Protein 6PYZ (pdb70)

InterPro domains:
  IPR004981 Tryptophan 2,3-dioxygenase [MF_01972] (35-372)
  IPR004981 Tryptophan 2,3-dioxygenase [PF03301] (27-372)
  IPR004981 Tryptophan 2,3-dioxygenase [PTHR10138] (1-395)
  IPR037217 Tryptophan/Indoleamine 2,3-dioxygenase-like [SSF140959] (42-373)

Radius of gyration: 32.46 Å; Cα contacts (8 Å, |Δi|>4): 1778; chains: 4; bounding box: 88×84×91 Å

Organism: Homo sapiens (NCBI:txid9606)

Sequence (1376 aa):
GLIYGNYLHLEKVLNAQELQSETKGNKIHDEHLFIITHQAYELWFKQILWELDSVREIFQNGHVRDERNMLKVVSRMHRVSVILKLLVQQFSILETMTALDFNDFREYLSPASGFQSLQFRLLENKIGVLQNMRVPYNRRHYRDNFKGEENELLLKSEQEKTLLELVEAWLERTPGLEPHGFNFWGKLEKNITRGLEEEFIRIQAKEESEEKEEQVAEFQKQKEVLLSLFDEKRHEHLLSKGERRLSYRALQGALMIYFYREEPRFQVPFQLLTSLMDIDSLMTKWRYNHVCMVHRMLGSKAGTGGSSGYHYLRSTVSDRYKVFVDLFNLSTYLIPRHWIPKMNPTIHKFLEHGGLIYGNYLHLEKVLNAQELQSETKGNKIHDEHLFIITHQAYELWFKQILWELDSVREIFQNGHVRDERNMLKVVSRMHRVSVILKLLVQQFSILETMTALDFNDFREYLSPASGFQSLQFRLLENKIGVLQNMRVPYYRDNFKGEENELLLKSEQEKTLLELVEAWLERTPGLEPHGFNFWGKLEKNITRGLEEEFIRIQAKEESEEKEEQVAEFQKQKEVLLSLFDEKRHEHLLSKGERRLSYRALQGALMIYFYREEPRFQVPFQLLTSLMDIDSLMTKWRYNHVCMVHRMLGSKAGTGGSSGYHYLRSTVSDRYKVFVDLFNLSTYLIPRHWIPKMNPTIHKFLGLIYGNYLHLEKVLNAQELQSETKGNKIHDEHLFIITHQAYELWFKQILWELDSVREIFQNGHVRDERNMLKVVSRMHRVSVILKLLVQQFSILETMTALDFNDFREYLSPASGFQSLQFRLLENKIGVLQNMRVPYHYRDNFKGEENELLLKSEQEKTLLELVEAWLERTPGLEPHGFNFWGKLEKNITRGLEEEAEFQKQKEVLLSLFDEKRHEHLLSKGERRLSYRALQGALMIYFYREEPRFQVPFQLLTSLMDIDSLMTKWRYNHVCMVHRMLGSKAGTGGSSGYHYLRSTVSDRYKVFVDLFNLSTYLIPRHWIPKMNPTIHKFLEHGLIYGNYLHLEKVLNAQELQSETKGNKIHDEHLFIITHQAYELWFKQILWELDSVREIFQNGHVRDERNMLKVVSRMHRVSVILKLLVQQFSILETMTALDFNDFREYLSPASGFQSLQFRLLENKIGVLQNMRVPYNRRHYRDNFKGEENELLLKSEQEKTLLELVEAWLERTPGLEPHGFNFWGKLEKNITRGLEEEFIRIQASEEKEEQVAEFQKQKEVLLSLFDEKRHEHLLSKGERRLSYRALQGALMIYFYREEPRFQVPFQLLTSLMDIDSLMTKWRYNHVCMVHRMLGSSGYHYLRSTVSDRYKVFVDLFNLSTYLIPRHWIPKMNPTIHKFLE

B-factor: mean 54.64, std 19.17, range [26.23, 134.76]

GO terms:
  GO:0004833 L-tryptophan 2,3-dioxygenase activity (F, IDA)
  GO:0051289 protein homotetramerization (P, IDA)
  GO:0006569 L-tryptophan catabolic process (P, IDA)
  GO:0020037 heme binding (F, IDA)
  GO:0004833 L-tryptophan 2,3-dioxygenase activity (F, EXP)
  GO:0004833 L-tryptophan 2,3-dioxygenase activity (F, TAS)
  GO:0005829 cytosol (C, IDA)
  GO:0005829 cytosol (C, TAS)
  GO:0042802 identical protein binding (F, IPI)
  GO:0005515 protein binding (F, IPI)

Structure (mmCIF, N/CA/C/O backbone):
data_6PYZ
#
_entry.id   6PYZ
#
_cell.length_a   143.648
_cell.length_b   154.158
_cell.length_c   87.951
_cell.angle_alpha   90.000
_cell.angle_beta   90.000
_cell.angle_gamma   90.000
#
_symmetry.space_group_name_H-M   'P 21 21 2'
#
loop_
_entity.id
_entity.type
_entity.pdbx_description
1 polymer 'Tryptophan 2,3-dioxygenase'
2 non-polymer 'PROTOPORPHYRIN IX CONTAINING FE'
3 non-polymer (3S)-3-(5-fluoro-1H-indol-3-yl)pyrrolidine-2,5-dione
4 non-polymer alpha-methyl-L-tryptophan
5 water water
#
loop_
_atom_site.group_PDB
_atom_site.id
_atom_site.type_symbol
_atom_site.label_atom_id
_atom_site.label_alt_id
_atom_site.label_comp_id
_atom_site.label_asym_id
_atom_site.label_entity_id
_atom_site.label_seq_id
_atom_site.pdbx_PDB_ins_code
_atom_site.Cartn_x
_atom_site.Cartn_y
_atom_site.Cartn_z
_atom_site.occupancy
_atom_site.B_iso_or_equiv
_atom_site.auth_seq_id
_atom_site.auth_comp_id
_atom_site.auth_asym_id
_atom_site.auth_atom_id
_atom_site.pdbx_PDB_model_num
ATOM 1 N N . GLY A 1 23 ? 16.149 -70.289 -64.920 1.00 70.53 39 GLY A N 1
ATOM 2 C CA . GLY A 1 23 ? 15.838 -68.941 -64.360 1.00 68.85 39 GLY A CA 1
ATOM 3 C C . GLY A 1 23 ? 16.614 -68.678 -63.079 1.00 62.53 39 GLY A C 1
ATOM 4 O O . GLY A 1 23 ? 16.828 -69.632 -62.302 1.00 57.89 39 GLY A O 1
ATOM 5 N N . LEU A 1 24 ? 17.028 -67.429 -62.863 1.00 59.40 40 LEU A N 1
ATOM 6 C CA . LEU A 1 24 ? 17.827 -67.017 -61.674 1.00 60.08 40 LEU A CA 1
ATOM 7 C C . LEU A 1 24 ? 16.999 -67.199 -60.394 1.00 50.65 40 LEU A C 1
ATOM 8 O O . LEU A 1 24 ? 15.801 -66.838 -60.408 1.00 51.73 40 LEU A O 1
ATOM 13 N N . ILE A 1 25 ? 17.623 -67.731 -59.336 1.00 46.62 41 ILE A N 1
ATOM 14 C CA . ILE A 1 25 ? 16.999 -67.947 -57.992 1.00 47.48 41 ILE A CA 1
ATOM 15 C C . ILE A 1 25 ? 17.807 -67.198 -56.918 1.00 47.10 41 ILE A C 1
ATOM 16 O O . ILE A 1 25 ? 19.056 -67.308 -56.926 1.00 44.42 41 ILE A O 1
ATOM 21 N N . TYR A 1 26 ? 17.086 -66.563 -55.979 1.00 44.05 42 TYR A N 1
ATOM 22 C CA . TYR A 1 26 ? 17.587 -65.709 -54.868 1.00 41.69 42 TYR A CA 1
ATOM 23 C C . TYR A 1 26 ? 18.855 -66.302 -54.250 1.00 38.55 42 TYR A C 1
ATOM 24 O O . TYR A 1 26 ? 19.909 -65.636 -54.296 1.00 36.81 42 TYR A O 1
ATOM 33 N N . GLY A 1 27 ? 18.746 -67.487 -53.656 1.00 38.13 43 GLY A N 1
ATOM 34 C CA . GLY A 1 27 ? 19.842 -68.163 -52.940 1.00 38.03 43 GLY A CA 1
ATOM 35 C C . GLY A 1 27 ? 21.064 -68.320 -53.827 1.00 40.38 43 GLY A C 1
ATOM 36 O O . GLY A 1 27 ? 22.201 -68.166 -53.327 1.00 40.69 43 GLY A O 1
ATOM 37 N N . ASN A 1 28 ? 20.848 -68.605 -55.113 1.00 42.16 44 ASN A N 1
ATOM 38 C CA . ASN A 1 28 ? 21.955 -68.847 -56.076 1.00 43.00 44 ASN A CA 1
ATOM 39 C C . ASN A 1 28 ? 22.578 -67.497 -56.447 1.00 38.84 44 ASN A C 1
ATOM 40 O O . ASN A 1 28 ? 23.811 -67.398 -56.392 1.00 39.89 44 ASN A O 1
ATOM 45 N N . TYR A 1 29 ? 21.749 -66.500 -56.775 1.00 37.25 45 TYR A N 1
ATOM 46 C CA . TYR A 1 29 ? 22.178 -65.106 -57.076 1.00 38.41 45 TYR A CA 1
ATOM 47 C C . TYR A 1 29 ? 23.182 -64.601 -56.031 1.00 36.84 45 TYR A C 1
ATOM 48 O O . TYR A 1 29 ? 24.252 -64.103 -56.398 1.00 38.31 45 TYR A O 1
ATOM 57 N N . LEU A 1 30 ? 22.838 -64.754 -54.754 1.00 35.96 46 LEU A N 1
ATOM 58 C CA . LEU A 1 30 ? 23.608 -64.256 -53.586 1.00 33.94 46 LEU A CA 1
ATOM 59 C C . LEU A 1 30 ? 24.627 -65.279 -53.078 1.00 34.93 46 LEU A C 1
ATOM 60 O O . LEU A 1 30 ? 25.241 -65.008 -52.019 1.00 37.13 46 LEU A O 1
ATOM 65 N N . HIS A 1 31 ? 24.756 -66.444 -53.724 1.00 37.71 47 HIS A N 1
ATOM 66 C CA . HIS A 1 31 ? 25.681 -67.532 -53.304 1.00 33.77 47 HIS A CA 1
ATOM 67 C C . HIS A 1 31 ? 25.524 -67.809 -51.810 1.00 31.23 47 HIS A C 1
ATOM 68 O O . HIS A 1 31 ? 26.535 -67.976 -51.120 1.00 33.76 47 HIS A O 1
ATOM 75 N N . LEU A 1 32 ? 24.293 -67.970 -51.340 1.00 34.69 48 LEU A N 1
ATOM 76 C CA . LEU A 1 32 ? 24.032 -68.357 -49.929 1.00 36.69 48 LEU A CA 1
ATOM 77 C C . LEU A 1 32 ? 24.587 -69.760 -49.638 1.00 38.23 48 LEU A C 1
ATOM 78 O O . LEU A 1 32 ? 24.816 -70.059 -48.439 1.00 39.28 48 LEU A O 1
ATOM 83 N N . GLU A 1 33 ? 24.863 -70.578 -50.663 1.00 40.13 49 GLU A N 1
ATOM 84 C CA . GLU A 1 33 ? 25.509 -71.905 -50.453 1.00 41.42 49 GLU A CA 1
ATOM 85 C C . GLU A 1 33 ? 26.919 -71.686 -49.896 1.00 40.30 49 GLU A C 1
ATOM 86 O O . GLU A 1 33 ? 27.442 -72.610 -49.270 1.00 45.82 49 GLU A O 1
ATOM 92 N N . LYS A 1 34 ? 27.496 -70.496 -50.081 1.00 42.93 50 LYS A N 1
ATOM 93 C CA . LYS A 1 34 ? 28.766 -70.087 -49.419 1.00 41.66 50 LYS A CA 1
ATOM 94 C C . LYS A 1 34 ? 28.481 -69.333 -48.113 1.00 39.05 50 LYS A C 1
ATOM 95 O O . LYS A 1 34 ? 29.009 -69.756 -47.073 1.00 36.69 50 LYS A O 1
ATOM 101 N N . VAL A 1 35 ? 27.681 -68.260 -48.160 1.00 38.52 51 VAL A N 1
ATOM 102 C CA . VAL A 1 35 ? 27.541 -67.280 -47.036 1.00 35.11 51 VAL A CA 1
ATOM 103 C C . VAL A 1 35 ? 26.980 -67.990 -45.802 1.00 31.82 51 VAL A C 1
ATOM 104 O O . VAL A 1 35 ? 27.481 -67.732 -44.696 1.00 33.02 51 VAL A O 1
ATOM 108 N N . LEU A 1 36 ? 25.967 -68.844 -45.987 1.00 37.73 52 LEU A N 1
ATOM 109 C CA . LEU A 1 36 ? 25.237 -69.536 -44.884 1.00 36.79 52 LEU A CA 1
ATOM 110 C C . LEU A 1 36 ? 25.772 -70.963 -44.661 1.00 40.41 52 LEU A C 1
ATOM 111 O O . LEU A 1 36 ? 25.139 -71.702 -43.887 1.00 37.12 52 LEU A O 1
ATOM 116 N N . ASN A 1 37 ? 26.919 -71.317 -45.250 1.00 40.70 53 ASN A N 1
ATOM 117 C CA . ASN A 1 37 ? 27.651 -72.575 -44.933 1.00 41.21 53 ASN A CA 1
ATOM 118 C C . ASN A 1 37 ? 29.073 -72.202 -44.503 1.00 42.19 53 ASN A C 1
ATOM 119 O O . ASN A 1 37 ? 30.005 -72.938 -44.853 1.00 45.10 53 ASN A O 1
ATOM 124 N N . ALA A 1 38 ? 29.217 -71.095 -43.761 1.00 42.91 54 ALA A N 1
ATOM 125 C CA . ALA A 1 38 ? 30.510 -70.489 -43.361 1.00 40.03 54 ALA A CA 1
ATOM 126 C C . ALA A 1 38 ? 30.584 -70.328 -41.840 1.00 39.61 54 ALA A C 1
ATOM 127 O O . ALA A 1 38 ? 31.531 -69.656 -41.332 1.00 38.87 54 ALA A O 1
ATOM 129 N N . GLN A 1 39 ? 29.658 -70.958 -41.118 1.00 37.93 55 GLN A N 1
ATOM 130 C CA . GLN A 1 39 ? 29.575 -70.809 -39.643 1.00 39.50 55 GLN A CA 1
ATOM 131 C C . GLN A 1 39 ? 29.973 -72.127 -38.989 1.00 42.42 55 GLN A C 1
ATOM 132 O O . GLN A 1 39 ? 29.169 -73.089 -39.050 1.00 45.14 55 GLN A O 1
ATOM 138 N N . GLU A 1 40 ? 31.161 -72.122 -38.389 1.00 45.25 56 GLU A N 1
ATOM 139 C CA . GLU A 1 40 ? 31.794 -73.254 -37.677 1.00 46.44 56 GLU A CA 1
ATOM 140 C C . GLU A 1 40 ? 32.252 -72.762 -36.301 1.00 40.29 56 GLU A C 1
ATOM 141 O O . GLU A 1 40 ? 33.261 -72.054 -36.240 1.00 41.69 56 GLU A O 1
ATOM 147 N N . LEU A 1 41 ? 31.534 -73.140 -35.247 1.00 40.57 57 LEU A N 1
ATOM 148 C CA . LEU A 1 41 ? 31.872 -72.823 -33.837 1.00 41.29 57 LEU A CA 1
ATOM 149 C C . LEU A 1 41 ? 33.061 -73.694 -33.420 1.00 46.63 57 LEU A C 1
ATOM 150 O O . LEU A 1 41 ? 32.905 -74.937 -33.379 1.00 43.52 57 LEU A O 1
ATOM 155 N N . GLN A 1 42 ? 34.208 -73.083 -33.129 1.00 49.71 58 GLN A N 1
ATOM 156 C CA . GLN A 1 42 ? 35.396 -73.827 -32.635 1.00 49.59 58 GLN A CA 1
ATOM 157 C C . GLN A 1 42 ? 35.007 -74.529 -31.327 1.00 54.12 58 GLN A C 1
ATOM 158 O O . GLN A 1 42 ? 35.397 -75.705 -31.163 1.00 52.51 58 GLN A O 1
ATOM 164 N N . SER A 1 43 ? 34.217 -73.873 -30.464 1.00 49.95 59 SER A N 1
ATOM 165 C CA . SER A 1 43 ? 33.704 -74.473 -29.203 1.00 54.06 59 SER A CA 1
ATOM 166 C C . SER A 1 43 ? 33.083 -75.846 -29.509 1.00 55.88 59 SER A C 1
ATOM 167 O O . SER A 1 43 ? 33.362 -76.812 -28.780 1.00 62.11 59 SER A O 1
ATOM 170 N N . GLU A 1 44 ? 32.302 -75.941 -30.581 1.00 56.79 60 GLU A N 1
ATOM 171 C CA . GLU A 1 44 ? 31.609 -77.191 -30.980 1.00 56.56 60 GLU A CA 1
ATOM 172 C C . GLU A 1 44 ? 32.628 -78.195 -31.539 1.00 61.11 60 GLU A C 1
ATOM 173 O O . GLU A 1 44 ? 32.486 -79.408 -31.267 1.00 65.14 60 GLU A O 1
ATOM 179 N N . THR A 1 45 ? 33.609 -77.712 -32.302 1.00 59.99 61 THR A N 1
ATOM 180 C CA . THR A 1 45 ? 34.669 -78.549 -32.923 1.00 62.49 61 THR A CA 1
ATOM 181 C C . THR A 1 45 ? 35.456 -79.273 -31.826 1.00 62.58 61 THR A C 1
ATOM 182 O O . THR A 1 45 ? 35.683 -80.471 -31.998 1.00 66.50 61 THR A O 1
ATOM 186 N N . LYS A 1 46 ? 35.813 -78.574 -30.744 1.00 59.57 62 LYS A N 1
ATOM 187 C CA . LYS A 1 46 ? 36.514 -79.130 -29.549 1.00 63.01 62 LYS A CA 1
ATOM 188 C C . LYS A 1 46 ? 35.497 -79.702 -28.548 1.00 61.03 62 LYS A C 1
ATOM 189 O O . LYS A 1 46 ? 35.828 -79.739 -27.341 1.00 58.14 62 LYS A O 1
ATOM 195 N N . GLY A 1 47 ? 34.304 -80.079 -29.029 1.00 60.58 63 GLY A N 1
ATOM 196 C CA . GLY A 1 47 ? 33.263 -80.840 -28.307 1.00 62.44 63 GLY A CA 1
ATOM 197 C C . GLY A 1 47 ? 32.718 -80.150 -27.063 1.00 64.36 63 GLY A C 1
ATOM 198 O O . GLY A 1 47 ? 32.404 -80.878 -26.103 1.00 67.22 63 GLY A O 1
ATOM 199 N N . ASN A 1 48 ? 32.560 -78.819 -27.072 1.00 59.28 64 ASN A N 1
ATOM 200 C CA . ASN A 1 48 ? 31.935 -78.048 -25.958 1.00 53.94 64 ASN A CA 1
ATOM 201 C C . ASN A 1 48 ? 31.173 -76.836 -26.531 1.00 53.39 64 ASN A C 1
ATOM 202 O O . ASN A 1 48 ? 31.517 -75.712 -26.160 1.00 50.22 64 ASN A O 1
ATOM 207 N N . LYS A 1 49 ? 30.188 -77.057 -27.411 1.00 52.73 65 LYS A N 1
ATOM 208 C CA . LYS A 1 49 ? 29.415 -75.983 -28.106 1.00 54.06 65 LYS A CA 1
ATOM 209 C C . LYS A 1 49 ? 28.991 -74.903 -27.099 1.00 53.34 65 LYS A C 1
ATOM 210 O O . LYS A 1 49 ? 28.365 -75.256 -26.071 1.00 50.58 65 LYS A O 1
ATOM 216 N N . ILE A 1 50 ? 29.361 -73.644 -27.370 1.00 47.64 66 ILE A N 1
ATOM 217 C CA . ILE A 1 50 ? 28.907 -72.443 -26.601 1.00 49.76 66 ILE A CA 1
ATOM 218 C C . ILE A 1 50 ? 28.019 -71.593 -27.517 1.00 44.29 66 ILE A C 1
ATOM 219 O O . ILE A 1 50 ? 28.504 -71.103 -28.557 1.00 43.70 66 ILE A O 1
ATOM 224 N N . HIS A 1 51 ? 26.758 -71.448 -27.126 1.00 41.56 67 HIS A N 1
ATOM 225 C CA . HIS A 1 51 ? 25.679 -70.787 -27.903 1.00 37.89 67 HIS A CA 1
ATOM 226 C C . HIS A 1 51 ? 26.146 -69.419 -28.424 1.00 34.08 67 HIS A C 1
ATOM 227 O O . HIS A 1 51 ? 26.004 -69.181 -29.633 1.00 35.30 67 HIS A O 1
ATOM 234 N N . ASP A 1 52 ? 26.694 -68.551 -27.572 1.00 36.77 68 ASP A N 1
ATOM 235 C CA . ASP A 1 52 ? 26.995 -67.147 -27.982 1.00 37.99 68 ASP A CA 1
ATOM 236 C C . ASP A 1 52 ? 28.122 -67.098 -29.010 1.00 41.15 68 ASP A C 1
ATOM 237 O O . ASP A 1 52 ? 28.324 -65.994 -29.560 1.00 39.74 68 ASP A O 1
ATOM 242 N N . GLU A 1 53 ? 28.853 -68.200 -29.251 1.00 39.60 69 GLU A N 1
ATOM 243 C CA . GLU A 1 53 ? 29.972 -68.167 -30.225 1.00 39.78 69 GLU A CA 1
ATOM 244 C C . GLU A 1 53 ? 29.378 -67.920 -31.611 1.00 37.57 69 GLU A C 1
ATOM 245 O O . GLU A 1 53 ? 30.022 -67.229 -32.408 1.00 36.40 69 GLU A O 1
ATOM 251 N N . HIS A 1 54 ? 28.182 -68.438 -31.888 1.00 35.43 70 HIS A N 1
ATOM 252 C CA . HIS A 1 54 ? 27.501 -68.203 -33.192 1.00 37.09 70 HIS A CA 1
ATOM 253 C C . HIS A 1 54 ? 27.391 -66.679 -33.433 1.00 36.34 70 HIS A C 1
ATOM 254 O O . HIS A 1 54 ? 27.702 -66.202 -34.551 1.00 31.69 70 HIS A O 1
ATOM 261 N N . LEU A 1 55 ? 27.039 -65.917 -32.401 1.00 33.33 71 LEU A N 1
ATOM 262 C CA . LEU A 1 55 ? 26.804 -64.459 -32.546 1.00 35.48 71 LEU A CA 1
ATOM 263 C C . LEU A 1 55 ? 28.135 -63.764 -32.872 1.00 35.85 71 LEU A C 1
ATOM 264 O O . LEU A 1 55 ? 28.162 -62.877 -33.747 1.00 35.01 71 LEU A O 1
ATOM 269 N N . PHE A 1 56 ? 29.187 -64.166 -32.170 1.00 35.77 72 PHE A N 1
ATOM 270 C CA . PHE A 1 56 ? 30.580 -63.688 -32.346 1.00 36.54 72 PHE A CA 1
ATOM 271 C C . PHE A 1 56 ? 30.999 -63.841 -33.810 1.00 35.21 72 PHE A C 1
ATOM 272 O O . PHE A 1 56 ? 31.534 -62.889 -34.383 1.00 37.45 72 PHE A O 1
ATOM 280 N N . ILE A 1 57 ? 30.771 -65.015 -34.395 1.00 34.23 73 ILE A N 1
ATOM 281 C CA . ILE A 1 57 ? 31.135 -65.313 -35.811 1.00 34.08 73 ILE A CA 1
ATOM 282 C C . ILE A 1 57 ? 30.302 -64.448 -36.773 1.00 35.96 73 ILE A C 1
ATOM 283 O O . ILE A 1 57 ? 30.884 -63.855 -37.696 1.00 34.77 73 ILE A O 1
ATOM 288 N N . ILE A 1 58 ? 28.974 -64.462 -36.637 1.00 33.57 74 ILE A N 1
ATOM 289 C CA . ILE A 1 58 ? 28.070 -63.747 -37.578 1.00 31.86 74 ILE A CA 1
ATOM 290 C C . ILE A 1 58 ? 28.393 -62.244 -37.542 1.00 29.40 74 ILE A C 1
ATOM 291 O O . ILE A 1 58 ? 28.387 -61.642 -38.602 1.00 30.19 74 ILE A O 1
ATOM 296 N N . THR A 1 59 ? 28.618 -61.672 -36.367 1.00 29.25 75 THR A N 1
ATOM 297 C CA . THR A 1 59 ? 28.929 -60.227 -36.199 1.00 33.27 75 THR A CA 1
ATOM 298 C C . THR A 1 59 ? 30.177 -59.908 -37.032 1.00 34.50 75 THR A C 1
ATOM 299 O O . THR A 1 59 ? 30.139 -58.943 -37.814 1.00 32.31 75 THR A O 1
ATOM 303 N N . HIS A 1 60 ? 31.236 -60.711 -36.893 1.00 33.56 76 HIS A N 1
ATOM 304 C CA . HIS A 1 60 ? 32.518 -60.478 -37.604 1.00 33.62 76 HIS A CA 1
ATOM 305 C C . HIS A 1 60 ? 32.274 -60.605 -39.102 1.00 32.69 76 HIS A C 1
ATOM 306 O O . HIS A 1 60 ? 32.806 -59.774 -39.861 1.00 34.87 76 HIS A O 1
ATOM 313 N N . GLN A 1 61 ? 31.460 -61.584 -39.498 1.00 32.21 77 GLN A N 1
ATOM 314 C CA . GLN A 1 61 ? 31.213 -61.881 -40.926 1.00 31.20 77 GLN A CA 1
ATOM 315 C C . GLN A 1 61 ? 30.447 -60.726 -41.566 1.00 32.86 77 GLN A C 1
ATOM 316 O O . GLN A 1 61 ? 30.741 -60.400 -42.748 1.00 31.65 77 GLN A O 1
ATOM 322 N N . ALA A 1 62 ? 29.501 -60.135 -40.835 1.00 30.44 78 ALA A N 1
ATOM 323 C CA . ALA A 1 62 ? 28.726 -58.976 -41.324 1.00 30.90 78 ALA A CA 1
ATOM 324 C C . ALA A 1 62 ? 29.673 -57.771 -41.441 1.00 28.76 78 ALA A C 1
ATOM 325 O O . ALA A 1 62 ? 29.666 -57.108 -42.482 1.00 30.01 78 ALA A O 1
ATOM 327 N N . TYR A 1 63 ? 30.512 -57.531 -40.444 1.00 29.11 79 TYR A N 1
ATOM 328 C CA . TYR A 1 63 ? 31.561 -56.478 -40.540 1.00 30.11 79 TYR A CA 1
ATOM 329 C C . TYR A 1 63 ? 32.395 -56.688 -41.810 1.00 31.66 79 TYR A C 1
ATOM 330 O O . TYR A 1 63 ? 32.598 -55.717 -42.545 1.00 36.25 79 TYR A O 1
ATOM 339 N N . GLU A 1 64 ? 32.871 -57.913 -42.067 1.00 33.60 80 GLU A N 1
ATOM 340 C CA . GLU A 1 64 ? 33.761 -58.226 -43.223 1.00 31.41 80 GLU A CA 1
ATOM 341 C C . GLU A 1 64 ? 33.014 -58.037 -44.553 1.00 31.97 80 GLU A C 1
ATOM 342 O O . GLU A 1 64 ? 33.632 -57.549 -45.511 1.00 30.78 80 GLU A O 1
ATOM 348 N N . LEU A 1 65 ? 31.712 -58.338 -44.633 1.00 30.90 81 LEU A N 1
ATOM 349 C CA . LEU A 1 65 ? 30.944 -58.029 -45.872 1.00 29.83 81 LEU A CA 1
ATOM 350 C C . LEU A 1 65 ? 30.970 -56.506 -46.122 1.00 27.97 81 LEU A C 1
ATOM 351 O O . LEU A 1 65 ? 31.119 -56.092 -47.293 1.00 29.13 81 LEU A O 1
ATOM 356 N N . TRP A 1 66 ? 30.740 -55.699 -45.086 1.00 29.23 82 TRP A N 1
ATOM 357 C CA . TRP A 1 66 ? 30.582 -54.226 -45.220 1.00 29.75 82 TRP A CA 1
ATOM 358 C C . TRP A 1 66 ? 31.968 -53.602 -45.472 1.00 31.53 82 TRP A C 1
ATOM 359 O O . TRP A 1 66 ? 32.046 -52.712 -46.327 1.00 32.01 82 TRP A O 1
ATOM 370 N N . PHE A 1 67 ? 33.036 -54.128 -44.863 1.00 31.87 83 PHE A N 1
ATOM 371 C CA . PHE A 1 67 ? 34.433 -53.760 -45.233 1.00 33.74 83 PHE A CA 1
ATOM 372 C C . PHE A 1 67 ? 34.639 -53.988 -46.735 1.00 33.29 83 PHE A C 1
ATOM 373 O O . PHE A 1 67 ? 35.180 -53.099 -47.415 1.00 33.63 83 PHE A O 1
ATOM 381 N N . LYS A 1 68 ? 34.190 -55.133 -47.241 1.00 35.56 84 LYS A N 1
ATOM 382 C CA . LYS A 1 68 ? 34.313 -55.472 -48.679 1.00 33.06 84 LYS A CA 1
ATOM 383 C C . LYS A 1 68 ? 33.580 -54.417 -49.498 1.00 33.43 84 LYS A C 1
ATOM 384 O O . LYS A 1 68 ? 34.171 -53.937 -50.465 1.00 33.22 84 LYS A O 1
ATOM 390 N N . GLN A 1 69 ? 32.344 -54.066 -49.119 1.00 33.72 85 GLN A N 1
ATOM 391 C CA . GLN A 1 69 ? 31.560 -53.042 -49.851 1.00 30.08 85 GLN A CA 1
ATOM 392 C C . GLN A 1 69 ? 32.292 -51.699 -49.786 1.00 27.68 85 GLN A C 1
ATOM 393 O O . GLN A 1 69 ? 32.326 -51.013 -50.782 1.00 33.43 85 GLN A O 1
ATOM 399 N N . ILE A 1 70 ? 32.805 -51.313 -48.628 1.00 31.48 86 ILE A N 1
ATOM 400 C CA . ILE A 1 70 ? 33.538 -50.022 -48.478 1.00 31.54 86 ILE A CA 1
ATOM 401 C C . ILE A 1 70 ? 34.731 -50.016 -49.449 1.00 29.99 86 ILE A C 1
ATOM 402 O O . ILE A 1 70 ? 34.944 -48.999 -50.108 1.00 31.92 86 ILE A O 1
ATOM 407 N N . LEU A 1 71 ? 35.454 -51.131 -49.556 1.00 30.29 87 LEU A N 1
ATOM 408 C CA . LEU A 1 71 ? 36.654 -51.232 -50.421 1.00 33.97 87 LEU A CA 1
ATOM 409 C C . LEU A 1 71 ? 36.236 -51.112 -51.885 1.00 36.27 87 LEU A C 1
ATOM 410 O O . LEU A 1 71 ? 36.952 -50.445 -52.674 1.00 36.37 87 LEU A O 1
ATOM 415 N N . TRP A 1 72 ? 35.092 -51.698 -52.227 1.00 34.12 88 TRP A N 1
ATOM 416 C CA . TRP A 1 72 ? 34.503 -51.602 -53.583 1.00 33.58 88 TRP A CA 1
ATOM 417 C C . TRP A 1 72 ? 34.255 -50.129 -53.916 1.00 33.68 88 TRP A C 1
ATOM 418 O O . TRP A 1 72 ? 34.671 -49.689 -55.005 1.00 33.23 88 TRP A O 1
ATOM 429 N N . GLU A 1 73 ? 33.620 -49.383 -53.012 1.00 33.30 89 GLU A N 1
ATOM 430 C CA . GLU A 1 73 ? 33.314 -47.944 -53.252 1.00 34.15 89 GLU A CA 1
ATOM 431 C C . GLU A 1 73 ? 34.640 -47.177 -53.346 1.00 34.76 89 GLU A C 1
ATOM 432 O O . GLU A 1 73 ? 34.815 -46.437 -54.318 1.00 35.70 89 GLU A O 1
ATOM 438 N N . LEU A 1 74 ? 35.531 -47.411 -52.382 1.00 34.51 90 LEU A N 1
ATOM 439 C CA . LEU A 1 74 ? 36.831 -46.707 -52.193 1.00 36.84 90 LEU A CA 1
ATOM 440 C C . LEU A 1 74 ? 37.701 -46.868 -53.444 1.00 34.67 90 LEU A C 1
ATOM 441 O O . LEU A 1 74 ? 38.168 -45.854 -53.959 1.00 35.65 90 LEU A O 1
ATOM 446 N N . ASP A 1 75 ? 37.942 -48.110 -53.870 1.00 34.42 91 ASP A N 1
ATOM 447 C CA . ASP A 1 75 ? 38.755 -48.451 -55.064 1.00 37.84 91 ASP A CA 1
ATOM 448 C C . ASP A 1 75 ? 38.143 -47.793 -56.310 1.00 38.53 91 ASP A C 1
ATOM 449 O O . ASP A 1 75 ? 38.908 -47.341 -57.175 1.00 37.70 91 ASP A O 1
ATOM 454 N N . SER A 1 76 ? 36.812 -47.725 -56.405 1.00 35.03 92 SER A N 1
ATOM 455 C CA . SER A 1 76 ? 36.115 -47.127 -57.570 1.00 34.42 92 SER A CA 1
ATOM 456 C C . SER A 1 76 ? 36.338 -45.605 -57.566 1.00 34.51 92 SER A C 1
ATOM 457 O O . SER A 1 76 ? 36.469 -45.031 -58.645 1.00 32.56 92 SER A O 1
ATOM 460 N N . VAL A 1 77 ? 36.409 -44.968 -56.398 1.00 34.52 93 VAL A N 1
ATOM 461 C CA . VAL A 1 77 ? 36.649 -43.497 -56.317 1.00 36.69 93 VAL A CA 1
ATOM 462 C C . VAL A 1 77 ? 38.146 -43.235 -56.555 1.00 34.69 93 VAL A C 1
ATOM 463 O O . VAL A 1 77 ? 38.453 -42.296 -57.275 1.00 37.15 93 VAL A O 1
ATOM 467 N N . ARG A 1 78 ? 39.033 -44.042 -55.972 1.00 35.80 94 ARG A N 1
ATOM 468 C CA . ARG A 1 78 ? 40.493 -43.987 -56.256 1.00 38.90 94 ARG A CA 1
ATOM 469 C C . ARG A 1 78 ? 40.698 -44.075 -57.779 1.00 39.39 94 ARG A C 1
ATOM 470 O O . ARG A 1 78 ? 41.384 -43.198 -58.331 1.00 38.91 94 ARG A O 1
ATOM 478 N N . GLU A 1 79 ? 40.054 -45.035 -58.448 1.00 39.31 95 GLU A N 1
ATOM 479 C CA . GLU A 1 79 ? 40.186 -45.258 -59.919 1.00 42.81 95 GLU A CA 1
ATOM 480 C C . GLU A 1 79 ? 39.716 -44.021 -60.709 1.00 41.19 95 GLU A C 1
ATOM 481 O O . GLU A 1 79 ? 40.378 -43.670 -61.706 1.00 43.97 95 GLU A O 1
ATOM 487 N N . ILE A 1 80 ? 38.638 -43.359 -60.298 1.00 37.52 96 ILE A N 1
ATOM 488 C CA . ILE A 1 80 ? 38.122 -42.135 -60.981 1.00 35.18 96 ILE A CA 1
ATOM 489 C C . ILE A 1 80 ? 39.157 -40.998 -60.871 1.00 34.75 96 ILE A C 1
ATOM 490 O O . ILE A 1 80 ? 39.281 -40.201 -61.815 1.00 36.93 96 ILE A O 1
ATOM 495 N N . PHE A 1 81 ? 39.851 -40.878 -59.749 1.00 34.16 97 PHE A N 1
ATOM 496 C CA . PHE A 1 81 ? 40.976 -39.910 -59.611 1.00 38.43 97 PHE A CA 1
ATOM 497 C C . PHE A 1 81 ? 42.133 -40.367 -60.514 1.00 38.81 97 PHE A C 1
ATOM 498 O O . PHE A 1 81 ? 42.516 -39.585 -61.401 1.00 44.83 97 PHE A O 1
ATOM 506 N N . GLN A 1 82 ? 42.611 -41.604 -60.342 1.00 39.51 98 GLN A N 1
ATOM 507 C CA . GLN A 1 82 ? 43.844 -42.150 -60.991 1.00 43.40 98 GLN A CA 1
ATOM 508 C C . GLN A 1 82 ? 43.759 -42.108 -62.522 1.00 41.38 98 GLN A C 1
ATOM 509 O O . GLN A 1 82 ? 44.805 -41.890 -63.152 1.00 44.51 98 GLN A O 1
ATOM 515 N N . ASN A 1 83 ? 42.591 -42.367 -63.103 1.00 37.77 99 ASN A N 1
ATOM 516 C CA . ASN A 1 83 ? 42.438 -42.479 -64.578 1.00 36.34 99 ASN A CA 1
ATOM 517 C C . ASN A 1 83 ? 42.078 -41.111 -65.163 1.00 36.66 99 ASN A C 1
ATOM 518 O O . ASN A 1 83 ? 41.867 -41.040 -66.388 1.00 40.31 99 ASN A O 1
ATOM 523 N N . GLY A 1 84 ? 41.984 -40.066 -64.339 1.00 37.37 100 GLY A N 1
ATOM 524 C CA . GLY A 1 84 ? 41.741 -38.690 -64.819 1.00 37.56 100 GLY A CA 1
ATOM 525 C C . GLY A 1 84 ? 40.269 -38.359 -65.007 1.00 39.19 100 GLY A C 1
ATOM 526 O O . GLY A 1 84 ? 39.966 -37.159 -65.260 1.00 36.80 100 GLY A O 1
ATOM 527 N N . HIS A 1 85 ? 39.359 -39.338 -64.897 1.00 37.56 101 HIS A N 1
ATOM 528 C CA . HIS A 1 85 ? 37.902 -39.069 -65.070 1.00 40.44 101 HIS A CA 1
ATOM 529 C C . HIS A 1 85 ? 37.449 -37.951 -64.126 1.00 34.90 101 HIS A C 1
ATOM 530 O O . HIS A 1 85 ? 36.528 -37.202 -64.510 1.00 39.60 101 HIS A O 1
ATOM 537 N N . VAL A 1 86 ? 38.052 -37.826 -62.941 1.00 33.54 102 VAL A N 1
ATOM 538 C CA . VAL A 1 86 ? 37.660 -36.776 -61.949 1.00 35.60 102 VAL A CA 1
ATOM 539 C C . VAL A 1 86 ? 37.796 -35.379 -62.572 1.00 36.04 102 VAL A C 1
ATOM 540 O O . VAL A 1 86 ? 37.043 -34.481 -62.147 1.00 36.03 102 VAL A O 1
ATOM 544 N N . ARG A 1 87 ? 38.676 -35.207 -63.569 1.00 38.18 103 ARG A N 1
ATOM 545 C CA . ARG A 1 87 ? 38.921 -33.902 -64.256 1.00 39.62 103 ARG A CA 1
ATOM 546 C C . ARG A 1 87 ? 37.621 -33.394 -64.870 1.00 40.49 103 ARG A C 1
ATOM 547 O O . ARG A 1 87 ? 37.425 -32.165 -64.900 1.00 40.45 103 ARG A O 1
ATOM 555 N N . ASP A 1 88 ? 36.774 -34.314 -65.326 1.00 37.85 104 ASP A N 1
ATOM 556 C CA . ASP A 1 88 ? 35.456 -33.987 -65.908 1.00 40.40 104 ASP A CA 1
ATOM 557 C C . ASP A 1 88 ? 34.440 -33.921 -64.762 1.00 39.44 104 ASP A C 1
ATOM 558 O O . ASP A 1 88 ? 34.179 -34.964 -64.148 1.00 40.13 104 ASP A O 1
ATOM 563 N N . GLU A 1 89 ? 33.874 -32.739 -64.532 1.00 39.08 105 GLU A N 1
ATOM 564 C CA . GLU A 1 89 ? 33.142 -32.375 -63.294 1.00 41.41 105 GLU A CA 1
ATOM 565 C C . GLU A 1 89 ? 31.763 -33.062 -63.285 1.00 40.28 105 GLU A C 1
ATOM 566 O O . GLU A 1 89 ? 31.114 -33.036 -62.231 1.00 40.37 105 GLU A O 1
ATOM 572 N N . ARG A 1 90 ? 31.366 -33.690 -64.396 1.00 42.84 106 ARG A N 1
ATOM 573 C CA . ARG A 1 90 ? 30.181 -34.586 -64.486 1.00 45.52 106 ARG A CA 1
ATOM 574 C C . ARG A 1 90 ? 30.279 -35.693 -63.436 1.00 41.31 106 ARG A C 1
ATOM 575 O O . ARG A 1 90 ? 29.224 -36.112 -62.938 1.00 40.20 106 ARG A O 1
ATOM 583 N N . ASN A 1 91 ? 31.496 -36.163 -63.142 1.00 39.01 107 ASN A N 1
ATOM 584 C CA . ASN A 1 91 ? 31.733 -37.353 -62.293 1.00 36.71 107 ASN A CA 1
ATOM 585 C C . ASN A 1 91 ? 31.715 -36.976 -60.806 1.00 35.48 107 ASN A C 1
ATOM 586 O O . ASN A 1 91 ? 31.828 -37.889 -60.003 1.00 35.30 107 ASN A O 1
ATOM 591 N N . MET A 1 92 ? 31.508 -35.711 -60.435 1.00 35.90 108 MET A N 1
ATOM 592 C CA . MET A 1 92 ? 31.600 -35.284 -59.005 1.00 36.22 108 MET A CA 1
ATOM 593 C C . MET A 1 92 ? 30.397 -35.806 -58.193 1.00 35.69 108 MET A C 1
ATOM 594 O O . MET A 1 92 ? 30.592 -36.164 -57.025 1.00 35.82 108 MET A O 1
ATOM 599 N N . LEU A 1 93 ? 29.193 -35.832 -58.766 1.00 33.58 109 LEU A N 1
ATOM 600 C CA . LEU A 1 93 ? 27.992 -36.383 -58.082 1.00 36.03 109 LEU A CA 1
ATOM 601 C C . LEU A 1 93 ? 28.257 -37.847 -57.687 1.00 34.25 109 LEU A C 1
ATOM 602 O O . LEU A 1 93 ? 28.033 -38.203 -56.528 1.00 34.59 109 LEU A O 1
ATOM 607 N N . LYS A 1 94 ? 28.776 -38.643 -58.616 1.00 32.84 110 LYS A N 1
ATOM 608 C CA . LYS A 1 94 ? 29.131 -40.067 -58.406 1.00 34.48 110 LYS A CA 1
ATOM 609 C C . LYS A 1 94 ? 30.187 -40.174 -57.300 1.00 36.91 110 LYS A C 1
ATOM 610 O O . LYS A 1 94 ? 30.025 -41.023 -56.420 1.00 34.35 110 LYS A O 1
ATOM 616 N N . VAL A 1 95 ? 31.233 -39.345 -57.346 1.00 35.49 111 VAL A N 1
ATOM 617 C CA . VAL A 1 95 ? 32.323 -39.365 -56.324 1.00 34.27 111 VAL A CA 1
ATOM 618 C C . VAL A 1 95 ? 31.732 -39.084 -54.934 1.00 29.81 111 VAL A C 1
ATOM 619 O O . VAL A 1 95 ? 31.954 -39.895 -54.036 1.00 29.46 111 VAL A O 1
ATOM 623 N N . VAL A 1 96 ? 30.990 -37.994 -54.766 1.00 28.21 112 VAL A N 1
ATOM 624 C CA . VAL A 1 96 ? 30.394 -37.635 -53.447 1.00 30.47 112 VAL A CA 1
ATOM 625 C C . VAL A 1 96 ? 29.360 -38.694 -53.040 1.00 30.71 112 VAL A C 1
ATOM 626 O O . VAL A 1 96 ? 29.331 -39.041 -51.856 1.00 29.27 112 VAL A O 1
ATOM 630 N N . SER A 1 97 ? 28.522 -39.180 -53.953 1.00 31.34 113 SER A N 1
ATOM 631 C CA . SER A 1 97 ? 27.488 -40.192 -53.597 1.00 33.71 113 SER A CA 1
ATOM 632 C C . SER A 1 97 ? 28.179 -41.430 -53.018 1.00 30.49 113 SER A C 1
ATOM 633 O O . SER A 1 97 ? 27.730 -41.893 -51.978 1.00 33.18 113 SER A O 1
ATOM 636 N N . ARG A 1 98 ? 29.287 -41.882 -53.613 1.00 31.22 114 ARG A N 1
ATOM 637 C CA . ARG A 1 98 ? 29.960 -43.129 -53.174 1.00 31.00 114 ARG A CA 1
ATOM 638 C C . ARG A 1 98 ? 30.732 -42.904 -51.875 1.00 31.06 114 ARG A C 1
ATOM 639 O O . ARG A 1 98 ? 30.761 -43.854 -51.082 1.00 29.52 114 ARG A O 1
ATOM 647 N N . MET A 1 99 ? 31.316 -41.713 -51.664 1.00 31.35 115 MET A N 1
ATOM 648 C CA . MET A 1 99 ? 32.044 -41.379 -50.415 1.00 31.80 115 MET A CA 1
ATOM 649 C C . MET A 1 99 ? 31.018 -41.197 -49.283 1.00 29.59 115 MET A C 1
ATOM 650 O O . MET A 1 99 ? 31.242 -41.709 -48.172 1.00 30.82 115 MET A O 1
ATOM 655 N N . HIS A 1 100 ? 29.904 -40.537 -49.559 1.00 31.13 116 HIS A N 1
ATOM 656 C CA . HIS A 1 100 ? 28.760 -40.462 -48.622 1.00 30.95 116 HIS A CA 1
ATOM 657 C C . HIS A 1 100 ? 28.256 -41.883 -48.295 1.00 31.73 116 HIS A C 1
ATOM 658 O O . HIS A 1 100 ? 27.950 -42.154 -47.111 1.00 32.20 116 HIS A O 1
ATOM 665 N N . ARG A 1 101 ? 28.161 -42.759 -49.295 1.00 30.56 117 ARG A N 1
ATOM 666 C CA . ARG A 1 101 ? 27.718 -44.167 -49.081 1.00 29.91 117 ARG A CA 1
ATOM 667 C C . ARG A 1 101 ? 28.670 -44.814 -48.074 1.00 31.00 117 ARG A C 1
ATOM 668 O O . ARG A 1 101 ? 28.183 -45.485 -47.156 1.00 29.46 117 ARG A O 1
ATOM 676 N N . VAL A 1 102 ? 29.977 -44.578 -48.205 1.00 29.32 118 VAL A N 1
ATOM 677 C CA . VAL A 1 102 ? 30.974 -45.183 -47.277 1.00 31.06 118 VAL A CA 1
ATOM 678 C C . VAL A 1 102 ? 30.660 -44.719 -45.848 1.00 31.10 118 VAL A C 1
ATOM 679 O O . VAL A 1 102 ? 30.705 -45.558 -44.923 1.00 34.35 118 VAL A O 1
ATOM 683 N N . SER A 1 103 ? 30.362 -43.435 -45.651 1.00 31.06 119 SER A N 1
ATOM 684 C CA . SER A 1 103 ? 30.072 -42.894 -44.304 1.00 34.22 119 SER A CA 1
ATOM 685 C C . SER A 1 103 ? 28.764 -43.494 -43.775 1.00 31.49 119 SER A C 1
ATOM 686 O O . SER A 1 103 ? 28.699 -43.763 -42.562 1.00 33.30 119 SER A O 1
ATOM 689 N N . VAL A 1 104 ? 27.771 -43.731 -44.631 1.00 32.47 120 VAL A N 1
ATOM 690 C CA . VAL A 1 104 ? 26.480 -44.345 -44.197 1.00 32.20 120 VAL A CA 1
ATOM 691 C C . VAL A 1 104 ? 26.732 -45.796 -43.749 1.00 31.17 120 VAL A C 1
ATOM 692 O O . VAL A 1 104 ? 26.196 -46.208 -42.685 1.00 33.04 120 VAL A O 1
ATOM 696 N N . ILE A 1 105 ? 27.571 -46.534 -44.464 1.00 29.44 121 ILE A N 1
ATOM 697 C CA . ILE A 1 105 ? 27.958 -47.923 -44.057 1.00 29.77 121 ILE A CA 1
ATOM 698 C C . ILE A 1 105 ? 28.671 -47.859 -42.701 1.00 32.37 121 ILE A C 1
ATOM 699 O O . ILE A 1 105 ? 28.256 -48.593 -41.783 1.00 31.90 121 ILE A O 1
ATOM 704 N N . LEU A 1 106 ? 29.685 -46.999 -42.566 1.00 31.72 122 LEU A N 1
ATOM 705 C CA . LEU A 1 106 ? 30.490 -46.887 -41.320 1.00 32.01 122 LEU A CA 1
ATOM 706 C C . LEU A 1 106 ? 29.571 -46.554 -40.155 1.00 30.24 122 LEU A C 1
ATOM 707 O O . LEU A 1 106 ? 29.823 -47.034 -39.063 1.00 34.77 122 LEU A O 1
ATOM 712 N N . LYS A 1 107 ? 28.551 -45.742 -40.385 1.00 33.37 123 LYS A N 1
ATOM 713 C CA . LYS A 1 107 ? 27.581 -45.371 -39.330 1.00 36.31 123 LYS A CA 1
ATOM 714 C C . LYS A 1 107 ? 26.818 -46.634 -38.887 1.00 36.52 123 LYS A C 1
ATOM 715 O O . LYS A 1 107 ? 26.664 -46.868 -37.671 1.00 32.94 123 LYS A O 1
ATOM 721 N N . LEU A 1 108 ? 26.390 -47.471 -39.823 1.00 34.70 124 LEU A N 1
ATOM 722 C CA . LEU A 1 108 ? 25.785 -48.777 -39.450 1.00 36.18 124 LEU A CA 1
ATOM 723 C C . LEU A 1 108 ? 26.812 -49.625 -38.684 1.00 32.11 124 LEU A C 1
ATOM 724 O O . LEU A 1 108 ? 26.431 -50.211 -37.676 1.00 33.48 124 LEU A O 1
ATOM 729 N N . LEU A 1 109 ? 28.072 -49.651 -39.113 1.00 30.79 125 LEU A N 1
ATOM 730 C CA . LEU A 1 109 ? 29.120 -50.495 -38.481 1.00 32.48 125 LEU A CA 1
ATOM 731 C C . LEU A 1 109 ? 29.401 -50.045 -37.037 1.00 34.60 125 LEU A C 1
ATOM 732 O O . LEU A 1 109 ? 29.631 -50.931 -36.165 1.00 35.25 125 LEU A O 1
ATOM 737 N N . VAL A 1 110 ? 29.342 -48.742 -36.760 1.00 35.23 126 VAL A N 1
ATOM 738 C CA . VAL A 1 110 ? 29.477 -48.203 -35.374 1.00 36.49 126 VAL A CA 1
ATOM 739 C C . VAL A 1 110 ? 28.286 -48.692 -34.541 1.00 37.44 126 VAL A C 1
ATOM 740 O O . VAL A 1 110 ? 28.517 -49.128 -33.405 1.00 39.82 126 VAL A O 1
ATOM 744 N N . GLN A 1 111 ? 27.064 -48.627 -35.075 1.00 38.58 127 GLN A N 1
ATOM 745 C CA . GLN A 1 111 ? 25.824 -49.059 -34.364 1.00 40.08 127 GLN A CA 1
ATOM 746 C C . GLN A 1 111 ? 25.853 -50.581 -34.141 1.00 36.44 127 GLN A C 1
ATOM 747 O O . GLN A 1 111 ? 25.348 -51.054 -33.103 1.00 39.75 127 GLN A O 1
ATOM 753 N N . GLN A 1 112 ? 26.428 -51.328 -35.079 1.00 35.42 128 GLN A N 1
ATOM 754 C CA . GLN A 1 112 ? 26.404 -52.816 -35.091 1.00 35.20 128 GLN A CA 1
ATOM 755 C C . GLN A 1 112 ? 27.044 -53.380 -33.812 1.00 35.67 128 GLN A C 1
ATOM 756 O O . GLN A 1 112 ? 26.702 -54.510 -33.448 1.00 33.99 128 GLN A O 1
ATOM 762 N N . PHE A 1 113 ? 27.937 -52.634 -33.149 1.00 33.35 129 PHE A N 1
ATOM 763 C CA . PHE A 1 113 ? 28.553 -53.056 -31.865 1.00 34.86 129 PHE A CA 1
ATOM 764 C C . PHE A 1 113 ? 27.471 -53.342 -30.818 1.00 35.46 129 PHE A C 1
ATOM 765 O O . PHE A 1 113 ? 27.690 -54.227 -29.996 1.00 38.83 129 PHE A O 1
ATOM 773 N N . SER A 1 114 ? 26.349 -52.628 -30.850 1.00 34.78 130 SER A N 1
ATOM 774 C CA . SER A 1 114 ? 25.204 -52.829 -29.930 1.00 35.79 130 SER A CA 1
ATOM 775 C C . SER A 1 114 ? 24.753 -54.299 -29.956 1.00 32.43 130 SER A C 1
ATOM 776 O O . SER A 1 114 ? 24.369 -54.809 -28.914 1.00 36.92 130 SER A O 1
ATOM 779 N N . ILE A 1 115 ? 24.812 -54.978 -31.100 1.00 33.27 131 ILE A N 1
ATOM 780 C CA . ILE A 1 115 ? 24.419 -56.414 -31.180 1.00 35.19 131 ILE A CA 1
ATOM 781 C C . ILE A 1 115 ? 25.372 -57.255 -30.319 1.00 36.24 131 ILE A C 1
ATOM 782 O O . ILE A 1 115 ? 24.893 -58.032 -29.499 1.00 37.82 131 ILE A O 1
ATOM 787 N N . LEU A 1 116 ? 26.677 -57.125 -30.505 1.00 38.31 132 LEU A N 1
ATOM 788 C CA . LEU A 1 116 ? 27.636 -58.041 -29.838 1.00 40.67 132 LEU A CA 1
ATOM 789 C C . LEU A 1 116 ? 27.701 -57.716 -28.336 1.00 41.96 132 LEU A C 1
ATOM 790 O O . LEU A 1 116 ? 28.112 -58.590 -27.537 1.00 45.70 132 LEU A O 1
ATOM 795 N N . GLU A 1 117 ? 27.248 -56.527 -27.949 1.00 39.72 133 GLU A N 1
ATOM 796 C CA . GLU A 1 117 ? 27.169 -56.096 -26.532 1.00 41.82 133 GLU A CA 1
ATOM 797 C C . GLU A 1 117 ? 26.002 -56.776 -25.790 1.00 42.25 133 GLU A C 1
ATOM 798 O O . GLU A 1 117 ? 25.925 -56.600 -24.558 1.00 44.62 133 GLU A O 1
ATOM 804 N N . THR A 1 118 ? 25.143 -57.534 -26.478 1.00 37.22 134 THR A N 1
ATOM 805 C CA . THR A 1 118 ? 24.110 -58.400 -25.838 1.00 39.67 134 THR A CA 1
ATOM 806 C C . THR A 1 118 ? 24.764 -59.701 -25.368 1.00 36.50 134 THR A C 1
ATOM 807 O O . THR A 1 118 ? 24.056 -60.507 -24.760 1.00 37.30 134 THR A O 1
ATOM 811 N N . MET A 1 119 ? 26.051 -59.892 -25.677 1.00 38.02 135 MET A N 1
ATOM 812 C CA . MET A 1 119 ? 26.893 -60.986 -25.131 1.00 38.69 135 MET A CA 1
ATOM 813 C C . MET A 1 119 ? 27.588 -60.457 -23.878 1.00 38.57 135 MET A C 1
ATOM 814 O O . MET A 1 119 ? 28.301 -59.438 -23.967 1.00 42.00 135 MET A O 1
ATOM 819 N N . THR A 1 120 ? 27.345 -61.111 -22.746 1.00 40.49 136 THR A N 1
ATOM 820 C CA . THR A 1 120 ? 28.016 -60.825 -21.450 1.00 40.52 136 THR A CA 1
ATOM 821 C C . THR A 1 120 ? 29.468 -61.301 -21.551 1.00 38.32 136 THR A C 1
ATOM 822 O O . THR A 1 120 ? 29.744 -62.244 -22.329 1.00 39.75 136 THR A O 1
ATOM 826 N N . ALA A 1 121 ? 30.361 -60.682 -20.793 1.00 41.08 137 ALA A N 1
ATOM 827 C CA . ALA A 1 121 ? 31.781 -61.089 -20.696 1.00 44.38 137 ALA A CA 1
ATOM 828 C C . ALA A 1 121 ? 31.858 -62.534 -20.177 1.00 45.50 137 ALA A C 1
ATOM 829 O O . ALA A 1 121 ? 32.696 -63.307 -20.687 1.00 43.26 137 ALA A O 1
ATOM 831 N N . LEU A 1 122 ? 30.968 -62.889 -19.246 1.00 47.87 138 LEU A N 1
ATOM 832 C CA . LEU A 1 122 ? 30.872 -64.244 -18.634 1.00 50.22 138 LEU A CA 1
ATOM 833 C C . LEU A 1 122 ? 30.707 -65.283 -19.744 1.00 47.10 138 LEU A C 1
ATOM 834 O O . LEU A 1 122 ? 31.467 -66.268 -19.763 1.00 46.34 138 LEU A O 1
ATOM 839 N N . ASP A 1 123 ? 29.769 -65.055 -20.663 1.00 46.01 139 ASP A N 1
ATOM 840 C CA . ASP A 1 123 ? 29.441 -66.023 -21.739 1.00 43.28 139 ASP A CA 1
ATOM 841 C C . ASP A 1 123 ? 30.578 -66.034 -22.762 1.00 44.26 139 ASP A C 1
ATOM 842 O O . ASP A 1 123 ? 30.924 -67.122 -23.244 1.00 43.41 139 ASP A O 1
ATOM 847 N N . PHE A 1 124 ? 31.157 -64.869 -23.056 1.00 39.74 140 PHE A N 1
ATOM 848 C CA . PHE A 1 124 ? 32.295 -64.736 -23.996 1.00 40.65 140 PHE A CA 1
ATOM 849 C C . PHE A 1 124 ? 33.466 -65.564 -23.454 1.00 41.92 140 PHE A C 1
ATOM 850 O O . PHE A 1 124 ? 34.140 -66.266 -24.224 1.00 40.10 140 PHE A O 1
ATOM 858 N N . ASN A 1 125 ? 33.669 -65.490 -22.138 1.00 46.84 141 ASN A N 1
ATOM 859 C CA . ASN A 1 125 ? 34.769 -66.181 -21.420 1.00 48.75 141 ASN A CA 1
ATOM 860 C C . ASN A 1 125 ? 34.683 -67.700 -21.618 1.00 50.49 141 ASN A C 1
ATOM 861 O O . ASN A 1 125 ? 35.725 -68.350 -21.470 1.00 54.04 141 ASN A O 1
ATOM 866 N N . ASP A 1 126 ? 33.505 -68.246 -21.938 1.00 50.27 142 ASP A N 1
ATOM 867 C CA . ASP A 1 126 ? 33.286 -69.716 -22.037 1.00 49.58 142 ASP A CA 1
ATOM 868 C C . ASP A 1 126 ? 33.771 -70.263 -23.377 1.00 49.00 142 ASP A C 1
ATOM 869 O O . ASP A 1 126 ? 33.896 -71.505 -23.484 1.00 51.07 142 ASP A O 1
ATOM 874 N N . PHE A 1 127 ? 33.973 -69.416 -24.387 1.00 45.35 143 PHE A N 1
ATOM 875 C CA . PHE A 1 127 ? 34.481 -69.898 -25.697 1.00 45.18 143 PHE A CA 1
ATOM 876 C C . PHE A 1 127 ? 35.748 -69.151 -26.130 1.00 43.57 143 PHE A C 1
ATOM 877 O O . PHE A 1 127 ? 36.348 -69.583 -27.111 1.00 41.38 143 PHE A O 1
ATOM 885 N N . ARG A 1 128 ? 36.138 -68.094 -25.420 1.00 43.67 144 ARG A N 1
ATOM 886 C CA . ARG A 1 128 ? 37.326 -67.260 -25.744 1.00 50.02 144 ARG A CA 1
ATOM 887 C C . ARG A 1 128 ? 38.559 -68.151 -25.970 1.00 55.74 144 ARG A C 1
ATOM 888 O O . ARG A 1 128 ? 39.244 -67.970 -27.010 1.00 53.00 144 ARG A O 1
ATOM 896 N N . GLU A 1 129 ? 38.812 -69.085 -25.043 1.00 59.34 145 GLU A N 1
ATOM 897 C CA . GLU A 1 129 ? 39.988 -70.004 -25.056 1.00 59.36 145 GLU A CA 1
ATOM 898 C C . GLU A 1 129 ? 40.130 -70.677 -26.427 1.00 55.44 145 GLU A C 1
ATOM 899 O O . GLU A 1 129 ? 41.261 -70.936 -26.823 1.00 58.40 145 GLU A O 1
ATOM 905 N N . TYR A 1 130 ? 39.028 -70.985 -27.117 1.00 53.58 146 TYR A N 1
ATOM 906 C CA . TYR A 1 130 ? 39.046 -71.754 -28.392 1.00 51.96 146 TYR A CA 1
ATOM 907 C C . TYR A 1 130 ? 39.450 -70.880 -29.585 1.00 51.11 146 TYR A C 1
ATOM 908 O O . TYR A 1 130 ? 39.628 -71.452 -30.677 1.00 51.13 146 TYR A O 1
ATOM 917 N N . LEU A 1 131 ? 39.561 -69.561 -29.399 1.00 54.44 147 LEU A N 1
ATOM 918 C CA . LEU A 1 131 ? 39.847 -68.581 -30.487 1.00 59.88 147 LEU A CA 1
ATOM 919 C C . LEU A 1 131 ? 41.360 -68.436 -30.694 1.00 57.25 147 LEU A C 1
ATOM 920 O O . LEU A 1 131 ? 41.773 -68.284 -31.856 1.00 51.14 147 LEU A O 1
ATOM 925 N N . SER A 1 132 ? 42.127 -68.446 -29.598 1.00 58.02 148 SER A N 1
ATOM 926 C CA . SER A 1 132 ? 43.591 -68.184 -29.544 1.00 61.86 148 SER A CA 1
ATOM 927 C C . SER A 1 132 ? 44.325 -68.930 -30.659 1.00 61.10 148 SER A C 1
ATOM 928 O O . SER A 1 132 ? 43.962 -70.057 -30.997 1.00 55.18 148 SER A O 1
ATOM 931 N N . PRO A 1 133 ? 45.364 -68.332 -31.293 1.00 58.73 149 PRO A N 1
ATOM 932 C CA . PRO A 1 133 ? 45.746 -66.935 -31.088 1.00 60.37 149 PRO A CA 1
ATOM 933 C C . PRO A 1 133 ? 45.132 -65.965 -32.116 1.00 64.02 149 PRO A C 1
ATOM 934 O O . PRO A 1 133 ? 45.648 -64.862 -32.260 1.00 62.54 149 PRO A O 1
ATOM 938 N N . ALA A 1 134 ? 44.062 -66.392 -32.806 1.00 64.29 150 ALA A N 1
ATOM 939 C CA . ALA A 1 134 ? 43.327 -65.598 -33.822 1.00 56.32 150 ALA A CA 1
ATOM 940 C C . ALA A 1 134 ? 42.827 -64.290 -33.203 1.00 58.61 150 ALA A C 1
ATOM 941 O O . ALA A 1 134 ? 42.434 -64.315 -32.018 1.00 56.46 150 ALA A O 1
ATOM 943 N N . SER A 1 135 ? 42.828 -63.210 -33.994 1.00 57.72 151 SER A N 1
ATOM 944 C CA . SER A 1 135 ? 42.457 -61.831 -33.572 1.00 55.10 151 SER A CA 1
ATOM 945 C C . SER A 1 135 ? 42.008 -60.990 -34.774 1.00 50.91 151 SER A C 1
ATOM 946 O O . SER A 1 135 ? 42.486 -61.248 -35.897 1.00 43.39 151 SER A O 1
ATOM 949 N N . GLY A 1 136 ? 41.150 -59.994 -34.522 1.00 53.09 152 GLY A N 1
ATOM 950 C CA . GLY A 1 136 ? 40.696 -59.006 -35.522 1.00 55.73 152 GLY A CA 1
ATOM 951 C C . GLY A 1 136 ? 41.886 -58.298 -36.131 1.00 56.24 152 GLY A C 1
ATOM 952 O O . GLY A 1 136 ? 41.826 -57.881 -37.305 1.00 56.16 152 GLY A O 1
ATOM 953 N N . PHE A 1 137 ? 42.953 -58.209 -35.345 1.00 58.90 153 PHE A N 1
ATOM 954 C CA . PHE A 1 137 ? 44.309 -57.786 -35.773 1.00 57.55 153 PHE A CA 1
ATOM 955 C C . PHE A 1 137 ? 44.684 -58.442 -37.106 1.00 53.16 153 PHE A C 1
ATOM 956 O O . PHE A 1 137 ? 45.466 -57.848 -37.861 1.00 62.52 153 PHE A O 1
ATOM 964 N N . GLN A 1 138 ? 44.151 -59.635 -37.377 1.00 50.01 154 GLN A N 1
ATOM 965 C CA . GLN A 1 138 ? 44.461 -60.431 -38.591 1.00 49.04 154 GLN A CA 1
ATOM 966 C C . GLN A 1 138 ? 43.468 -60.140 -39.725 1.00 43.38 154 GLN A C 1
ATOM 967 O O . GLN A 1 138 ? 43.501 -60.873 -40.748 1.00 45.17 154 GLN A O 1
ATOM 973 N N . SER A 1 139 ? 42.598 -59.141 -39.579 1.00 42.56 155 SER A N 1
ATOM 974 C CA . SER A 1 139 ? 41.646 -58.749 -40.653 1.00 41.12 155 SER A CA 1
ATOM 975 C C . SER A 1 139 ? 42.415 -58.118 -41.824 1.00 38.99 155 SER A C 1
ATOM 976 O O . SER A 1 139 ? 42.771 -56.934 -41.733 1.00 39.93 155 SER A O 1
ATOM 979 N N . LEU A 1 140 ? 42.610 -58.853 -42.913 1.00 38.51 156 LEU A N 1
ATOM 980 C CA . LEU A 1 140 ? 43.196 -58.289 -44.155 1.00 38.88 156 LEU A CA 1
ATOM 981 C C . LEU A 1 140 ? 42.443 -57.005 -44.534 1.00 40.83 156 LEU A C 1
ATOM 982 O O . LEU A 1 140 ? 43.092 -55.959 -44.710 1.00 40.58 156 LEU A O 1
ATOM 987 N N . GLN A 1 141 ? 41.111 -57.079 -44.620 1.00 36.61 157 GLN A N 1
ATOM 988 C CA . GLN A 1 141 ? 40.267 -56.026 -45.247 1.00 36.16 157 GLN A CA 1
ATOM 989 C C . GLN A 1 141 ? 40.357 -54.720 -44.454 1.00 33.89 157 GLN A C 1
ATOM 990 O O . GLN A 1 141 ? 40.369 -53.645 -45.074 1.00 36.06 157 GLN A O 1
ATOM 996 N N . PHE A 1 142 ? 40.451 -54.803 -43.133 1.00 34.09 158 PHE A N 1
ATOM 997 C CA . PHE A 1 142 ? 40.581 -53.611 -42.261 1.00 35.71 158 PHE A CA 1
ATOM 998 C C . PHE A 1 142 ? 41.891 -52.887 -42.604 1.00 36.13 158 PHE A C 1
ATOM 999 O O . PHE A 1 142 ? 41.871 -51.658 -42.724 1.00 34.81 158 PHE A O 1
ATOM 1007 N N . ARG A 1 143 ? 42.989 -53.631 -42.788 1.00 35.58 159 ARG A N 1
ATOM 1008 C CA . ARG A 1 143 ? 44.306 -53.029 -43.141 1.00 37.48 159 ARG A CA 1
ATOM 1009 C C . ARG A 1 143 ? 44.229 -52.450 -44.557 1.00 35.75 159 ARG A C 1
ATOM 1010 O O . ARG A 1 143 ? 44.707 -51.293 -44.753 1.00 38.51 159 ARG A O 1
ATOM 1018 N N . LEU A 1 144 ? 43.636 -53.193 -45.499 1.00 34.38 160 LEU A N 1
ATOM 1019 C CA . LEU A 1 144 ? 43.414 -52.686 -46.877 1.00 35.74 160 LEU A CA 1
ATOM 1020 C C . LEU A 1 144 ? 42.665 -51.353 -46.767 1.00 38.40 160 LEU A C 1
ATOM 1021 O O . LEU A 1 144 ? 43.093 -50.376 -47.420 1.00 41.08 160 LEU A O 1
ATOM 1026 N N . LEU A 1 145 ? 41.636 -51.289 -45.918 1.00 38.68 161 LEU A N 1
ATOM 1027 C CA . LEU A 1 145 ? 40.812 -50.063 -45.777 1.00 38.46 161 LEU A CA 1
ATOM 1028 C C . LEU A 1 145 ? 41.677 -48.946 -45.184 1.00 37.34 161 LEU A C 1
ATOM 1029 O O . LEU A 1 145 ? 41.644 -47.838 -45.732 1.00 37.37 161 LEU A O 1
ATOM 1034 N N . GLU A 1 146 ? 42.396 -49.206 -44.087 1.00 38.24 162 GLU A N 1
ATOM 1035 C CA . GLU A 1 146 ? 43.318 -48.199 -43.492 1.00 37.57 162 GLU A CA 1
ATOM 1036 C C . GLU A 1 146 ? 44.257 -47.678 -44.587 1.00 36.03 162 GLU A C 1
ATOM 1037 O O . GLU A 1 146 ? 44.322 -46.440 -44.789 1.00 33.27 162 GLU A O 1
ATOM 1043 N N . ASN A 1 147 ? 44.943 -48.583 -45.277 1.00 36.50 163 ASN A N 1
ATOM 1044 C CA . ASN A 1 147 ? 46.021 -48.211 -46.232 1.00 36.84 163 ASN A CA 1
ATOM 1045 C C . ASN A 1 147 ? 45.444 -47.417 -47.404 1.00 39.43 163 ASN A C 1
ATOM 1046 O O . ASN A 1 147 ? 46.066 -46.403 -47.787 1.00 37.33 163 ASN A O 1
ATOM 1051 N N . LYS A 1 148 ? 44.319 -47.859 -47.974 1.00 38.79 164 LYS A N 1
ATOM 1052 C CA . LYS A 1 148 ? 43.741 -47.248 -49.203 1.00 35.92 164 LYS A CA 1
ATOM 1053 C C . LYS A 1 148 ? 43.205 -45.847 -48.894 1.00 37.24 164 LYS A C 1
ATOM 1054 O O . LYS A 1 148 ? 43.229 -45.011 -49.794 1.00 36.33 164 LYS A O 1
ATOM 1060 N N . ILE A 1 149 ? 42.734 -45.589 -47.672 1.00 35.92 165 ILE A N 1
ATOM 1061 C CA . ILE A 1 149 ? 42.330 -44.211 -47.274 1.00 35.86 165 ILE A CA 1
ATOM 1062 C C . ILE A 1 149 ? 43.627 -43.397 -47.209 1.00 35.97 165 ILE A C 1
ATOM 1063 O O . ILE A 1 149 ? 43.632 -42.288 -47.718 1.00 34.83 165 ILE A O 1
ATOM 1068 N N . GLY A 1 150 ? 44.678 -43.962 -46.610 1.00 37.35 166 GLY A N 1
ATOM 1069 C CA . GLY A 1 150 ? 46.047 -43.412 -46.669 1.00 43.43 166 GLY A CA 1
ATOM 1070 C C . GLY A 1 150 ? 46.761 -43.365 -45.329 1.00 42.85 166 GLY A C 1
ATOM 1071 O O . GLY A 1 150 ? 47.661 -42.511 -45.189 1.00 46.98 166 GLY A O 1
ATOM 1072 N N . VAL A 1 151 ? 46.408 -44.234 -44.381 1.00 41.88 167 VAL A N 1
ATOM 1073 C CA . VAL A 1 151 ? 47.198 -44.412 -43.129 1.00 47.46 167 VAL A CA 1
ATOM 1074 C C . VAL A 1 151 ? 48.632 -44.769 -43.562 1.00 49.25 167 VAL A C 1
ATOM 1075 O O . VAL A 1 151 ? 48.799 -45.690 -44.409 1.00 46.31 167 VAL A O 1
ATOM 1079 N N . LEU A 1 152 ? 49.623 -44.032 -43.056 1.00 53.99 168 LEU A N 1
ATOM 1080 C CA . LEU A 1 152 ? 51.066 -44.259 -43.358 1.00 57.64 168 LEU A CA 1
ATOM 1081 C C . LEU A 1 152 ? 51.719 -45.040 -42.210 1.00 58.08 168 LEU A C 1
ATOM 1082 O O . LEU A 1 152 ? 51.229 -44.956 -41.057 1.00 46.25 168 LEU A O 1
ATOM 1087 N N . GLN A 1 153 ? 52.773 -45.801 -42.524 1.00 71.63 169 GLN A N 1
ATOM 1088 C CA . GLN A 1 153 ? 53.509 -46.655 -41.548 1.00 73.72 169 GLN A CA 1
ATOM 1089 C C . GLN A 1 153 ? 53.823 -45.852 -40.280 1.00 71.40 169 GLN A C 1
ATOM 1090 O O . GLN A 1 153 ? 53.621 -46.397 -39.180 1.00 66.17 169 GLN A O 1
ATOM 1096 N N . ASN A 1 154 ? 54.249 -44.595 -40.434 1.00 71.68 170 ASN A N 1
ATOM 1097 C CA . ASN A 1 154 ? 54.673 -43.710 -39.316 1.00 76.58 170 ASN A CA 1
ATOM 1098 C C . ASN A 1 154 ? 53.467 -43.151 -38.551 1.00 76.73 170 ASN A C 1
ATOM 1099 O O . ASN A 1 154 ? 53.678 -42.675 -37.424 1.00 79.42 170 ASN A O 1
ATOM 1104 N N . MET A 1 155 ? 52.259 -43.195 -39.121 1.00 73.70 171 MET A N 1
ATOM 1105 C CA . MET A 1 155 ? 51.004 -42.815 -38.409 1.00 71.82 171 MET A CA 1
ATOM 1106 C C . MET A 1 155 ? 50.657 -43.895 -37.364 1.00 71.11 171 MET A C 1
ATOM 1107 O O . MET A 1 155 ? 50.053 -43.539 -36.323 1.00 74.32 171 MET A O 1
ATOM 1112 N N . ARG A 1 156 ? 51.038 -45.156 -37.617 1.00 64.53 172 ARG A N 1
ATOM 1113 C CA . ARG A 1 156 ? 50.620 -46.350 -36.823 1.00 62.18 172 ARG A CA 1
ATOM 1114 C C . ARG A 1 156 ? 51.389 -46.403 -35.495 1.00 64.02 172 ARG A C 1
ATOM 1115 O O . ARG A 1 156 ? 52.618 -46.219 -35.533 1.00 61.90 172 ARG A O 1
ATOM 1123 N N . VAL A 1 157 ? 50.705 -46.677 -34.374 1.00 67.80 173 VAL A N 1
ATOM 1124 C CA . VAL A 1 157 ? 51.345 -46.733 -33.021 1.00 73.22 173 VAL A CA 1
ATOM 1125 C C . VAL A 1 157 ? 52.353 -47.880 -33.017 1.00 77.06 173 VAL A C 1
ATOM 1126 O O . VAL A 1 157 ? 52.110 -48.919 -33.636 1.00 68.12 173 VAL A O 1
ATOM 1130 N N . PRO A 1 158 ? 53.509 -47.708 -32.326 1.00 80.60 174 PRO A N 1
ATOM 1131 C CA . PRO A 1 158 ? 54.609 -48.674 -32.356 1.00 79.58 174 PRO A CA 1
ATOM 1132 C C . PRO A 1 158 ? 54.209 -50.153 -32.468 1.00 72.40 174 PRO A C 1
ATOM 1133 O O . PRO A 1 158 ? 54.709 -50.809 -33.360 1.00 66.89 174 PRO A O 1
ATOM 1137 N N . TYR A 1 159 ? 53.319 -50.638 -31.597 1.00 70.14 175 TYR A N 1
ATOM 1138 C CA . TYR A 1 159 ? 52.881 -52.060 -31.598 1.00 71.46 175 TYR A CA 1
ATOM 1139 C C . TYR A 1 159 ? 52.244 -52.387 -32.956 1.00 75.27 175 TYR A C 1
ATOM 1140 O O . TYR A 1 159 ? 52.632 -53.401 -33.579 1.00 73.50 175 TYR A O 1
ATOM 1149 N N . ASN A 1 160 ? 51.307 -51.537 -33.398 1.00 83.74 176 ASN A N 1
ATOM 1150 C CA . ASN A 1 160 ? 50.546 -51.687 -34.672 1.00 86.15 176 ASN A CA 1
ATOM 1151 C C . ASN A 1 160 ? 51.554 -51.845 -35.817 1.00 86.83 176 ASN A C 1
ATOM 1152 O O . ASN A 1 160 ? 51.583 -52.931 -36.432 1.00 79.47 176 ASN A O 1
ATOM 1157 N N . ARG A 1 161 ? 52.380 -50.812 -36.026 1.00 91.01 177 ARG A N 1
ATOM 1158 C CA . ARG A 1 161 ? 53.468 -50.735 -37.042 1.00 90.88 177 ARG A CA 1
ATOM 1159 C C . ARG A 1 161 ? 54.313 -52.016 -37.026 1.00 92.16 177 ARG A C 1
ATOM 1160 O O . ARG A 1 161 ? 54.542 -52.578 -38.117 1.00 99.14 177 ARG A O 1
ATOM 1168 N N . ARG A 1 162 ? 54.754 -52.453 -35.840 1.00 90.63 178 ARG A N 1
ATOM 1169 C CA . ARG A 1 162 ? 55.683 -53.607 -35.666 1.00 95.78 178 ARG A CA 1
ATOM 1170 C C . ARG A 1 162 ? 55.068 -54.885 -36.252 1.00 91.81 178 ARG A C 1
ATOM 1171 O O . ARG A 1 162 ? 55.756 -55.545 -37.050 1.00 85.52 178 ARG A O 1
ATOM 1179 N N . HIS A 1 163 ? 53.819 -55.200 -35.892 1.00 94.24 179 HIS A N 1
ATOM 1180 C CA . HIS A 1 163 ? 53.250 -56.577 -35.962 1.00 97.71 179 HIS A CA 1
ATOM 1181 C C . HIS A 1 163 ? 52.252 -56.766 -37.120 1.00 94.60 179 HIS A C 1
ATOM 1182 O O . HIS A 1 163 ? 52.057 -57.935 -37.513 1.00 96.63 179 HIS A O 1
ATOM 1189 N N . TYR A 1 164 ? 51.644 -55.700 -37.662 1.00 86.64 180 TYR A N 1
ATOM 1190 C CA . TYR A 1 164 ? 50.407 -55.801 -38.493 1.00 77.22 180 TYR A CA 1
ATOM 1191 C C . TYR A 1 164 ? 50.687 -56.489 -39.841 1.00 71.42 180 TYR A C 1
ATOM 1192 O O . TYR A 1 164 ? 49.857 -57.315 -40.261 1.00 70.02 180 TYR A O 1
ATOM 1201 N N . ARG A 1 165 ? 51.785 -56.143 -40.515 1.00 72.45 181 ARG A N 1
ATOM 1202 C CA . ARG A 1 165 ? 52.176 -56.746 -41.821 1.00 78.25 181 ARG A CA 1
ATOM 1203 C C . ARG A 1 165 ? 52.462 -58.245 -41.639 1.00 78.88 181 ARG A C 1
ATOM 1204 O O . ARG A 1 165 ? 52.138 -59.035 -42.554 1.00 78.17 181 ARG A O 1
ATOM 1212 N N . ASP A 1 166 ? 53.047 -58.622 -40.499 1.00 82.69 182 ASP A N 1
ATOM 1213 C CA . ASP A 1 166 ? 53.518 -60.006 -40.221 1.00 88.84 182 ASP A CA 1
ATOM 1214 C C . ASP A 1 166 ? 52.409 -60.777 -39.494 1.00 88.71 182 ASP A C 1
ATOM 1215 O O . ASP A 1 166 ? 52.649 -61.247 -38.368 1.00 89.81 182 ASP A O 1
ATOM 1220 N N . ASN A 1 167 ? 51.225 -60.841 -40.110 1.00 85.63 183 ASN A N 1
ATOM 1221 C CA . ASN A 1 167 ? 50.132 -61.797 -39.785 1.00 85.73 183 ASN A CA 1
ATOM 1222 C C . ASN A 1 167 ? 49.636 -62.412 -41.095 1.00 85.49 183 ASN A C 1
ATOM 1223 O O . ASN A 1 167 ? 48.586 -63.100 -41.067 1.00 82.28 183 ASN A O 1
ATOM 1228 N N . PHE A 1 168 ? 50.374 -62.166 -42.186 1.00 79.89 184 PHE A N 1
ATOM 1229 C CA . PHE A 1 168 ? 49.918 -62.321 -43.596 1.00 76.42 184 PHE A CA 1
ATOM 1230 C C . PHE A 1 168 ? 51.064 -62.871 -44.449 1.00 77.40 184 PHE A C 1
ATOM 1231 O O . PHE A 1 168 ? 52.221 -62.479 -44.200 1.00 77.03 184 PHE A O 1
ATOM 1239 N N . LYS A 1 169 ? 50.729 -63.722 -45.429 1.00 78.65 185 LYS A N 1
ATOM 1240 C CA . LYS A 1 169 ? 51.676 -64.354 -46.390 1.00 75.88 185 LYS A CA 1
ATOM 1241 C C . LYS A 1 169 ? 50.996 -64.537 -47.751 1.00 71.96 185 LYS A C 1
ATOM 1242 O O . LYS A 1 169 ? 49.766 -64.336 -47.838 1.00 71.61 185 LYS A O 1
ATOM 1248 N N . GLY A 1 170 ? 51.772 -64.928 -48.766 1.00 62.19 186 GLY A N 1
ATOM 1249 C CA . GLY A 1 170 ? 51.272 -65.245 -50.117 1.00 61.95 186 GLY A CA 1
ATOM 1250 C C . GLY A 1 170 ? 50.543 -64.069 -50.742 1.00 63.10 186 GLY A C 1
ATOM 1251 O O . GLY A 1 170 ? 51.065 -62.931 -50.634 1.00 66.48 186 GLY A O 1
ATOM 1252 N N . GLU A 1 171 ? 49.388 -64.330 -51.367 1.00 61.28 187 GLU A N 1
ATOM 1253 C CA . GLU A 1 171 ? 48.550 -63.318 -52.070 1.00 66.05 187 GLU A CA 1
ATOM 1254 C C . GLU A 1 171 ? 48.048 -62.252 -51.087 1.00 64.05 187 GLU A C 1
ATOM 1255 O O . GLU A 1 171 ? 47.966 -61.078 -51.504 1.00 61.19 187 GLU A O 1
ATOM 1261 N N . GLU A 1 172 ? 47.705 -62.650 -49.853 1.00 59.23 188 GLU A N 1
ATOM 1262 C CA . GLU A 1 172 ? 47.270 -61.723 -48.773 1.00 55.47 188 GLU A CA 1
ATOM 1263 C C . GLU A 1 172 ? 48.389 -60.707 -48.519 1.00 55.68 188 GLU A C 1
ATOM 1264 O O . GLU A 1 172 ? 48.100 -59.495 -48.404 1.00 41.20 188 GLU A O 1
ATOM 1270 N N . ASN A 1 173 ? 49.632 -61.179 -48.459 1.00 55.76 189 ASN A N 1
ATOM 1271 C CA . ASN A 1 173 ? 50.804 -60.283 -48.311 1.00 57.01 189 ASN A CA 1
ATOM 1272 C C . ASN A 1 173 ? 50.881 -59.338 -49.512 1.00 55.96 189 ASN A C 1
ATOM 1273 O O . ASN A 1 173 ? 51.104 -58.131 -49.287 1.00 53.86 189 ASN A O 1
ATOM 1278 N N . GLU A 1 174 ? 50.697 -59.862 -50.727 1.00 59.17 190 GLU A N 1
ATOM 1279 C CA . GLU A 1 174 ? 50.783 -59.073 -51.990 1.00 66.31 190 GLU A CA 1
ATOM 1280 C C . GLU A 1 174 ? 49.731 -57.952 -51.970 1.00 64.21 190 GLU A C 1
ATOM 1281 O O . GLU A 1 174 ? 50.100 -56.795 -52.263 1.00 65.57 190 GLU A O 1
ATOM 1287 N N . LEU A 1 175 ? 48.477 -58.274 -51.633 1.00 57.14 191 LEU A N 1
ATOM 1288 C CA . LEU A 1 175 ? 47.374 -57.277 -51.541 1.00 56.75 191 LEU A CA 1
ATOM 1289 C C . LEU A 1 175 ? 47.755 -56.199 -50.523 1.00 54.25 191 LEU A C 1
ATOM 1290 O O . LEU A 1 175 ? 47.565 -55.007 -50.834 1.00 50.66 191 LEU A O 1
ATOM 1295 N N . LEU A 1 176 ? 48.256 -56.594 -49.349 1.00 48.49 192 LEU A N 1
ATOM 1296 C CA . LEU A 1 176 ? 48.679 -55.614 -48.319 1.00 50.68 192 LEU A CA 1
ATOM 1297 C C . LEU A 1 176 ? 49.683 -54.647 -48.965 1.00 53.70 192 LEU A C 1
ATOM 1298 O O . LEU A 1 176 ? 49.517 -53.414 -48.819 1.00 48.85 192 LEU A O 1
ATOM 1303 N N . LEU A 1 177 ? 50.682 -55.190 -49.670 1.00 52.53 193 LEU A N 1
ATOM 1304 C CA . LEU A 1 177 ? 51.786 -54.390 -50.270 1.00 54.36 193 LEU A CA 1
ATOM 1305 C C . LEU A 1 177 ? 51.193 -53.418 -51.292 1.00 49.85 193 LEU A C 1
ATOM 1306 O O . LEU A 1 177 ? 51.528 -52.203 -51.255 1.00 48.03 193 LEU A O 1
ATOM 1311 N N . LYS A 1 178 ? 50.340 -53.940 -52.169 1.00 47.97 194 LYS A N 1
ATOM 1312 C CA . LYS A 1 178 ? 49.622 -53.132 -53.183 1.00 51.23 194 LYS A CA 1
ATOM 1313 C C . LYS A 1 178 ? 48.905 -51.966 -52.482 1.00 47.80 194 LYS A C 1
ATOM 1314 O O . LYS A 1 178 ? 49.003 -50.828 -52.972 1.00 48.73 194 LYS A O 1
ATOM 1320 N N . SER A 1 179 ? 48.212 -52.246 -51.377 1.00 47.69 195 SER A N 1
ATOM 1321 C CA . SER A 1 179 ? 47.378 -51.271 -50.625 1.00 47.10 195 SER A CA 1
ATOM 1322 C C . SER A 1 179 ? 48.271 -50.136 -50.101 1.00 49.67 195 SER A C 1
ATOM 1323 O O . SER A 1 179 ? 47.754 -49.017 -49.865 1.00 47.31 195 SER A O 1
ATOM 1326 N N . GLU A 1 180 ? 49.575 -50.400 -49.970 1.00 51.29 196 GLU A N 1
ATOM 1327 C CA . GLU A 1 180 ? 50.592 -49.395 -49.547 1.00 53.97 196 GLU A CA 1
ATOM 1328 C C . GLU A 1 180 ? 51.284 -48.765 -50.763 1.00 51.88 196 GLU A C 1
ATOM 1329 O O . GLU A 1 180 ? 51.499 -47.543 -50.732 1.00 52.31 196 GLU A O 1
ATOM 1335 N N . GLN A 1 181 ?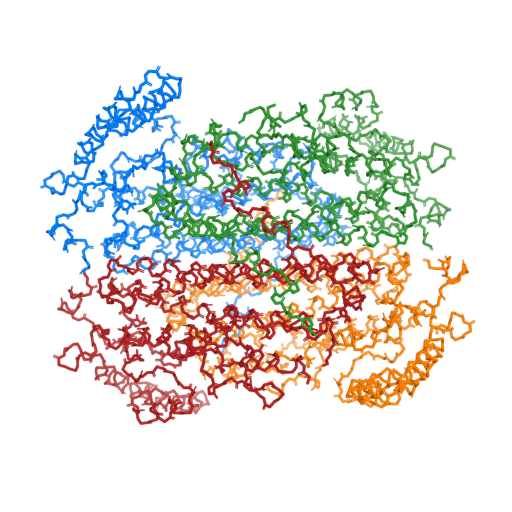 51.603 -49.550 -51.794 1.00 53.45 197 GLN A N 1
ATOM 1336 C CA . GLN A 1 181 ? 52.364 -49.082 -52.990 1.00 55.72 197 GLN A CA 1
ATOM 1337 C C . GLN A 1 181 ? 51.485 -48.171 -53.854 1.00 48.55 197 GLN A C 1
ATOM 1338 O O . GLN A 1 181 ? 51.963 -47.115 -54.309 1.00 44.66 197 GLN A O 1
ATOM 1344 N N . GLU A 1 182 ? 50.244 -48.581 -54.097 1.00 44.31 198 GLU A N 1
ATOM 1345 C CA . GLU A 1 182 ? 49.326 -47.871 -55.022 1.00 41.28 198 GLU A CA 1
ATOM 1346 C C . GLU A 1 182 ? 48.903 -46.546 -54.385 1.00 36.58 198 GLU A C 1
ATOM 1347 O O . GLU A 1 182 ? 48.981 -46.411 -53.144 1.00 35.21 198 GLU A O 1
ATOM 1353 N N . LYS A 1 183 ? 48.454 -45.620 -55.223 1.00 37.26 199 LYS A N 1
ATOM 1354 C CA . LYS A 1 183 ? 48.074 -44.239 -54.836 1.00 41.70 199 LYS A CA 1
ATOM 1355 C C . LYS A 1 183 ? 46.899 -44.325 -53.857 1.00 43.35 199 LYS A C 1
ATOM 1356 O O . LYS A 1 183 ? 45.904 -45.003 -54.188 1.00 37.70 199 LYS A O 1
ATOM 1362 N N . THR A 1 184 ? 47.042 -43.703 -52.686 1.00 39.54 200 THR A N 1
ATOM 1363 C CA . THR A 1 184 ? 46.015 -43.691 -51.612 1.00 38.60 200 THR A CA 1
ATOM 1364 C C . THR A 1 184 ? 44.981 -42.607 -51.923 1.00 38.44 200 THR A C 1
ATOM 1365 O O . THR A 1 184 ? 45.255 -41.746 -52.802 1.00 37.98 200 THR A O 1
ATOM 1369 N N . LEU A 1 185 ? 43.823 -42.656 -51.255 1.00 36.77 201 LEU A N 1
ATOM 1370 C CA . LEU A 1 185 ? 42.810 -41.575 -51.379 1.00 37.18 201 LEU A CA 1
ATOM 1371 C C . LEU A 1 185 ? 43.434 -40.224 -50.994 1.00 33.20 201 LEU A C 1
ATOM 1372 O O . LEU A 1 185 ? 43.122 -39.233 -51.658 1.00 36.22 201 LEU A O 1
ATOM 1377 N N . LEU A 1 186 ? 44.247 -40.194 -49.939 1.00 36.15 202 LEU A N 1
ATOM 1378 C CA . LEU A 1 186 ? 44.971 -38.976 -49.474 1.00 37.53 202 LEU A CA 1
ATOM 1379 C C . LEU A 1 186 ? 45.784 -38.395 -50.640 1.00 35.42 202 LEU A C 1
ATOM 1380 O O . LEU A 1 186 ? 45.593 -37.213 -50.935 1.00 35.62 202 LEU A O 1
ATOM 1385 N N . GLU A 1 187 ? 46.589 -39.226 -51.307 1.00 35.90 203 GLU A N 1
ATOM 1386 C CA . GLU A 1 187 ? 47.496 -38.813 -52.418 1.00 39.15 203 GLU A CA 1
ATOM 1387 C C . GLU A 1 187 ? 46.682 -38.312 -53.610 1.00 39.83 203 GLU A C 1
ATOM 1388 O O . GLU A 1 187 ? 47.067 -37.294 -54.235 1.00 38.81 203 GLU A O 1
ATOM 1394 N N . LEU A 1 188 ? 45.606 -39.021 -53.939 1.00 37.19 204 LEU A N 1
ATOM 1395 C CA . LEU A 1 188 ? 44.804 -38.700 -55.145 1.00 35.54 204 LEU A CA 1
ATOM 1396 C C . LEU A 1 188 ? 44.010 -37.414 -54.889 1.00 33.76 204 LEU A C 1
ATOM 1397 O O . LEU A 1 188 ? 43.944 -36.590 -55.794 1.00 36.15 204 LEU A O 1
ATOM 1402 N N . VAL A 1 189 ? 43.500 -37.209 -53.674 1.00 34.46 205 VAL A N 1
ATOM 1403 C CA . VAL A 1 189 ? 42.743 -35.974 -53.316 1.00 34.06 205 VAL A CA 1
ATOM 1404 C C . VAL A 1 189 ? 43.735 -34.799 -53.277 1.00 33.80 205 VAL A C 1
ATOM 1405 O O . VAL A 1 189 ? 43.375 -33.697 -53.750 1.00 32.61 205 VAL A O 1
ATOM 1409 N N . GLU A 1 190 ? 44.931 -35.017 -52.733 1.00 33.44 206 GLU A N 1
ATOM 1410 C CA . GLU A 1 190 ? 46.015 -33.982 -52.687 1.00 36.19 206 GLU A CA 1
ATOM 1411 C C . GLU A 1 190 ? 46.276 -33.440 -54.102 1.00 32.97 206 GLU A C 1
ATOM 1412 O O . GLU A 1 190 ? 46.145 -32.216 -54.316 1.00 36.42 206 GLU A O 1
ATOM 1418 N N . ALA A 1 191 ? 46.569 -34.331 -55.045 1.00 34.92 207 ALA A N 1
ATOM 1419 C CA . ALA A 1 191 ? 46.832 -34.005 -56.468 1.00 35.79 207 ALA A CA 1
ATOM 1420 C C . ALA A 1 191 ? 45.693 -33.162 -57.039 1.00 38.10 207 ALA A C 1
ATOM 1421 O O . ALA A 1 191 ? 45.966 -32.150 -57.701 1.00 38.50 207 ALA A O 1
ATOM 1423 N N . TRP A 1 192 ? 44.445 -33.560 -56.780 1.00 37.42 208 TRP A N 1
ATOM 1424 C CA . TRP A 1 192 ? 43.241 -32.877 -57.315 1.00 34.70 208 TRP A CA 1
ATOM 1425 C C . TRP A 1 192 ? 43.076 -31.500 -56.660 1.00 33.13 208 TRP A C 1
ATOM 1426 O O . TRP A 1 192 ? 42.730 -30.553 -57.368 1.00 33.45 208 TRP A O 1
ATOM 1437 N N . LEU A 1 193 ? 43.319 -31.386 -55.353 1.00 34.65 209 LEU A N 1
ATOM 1438 C CA . LEU A 1 193 ? 43.227 -30.096 -54.617 1.00 35.19 209 LEU A CA 1
ATOM 1439 C C . LEU A 1 193 ? 44.288 -29.100 -55.126 1.00 37.42 209 LEU A C 1
ATOM 1440 O O . LEU A 1 193 ? 44.008 -27.881 -55.130 1.00 33.34 209 LEU A O 1
ATOM 1445 N N . GLU A 1 194 ? 45.475 -29.594 -55.495 1.00 35.74 210 GLU A N 1
ATOM 1446 C CA . GLU A 1 194 ? 46.578 -28.765 -56.067 1.00 38.48 210 GLU A CA 1
ATOM 1447 C C . GLU A 1 194 ? 46.091 -28.080 -57.353 1.00 41.24 210 GLU A C 1
ATOM 1448 O O . GLU A 1 194 ? 46.561 -26.958 -57.614 1.00 38.86 210 GLU A O 1
ATOM 1454 N N . ARG A 1 195 ? 45.121 -28.666 -58.072 1.00 38.12 211 ARG A N 1
ATOM 1455 C CA . ARG A 1 195 ? 44.616 -28.096 -59.355 1.00 36.60 211 ARG A CA 1
ATOM 1456 C C . ARG A 1 195 ? 43.389 -27.216 -59.112 1.00 36.59 211 ARG A C 1
ATOM 1457 O O . ARG A 1 195 ? 42.793 -26.774 -60.099 1.00 38.30 211 ARG A O 1
ATOM 1465 N N . THR A 1 196 ? 42.995 -26.971 -57.859 1.00 38.01 212 THR A N 1
ATOM 1466 C CA . THR A 1 196 ? 41.764 -26.191 -57.564 1.00 38.07 212 THR A CA 1
ATOM 1467 C C . THR A 1 196 ? 41.847 -24.846 -58.285 1.00 41.69 212 THR A C 1
ATOM 1468 O O . THR A 1 196 ? 42.815 -24.109 -58.105 1.00 42.12 212 THR A O 1
ATOM 1472 N N . PRO A 1 197 ? 40.844 -24.475 -59.114 1.00 42.79 213 PRO A N 1
ATOM 1473 C CA . PRO A 1 197 ? 40.829 -23.164 -59.758 1.00 41.72 213 PRO A CA 1
ATOM 1474 C C . PRO A 1 197 ? 40.822 -22.002 -58.753 1.00 41.79 213 PRO A C 1
ATOM 1475 O O . PRO A 1 197 ? 40.205 -22.116 -57.718 1.00 42.06 213 PRO A O 1
ATOM 1479 N N . GLY A 1 198 ? 41.563 -20.929 -59.067 1.00 43.07 214 GLY A N 1
ATOM 1480 C CA . GLY A 1 198 ? 41.649 -19.699 -58.248 1.00 41.11 214 GLY A CA 1
ATOM 1481 C C . GLY A 1 198 ? 43.002 -19.517 -57.565 1.00 42.81 214 GLY A C 1
ATOM 1482 O O . GLY A 1 198 ? 43.235 -18.413 -57.057 1.00 39.64 214 GLY A O 1
ATOM 1483 N N . LEU A 1 199 ? 43.863 -20.543 -57.535 1.00 44.13 215 LEU A N 1
ATOM 1484 C CA . LEU A 1 199 ? 45.194 -20.487 -56.861 1.00 49.14 215 LEU A CA 1
ATOM 1485 C C . LEU A 1 199 ? 46.241 -19.819 -57.764 1.00 56.06 215 LEU A C 1
ATOM 1486 O O . LEU A 1 199 ? 47.319 -19.417 -57.232 1.00 52.14 215 LEU A O 1
ATOM 1491 N N . GLU A 1 200 ? 45.989 -19.755 -59.076 1.00 55.36 216 GLU A N 1
ATOM 1492 C CA . GLU A 1 200 ? 47.037 -19.373 -60.065 1.00 57.80 216 GLU A CA 1
ATOM 1493 C C . GLU A 1 200 ? 47.407 -17.907 -59.825 1.00 54.39 216 GLU A C 1
ATOM 1494 O O . GLU A 1 200 ? 46.560 -17.017 -59.909 1.00 57.91 216 GLU A O 1
ATOM 1500 N N . PRO A 1 201 ? 48.685 -17.610 -59.488 1.00 56.27 217 PRO A N 1
ATOM 1501 C CA . PRO A 1 201 ? 49.111 -16.234 -59.228 1.00 55.74 217 PRO A CA 1
ATOM 1502 C C . PRO A 1 201 ? 48.714 -15.277 -60.365 1.00 59.01 217 PRO A C 1
ATOM 1503 O O . PRO A 1 201 ? 48.326 -14.156 -60.064 1.00 53.79 217 PRO A O 1
ATOM 1507 N N . HIS A 1 202 ? 48.778 -15.732 -61.624 1.00 63.26 218 HIS A N 1
ATOM 1508 C CA . HIS A 1 202 ? 48.440 -14.905 -62.818 1.00 69.68 218 HIS A CA 1
ATOM 1509 C C . HIS A 1 202 ? 46.925 -14.669 -62.879 1.00 66.75 218 HIS A C 1
ATOM 1510 O O . HIS A 1 202 ? 46.514 -13.667 -63.491 1.00 74.15 218 HIS A O 1
ATOM 1517 N N . GLY A 1 203 ? 46.132 -15.550 -62.264 1.00 63.33 219 GLY A N 1
ATOM 1518 C CA . GLY A 1 203 ? 44.664 -15.431 -62.199 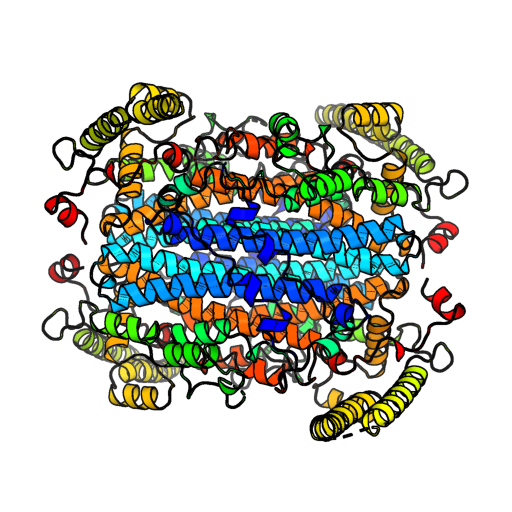1.00 56.57 219 GLY A CA 1
ATOM 1519 C C . GLY A 1 203 ? 44.213 -14.824 -60.885 1.00 56.45 219 GLY A C 1
ATOM 1520 O O . GLY A 1 203 ? 44.733 -13.757 -60.513 1.00 55.93 219 GLY A O 1
ATOM 1521 N N . PHE A 1 204 ? 43.286 -15.489 -60.192 1.00 49.61 220 PHE A N 1
ATOM 1522 C CA . PHE A 1 204 ? 42.596 -14.956 -58.988 1.00 49.00 220 PHE A CA 1
ATOM 1523 C C . PHE A 1 204 ? 43.602 -14.716 -57.851 1.00 45.39 220 PHE A C 1
ATOM 1524 O O . PHE A 1 204 ? 43.369 -13.836 -57.016 1.00 47.63 220 PHE A O 1
ATOM 1532 N N . ASN A 1 205 ? 44.682 -15.490 -57.808 1.00 47.81 221 ASN A N 1
ATOM 1533 C CA . ASN A 1 205 ? 45.819 -15.237 -56.887 1.00 52.80 221 ASN A CA 1
ATOM 1534 C C . ASN A 1 205 ? 45.283 -15.312 -55.458 1.00 53.89 221 ASN A C 1
ATOM 1535 O O . ASN A 1 205 ? 45.486 -14.354 -54.689 1.00 51.52 221 ASN A O 1
ATOM 1540 N N . PHE A 1 206 ? 44.555 -16.388 -55.150 1.00 52.52 222 PHE A N 1
ATOM 1541 C CA . PHE A 1 206 ? 43.809 -16.545 -53.875 1.00 46.26 222 PHE A CA 1
ATOM 1542 C C . PHE A 1 206 ? 44.772 -16.264 -52.719 1.00 43.59 222 PHE A C 1
ATOM 1543 O O . PHE A 1 206 ? 44.463 -15.361 -51.924 1.00 41.75 222 PHE A O 1
ATOM 1551 N N . TRP A 1 207 ? 45.902 -16.987 -52.668 1.00 40.69 223 TRP A N 1
ATOM 1552 C CA . TRP A 1 207 ? 46.822 -17.004 -51.499 1.00 44.19 223 TRP A CA 1
ATOM 1553 C C . TRP A 1 207 ? 47.406 -15.605 -51.246 1.00 46.42 223 TRP A C 1
ATOM 1554 O O . TRP A 1 207 ? 47.530 -15.216 -50.064 1.00 45.32 223 TRP A O 1
ATOM 1565 N N . GLY A 1 208 ? 47.729 -14.874 -52.315 1.00 46.28 224 GLY A N 1
ATOM 1566 C CA . GLY A 1 208 ? 48.282 -13.508 -52.234 1.00 49.14 224 GLY A CA 1
ATOM 1567 C C . GLY A 1 208 ? 47.262 -12.555 -51.644 1.00 47.79 224 GLY A C 1
ATOM 1568 O O . GLY A 1 208 ? 47.597 -11.852 -50.661 1.00 45.36 224 GLY A O 1
ATOM 1569 N N . LYS A 1 209 ? 46.052 -12.569 -52.211 1.00 44.99 225 LYS A N 1
ATOM 1570 C CA . LYS A 1 209 ? 44.903 -11.738 -51.773 1.00 46.01 225 LYS A CA 1
ATOM 1571 C C . LYS A 1 209 ? 44.566 -12.059 -50.314 1.00 44.90 225 LYS A C 1
ATOM 1572 O O . LYS A 1 209 ? 44.324 -11.114 -49.573 1.00 46.32 225 LYS A O 1
ATOM 1578 N N . LEU A 1 210 ? 44.537 -13.344 -49.937 1.00 46.04 226 LEU A N 1
ATOM 1579 C CA . LEU A 1 210 ? 44.189 -13.784 -48.557 1.00 44.56 226 LEU A CA 1
ATOM 1580 C C . LEU A 1 210 ? 45.216 -13.219 -47.570 1.00 42.57 226 LEU A C 1
ATOM 1581 O O . LEU A 1 210 ? 44.798 -12.657 -46.563 1.00 39.58 226 LEU A O 1
ATOM 1586 N N . GLU A 1 211 ? 46.512 -13.393 -47.836 1.00 46.84 227 GLU A N 1
ATOM 1587 C CA . GLU A 1 211 ? 47.579 -12.850 -46.953 1.00 45.60 227 GLU A CA 1
ATOM 1588 C C . GLU A 1 211 ? 47.391 -11.336 -46.798 1.00 42.85 227 GLU A C 1
ATOM 1589 O O . GLU A 1 211 ? 47.437 -10.837 -45.667 1.00 47.20 227 GLU A O 1
ATOM 1595 N N . LYS A 1 212 ? 47.137 -10.637 -47.897 1.00 45.22 228 LYS A N 1
ATOM 1596 C CA . LYS A 1 212 ? 46.940 -9.168 -47.888 1.00 47.28 228 LYS A CA 1
ATOM 1597 C C . LYS A 1 212 ? 45.712 -8.808 -47.040 1.00 45.88 228 LYS A C 1
ATOM 1598 O O . LYS A 1 212 ? 45.829 -7.889 -46.210 1.00 43.04 228 LYS A O 1
ATOM 1604 N N . ASN A 1 213 ? 44.566 -9.470 -47.246 1.00 45.19 229 ASN A N 1
ATOM 1605 C CA . ASN A 1 213 ? 43.311 -9.158 -46.502 1.00 44.80 229 ASN A CA 1
ATOM 1606 C C . ASN A 1 213 ? 43.484 -9.490 -45.010 1.00 41.30 229 ASN A C 1
ATOM 1607 O O . ASN A 1 213 ? 42.989 -8.714 -44.178 1.00 44.03 229 ASN A O 1
ATOM 1612 N N . ILE A 1 214 ? 44.144 -10.599 -44.674 1.00 42.47 230 ILE A N 1
ATOM 1613 C CA . ILE A 1 214 ? 44.351 -11.014 -43.254 1.00 44.88 230 ILE A CA 1
ATOM 1614 C C . ILE A 1 214 ? 45.306 -10.014 -42.577 1.00 45.89 230 ILE A C 1
ATOM 1615 O O . ILE A 1 214 ? 44.974 -9.544 -41.476 1.00 43.38 230 ILE A O 1
ATOM 1620 N N . THR A 1 215 ? 46.442 -9.698 -43.207 1.00 44.18 231 THR A N 1
ATOM 1621 C CA . THR A 1 215 ? 47.398 -8.658 -42.717 1.00 45.51 231 THR A CA 1
ATOM 1622 C C . THR A 1 215 ? 46.636 -7.342 -42.472 1.00 44.68 231 THR A C 1
ATOM 1623 O O . THR A 1 215 ? 46.763 -6.782 -41.367 1.00 47.89 231 THR A O 1
ATOM 1627 N N . ARG A 1 216 ? 45.863 -6.870 -43.452 1.00 40.96 232 ARG A N 1
ATOM 1628 C CA . ARG A 1 216 ? 45.065 -5.624 -43.307 1.00 43.89 232 ARG A CA 1
ATOM 1629 C C . ARG A 1 216 ? 44.049 -5.786 -42.170 1.00 43.88 232 ARG A C 1
ATOM 1630 O O . ARG A 1 216 ? 43.840 -4.806 -41.439 1.00 42.57 232 ARG A O 1
ATOM 1638 N N . GLY A 1 217 ? 43.382 -6.949 -42.081 1.00 42.18 233 GLY A N 1
ATOM 1639 C CA . GLY A 1 217 ? 42.304 -7.214 -41.106 1.00 42.01 233 GLY A CA 1
ATOM 1640 C C . GLY A 1 217 ? 42.834 -7.205 -39.684 1.00 41.23 233 GLY A C 1
ATOM 1641 O O . GLY A 1 217 ? 42.183 -6.627 -38.804 1.00 42.00 233 GLY A O 1
ATOM 1642 N N . LEU A 1 218 ? 44.001 -7.810 -39.478 1.00 40.03 234 LEU A N 1
ATOM 1643 C CA . LEU A 1 218 ? 44.671 -7.853 -38.159 1.00 42.57 234 LEU A CA 1
ATOM 1644 C C . LEU A 1 218 ? 45.088 -6.428 -37.764 1.00 45.16 234 LEU A C 1
ATOM 1645 O O . LEU A 1 218 ? 44.879 -6.057 -36.597 1.00 46.30 234 LEU A O 1
ATOM 1650 N N . GLU A 1 219 ? 45.633 -5.649 -38.706 1.00 47.08 235 GLU A N 1
ATOM 1651 C CA . GLU A 1 219 ? 46.050 -4.241 -38.450 1.00 48.80 235 GLU A CA 1
ATOM 1652 C C . GLU A 1 219 ? 44.833 -3.434 -37.972 1.00 47.09 235 GLU A C 1
ATOM 1653 O O . GLU A 1 219 ? 44.982 -2.713 -36.970 1.00 47.87 235 GLU A O 1
ATOM 1659 N N . GLU A 1 220 ? 43.676 -3.581 -38.626 1.00 45.37 236 GLU A N 1
ATOM 1660 C CA . GLU A 1 220 ? 42.417 -2.872 -38.251 1.00 54.00 236 GLU A CA 1
ATOM 1661 C C . GLU A 1 220 ? 41.992 -3.286 -36.836 1.00 55.75 236 GLU A C 1
ATOM 1662 O O . GLU A 1 220 ? 41.572 -2.401 -36.061 1.00 52.36 236 GLU A O 1
ATOM 1668 N N . GLU A 1 221 ? 42.112 -4.581 -36.521 1.00 56.45 237 GLU A N 1
ATOM 1669 C CA . GLU A 1 221 ? 41.739 -5.161 -35.202 1.00 54.88 237 GLU A CA 1
ATOM 1670 C C . GLU A 1 221 ? 42.697 -4.624 -34.130 1.00 50.55 237 GLU A C 1
ATOM 1671 O O . GLU A 1 221 ? 42.201 -4.195 -33.081 1.00 48.85 237 GLU A O 1
ATOM 1677 N N . PHE A 1 222 ? 44.011 -4.619 -34.383 1.00 46.80 238 PHE A N 1
ATOM 1678 C CA . PHE A 1 222 ? 45.000 -4.069 -33.417 1.00 50.25 238 PHE A CA 1
ATOM 1679 C C . PHE A 1 222 ? 44.625 -2.619 -33.082 1.00 49.25 238 PHE A C 1
ATOM 1680 O O . PHE A 1 222 ? 44.650 -2.268 -31.901 1.00 51.02 238 PHE A O 1
ATOM 1688 N N . ILE A 1 223 ? 44.266 -1.822 -34.094 1.00 51.21 239 ILE A N 1
ATOM 1689 C CA . ILE A 1 223 ? 43.868 -0.385 -33.950 1.00 49.58 239 ILE A CA 1
ATOM 1690 C C . ILE A 1 223 ? 42.617 -0.309 -33.067 1.00 50.01 239 ILE A C 1
ATOM 1691 O O . ILE A 1 223 ? 42.647 0.476 -32.120 1.00 50.99 239 ILE A O 1
ATOM 1696 N N . ARG A 1 224 ? 41.572 -1.088 -33.376 1.00 54.91 240 ARG A N 1
ATOM 1697 C CA . ARG A 1 224 ? 40.290 -1.128 -32.606 1.00 58.66 240 ARG A CA 1
ATOM 1698 C C . ARG A 1 224 ? 40.588 -1.399 -31.123 1.00 58.86 240 ARG A C 1
ATOM 1699 O O . ARG A 1 224 ? 40.056 -0.663 -30.258 1.00 56.17 240 ARG A O 1
ATOM 1707 N N . ILE A 1 225 ? 41.423 -2.407 -30.849 1.00 57.82 241 ILE A N 1
ATOM 1708 C CA . ILE A 1 225 ? 41.818 -2.838 -29.472 1.00 57.88 241 ILE A CA 1
ATOM 1709 C C . ILE A 1 225 ? 42.662 -1.738 -28.811 1.00 58.11 241 ILE A C 1
ATOM 1710 O O . ILE A 1 225 ? 42.397 -1.439 -27.635 1.00 60.19 241 ILE A O 1
ATOM 1715 N N . GLN A 1 226 ? 43.664 -1.187 -29.508 1.00 58.63 242 GLN A N 1
ATOM 1716 C CA . GLN A 1 226 ? 44.588 -0.175 -28.917 1.00 61.56 242 GLN A CA 1
ATOM 1717 C C . GLN A 1 226 ? 43.807 1.096 -28.548 1.00 60.74 242 GLN A C 1
ATOM 1718 O O . GLN A 1 226 ? 44.214 1.753 -27.570 1.00 56.97 242 GLN A O 1
ATOM 1724 N N . ALA A 1 227 ? 42.701 1.377 -29.250 1.00 61.21 243 ALA A N 1
ATOM 1725 C CA . ALA A 1 227 ? 41.839 2.576 -29.073 1.00 66.71 243 ALA A CA 1
ATOM 1726 C C . ALA A 1 227 ? 41.006 2.501 -27.782 1.00 73.34 243 ALA A C 1
ATOM 1727 O O . ALA A 1 227 ? 40.402 3.525 -27.419 1.00 77.81 243 ALA A O 1
ATOM 1729 N N . LYS A 1 228 ? 40.939 1.345 -27.116 1.00 78.80 244 LYS A N 1
ATOM 1730 C CA . LYS A 1 228 ? 40.086 1.157 -25.908 1.00 79.47 244 LYS A CA 1
ATOM 1731 C C . LYS A 1 228 ? 40.819 1.710 -24.680 1.00 78.77 244 LYS A C 1
ATOM 1732 O O . LYS A 1 228 ? 42.068 1.769 -24.706 1.00 70.44 244 LYS A O 1
ATOM 1738 N N . GLU A 1 229 ? 40.063 2.099 -23.647 1.00 81.06 245 GLU A N 1
ATOM 1739 C CA . GLU A 1 229 ? 40.603 2.753 -22.424 1.00 87.18 245 GLU A CA 1
ATOM 1740 C C . GLU A 1 229 ? 41.339 1.713 -21.575 1.00 89.41 245 GLU A C 1
ATOM 1741 O O . GLU A 1 229 ? 40.755 0.644 -21.327 1.00 94.31 245 GLU A O 1
ATOM 1747 N N . GLU A 1 230 ? 42.555 2.052 -21.132 1.00 91.15 246 GLU A N 1
ATOM 1748 C CA . GLU A 1 230 ? 43.578 1.116 -20.583 1.00 95.79 246 GLU A CA 1
ATOM 1749 C C . GLU A 1 230 ? 42.998 0.340 -19.391 1.00 100.03 246 GLU A C 1
ATOM 1750 O O . GLU A 1 230 ? 43.324 0.689 -18.242 1.00 106.07 246 GLU A O 1
ATOM 1756 N N . SER A 1 231 ? 42.184 -0.685 -19.668 1.00 101.85 247 SER A N 1
ATOM 1757 C CA . SER A 1 231 ? 41.514 -1.551 -18.660 1.00 97.29 247 SER A CA 1
ATOM 1758 C C . SER A 1 231 ? 42.311 -2.849 -18.466 1.00 99.79 247 SER A C 1
ATOM 1759 O O . SER A 1 231 ? 43.467 -2.911 -18.934 1.00 98.73 247 SER A O 1
ATOM 1762 N N . GLU A 1 232 ? 41.714 -3.831 -17.779 1.00 105.83 248 GLU A N 1
ATOM 1763 C CA . GLU A 1 232 ? 42.256 -5.210 -17.621 1.00 107.45 248 GLU A CA 1
ATOM 1764 C C . GLU A 1 232 ? 41.759 -6.050 -18.804 1.00 99.63 248 GLU A C 1
ATOM 1765 O O . GLU A 1 232 ? 42.591 -6.728 -19.442 1.00 102.58 248 GLU A O 1
ATOM 1771 N N . GLU A 1 233 ? 40.451 -5.979 -19.082 1.00 89.09 249 GLU A N 1
ATOM 1772 C CA . GLU A 1 233 ? 39.777 -6.627 -20.242 1.00 92.21 249 GLU A CA 1
ATOM 1773 C C . GLU A 1 233 ? 40.527 -6.330 -21.551 1.00 96.33 249 GLU A C 1
ATOM 1774 O O . GLU A 1 233 ? 40.590 -7.235 -22.411 1.00 94.64 249 GLU A O 1
ATOM 1780 N N . LYS A 1 234 ? 41.033 -5.101 -21.713 1.00 98.51 250 LYS A N 1
ATOM 1781 C CA . LYS A 1 234 ? 41.770 -4.655 -22.928 1.00 97.58 250 LYS A CA 1
ATOM 1782 C C . LYS A 1 234 ? 43.034 -5.508 -23.089 1.00 100.80 250 LYS A C 1
ATOM 1783 O O . LYS A 1 234 ? 43.241 -6.057 -24.192 1.00 100.22 250 LYS A O 1
ATOM 1789 N N . GLU A 1 235 ? 43.844 -5.609 -22.030 1.00 100.84 251 GLU A N 1
ATOM 1790 C CA . GLU A 1 235 ? 45.130 -6.359 -22.042 1.00 103.37 251 GLU A CA 1
ATOM 1791 C C . GLU A 1 235 ? 44.849 -7.856 -22.244 1.00 99.08 251 GLU A C 1
ATOM 1792 O O . GLU A 1 235 ? 45.778 -8.577 -22.667 1.00 99.05 251 GLU A O 1
ATOM 1798 N N . GLU A 1 236 ? 43.620 -8.299 -21.953 1.00 92.76 252 GLU A N 1
ATOM 1799 C CA . GLU A 1 236 ? 43.134 -9.671 -22.270 1.00 94.60 252 GLU A CA 1
ATOM 1800 C C . GLU A 1 236 ? 42.872 -9.769 -23.781 1.00 91.84 252 GLU A C 1
ATOM 1801 O O . GLU A 1 236 ? 43.278 -10.794 -24.381 1.00 88.40 252 GLU A O 1
ATOM 1807 N N . GLN A 1 237 ? 42.247 -8.744 -24.378 1.00 86.52 253 GLN A N 1
ATOM 1808 C CA . GLN A 1 237 ? 42.047 -8.632 -25.854 1.00 81.24 253 GLN A CA 1
ATOM 1809 C C . GLN A 1 237 ? 43.410 -8.563 -26.564 1.00 72.70 253 GLN A C 1
ATOM 1810 O O . GLN A 1 237 ? 43.562 -9.230 -27.611 1.00 67.58 253 GLN A O 1
ATOM 1816 N N . VAL A 1 238 ? 44.369 -7.826 -25.996 1.00 67.11 254 VAL A N 1
ATOM 1817 C CA . VAL A 1 238 ? 45.720 -7.599 -26.594 1.00 69.05 254 VAL A CA 1
ATOM 1818 C C . VAL A 1 238 ? 46.419 -8.951 -26.762 1.00 70.71 254 VAL A C 1
ATOM 1819 O O . VAL A 1 238 ? 46.871 -9.248 -27.890 1.00 73.79 254 VAL A O 1
ATOM 1823 N N . ALA A 1 239 ? 46.539 -9.719 -25.678 1.00 74.10 255 ALA A N 1
ATOM 1824 C CA . ALA A 1 239 ? 47.312 -10.986 -25.656 1.00 76.78 255 ALA A CA 1
ATOM 1825 C C . ALA A 1 239 ? 46.549 -12.064 -26.441 1.00 68.16 255 ALA A C 1
ATOM 1826 O O . ALA A 1 239 ? 47.214 -12.927 -27.039 1.00 65.13 255 ALA A O 1
ATOM 1828 N N . GLU A 1 240 ? 45.210 -11.995 -26.446 1.00 62.28 256 GLU A N 1
ATOM 1829 C CA . GLU A 1 240 ? 44.313 -12.859 -27.265 1.00 62.21 256 GLU A CA 1
ATOM 1830 C C . GLU A 1 240 ? 44.512 -12.538 -28.756 1.00 65.84 256 GLU A C 1
ATOM 1831 O O . GLU A 1 240 ? 44.585 -13.484 -29.570 1.00 61.96 256 GLU A O 1
ATOM 1837 N N . PHE A 1 241 ? 44.573 -11.249 -29.110 1.00 61.40 257 PHE A N 1
ATOM 1838 C CA . PHE A 1 241 ? 44.837 -10.782 -30.497 1.00 56.66 257 PHE A CA 1
ATOM 1839 C C . PHE A 1 241 ? 46.213 -11.291 -30.937 1.00 54.29 257 PHE A C 1
ATOM 1840 O O . PHE A 1 241 ? 46.350 -11.772 -32.070 1.00 57.11 257 PHE A O 1
ATOM 1848 N N . GLN A 1 242 ? 47.213 -11.172 -30.068 1.00 55.50 258 GLN A N 1
ATOM 1849 C CA . GLN A 1 242 ? 48.618 -11.506 -30.420 1.00 62.92 258 GLN A CA 1
ATOM 1850 C C . GLN A 1 242 ? 48.734 -13.026 -30.592 1.00 62.74 258 GLN A C 1
ATOM 1851 O O . GLN A 1 242 ? 49.577 -13.470 -31.393 1.00 56.03 258 GLN A O 1
ATOM 1857 N N . LYS A 1 243 ? 47.897 -13.789 -29.884 1.00 69.14 259 LYS A N 1
ATOM 1858 C CA . LYS A 1 243 ? 47.769 -15.259 -30.074 1.00 71.97 259 LYS A CA 1
ATOM 1859 C C . LYS A 1 243 ? 47.159 -15.517 -31.459 1.00 61.07 259 LYS A C 1
ATOM 1860 O O . LYS A 1 243 ? 47.775 -16.254 -32.240 1.00 56.12 259 LYS A O 1
ATOM 1866 N N . GLN A 1 244 ? 46.015 -14.898 -31.763 1.00 57.21 260 GLN A N 1
ATOM 1867 C CA . GLN A 1 244 ? 45.282 -15.095 -33.047 1.00 56.55 260 GLN A CA 1
ATOM 1868 C C . GLN A 1 244 ? 46.164 -14.637 -34.218 1.00 57.39 260 GLN A C 1
ATOM 1869 O O . GLN A 1 244 ? 46.146 -15.296 -35.280 1.00 51.18 260 GLN A O 1
ATOM 1875 N N . LYS A 1 245 ? 46.909 -13.542 -34.048 1.00 53.82 261 LYS A N 1
ATOM 1876 C CA . LYS A 1 245 ? 47.786 -12.999 -35.117 1.00 50.33 261 LYS A CA 1
ATOM 1877 C C . LYS A 1 245 ? 48.904 -14.010 -35.405 1.00 46.67 261 LYS A C 1
ATOM 1878 O O . LYS A 1 245 ? 49.147 -14.299 -36.585 1.00 44.30 261 LYS A O 1
ATOM 1884 N N . GLU A 1 246 ? 49.572 -14.542 -34.383 1.00 48.27 262 GLU A N 1
ATOM 1885 C CA . GLU A 1 246 ? 50.678 -15.508 -34.619 1.00 58.12 262 GLU A CA 1
ATOM 1886 C C . GLU A 1 246 ? 50.116 -16.688 -35.422 1.00 53.62 262 GLU A C 1
ATOM 1887 O O . GLU A 1 246 ? 50.735 -17.055 -36.438 1.00 50.34 262 GLU A O 1
ATOM 1893 N N . VAL A 1 247 ? 48.964 -17.225 -35.002 1.00 53.48 263 VAL A N 1
ATOM 1894 C CA . VAL A 1 247 ? 48.328 -18.421 -35.627 1.00 48.37 263 VAL A CA 1
ATOM 1895 C C . VAL A 1 247 ? 47.999 -18.098 -37.087 1.00 46.99 263 VAL A C 1
ATOM 1896 O O . VAL A 1 247 ? 48.461 -18.839 -37.954 1.00 42.95 263 VAL A O 1
ATOM 1900 N N . LEU A 1 248 ? 47.252 -17.022 -37.353 1.00 47.85 264 LEU A N 1
ATOM 1901 C CA . LEU A 1 248 ? 46.776 -16.699 -38.724 1.00 44.95 264 LEU A CA 1
ATOM 1902 C C . LEU A 1 248 ? 47.964 -16.466 -39.661 1.00 52.65 264 LEU A C 1
ATOM 1903 O O . LEU A 1 248 ? 47.934 -16.992 -40.797 1.00 50.76 264 LEU A O 1
ATOM 1908 N N . LEU A 1 249 ? 48.968 -15.703 -39.220 1.00 51.51 265 LEU A N 1
ATOM 1909 C CA . LEU A 1 249 ? 50.092 -15.312 -40.109 1.00 51.02 265 LEU A CA 1
ATOM 1910 C C . LEU A 1 249 ? 50.993 -16.531 -40.334 1.00 47.54 265 LEU A C 1
ATOM 1911 O O . LEU A 1 249 ? 51.547 -16.641 -41.454 1.00 45.92 265 LEU A O 1
ATOM 1916 N N . SER A 1 250 ? 51.054 -17.450 -39.362 1.00 4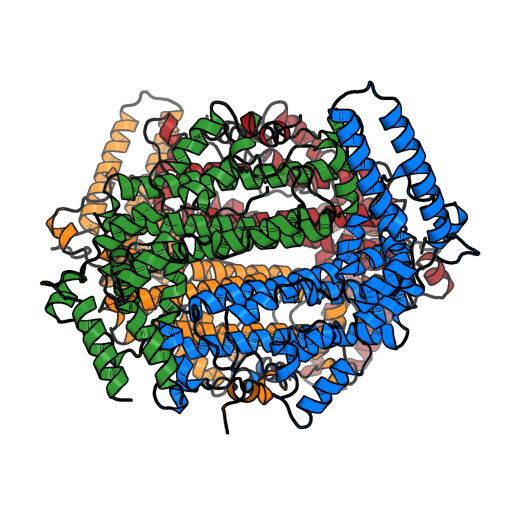8.86 266 SER A N 1
ATOM 1917 C CA . SER A 1 250 ? 51.751 -18.764 -39.480 1.00 52.89 266 SER A CA 1
ATOM 1918 C C . SER A 1 250 ? 51.193 -19.576 -40.658 1.00 50.44 266 SER A C 1
ATOM 1919 O O . SER A 1 250 ? 51.939 -20.434 -41.179 1.00 47.73 266 SER A O 1
ATOM 1922 N N . LEU A 1 251 ? 49.942 -19.332 -41.068 1.00 48.78 267 LEU A N 1
ATOM 1923 C CA . LEU A 1 251 ? 49.338 -20.011 -42.251 1.00 52.01 267 LEU A CA 1
ATOM 1924 C C . LEU A 1 251 ? 50.244 -19.808 -43.474 1.00 50.47 267 LEU A C 1
ATOM 1925 O O . LEU A 1 251 ? 50.429 -20.771 -44.244 1.00 49.32 267 LEU A O 1
ATOM 1930 N N . PHE A 1 252 ? 50.827 -18.614 -43.619 1.00 50.32 268 PHE A N 1
ATOM 1931 C CA . PHE A 1 252 ? 51.564 -18.182 -44.837 1.00 50.06 268 PHE A CA 1
ATOM 1932 C C . PHE A 1 252 ? 53.042 -18.596 -44.767 1.00 46.92 268 PHE A C 1
ATOM 1933 O O . PHE A 1 252 ? 53.735 -18.391 -45.759 1.00 48.58 268 PHE A O 1
ATOM 1941 N N . ASP A 1 253 ? 53.482 -19.217 -43.672 1.00 45.32 269 ASP A N 1
ATOM 1942 C CA . ASP A 1 253 ? 54.872 -19.721 -43.508 1.00 46.46 269 ASP A CA 1
ATOM 1943 C C . ASP A 1 253 ? 54.972 -21.148 -44.075 1.00 46.05 269 ASP A C 1
ATOM 1944 O O . ASP A 1 253 ? 54.735 -22.126 -43.326 1.00 48.78 269 ASP A O 1
ATOM 1949 N N . GLU A 1 254 ? 55.363 -21.268 -45.340 1.00 45.23 270 GLU A N 1
ATOM 1950 C CA . GLU A 1 254 ? 55.492 -22.575 -46.028 1.00 48.41 270 GLU A CA 1
ATOM 1951 C C . GLU A 1 254 ? 56.568 -23.444 -45.364 1.00 51.59 270 GLU A C 1
ATOM 1952 O O . GLU A 1 254 ? 56.434 -24.688 -45.426 1.00 51.01 270 GLU A O 1
ATOM 1958 N N . LYS A 1 255 ? 57.601 -22.839 -44.761 1.00 52.90 271 LYS A N 1
ATOM 1959 C CA . LYS A 1 255 ? 58.701 -23.600 -44.112 1.00 56.22 271 LYS A CA 1
ATOM 1960 C C . LYS A 1 255 ? 58.149 -24.298 -42.870 1.00 51.56 271 LYS A C 1
ATOM 1961 O O . LYS A 1 255 ? 58.508 -25.469 -42.640 1.00 52.12 271 LYS A O 1
ATOM 1967 N N . ARG A 1 256 ? 57.314 -23.598 -42.100 1.00 50.05 272 ARG A N 1
ATOM 1968 C CA . ARG A 1 256 ? 56.625 -24.178 -40.921 1.00 52.14 272 ARG A CA 1
ATOM 1969 C C . ARG A 1 256 ? 55.784 -25.378 -41.371 1.00 49.82 272 ARG A C 1
ATOM 1970 O O . ARG A 1 256 ? 55.810 -26.414 -40.675 1.00 49.07 272 ARG A O 1
ATOM 1978 N N . HIS A 1 257 ? 55.077 -25.243 -42.494 1.00 49.57 273 HIS A N 1
ATOM 1979 C CA . HIS A 1 257 ? 54.228 -26.330 -43.053 1.00 52.46 273 HIS A CA 1
ATOM 1980 C C . HIS A 1 257 ? 55.093 -27.575 -43.271 1.00 52.68 273 HIS A C 1
ATOM 1981 O O . HIS A 1 257 ? 54.732 -28.666 -42.740 1.00 46.65 273 HIS A O 1
ATOM 1988 N N . GLU A 1 258 ? 56.202 -27.405 -43.998 1.00 52.76 274 GLU A N 1
ATOM 1989 C CA . GLU A 1 258 ? 57.136 -28.510 -44.347 1.00 56.09 274 GLU A CA 1
ATOM 1990 C C . GLU A 1 258 ? 57.666 -29.114 -43.048 1.00 50.88 274 GLU A C 1
ATOM 1991 O O . GLU A 1 258 ? 57.799 -30.343 -42.979 1.00 51.28 274 GLU A O 1
ATOM 1997 N N . HIS A 1 259 ? 57.883 -28.290 -42.029 1.00 53.65 275 HIS A N 1
ATOM 1998 C CA . HIS A 1 259 ? 58.334 -28.770 -40.694 1.00 60.23 275 HIS A CA 1
ATOM 1999 C C . HIS A 1 259 ? 57.230 -29.602 -40.023 1.00 58.82 275 HIS A C 1
ATOM 2000 O O . HIS A 1 259 ? 57.559 -30.630 -39.397 1.00 56.20 275 HIS A O 1
ATOM 2007 N N . LEU A 1 260 ? 55.968 -29.177 -40.120 1.00 56.80 276 LEU A N 1
ATOM 2008 C CA . LEU A 1 260 ? 54.844 -29.941 -39.515 1.00 52.95 276 LEU A CA 1
ATOM 2009 C C . LEU A 1 260 ? 54.575 -31.206 -40.344 1.00 50.46 276 LEU A C 1
ATOM 2010 O O . LEU A 1 260 ? 54.179 -32.219 -39.749 1.00 50.67 276 LEU A O 1
ATOM 2015 N N . LEU A 1 261 ? 54.881 -31.174 -41.641 1.00 50.31 277 LEU A N 1
ATOM 2016 C CA . LEU A 1 261 ? 54.816 -32.345 -42.558 1.00 52.78 277 LEU A CA 1
ATOM 2017 C C . LEU A 1 261 ? 55.795 -33.429 -42.068 1.00 57.84 277 LEU A C 1
ATOM 2018 O O . LEU A 1 261 ? 55.363 -34.593 -41.896 1.00 49.89 277 LEU A O 1
ATOM 2023 N N . SER A 1 262 ? 57.060 -33.059 -41.826 1.00 57.17 278 SER A N 1
ATOM 2024 C CA . SER A 1 262 ? 58.143 -33.957 -41.330 1.00 59.64 278 SER A CA 1
ATOM 2025 C C . SER A 1 262 ? 57.727 -34.618 -40.018 1.00 59.96 278 SER A C 1
ATOM 2026 O O . SER A 1 262 ? 57.952 -35.824 -39.885 1.00 66.71 278 SER A O 1
ATOM 2029 N N . LYS A 1 263 ? 57.179 -33.827 -39.088 1.00 64.49 279 LYS A N 1
ATOM 2030 C CA . LYS A 1 263 ? 56.684 -34.273 -37.754 1.00 66.04 279 LYS A CA 1
ATOM 2031 C C . LYS A 1 263 ? 55.352 -35.024 -37.902 1.00 65.93 279 LYS A C 1
ATOM 2032 O O . LYS A 1 263 ? 54.826 -35.498 -36.876 1.00 65.29 279 LYS A O 1
ATOM 2038 N N . GLY A 1 264 ? 54.815 -35.097 -39.123 1.00 60.59 280 GLY A N 1
ATOM 2039 C CA . GLY A 1 264 ? 53.556 -35.790 -39.443 1.00 61.70 280 GLY A CA 1
ATOM 2040 C C . GLY A 1 264 ? 52.365 -35.197 -38.712 1.00 58.12 280 GLY A C 1
ATOM 2041 O O . GLY A 1 264 ? 51.398 -35.939 -38.480 1.00 59.12 280 GLY A O 1
ATOM 2042 N N . GLU A 1 265 ? 52.413 -33.912 -38.358 1.00 57.89 281 GLU A N 1
ATOM 2043 C CA . GLU A 1 265 ? 51.256 -33.198 -37.749 1.00 56.89 281 GLU A CA 1
ATOM 2044 C C . GLU A 1 265 ? 50.342 -32.686 -38.862 1.00 53.98 281 GLU A C 1
ATOM 2045 O O . GLU A 1 265 ? 49.141 -32.515 -38.587 1.00 56.89 281 GLU A O 1
ATOM 2051 N N . ARG A 1 266 ? 50.902 -32.448 -40.053 1.00 50.53 282 ARG A N 1
ATOM 2052 C CA . ARG A 1 266 ? 50.148 -32.213 -41.316 1.00 49.27 282 ARG A CA 1
ATOM 2053 C C . ARG A 1 266 ? 50.471 -33.341 -42.301 1.00 49.54 282 ARG A C 1
ATOM 2054 O O . ARG A 1 266 ? 51.513 -34.004 -42.123 1.00 51.58 282 ARG A O 1
ATOM 2062 N N . ARG A 1 267 ? 49.600 -33.559 -43.287 1.00 44.68 283 ARG A N 1
ATOM 2063 C CA . ARG A 1 267 ? 49.782 -34.611 -44.323 1.00 45.74 283 ARG A CA 1
ATOM 2064 C C . ARG A 1 267 ? 49.695 -34.010 -45.725 1.00 45.83 283 ARG A C 1
ATOM 2065 O O . ARG A 1 267 ? 50.421 -34.504 -46.614 1.00 50.66 283 ARG A O 1
ATOM 2073 N N . LEU A 1 268 ? 48.832 -33.015 -45.935 1.00 41.75 284 LEU A N 1
ATOM 2074 C CA . LEU A 1 268 ? 48.591 -32.466 -47.293 1.00 44.76 284 LEU A CA 1
ATOM 2075 C C . LEU A 1 268 ? 49.734 -31.515 -47.655 1.00 44.13 284 LEU A C 1
ATOM 2076 O O . LEU A 1 268 ? 50.145 -30.746 -46.773 1.00 42.25 284 LEU A O 1
ATOM 2081 N N . SER A 1 269 ? 50.151 -31.523 -48.921 1.00 42.72 285 SER A N 1
ATOM 2082 C CA . SER A 1 269 ? 51.033 -30.493 -49.535 1.00 42.98 285 SER A CA 1
ATOM 2083 C C . SER A 1 269 ? 50.504 -29.089 -49.216 1.00 43.46 285 SER A C 1
ATOM 2084 O O . SER A 1 269 ? 49.270 -28.904 -49.115 1.00 41.66 285 SER A O 1
ATOM 2087 N N . TYR A 1 270 ? 51.404 -28.117 -49.092 1.00 40.93 286 TYR A N 1
ATOM 2088 C CA . TYR A 1 270 ? 51.051 -26.692 -48.878 1.00 40.93 286 TYR A CA 1
ATOM 2089 C C . TYR A 1 270 ? 50.011 -26.263 -49.917 1.00 38.83 286 TYR A C 1
ATOM 2090 O O . TYR A 1 270 ? 49.078 -25.543 -49.563 1.00 37.93 286 TYR A O 1
ATOM 2099 N N . ARG A 1 271 ? 50.181 -26.682 -51.172 1.00 38.45 287 ARG A N 1
ATOM 2100 C CA . ARG A 1 271 ? 49.307 -26.220 -52.276 1.00 39.74 287 ARG A CA 1
ATOM 2101 C C . ARG A 1 271 ? 47.927 -26.902 -52.200 1.00 41.82 287 ARG A C 1
ATOM 2102 O O . ARG A 1 271 ? 46.927 -26.228 -52.484 1.00 36.06 287 ARG A O 1
ATOM 2110 N N . ALA A 1 272 ? 47.874 -28.192 -51.850 1.00 40.22 288 ALA A N 1
ATOM 2111 C CA . ALA A 1 272 ? 46.599 -28.907 -51.609 1.00 39.64 288 ALA A CA 1
ATOM 2112 C C . ALA A 1 272 ? 45.809 -28.140 -50.537 1.00 39.40 288 ALA A C 1
ATOM 2113 O O . ALA A 1 272 ? 44.620 -27.880 -50.763 1.00 43.02 288 ALA A O 1
ATOM 2115 N N . LEU A 1 273 ? 46.481 -27.696 -49.472 1.00 39.98 289 LEU A N 1
ATOM 2116 C CA . LEU A 1 273 ? 45.860 -26.967 -48.335 1.00 42.70 289 LEU A CA 1
ATOM 2117 C C . LEU A 1 273 ? 45.224 -25.667 -48.830 1.00 42.79 289 LEU A C 1
ATOM 2118 O O . LEU A 1 273 ? 44.131 -25.282 -48.334 1.00 36.67 289 LEU A O 1
ATOM 2123 N N . GLN A 1 274 ? 45.873 -25.007 -49.791 1.00 40.98 290 GLN A N 1
ATOM 2124 C CA . GLN A 1 274 ? 45.350 -23.748 -50.373 1.00 41.65 290 GLN A CA 1
ATOM 2125 C C . GLN A 1 274 ? 44.094 -24.069 -51.190 1.00 36.57 290 GLN A C 1
ATOM 2126 O O . GLN A 1 274 ? 43.156 -23.250 -51.174 1.00 39.14 290 GLN A O 1
ATOM 2132 N N . GLY A 1 275 ? 44.103 -25.176 -51.933 1.00 37.13 291 GLY A N 1
ATOM 2133 C CA . GLY A 1 275 ? 42.904 -25.683 -52.640 1.00 37.26 291 GLY A CA 1
ATOM 2134 C C . GLY A 1 275 ? 41.730 -25.932 -51.694 1.00 35.91 291 GLY A C 1
ATOM 2135 O O . GLY A 1 275 ? 40.605 -25.440 -51.969 1.00 37.71 291 GLY A O 1
ATOM 2136 N N . ALA A 1 276 ? 41.968 -26.656 -50.602 1.00 37.91 292 ALA A N 1
ATOM 2137 C CA . ALA A 1 276 ? 40.928 -27.000 -49.598 1.00 37.57 292 ALA A CA 1
ATOM 2138 C C . ALA A 1 276 ? 40.313 -25.706 -49.050 1.00 40.00 292 ALA A C 1
ATOM 2139 O O . ALA A 1 276 ? 39.057 -25.592 -49.013 1.00 37.29 292 ALA A O 1
ATOM 2141 N N . LEU A 1 277 ? 41.154 -24.728 -48.701 1.00 35.79 293 LEU A N 1
ATOM 2142 C CA . LEU A 1 277 ? 40.685 -23.470 -48.056 1.00 38.49 293 LEU A CA 1
ATOM 2143 C C . LEU A 1 277 ? 39.918 -22.624 -49.077 1.00 34.74 293 LEU A C 1
ATOM 2144 O O . LEU A 1 277 ? 38.892 -22.037 -48.704 1.00 36.48 293 LEU A O 1
ATOM 2149 N N . MET A 1 278 ? 40.368 -22.602 -50.332 1.00 36.63 294 MET A N 1
ATOM 2150 C CA . MET A 1 278 ? 39.637 -21.966 -51.461 1.00 36.90 294 MET A CA 1
ATOM 2151 C C . MET A 1 278 ? 38.210 -22.548 -51.516 1.00 36.21 294 MET A C 1
ATOM 2152 O O . MET A 1 278 ? 37.221 -21.758 -51.523 1.00 37.89 294 MET A O 1
ATOM 2157 N N . ILE A 1 279 ? 38.098 -23.878 -51.552 1.00 34.65 295 ILE A N 1
ATOM 2158 C CA . ILE A 1 279 ? 36.782 -24.592 -51.658 1.00 33.54 295 ILE A CA 1
ATOM 2159 C C . ILE A 1 279 ? 35.908 -24.208 -50.452 1.00 31.55 295 ILE A C 1
ATOM 2160 O O . ILE A 1 279 ? 34.739 -23.872 -50.675 1.00 33.86 295 ILE A O 1
ATOM 2165 N N . TYR A 1 280 ? 36.476 -24.196 -49.237 1.00 33.48 296 TYR A N 1
ATOM 2166 C CA . TYR A 1 280 ? 35.793 -23.833 -47.964 1.00 35.30 296 TYR A CA 1
ATOM 2167 C C . TYR A 1 280 ? 35.194 -22.423 -48.038 1.00 36.05 296 TYR A C 1
ATOM 2168 O O . TYR A 1 280 ? 33.984 -22.260 -47.818 1.00 35.62 296 TYR A O 1
ATOM 2177 N N . PHE A 1 281 ? 36.013 -21.414 -48.342 1.00 36.71 297 PHE A N 1
ATOM 2178 C CA . PHE A 1 281 ? 35.580 -19.987 -48.353 1.00 35.81 297 PHE A CA 1
ATOM 2179 C C . PHE A 1 281 ? 34.595 -19.736 -49.497 1.00 35.44 297 PHE A C 1
ATOM 2180 O O . PHE A 1 281 ? 33.645 -18.985 -49.283 1.00 40.45 297 PHE A O 1
ATOM 2188 N N . TYR A 1 282 ? 34.776 -20.381 -50.653 1.00 34.10 298 TYR A N 1
ATOM 2189 C CA . TYR A 1 282 ? 33.956 -20.116 -51.861 1.00 36.38 298 TYR A CA 1
ATOM 2190 C C . TYR A 1 282 ? 32.989 -21.277 -52.165 1.00 36.60 298 TYR A C 1
ATOM 2191 O O . TYR A 1 282 ? 32.496 -21.356 -53.304 1.00 37.76 298 TYR A O 1
ATOM 2200 N N . ARG A 1 283 ? 32.667 -22.095 -51.156 1.00 36.76 299 ARG A N 1
ATOM 2201 C CA . ARG A 1 283 ? 31.814 -23.320 -51.266 1.00 36.06 299 ARG A CA 1
ATOM 2202 C C . ARG A 1 283 ? 30.508 -23.051 -52.019 1.00 35.05 299 ARG A C 1
ATOM 2203 O O . ARG A 1 283 ? 29.998 -23.987 -52.640 1.00 37.19 299 ARG A O 1
ATOM 2211 N N . GLU A 1 284 ? 29.966 -21.840 -51.965 1.00 32.99 300 GLU A N 1
ATOM 2212 C CA . GLU A 1 284 ? 28.656 -21.548 -52.595 1.00 35.28 300 GLU A CA 1
ATOM 2213 C C . GLU A 1 284 ? 28.799 -21.297 -54.100 1.00 35.69 300 GLU A C 1
ATOM 2214 O O . GLU A 1 284 ? 27.769 -21.429 -54.787 1.00 34.46 300 GLU A O 1
ATOM 2220 N N . GLU A 1 285 ? 30.002 -20.995 -54.616 1.00 36.49 301 GLU A N 1
ATOM 2221 C CA . GLU A 1 285 ? 30.201 -20.854 -56.089 1.00 38.51 301 GLU A CA 1
ATOM 2222 C C . GLU A 1 285 ? 29.840 -22.197 -56.717 1.00 37.40 301 GLU A C 1
ATOM 2223 O O . GLU A 1 285 ? 30.267 -23.235 -56.212 1.00 39.49 301 GLU A O 1
ATOM 2229 N N . PRO A 1 286 ? 29.011 -22.240 -57.786 1.00 41.21 302 PRO A N 1
ATOM 2230 C CA . PRO A 1 286 ? 28.467 -23.508 -58.287 1.00 37.61 302 PRO A CA 1
ATOM 2231 C C . PRO A 1 286 ? 29.484 -24.637 -58.481 1.00 38.99 302 PRO A C 1
ATOM 2232 O O . PRO A 1 286 ? 29.184 -25.743 -58.066 1.00 36.97 302 PRO A O 1
ATOM 2236 N N . ARG A 1 287 ? 30.676 -24.336 -59.017 1.00 37.12 303 ARG A N 1
ATOM 2237 C CA . ARG A 1 287 ? 31.725 -25.360 -59.269 1.00 36.99 303 ARG A CA 1
ATOM 2238 C C . ARG A 1 287 ? 32.378 -25.822 -57.959 1.00 33.07 303 ARG A C 1
ATOM 2239 O O . ARG A 1 287 ? 33.098 -26.826 -58.003 1.00 36.29 303 ARG A O 1
ATOM 2247 N N . PHE A 1 288 ? 32.145 -25.160 -56.830 1.00 32.69 304 PHE A N 1
ATOM 2248 C CA . PHE A 1 288 ? 32.739 -25.586 -55.534 1.00 34.81 304 PHE A CA 1
ATOM 2249 C C . PHE A 1 288 ? 31.707 -26.260 -54.615 1.00 35.22 304 PHE A C 1
ATOM 2250 O O . PHE A 1 288 ? 32.107 -26.750 -53.526 1.00 34.76 304 PHE A O 1
ATOM 2258 N N . GLN A 1 289 ? 30.445 -26.338 -55.043 1.00 33.20 305 GLN A N 1
ATOM 2259 C CA . GLN A 1 289 ? 29.335 -26.836 -54.190 1.00 34.10 305 GLN A CA 1
ATOM 2260 C C . GLN A 1 289 ? 29.553 -28.328 -53.897 1.00 31.78 305 GLN A C 1
ATOM 2261 O O . GLN A 1 289 ? 29.693 -28.708 -52.709 1.00 31.76 305 GLN A O 1
ATOM 2267 N N . VAL A 1 290 ? 29.706 -29.138 -54.927 1.00 30.77 306 VAL A N 1
ATOM 2268 C CA . VAL A 1 290 ? 29.900 -30.609 -54.745 1.00 32.27 306 VAL A CA 1
ATOM 2269 C C . VAL A 1 290 ? 31.302 -30.896 -54.203 1.00 33.39 306 VAL A C 1
ATOM 2270 O O . VAL A 1 290 ? 31.427 -31.641 -53.228 1.00 31.49 306 VAL A O 1
ATOM 2274 N N . PRO A 1 291 ? 32.396 -30.287 -54.724 1.00 36.65 307 PRO A N 1
ATOM 2275 C CA . PRO A 1 291 ? 33.705 -30.420 -54.080 1.00 34.71 307 PRO A CA 1
ATOM 2276 C C . PRO A 1 291 ? 33.700 -30.188 -52.557 1.00 32.28 307 PRO A C 1
ATOM 2277 O O . PRO A 1 291 ? 34.358 -30.924 -51.869 1.00 35.22 307 PRO A O 1
ATOM 2281 N N . PHE A 1 292 ? 32.969 -29.196 -52.059 1.00 30.14 308 PHE A N 1
ATOM 2282 C CA . PHE A 1 292 ? 32.861 -28.912 -50.605 1.00 32.13 308 PHE A CA 1
ATOM 2283 C C . PHE A 1 292 ? 32.169 -30.085 -49.891 1.00 32.86 308 PHE A C 1
ATOM 2284 O O . PHE A 1 292 ? 32.562 -30.433 -48.743 1.00 31.16 308 PHE A O 1
ATOM 2292 N N . GLN A 1 293 ? 31.153 -30.670 -50.535 1.00 31.88 309 GLN A N 1
ATOM 2293 C CA . GLN A 1 293 ? 30.461 -31.879 -50.030 1.00 31.53 309 GLN A CA 1
ATOM 2294 C C . GLN A 1 293 ? 31.496 -33.002 -49.944 1.00 29.31 309 GLN A C 1
ATOM 2295 O O . GLN A 1 293 ? 31.519 -33.678 -48.913 1.00 31.27 309 GLN A O 1
ATOM 2301 N N . LEU A 1 294 ? 32.367 -33.159 -50.945 1.00 29.95 310 LEU A N 1
ATOM 2302 C CA . LEU A 1 294 ? 33.415 -34.215 -50.881 1.00 30.60 310 LEU A CA 1
ATOM 2303 C C . LEU A 1 294 ? 34.315 -34.002 -49.656 1.00 31.62 310 LEU A C 1
ATOM 2304 O O . LEU A 1 294 ? 34.604 -35.001 -48.966 1.00 31.97 310 LEU A O 1
ATOM 2309 N N . LEU A 1 295 ? 34.778 -32.772 -49.402 1.00 29.55 311 LEU A N 1
ATOM 2310 C CA . LEU A 1 295 ? 35.722 -32.504 -48.281 1.00 31.13 311 LEU A CA 1
ATOM 2311 C C . LEU A 1 295 ? 35.011 -32.812 -46.956 1.00 31.37 311 LEU A C 1
ATOM 2312 O O . LEU A 1 295 ? 35.634 -33.384 -46.043 1.00 28.30 311 LEU A O 1
ATOM 2317 N N . THR A 1 296 ? 33.740 -32.430 -46.849 1.00 32.54 312 THR A N 1
ATOM 2318 C CA . THR A 1 296 ? 32.892 -32.773 -45.684 1.00 34.06 312 THR A CA 1
ATOM 2319 C C . THR A 1 296 ? 32.866 -34.299 -45.523 1.00 33.46 312 THR A C 1
ATOM 2320 O O . THR A 1 296 ? 33.013 -34.778 -44.379 1.00 31.44 312 THR A O 1
ATOM 2324 N N . SER A 1 297 ? 32.642 -35.038 -46.607 1.00 35.41 313 SER A N 1
ATOM 2325 C CA . SER A 1 297 ? 32.494 -36.519 -46.562 1.00 35.58 313 SER A CA 1
ATOM 2326 C C . SER A 1 297 ? 33.811 -37.171 -46.117 1.00 34.55 313 SER A C 1
ATOM 2327 O O . SER A 1 297 ? 33.746 -38.142 -45.339 1.00 33.93 313 SER A O 1
ATOM 2330 N N . LEU A 1 298 ? 34.962 -36.648 -46.563 1.00 33.88 314 LEU A N 1
ATOM 2331 C CA . LEU A 1 298 ? 36.293 -37.178 -46.167 1.00 35.05 314 LEU A CA 1
ATOM 2332 C C . LEU A 1 298 ? 36.494 -36.988 -44.660 1.00 33.78 314 LEU A C 1
ATOM 2333 O O . LEU A 1 298 ? 37.036 -37.912 -44.035 1.00 36.08 314 LEU A O 1
ATOM 2338 N N . MET A 1 299 ? 36.065 -35.856 -44.101 1.00 33.09 315 MET A N 1
ATOM 2339 C CA . MET A 1 299 ? 36.110 -35.617 -42.627 1.00 36.20 315 MET A CA 1
ATOM 2340 C C . MET A 1 299 ? 35.171 -36.608 -41.917 1.00 36.91 315 MET A C 1
ATOM 2341 O O . MET A 1 299 ? 35.610 -37.253 -40.934 1.00 34.03 315 MET A O 1
ATOM 2346 N N . ASP A 1 300 ? 33.952 -36.773 -42.431 1.00 32.82 316 ASP A N 1
ATOM 2347 C CA . ASP A 1 300 ? 32.948 -37.710 -41.863 1.00 35.58 316 ASP A CA 1
ATOM 2348 C C . ASP A 1 300 ? 33.565 -39.107 -41.798 1.00 33.34 316 ASP A C 1
ATOM 2349 O O . ASP A 1 300 ? 33.385 -39.778 -40.777 1.00 37.63 316 ASP A O 1
ATOM 2354 N N . ILE A 1 301 ? 34.247 -39.527 -42.857 1.00 32.17 317 ILE A N 1
ATOM 2355 C CA . ILE A 1 301 ? 34.838 -40.891 -42.915 1.00 35.82 317 ILE A CA 1
ATOM 2356 C C . ILE A 1 301 ? 35.912 -41.014 -41.830 1.00 37.54 317 ILE A C 1
ATOM 2357 O O . ILE A 1 301 ? 35.893 -42.039 -41.128 1.00 36.77 317 ILE A O 1
ATOM 2362 N N . ASP A 1 302 ? 36.787 -40.008 -41.672 1.00 37.98 318 ASP A N 1
ATOM 2363 C CA . ASP A 1 302 ? 37.795 -39.978 -40.574 1.00 36.51 318 ASP A CA 1
ATOM 2364 C C . ASP A 1 302 ? 37.085 -40.050 -39.207 1.00 34.88 318 ASP A C 1
ATOM 2365 O O . ASP A 1 302 ? 37.526 -40.835 -38.364 1.00 34.38 318 ASP A O 1
ATOM 2370 N N . SER A 1 303 ? 36.044 -39.252 -38.968 1.00 34.25 319 SER A N 1
ATOM 2371 C CA . SER A 1 303 ? 35.314 -39.222 -37.674 1.00 34.58 319 SER A CA 1
ATOM 2372 C C . SER A 1 303 ? 34.703 -40.600 -37.407 1.00 34.57 319 SER A C 1
ATOM 2373 O O . SER A 1 303 ? 34.789 -41.070 -36.255 1.00 35.64 319 SER A O 1
ATOM 2376 N N . LEU A 1 304 ? 34.090 -41.213 -38.423 1.00 33.16 320 LEU A N 1
ATOM 2377 C CA . LEU A 1 304 ? 33.366 -42.500 -38.241 1.00 34.56 320 LEU A CA 1
ATOM 2378 C C . LEU A 1 304 ? 34.371 -43.634 -38.066 1.00 34.48 320 LEU A C 1
ATOM 2379 O O . LEU A 1 304 ? 34.091 -44.535 -37.262 1.00 34.07 320 LEU A O 1
ATOM 2384 N N . MET A 1 305 ? 35.520 -43.561 -38.744 1.00 34.13 321 MET A N 1
ATOM 2385 C CA . MET A 1 305 ? 36.601 -44.550 -38.540 1.00 33.66 321 MET A CA 1
ATOM 2386 C C . MET A 1 305 ? 37.029 -44.485 -37.066 1.00 35.42 321 MET A C 1
ATOM 2387 O O . MET A 1 305 ? 37.155 -45.577 -36.457 1.00 34.40 321 MET A O 1
ATOM 2392 N N . THR A 1 306 ? 37.187 -43.286 -36.480 1.00 34.33 322 THR A N 1
ATOM 2393 C CA . THR A 1 306 ? 37.705 -43.149 -35.088 1.00 40.65 322 THR A CA 1
ATOM 2394 C C . THR A 1 306 ? 36.590 -43.535 -34.111 1.00 37.13 322 THR A C 1
ATOM 2395 O O . THR A 1 306 ? 36.925 -44.117 -33.074 1.00 35.47 322 THR A O 1
ATOM 2399 N N . LYS A 1 307 ? 35.325 -43.248 -34.440 1.00 37.63 323 LYS A N 1
ATOM 2400 C CA . LYS A 1 307 ? 34.162 -43.687 -33.620 1.00 37.09 323 LYS A CA 1
ATOM 2401 C C . LYS A 1 307 ? 34.068 -45.221 -33.647 1.00 34.59 323 LYS A C 1
ATOM 2402 O O . LYS A 1 307 ? 33.767 -45.807 -32.592 1.00 37.25 323 LYS A O 1
ATOM 2408 N N . TRP A 1 308 ? 34.354 -45.847 -34.785 1.00 33.18 324 TRP A N 1
ATOM 2409 C CA . TRP A 1 308 ? 34.429 -47.327 -34.902 1.00 36.05 324 TRP A CA 1
ATOM 2410 C C . TRP A 1 308 ? 35.489 -47.843 -33.924 1.00 38.43 324 TRP A C 1
ATOM 2411 O O . TRP A 1 308 ? 35.224 -48.860 -33.251 1.00 42.53 324 TRP A O 1
ATOM 2422 N N . ARG A 1 309 ? 36.654 -47.194 -33.883 1.00 36.35 325 ARG A N 1
ATOM 2423 C CA . ARG A 1 309 ? 37.804 -47.620 -33.047 1.00 37.61 325 ARG A CA 1
ATOM 2424 C C . ARG A 1 309 ? 37.406 -47.455 -31.581 1.00 37.77 325 ARG A C 1
ATOM 2425 O O . ARG A 1 309 ? 37.689 -48.368 -30.793 1.00 42.01 325 ARG A O 1
ATOM 2433 N N . TYR A 1 310 ? 36.742 -46.349 -31.247 1.00 39.85 326 TYR A N 1
ATOM 2434 C CA . TYR A 1 310 ? 36.340 -46.026 -29.857 1.00 44.29 326 TYR A CA 1
ATOM 2435 C C . TYR A 1 310 ? 35.204 -46.941 -29.385 1.00 43.74 326 TYR A C 1
ATOM 2436 O O . TYR A 1 310 ? 35.196 -47.295 -28.195 1.00 41.45 326 TYR A O 1
ATOM 2445 N N . ASN A 1 311 ? 34.241 -47.250 -30.253 1.00 41.50 327 ASN A N 1
ATOM 2446 C CA . ASN A 1 311 ? 33.128 -48.166 -29.899 1.00 42.41 327 ASN A CA 1
ATOM 2447 C C . ASN A 1 311 ? 33.709 -49.564 -29.676 1.00 39.79 327 ASN A C 1
ATOM 2448 O O . ASN A 1 311 ? 33.258 -50.231 -28.740 1.00 41.57 327 ASN A O 1
ATOM 2453 N N . HIS A 1 312 ? 34.703 -49.957 -30.476 1.00 41.41 328 HIS A N 1
ATOM 2454 C CA . HIS A 1 312 ? 35.428 -51.247 -30.344 1.00 41.45 328 HIS A CA 1
ATOM 2455 C C . HIS A 1 312 ? 36.075 -51.303 -28.947 1.00 47.77 328 HIS A C 1
ATOM 2456 O O . HIS A 1 312 ? 35.859 -52.315 -28.232 1.00 44.01 328 HIS A O 1
ATOM 2463 N N . VAL A 1 313 ? 36.781 -50.229 -28.563 1.00 46.31 329 VAL A N 1
ATOM 2464 C CA . VAL A 1 313 ? 37.501 -50.076 -27.258 1.00 48.26 329 VAL A CA 1
ATOM 2465 C C . VAL A 1 313 ? 36.515 -50.248 -26.100 1.00 44.20 329 VAL A C 1
ATOM 2466 O O . VAL A 1 313 ? 36.780 -51.102 -25.252 1.00 48.86 329 VAL A O 1
ATOM 2470 N N . CYS A 1 314 ? 35.425 -49.478 -26.071 1.00 46.89 330 CYS A N 1
ATOM 2471 C CA . CYS A 1 314 ? 34.393 -49.532 -24.996 1.00 50.61 330 CYS A CA 1
ATOM 2472 C C . CYS A 1 314 ? 33.914 -50.980 -24.806 1.00 53.37 330 CYS A C 1
ATOM 2473 O O . CYS A 1 314 ? 33.821 -51.425 -23.641 1.00 52.93 330 CYS A O 1
ATOM 2476 N N . MET A 1 315 ? 33.665 -51.704 -25.900 1.00 50.49 331 MET A N 1
ATOM 2477 C CA . MET A 1 315 ? 33.216 -53.120 -25.837 1.00 52.60 331 MET A CA 1
ATOM 2478 C C . MET A 1 315 ? 34.346 -54.019 -25.303 1.00 50.26 331 MET A C 1
ATOM 2479 O O . MET A 1 315 ? 34.082 -54.740 -24.322 1.00 50.85 331 MET A O 1
ATOM 2484 N N . VAL A 1 316 ? 35.542 -53.975 -25.897 1.00 49.91 332 VAL A N 1
ATOM 2485 C CA . VAL A 1 316 ? 36.716 -54.813 -25.485 1.00 53.18 332 VAL A CA 1
ATOM 2486 C C . VAL A 1 316 ? 37.025 -54.623 -23.983 1.00 55.71 332 VAL A C 1
ATOM 2487 O O . VAL A 1 316 ? 37.550 -55.567 -23.364 1.00 60.18 332 VAL A O 1
ATOM 2491 N N . HIS A 1 317 ? 36.736 -53.452 -23.414 1.00 53.25 333 HIS A N 1
ATOM 2492 C CA . HIS A 1 317 ? 36.900 -53.174 -21.963 1.00 57.54 333 HIS A CA 1
ATOM 2493 C C . HIS A 1 317 ? 35.927 -54.033 -21.145 1.00 53.93 333 HIS A C 1
ATOM 2494 O O . HIS A 1 317 ? 36.387 -54.683 -20.174 1.00 49.60 333 HIS A O 1
ATOM 2501 N N . ARG A 1 318 ? 34.641 -54.051 -21.508 1.00 50.76 334 ARG A N 1
ATOM 2502 C CA . ARG A 1 318 ? 33.630 -54.887 -20.804 1.00 52.12 334 ARG A CA 1
ATOM 2503 C C . ARG A 1 318 ? 33.978 -56.369 -20.985 1.00 43.26 334 ARG A C 1
ATOM 2504 O O . ARG A 1 318 ? 33.736 -57.135 -20.047 1.00 47.61 334 ARG A O 1
ATOM 2512 N N . MET A 1 319 ? 34.539 -56.764 -22.128 1.00 42.06 335 MET A N 1
ATOM 2513 C CA . MET A 1 319 ? 34.737 -58.197 -22.469 1.00 44.01 335 MET A CA 1
ATOM 2514 C C . MET A 1 319 ? 36.000 -58.752 -21.794 1.00 47.66 335 MET A C 1
ATOM 2515 O O . MET A 1 319 ? 35.971 -59.942 -21.433 1.00 51.75 335 MET A O 1
ATOM 2520 N N . LEU A 1 320 ? 37.053 -57.941 -21.631 1.00 51.96 336 LEU A N 1
ATOM 2521 C CA . LEU A 1 320 ? 38.394 -58.411 -21.180 1.00 50.66 336 LEU A CA 1
ATOM 2522 C C . LEU A 1 320 ? 38.868 -57.676 -19.922 1.00 55.48 336 LEU A C 1
ATOM 2523 O O . LEU A 1 320 ? 39.725 -58.238 -19.232 1.00 53.40 336 LEU A O 1
ATOM 2528 N N . GLY A 1 321 ? 38.356 -56.480 -19.626 1.00 57.77 337 GLY A N 1
ATOM 2529 C CA . GLY A 1 321 ? 38.917 -55.626 -18.564 1.00 61.05 337 GLY A CA 1
ATOM 2530 C C . GLY A 1 321 ? 40.335 -55.207 -18.916 1.00 65.75 337 GLY A C 1
ATOM 2531 O O . GLY A 1 321 ? 40.542 -54.741 -20.046 1.00 65.04 337 GLY A O 1
ATOM 2532 N N . SER A 1 322 ? 41.294 -55.421 -18.014 1.00 75.10 338 SER A N 1
ATOM 2533 C CA . SER A 1 322 ? 42.735 -55.117 -18.238 1.00 78.10 338 SER A CA 1
ATOM 2534 C C . SER A 1 322 ? 43.456 -56.298 -18.906 1.00 77.26 338 SER A C 1
ATOM 2535 O O . SER A 1 322 ? 44.639 -56.119 -19.265 1.00 73.98 338 SER A O 1
ATOM 2538 N N . LYS A 1 323 ? 42.787 -57.448 -19.071 1.00 77.97 339 LYS A N 1
ATOM 2539 C CA . LYS A 1 323 ? 43.376 -58.690 -19.661 1.00 83.52 339 LYS A CA 1
ATOM 2540 C C . LYS A 1 323 ? 43.921 -58.422 -21.072 1.00 86.91 339 LYS A C 1
ATOM 2541 O O . LYS A 1 323 ? 43.244 -57.721 -21.858 1.00 87.15 339 LYS A O 1
ATOM 2547 N N . ALA A 1 324 ? 45.094 -58.991 -21.378 1.00 84.62 340 ALA A N 1
ATOM 2548 C CA . ALA A 1 324 ? 45.763 -58.924 -22.701 1.00 82.08 340 ALA A CA 1
ATOM 2549 C C . ALA A 1 324 ? 44.935 -59.709 -23.725 1.00 78.23 340 ALA A C 1
ATOM 2550 O O . ALA A 1 324 ? 44.193 -60.626 -23.319 1.00 73.03 340 ALA A O 1
ATOM 2552 N N . GLY A 1 325 ? 45.062 -59.358 -25.005 1.00 77.81 341 GLY A N 1
ATOM 2553 C CA . GLY A 1 325 ? 44.296 -59.983 -26.100 1.00 78.95 341 GLY A CA 1
A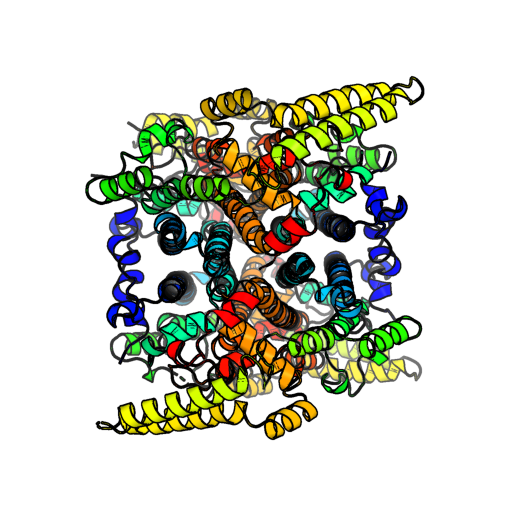TOM 2554 C C . GLY A 1 325 ? 44.920 -61.288 -26.554 1.00 76.95 341 GLY A C 1
ATOM 2555 O O . GLY A 1 325 ? 46.125 -61.488 -26.290 1.00 72.26 341 GLY A O 1
ATOM 2556 N N . THR A 1 326 ? 44.127 -62.131 -27.225 1.00 75.73 342 THR A N 1
ATOM 2557 C CA . THR A 1 326 ? 44.563 -63.399 -27.872 1.00 79.97 342 THR A CA 1
ATOM 2558 C C . THR A 1 326 ? 45.577 -63.103 -28.985 1.00 82.03 342 THR A C 1
ATOM 2559 O O . THR A 1 326 ? 46.431 -63.975 -29.236 1.00 86.23 342 THR A O 1
ATOM 2563 N N . GLY A 1 327 ? 45.469 -61.938 -29.638 1.00 80.51 343 GLY A N 1
ATOM 2564 C CA . GLY A 1 327 ? 46.348 -61.514 -30.749 1.00 82.11 343 GLY A CA 1
ATOM 2565 C C . GLY A 1 327 ? 47.775 -61.243 -30.300 1.00 82.75 343 GLY A C 1
ATOM 2566 O O . GLY A 1 327 ? 48.684 -61.377 -31.142 1.00 89.03 343 GLY A O 1
ATOM 2567 N N . GLY A 1 328 ? 47.965 -60.859 -29.031 1.00 80.61 344 GLY A N 1
ATOM 2568 C CA . GLY A 1 328 ? 49.289 -60.655 -28.409 1.00 77.52 344 GLY A CA 1
ATOM 2569 C C . GLY A 1 328 ? 49.437 -59.293 -27.748 1.00 79.89 344 GLY A C 1
ATOM 2570 O O . GLY A 1 328 ? 50.394 -59.138 -26.968 1.00 84.86 344 GLY A O 1
ATOM 2571 N N . SER A 1 329 ? 48.543 -58.338 -28.043 1.00 74.11 345 SER A N 1
ATOM 2572 C CA . SER A 1 329 ? 48.603 -56.932 -27.550 1.00 70.31 345 SER A CA 1
ATOM 2573 C C . SER A 1 329 ? 48.159 -56.865 -26.081 1.00 69.02 345 SER A C 1
ATOM 2574 O O . SER A 1 329 ? 47.604 -57.872 -25.581 1.00 68.63 345 SER A O 1
ATOM 2577 N N . SER A 1 330 ? 48.392 -55.716 -25.430 1.00 66.35 346 SER A N 1
ATOM 2578 C CA . SER A 1 330 ? 47.915 -55.383 -24.058 1.00 68.56 346 SER A CA 1
ATOM 2579 C C . SER A 1 330 ? 46.382 -55.372 -24.034 1.00 68.56 346 SER A C 1
ATOM 2580 O O . SER A 1 330 ? 45.807 -55.357 -22.930 1.00 63.49 346 SER A O 1
ATOM 2583 N N . GLY A 1 331 ? 45.757 -55.332 -25.215 1.00 64.58 347 GLY A N 1
ATOM 2584 C CA . GLY A 1 331 ? 44.293 -55.318 -25.367 1.00 64.14 347 GLY A CA 1
ATOM 2585 C C . GLY A 1 331 ? 43.766 -53.902 -25.252 1.00 63.05 347 GLY A C 1
ATOM 2586 O O . GLY A 1 331 ? 44.147 -53.072 -26.102 1.00 60.37 347 GLY A O 1
ATOM 2587 N N . TYR A 1 332 ? 42.974 -53.639 -24.207 1.00 62.79 348 TYR A N 1
ATOM 2588 C CA . TYR A 1 332 ? 42.250 -52.364 -23.956 1.00 64.68 348 TYR A CA 1
ATOM 2589 C C . TYR A 1 332 ? 43.179 -51.171 -24.196 1.00 66.81 348 TYR A C 1
ATOM 2590 O O . TYR A 1 332 ? 42.746 -50.222 -24.868 1.00 62.97 348 TYR A O 1
ATOM 2599 N N . HIS A 1 333 ? 44.413 -51.219 -23.688 1.00 68.96 349 HIS A N 1
ATOM 2600 C CA . HIS A 1 333 ? 45.325 -50.041 -23.677 1.00 71.37 349 HIS A CA 1
ATOM 2601 C C . HIS A 1 333 ? 45.897 -49.797 -25.079 1.00 64.00 349 HIS A C 1
ATOM 2602 O O . HIS A 1 333 ? 45.986 -48.619 -25.462 1.00 68.37 349 HIS A O 1
ATOM 2609 N N . TYR A 1 334 ? 46.243 -50.843 -25.833 1.00 60.05 350 TYR A N 1
ATOM 2610 C CA . TYR A 1 334 ? 46.748 -50.695 -27.226 1.00 60.29 350 TYR A CA 1
ATOM 2611 C C . TYR A 1 334 ? 45.655 -50.082 -28.118 1.00 58.26 350 TYR A C 1
ATOM 2612 O O . TYR A 1 334 ? 45.935 -49.150 -28.886 1.00 54.69 350 TYR A O 1
ATOM 2621 N N . LEU A 1 335 ? 44.445 -50.637 -28.050 1.00 55.95 351 LEU A N 1
ATOM 2622 C CA . LEU A 1 335 ? 43.287 -50.209 -28.880 1.00 54.18 351 LEU A CA 1
ATOM 2623 C C . LEU A 1 335 ? 42.938 -48.753 -28.544 1.00 54.29 351 LEU A C 1
ATOM 2624 O O . LEU A 1 335 ? 42.734 -47.959 -29.484 1.00 49.00 351 LEU A O 1
ATOM 2629 N N . ARG A 1 336 ? 42.914 -48.419 -27.252 1.00 54.34 352 ARG A N 1
ATOM 2630 C CA . ARG A 1 336 ? 42.709 -47.035 -26.740 1.00 61.01 352 ARG A CA 1
ATOM 2631 C C . ARG A 1 336 ? 43.724 -46.076 -27.393 1.00 61.42 352 ARG A C 1
ATOM 2632 O O . ARG A 1 336 ? 43.365 -44.902 -27.640 1.00 61.75 352 ARG A O 1
ATOM 2640 N N . SER A 1 337 ? 44.938 -46.543 -27.694 1.00 55.94 353 SER A N 1
ATOM 2641 C CA . SER A 1 337 ? 46.024 -45.689 -28.247 1.00 54.92 353 SER A CA 1
ATOM 2642 C C . SER A 1 337 ? 45.791 -45.426 -29.745 1.00 54.13 353 SER A C 1
ATOM 2643 O O . SER A 1 337 ? 46.413 -44.484 -30.280 1.00 53.27 353 SER A O 1
ATOM 2646 N N . THR A 1 338 ? 44.920 -46.202 -30.409 1.00 52.05 354 THR A N 1
ATOM 2647 C CA . THR A 1 338 ? 44.571 -46.006 -31.846 1.00 49.39 354 THR A CA 1
ATOM 2648 C C . THR A 1 338 ? 43.471 -44.954 -31.987 1.00 43.76 354 THR A C 1
ATOM 2649 O O . THR A 1 338 ? 43.192 -44.557 -33.127 1.00 42.12 354 THR A O 1
ATOM 2653 N N . VAL A 1 339 ? 42.864 -44.534 -30.879 1.00 45.58 355 VAL A N 1
ATOM 2654 C CA . VAL A 1 339 ? 41.806 -43.485 -30.870 1.00 48.28 355 VAL A CA 1
ATOM 2655 C C . VAL A 1 339 ? 42.527 -42.145 -30.731 1.00 53.77 355 VAL A C 1
ATOM 2656 O O . VAL A 1 339 ? 42.533 -41.567 -29.626 1.00 61.38 355 VAL A O 1
ATOM 2660 N N . SER A 1 340 ? 43.148 -41.710 -31.823 1.00 56.52 356 SER A N 1
ATOM 2661 C CA . SER A 1 340 ? 44.121 -40.594 -31.866 1.00 56.02 356 SER A CA 1
ATOM 2662 C C . SER A 1 340 ? 44.087 -39.957 -33.253 1.00 55.24 356 SER A C 1
ATOM 2663 O O . SER A 1 340 ? 43.863 -40.700 -34.222 1.00 49.02 356 SER A O 1
ATOM 2666 N N . ASP A 1 341 ? 44.360 -38.652 -33.333 1.00 57.69 357 ASP A N 1
ATOM 2667 C CA . ASP A 1 341 ? 44.413 -37.884 -34.606 1.00 55.49 357 ASP A CA 1
ATOM 2668 C C . ASP A 1 341 ? 45.581 -38.383 -35.469 1.00 52.18 357 ASP A C 1
ATOM 2669 O O . ASP A 1 341 ? 45.551 -38.149 -36.689 1.00 55.27 357 ASP A O 1
ATOM 2674 N N . ARG A 1 342 ? 46.539 -39.109 -34.899 1.00 47.91 358 ARG A N 1
ATOM 2675 C CA . ARG A 1 342 ? 47.647 -39.711 -35.683 1.00 54.21 358 ARG A CA 1
ATOM 2676 C C . ARG A 1 342 ? 47.075 -40.701 -36.707 1.00 51.61 358 ARG A C 1
ATOM 2677 O O . ARG A 1 342 ? 47.778 -40.977 -37.685 1.00 49.23 358 ARG A O 1
ATOM 2685 N N . TYR A 1 343 ? 45.861 -41.225 -36.476 1.00 49.54 359 TYR A N 1
ATOM 2686 C CA . TYR A 1 343 ? 45.128 -42.107 -37.428 1.00 48.42 359 TYR A CA 1
ATOM 2687 C C . TYR A 1 343 ? 44.151 -41.324 -38.314 1.00 44.41 359 TYR A C 1
ATOM 2688 O O . TYR A 1 343 ? 43.642 -41.933 -39.267 1.00 48.11 359 TYR A O 1
ATOM 2697 N N . LYS A 1 344 ? 43.865 -40.053 -38.018 1.00 43.63 360 LYS A N 1
ATOM 2698 C CA . LYS A 1 344 ? 42.995 -39.209 -38.883 1.00 43.41 360 LYS A CA 1
ATOM 2699 C C . LYS A 1 344 ? 43.788 -38.837 -40.142 1.00 42.59 360 LYS A C 1
ATOM 2700 O O . LYS A 1 344 ? 44.711 -38.007 -40.038 1.00 49.19 360 LYS A O 1
ATOM 2706 N N . VAL A 1 345 ? 43.450 -39.434 -41.284 1.00 38.66 361 VAL A N 1
ATOM 2707 C CA . VAL A 1 345 ? 44.161 -39.228 -42.582 1.00 39.58 361 VAL A CA 1
ATOM 2708 C C . VAL A 1 345 ? 43.958 -37.782 -43.051 1.00 40.14 361 VAL A C 1
ATOM 2709 O O . VAL A 1 345 ? 44.929 -37.168 -43.526 1.00 38.75 361 VAL A O 1
ATOM 2713 N N . PHE A 1 346 ? 42.740 -37.254 -42.928 1.00 39.40 362 PHE A N 1
ATOM 2714 C CA . PHE A 1 346 ? 42.363 -35.911 -43.443 1.00 37.46 362 PHE A CA 1
ATOM 2715 C C . PHE A 1 346 ? 42.339 -34.910 -42.290 1.00 37.30 362 PHE A C 1
ATOM 2716 O O . PHE A 1 346 ? 41.551 -33.942 -42.352 1.00 35.39 362 PHE A O 1
ATOM 2724 N N . VAL A 1 347 ? 43.222 -35.121 -41.306 1.00 37.88 363 VAL A N 1
ATOM 2725 C CA . VAL A 1 347 ? 43.362 -34.291 -40.076 1.00 39.80 363 VAL A CA 1
ATOM 2726 C C . VAL A 1 347 ? 43.482 -32.812 -40.472 1.00 39.50 363 VAL A C 1
ATOM 2727 O O . VAL A 1 347 ? 42.988 -31.970 -39.716 1.00 40.64 363 VAL A O 1
ATOM 2731 N N . ASP A 1 348 ? 44.109 -32.508 -41.612 1.00 39.47 364 ASP A N 1
ATOM 2732 C CA . ASP A 1 348 ? 44.309 -31.115 -42.102 1.00 39.61 364 ASP A CA 1
ATOM 2733 C C . ASP A 1 348 ? 42.962 -30.441 -42.408 1.00 38.97 364 ASP A C 1
ATOM 2734 O O . ASP A 1 348 ? 42.841 -29.226 -42.172 1.00 41.30 364 ASP A O 1
ATOM 2739 N N . LEU A 1 349 ? 41.990 -31.186 -42.927 1.00 37.25 365 LEU A N 1
ATOM 2740 C CA . LEU A 1 349 ? 40.651 -30.636 -43.269 1.00 39.02 365 LEU A CA 1
ATOM 2741 C C . LEU A 1 349 ? 39.934 -30.195 -41.986 1.00 38.00 365 LEU A C 1
ATOM 2742 O O . LEU A 1 349 ? 39.272 -29.144 -41.995 1.00 35.38 365 LEU A O 1
ATOM 2747 N N . PHE A 1 350 ? 40.108 -30.926 -40.888 1.00 39.43 366 PHE A N 1
ATOM 2748 C CA . PHE A 1 350 ? 39.594 -30.493 -39.565 1.00 39.56 366 PHE A CA 1
ATOM 2749 C C . PHE A 1 350 ? 40.327 -29.221 -39.121 1.00 40.81 366 PHE A C 1
ATOM 2750 O O . PHE A 1 350 ? 39.665 -28.251 -38.662 1.00 40.73 366 PHE A O 1
ATOM 2758 N N . ASN A 1 351 ? 41.658 -29.230 -39.232 1.00 39.52 367 ASN A N 1
ATOM 2759 C CA . ASN A 1 351 ? 42.526 -28.213 -38.582 1.00 43.70 367 ASN A CA 1
ATOM 2760 C C . ASN A 1 351 ? 42.450 -26.887 -39.340 1.00 45.42 367 ASN A C 1
ATOM 2761 O O . ASN A 1 351 ? 42.892 -25.877 -38.767 1.00 50.05 367 ASN A O 1
ATOM 2766 N N . LEU A 1 352 ? 41.892 -26.882 -40.556 1.00 43.86 368 LEU A N 1
ATOM 2767 C CA . LEU A 1 352 ? 41.624 -25.632 -41.306 1.00 45.16 368 LEU A CA 1
ATOM 2768 C C . LEU A 1 352 ? 40.676 -24.727 -40.516 1.00 45.24 368 LEU A C 1
ATOM 2769 O O . LEU A 1 352 ? 40.735 -23.497 -40.743 1.00 47.07 368 LEU A O 1
ATOM 2774 N N . SER A 1 353 ? 39.830 -25.289 -39.643 1.00 43.27 369 SER A N 1
ATOM 2775 C CA . SER A 1 353 ? 38.909 -24.507 -38.767 1.00 44.67 369 SER A CA 1
ATOM 2776 C C . SER A 1 353 ? 39.690 -23.536 -37.863 1.00 42.68 369 SER A C 1
ATOM 2777 O O . SER A 1 353 ? 39.155 -22.462 -37.548 1.00 38.64 369 SER A O 1
ATOM 2780 N N . THR A 1 354 ? 40.921 -23.887 -37.488 1.00 43.41 370 THR A N 1
ATOM 2781 C CA . THR A 1 354 ? 41.866 -23.003 -36.748 1.00 45.10 370 THR A CA 1
ATOM 2782 C C . THR A 1 354 ? 41.996 -21.637 -37.448 1.00 46.49 370 THR A C 1
ATOM 2783 O O . THR A 1 354 ? 42.175 -20.642 -36.729 1.00 48.91 370 THR A O 1
ATOM 2787 N N . TYR A 1 355 ? 41.907 -21.596 -38.786 1.00 45.46 371 TYR A N 1
ATOM 2788 C CA . TYR A 1 355 ? 42.298 -20.450 -39.653 1.00 47.36 371 TYR A CA 1
ATOM 2789 C C . TYR A 1 355 ? 41.081 -19.752 -40.272 1.00 50.39 371 TYR A C 1
ATOM 2790 O O . TYR A 1 355 ? 41.276 -18.981 -41.235 1.00 53.46 371 TYR A O 1
ATOM 2799 N N . LEU A 1 356 ? 39.877 -19.978 -39.739 1.00 47.25 372 LEU A N 1
ATOM 2800 C CA . LEU A 1 356 ? 38.674 -19.243 -40.194 1.00 46.94 372 LEU A CA 1
ATOM 2801 C C . LEU A 1 356 ? 38.818 -17.782 -39.777 1.00 45.52 372 LEU A C 1
ATOM 2802 O O . LEU A 1 356 ? 39.405 -17.501 -38.708 1.00 48.48 372 LEU A O 1
ATOM 2807 N N . ILE A 1 357 ? 38.291 -16.898 -40.608 1.00 43.91 373 ILE A N 1
ATOM 2808 C CA . ILE A 1 357 ? 38.398 -15.425 -40.440 1.00 43.21 373 ILE A CA 1
ATOM 2809 C C . ILE A 1 357 ? 37.012 -14.845 -40.656 1.00 44.29 373 ILE A C 1
ATOM 2810 O O . ILE A 1 357 ? 36.148 -15.508 -41.244 1.00 44.29 373 ILE A O 1
ATOM 2815 N N . PRO A 1 358 ? 36.770 -13.588 -40.217 1.00 45.16 374 PRO A N 1
ATOM 2816 C CA . PRO A 1 358 ? 35.505 -12.920 -40.506 1.00 45.18 374 PRO A CA 1
ATOM 2817 C C . PRO A 1 358 ? 35.223 -12.929 -42.018 1.00 47.88 374 PRO A C 1
ATOM 2818 O O . PRO A 1 358 ? 36.146 -12.777 -42.813 1.00 45.82 374 PRO A O 1
ATOM 2822 N N . ARG A 1 359 ? 33.954 -13.134 -42.373 1.00 49.30 375 ARG A N 1
ATOM 2823 C CA . ARG A 1 359 ? 33.456 -13.168 -43.772 1.00 53.51 375 ARG A CA 1
ATOM 2824 C C . ARG A 1 359 ? 34.054 -11.992 -44.552 1.00 49.85 375 ARG A C 1
ATOM 2825 O O . ARG A 1 359 ? 34.450 -12.194 -45.715 1.00 53.28 375 ARG A O 1
ATOM 2833 N N . HIS A 1 360 ? 34.113 -10.809 -43.940 1.00 50.61 376 HIS A N 1
ATOM 2834 C CA . HIS A 1 360 ? 34.427 -9.541 -44.649 1.00 55.03 376 HIS A CA 1
ATOM 2835 C C . HIS A 1 360 ? 35.915 -9.502 -45.047 1.00 52.74 376 HIS A C 1
ATOM 2836 O O . HIS A 1 360 ? 36.230 -8.715 -45.945 1.00 56.94 376 HIS A O 1
ATOM 2843 N N . TRP A 1 361 ? 36.779 -10.350 -44.466 1.00 45.94 377 TRP A N 1
ATOM 2844 C CA . TRP A 1 361 ? 38.216 -10.460 -44.834 1.00 43.34 377 TRP A CA 1
ATOM 2845 C C . TRP A 1 361 ? 38.412 -11.379 -46.038 1.00 43.96 377 TRP A C 1
ATOM 2846 O O . TRP A 1 361 ? 39.531 -11.406 -46.535 1.00 44.38 377 TRP A O 1
ATOM 2857 N N . ILE A 1 362 ? 37.409 -12.152 -46.458 1.00 44.62 378 ILE A N 1
ATOM 2858 C CA . ILE A 1 362 ? 37.614 -13.156 -47.544 1.00 45.68 378 ILE A CA 1
ATOM 2859 C C . ILE A 1 362 ? 37.699 -12.399 -48.869 1.00 42.82 378 ILE A C 1
ATOM 2860 O O . ILE A 1 362 ? 36.811 -11.616 -49.202 1.00 44.98 378 ILE A O 1
ATOM 2865 N N . PRO A 1 363 ? 38.777 -12.593 -49.652 1.00 41.23 379 PRO A N 1
ATOM 2866 C CA . PRO A 1 363 ? 38.927 -11.908 -50.934 1.00 43.47 379 PRO A CA 1
ATOM 2867 C C . PRO A 1 363 ? 37.656 -11.980 -51.789 1.00 47.36 379 PRO A C 1
ATOM 2868 O O . PRO A 1 363 ? 37.118 -13.082 -51.993 1.00 45.73 379 PRO A O 1
ATOM 2872 N N . LYS A 1 364 ? 37.189 -10.804 -52.214 1.00 45.03 380 LYS A N 1
ATOM 2873 C CA . LYS A 1 364 ? 35.965 -10.612 -53.026 1.00 53.69 380 LYS A CA 1
ATOM 2874 C C . LYS A 1 364 ? 36.150 -11.283 -54.389 1.00 55.78 380 LYS A C 1
ATOM 2875 O O . LYS A 1 364 ? 37.278 -11.270 -54.927 1.00 53.00 380 LYS A O 1
ATOM 2881 N N . MET A 1 365 ? 35.071 -11.878 -54.896 1.00 66.01 381 MET A N 1
ATOM 2882 C CA . MET A 1 365 ? 35.013 -12.550 -56.218 1.00 71.33 381 MET A CA 1
ATOM 2883 C C . MET A 1 365 ? 34.681 -11.500 -57.285 1.00 79.43 381 MET A C 1
ATOM 2884 O O . MET A 1 365 ? 33.656 -10.809 -57.135 1.00 81.41 381 MET A O 1
ATOM 2889 N N . ASN A 1 366 ? 35.532 -11.382 -58.307 1.00 87.70 382 ASN A N 1
ATOM 2890 C CA . ASN A 1 366 ? 35.362 -10.450 -59.456 1.00 89.55 382 ASN A CA 1
ATOM 2891 C C . ASN A 1 366 ? 34.323 -11.050 -60.401 1.00 94.42 382 ASN A C 1
ATOM 2892 O O . ASN A 1 366 ? 34.169 -12.270 -60.440 1.00 87.37 382 ASN A O 1
ATOM 2897 N N . PRO A 1 367 ? 33.566 -10.235 -61.178 1.00 94.31 383 PRO A N 1
ATOM 2898 C CA . PRO A 1 367 ? 32.590 -10.777 -62.128 1.00 90.10 383 PRO A CA 1
ATOM 2899 C C . PRO A 1 367 ? 33.166 -11.867 -63.050 1.00 85.36 383 PRO A C 1
ATOM 2900 O O . PRO A 1 367 ? 32.444 -12.803 -63.350 1.00 78.00 383 PRO A O 1
ATOM 2904 N N . THR A 1 368 ? 34.440 -11.740 -63.442 1.00 83.26 384 THR A N 1
ATOM 2905 C CA . THR A 1 368 ? 35.132 -12.640 -64.410 1.00 87.06 384 THR A CA 1
ATOM 2906 C C . THR A 1 368 ? 35.396 -14.017 -63.777 1.00 85.79 384 THR A C 1
ATOM 2907 O O . THR A 1 368 ? 35.147 -15.022 -64.482 1.00 78.17 384 THR A O 1
ATOM 2911 N N . ILE A 1 369 ? 35.887 -14.079 -62.528 1.00 80.77 385 ILE A N 1
ATOM 2912 C CA . ILE A 1 369 ? 36.202 -15.375 -61.841 1.00 79.99 385 ILE A CA 1
ATOM 2913 C C . ILE A 1 369 ? 34.906 -16.020 -61.321 1.00 72.84 385 ILE A C 1
ATOM 2914 O O . ILE A 1 369 ? 34.867 -17.268 -61.243 1.00 63.66 385 ILE A O 1
ATOM 2919 N N . HIS A 1 370 ? 33.898 -15.212 -60.972 1.00 66.79 386 HIS A N 1
ATOM 2920 C CA . HIS A 1 370 ? 32.508 -15.672 -60.690 1.00 70.49 386 HIS A CA 1
ATOM 2921 C C . HIS A 1 370 ? 32.014 -16.540 -61.852 1.00 73.20 386 HIS A C 1
ATOM 2922 O O . HIS A 1 370 ? 31.601 -17.696 -61.603 1.00 64.11 386 HIS A O 1
ATOM 2929 N N . LYS A 1 371 ? 32.062 -15.992 -63.072 1.00 75.90 387 LYS A N 1
ATOM 2930 C CA . LYS A 1 371 ? 31.627 -16.685 -64.317 1.00 75.58 387 LYS A CA 1
ATOM 2931 C C . LYS A 1 371 ? 32.499 -17.925 -64.545 1.00 67.74 387 LYS A C 1
ATOM 2932 O O . LYS A 1 371 ? 31.961 -18.912 -65.072 1.00 71.27 387 LYS A O 1
ATOM 2938 N N . PHE A 1 372 ? 33.777 -17.888 -64.146 1.00 66.28 388 PHE A N 1
ATOM 2939 C CA . PHE A 1 372 ? 34.721 -19.038 -64.241 1.00 67.03 388 PHE A CA 1
ATOM 2940 C C . PHE A 1 372 ? 34.290 -20.176 -63.295 1.00 67.06 388 PHE A C 1
ATOM 2941 O O . PHE A 1 372 ? 34.594 -21.348 -63.622 1.00 64.87 388 PHE A O 1
ATOM 2949 N N . LEU A 1 373 ? 33.617 -19.852 -62.177 1.00 63.68 389 LEU A N 1
ATOM 2950 C CA . LEU A 1 373 ? 33.180 -20.821 -61.128 1.00 62.00 389 LEU A CA 1
ATOM 2951 C C . LEU A 1 373 ? 31.671 -21.113 -61.229 1.00 63.00 389 LEU A C 1
ATOM 2952 O O . LEU A 1 373 ? 31.129 -21.797 -60.317 1.00 53.57 389 LEU A O 1
ATOM 2957 N N . GLU A 1 374 ? 31.022 -20.614 -62.285 1.00 62.92 390 GLU A N 1
ATOM 2958 C CA . GLU A 1 374 ? 29.703 -21.098 -62.773 1.00 64.84 390 GLU A CA 1
ATOM 2959 C C . GLU A 1 374 ? 29.954 -22.355 -63.612 1.00 66.40 390 GLU A C 1
ATOM 2960 O O . GLU A 1 374 ? 31.056 -22.475 -64.182 1.00 67.99 390 GLU A O 1
ATOM 2966 N N . HIS A 1 375 ? 28.980 -23.259 -63.698 1.00 66.92 391 HIS A N 1
ATOM 2967 C CA . HIS A 1 375 ? 29.046 -24.424 -64.619 1.00 66.60 391 HIS A CA 1
ATOM 2968 C C . HIS A 1 375 ? 28.978 -23.914 -66.062 1.00 64.75 391 HIS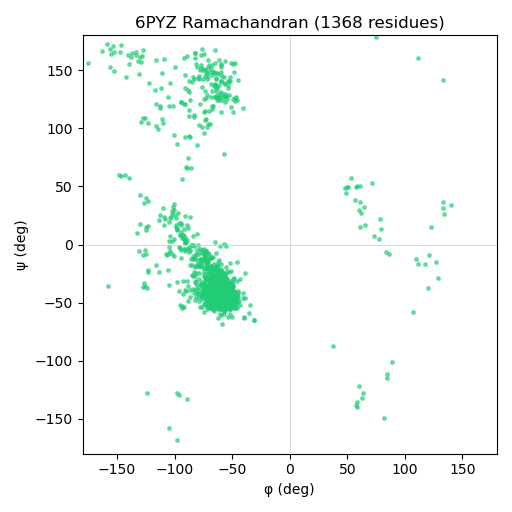 A C 1
ATOM 2969 O O . HIS A 1 375 ? 28.126 -23.082 -66.352 1.00 74.16 391 HIS A O 1
ATOM 2976 N N . GLY B 1 22 ? 49.768 -75.368 -36.735 1.00 87.96 38 GLY B N 1
ATOM 2977 C CA . GLY B 1 22 ? 49.857 -73.939 -36.341 1.00 86.88 38 GLY B CA 1
ATOM 2978 C C . GLY B 1 22 ? 48.510 -73.389 -35.902 1.00 91.26 38 GLY B C 1
ATOM 2979 O O . GLY B 1 22 ? 47.499 -74.115 -36.012 1.00 94.85 38 GLY B O 1
ATOM 2980 N N . GLY B 1 23 ? 48.500 -72.138 -35.434 1.00 89.04 39 GLY B N 1
ATOM 2981 C CA . GLY B 1 23 ? 47.339 -71.497 -34.789 1.00 83.35 39 GLY B CA 1
ATOM 2982 C C . GLY B 1 23 ? 46.150 -71.319 -35.722 1.00 72.98 39 GLY B C 1
ATOM 2983 O O . GLY B 1 23 ? 46.329 -71.284 -36.958 1.00 69.47 39 GLY B O 1
ATOM 2984 N N . LEU B 1 24 ? 44.960 -71.216 -35.135 1.00 66.04 40 LEU B N 1
ATOM 2985 C CA . LEU B 1 24 ? 43.725 -70.752 -35.821 1.00 64.31 40 LEU B CA 1
ATOM 2986 C C . LEU B 1 24 ? 43.967 -69.319 -36.324 1.00 59.88 40 LEU B C 1
ATOM 2987 O O . LEU B 1 24 ? 44.457 -68.495 -35.524 1.00 54.15 40 LEU B O 1
ATOM 2992 N N . ILE B 1 25 ? 43.707 -69.052 -37.609 1.00 56.60 41 ILE B N 1
ATOM 2993 C CA . ILE B 1 25 ? 43.797 -67.689 -38.224 1.00 55.35 41 ILE B CA 1
ATOM 2994 C C . ILE B 1 25 ? 42.374 -67.129 -38.416 1.00 49.96 41 ILE B C 1
ATOM 2995 O O . ILE B 1 25 ? 41.477 -67.903 -38.843 1.00 47.61 41 ILE B O 1
ATOM 3000 N N . TYR B 1 26 ? 42.213 -65.828 -38.131 1.00 46.24 42 TYR B N 1
ATOM 3001 C CA . TYR B 1 26 ? 40.957 -65.024 -38.205 1.00 41.85 42 TYR B CA 1
ATOM 3002 C C . TYR B 1 26 ? 40.156 -65.415 -39.445 1.00 37.26 42 TYR B C 1
ATOM 3003 O O . TYR B 1 26 ? 39.051 -65.939 -39.307 1.00 36.76 42 TYR B O 1
ATOM 3012 N N . GLY B 1 27 ? 40.725 -65.201 -40.630 1.00 36.75 43 GLY B N 1
ATOM 3013 C CA . GLY B 1 27 ? 40.078 -65.508 -41.922 1.00 40.14 43 GLY B CA 1
ATOM 3014 C C . GLY B 1 27 ? 39.596 -66.945 -42.028 1.00 44.63 43 GLY B C 1
ATOM 3015 O O . GLY B 1 27 ? 38.514 -67.163 -42.633 1.00 45.23 43 GLY B O 1
ATOM 3016 N N . ASN B 1 28 ? 40.366 -67.915 -41.515 1.00 46.04 44 ASN B N 1
ATOM 3017 C CA . ASN B 1 28 ? 39.984 -69.355 -41.575 1.00 46.60 44 ASN B CA 1
ATOM 3018 C C . ASN B 1 28 ? 38.850 -69.614 -40.567 1.00 39.17 44 ASN B C 1
ATOM 3019 O O . ASN B 1 28 ? 37.904 -70.314 -40.903 1.00 39.59 44 ASN B O 1
ATOM 3024 N N . TYR B 1 29 ? 38.976 -69.081 -39.363 1.00 38.04 45 TYR B N 1
ATOM 3025 C CA . TYR B 1 29 ? 37.955 -69.202 -38.294 1.00 42.70 45 TYR B CA 1
ATOM 3026 C C . TYR B 1 29 ? 36.589 -68.746 -38.834 1.00 43.08 45 TYR B C 1
ATOM 3027 O O . TYR B 1 29 ? 35.600 -69.476 -38.656 1.00 43.68 45 TYR B O 1
ATOM 3036 N N . LEU B 1 30 ? 36.560 -67.623 -39.558 1.00 40.37 46 LEU B N 1
ATOM 3037 C CA . LEU B 1 30 ? 35.309 -66.989 -40.069 1.00 40.19 46 LEU B CA 1
ATOM 3038 C C . LEU B 1 30 ? 34.962 -67.516 -41.465 1.00 40.03 46 LEU B C 1
ATOM 3039 O O . LEU B 1 30 ? 33.935 -67.081 -42.029 1.00 37.66 46 LEU B O 1
ATOM 3044 N N . HIS B 1 31 ? 35.754 -68.450 -41.993 1.00 41.24 47 HIS B N 1
ATOM 3045 C CA . HIS B 1 31 ? 35.563 -69.049 -43.339 1.00 40.82 47 HIS B CA 1
ATOM 3046 C C . HIS B 1 31 ? 35.350 -67.925 -44.349 1.00 39.67 47 HIS B C 1
ATOM 3047 O O . HIS B 1 31 ? 34.466 -68.046 -45.206 1.00 43.80 47 HIS B O 1
ATOM 3054 N N . LEU B 1 32 ? 36.169 -66.877 -44.258 1.00 39.36 48 LEU B N 1
ATOM 3055 C CA . LEU B 1 32 ? 36.113 -65.724 -45.188 1.00 38.81 48 LEU B CA 1
ATOM 3056 C C . LEU B 1 32 ? 36.423 -66.177 -46.617 1.00 39.40 48 LEU B C 1
ATOM 3057 O O . LEU B 1 32 ? 36.027 -65.452 -47.552 1.00 39.23 48 LEU B O 1
ATOM 3062 N N . GLU B 1 33 ? 37.049 -67.348 -46.805 1.00 42.66 49 GLU B N 1
ATOM 3063 C CA . GLU B 1 33 ? 37.266 -67.933 -48.161 1.00 43.43 49 GLU B CA 1
ATOM 3064 C C . GLU B 1 33 ? 35.909 -68.193 -48.825 1.00 39.42 49 GLU B C 1
ATOM 3065 O O . GLU B 1 33 ? 35.849 -68.226 -50.082 1.00 41.28 49 GLU B O 1
ATOM 3071 N N . LYS B 1 34 ? 34.860 -68.408 -48.033 1.00 38.23 50 LYS B N 1
ATOM 3072 C CA . LYS B 1 34 ? 33.476 -68.533 -48.560 1.00 42.75 50 LYS B CA 1
ATOM 3073 C C . LYS B 1 34 ? 32.802 -67.155 -48.562 1.00 40.98 50 LYS B C 1
ATOM 3074 O O . LYS B 1 34 ? 32.281 -66.740 -49.618 1.00 37.55 50 LYS B O 1
ATOM 3080 N N . VAL B 1 35 ? 32.793 -66.491 -47.408 1.00 39.44 51 VAL B N 1
ATOM 3081 C CA . VAL B 1 35 ? 31.996 -65.247 -47.191 1.00 42.65 51 VAL B CA 1
ATOM 3082 C C . VAL B 1 35 ? 32.419 -64.186 -48.220 1.00 39.26 51 VAL B C 1
ATOM 3083 O O . VAL B 1 35 ? 31.519 -63.569 -48.816 1.00 38.66 51 VAL B O 1
ATOM 3087 N N . LEU B 1 36 ? 33.728 -63.997 -48.447 1.00 37.17 52 LEU B N 1
ATOM 3088 C CA . LEU B 1 36 ? 34.233 -62.909 -49.328 1.00 38.10 52 LEU B CA 1
ATOM 3089 C C . LEU B 1 36 ? 34.559 -63.422 -50.738 1.00 40.82 52 LEU B C 1
ATOM 3090 O O . LEU B 1 36 ? 35.218 -62.669 -51.486 1.00 37.96 52 LEU B O 1
ATOM 3095 N N . ASN B 1 37 ? 34.093 -64.622 -51.098 1.00 38.79 53 ASN B N 1
ATOM 3096 C CA . ASN B 1 37 ? 34.142 -65.154 -52.487 1.00 42.50 53 ASN B CA 1
ATOM 3097 C C . ASN B 1 37 ? 32.733 -65.555 -52.908 1.00 41.52 53 ASN B C 1
ATOM 3098 O O . ASN B 1 37 ? 32.602 -66.567 -53.613 1.00 41.89 53 ASN B O 1
ATOM 3103 N N . ALA B 1 38 ? 31.737 -64.744 -52.538 1.00 39.97 54 ALA B N 1
ATOM 3104 C CA . ALA B 1 38 ? 30.300 -65.044 -52.716 1.00 38.38 54 ALA B CA 1
ATOM 3105 C C . ALA B 1 38 ? 29.608 -63.922 -53.488 1.00 39.24 54 ALA B C 1
ATOM 3106 O O . ALA B 1 38 ? 28.374 -63.895 -53.503 1.00 37.99 54 ALA B O 1
ATOM 3108 N N . GLN B 1 39 ? 30.386 -63.051 -54.136 1.00 37.88 55 GLN B N 1
ATOM 3109 C CA . GLN B 1 39 ? 29.877 -61.820 -54.775 1.00 36.58 55 GLN B CA 1
ATOM 3110 C C . GLN B 1 39 ? 30.099 -61.891 -56.277 1.00 38.43 55 GLN B C 1
ATOM 3111 O O . GLN B 1 39 ? 31.203 -61.590 -56.730 1.00 39.00 55 GLN B O 1
ATOM 3117 N N . GLU B 1 40 ? 29.035 -62.195 -57.002 1.00 37.66 56 GLU B N 1
ATOM 3118 C CA . GLU B 1 40 ? 29.039 -62.356 -58.471 1.00 40.83 56 GLU B CA 1
ATOM 3119 C C . GLU B 1 40 ? 27.958 -61.436 -59.040 1.00 39.53 56 GLU B C 1
ATOM 3120 O O . GLU B 1 40 ? 26.773 -61.716 -58.846 1.00 44.76 56 GLU B O 1
ATOM 3126 N N . LEU B 1 41 ? 28.363 -60.364 -59.707 1.00 40.82 57 LEU B N 1
ATOM 3127 C CA . LEU B 1 41 ? 27.428 -59.394 -60.318 1.00 43.96 57 LEU B CA 1
ATOM 3128 C C . LEU B 1 41 ? 26.911 -60.006 -61.622 1.00 47.62 57 LEU B C 1
ATOM 3129 O O . LEU B 1 41 ? 27.752 -60.332 -62.479 1.00 45.77 57 LEU B O 1
ATOM 3134 N N . GLN B 1 42 ? 25.593 -60.182 -61.743 1.00 46.64 58 GLN B N 1
ATOM 3135 C CA . GLN B 1 42 ? 24.955 -60.768 -62.948 1.00 45.15 58 GLN B CA 1
ATOM 3136 C C . GLN B 1 42 ? 25.177 -59.808 -64.119 1.00 47.07 58 GLN B C 1
ATOM 3137 O O . GLN B 1 42 ? 25.445 -60.297 -65.229 1.00 51.27 58 GLN B O 1
ATOM 3143 N N . SER B 1 43 ? 25.146 -58.501 -63.864 1.00 45.31 59 SER B N 1
ATOM 3144 C CA . SER B 1 43 ? 25.510 -57.445 -64.843 1.00 44.41 59 SER B CA 1
ATOM 3145 C C . SER B 1 43 ? 26.890 -57.757 -65.442 1.00 44.46 59 SER B C 1
ATOM 3146 O O . SER B 1 43 ? 27.044 -57.661 -66.672 1.00 49.03 59 SER B O 1
ATOM 3149 N N . GLU B 1 44 ? 27.855 -58.128 -64.607 1.00 44.01 60 GLU B N 1
ATOM 3150 C CA . GLU B 1 44 ? 29.236 -58.437 -65.054 1.00 48.92 60 GLU B CA 1
ATOM 3151 C C . GLU B 1 44 ? 29.251 -59.776 -65.812 1.00 54.50 60 GLU B C 1
ATOM 3152 O O . GLU B 1 44 ? 29.866 -59.830 -66.900 1.00 53.69 60 GLU B O 1
ATOM 3158 N N . THR B 1 45 ? 28.608 -60.812 -65.263 1.00 52.96 61 THR B N 1
ATOM 3159 C CA . THR B 1 45 ? 28.469 -62.157 -65.892 1.00 56.19 61 THR B CA 1
ATOM 3160 C C . THR B 1 45 ? 27.942 -62.018 -67.329 1.00 58.37 61 THR B C 1
ATOM 3161 O O . THR B 1 45 ? 28.404 -62.794 -68.173 1.00 62.12 61 THR B O 1
ATOM 3165 N N . LYS B 1 46 ? 27.038 -61.065 -67.592 1.00 59.39 62 LYS B N 1
ATOM 3166 C CA . LYS B 1 46 ? 26.435 -60.807 -68.932 1.00 58.15 62 LYS B CA 1
ATOM 3167 C C . LYS B 1 46 ? 27.128 -59.630 -69.634 1.00 56.94 62 LYS B C 1
ATOM 3168 O O . LYS B 1 46 ? 26.465 -58.986 -70.464 1.00 60.93 62 LYS B O 1
ATOM 3174 N N . GLY B 1 47 ? 28.390 -59.342 -69.294 1.00 57.02 63 GLY B N 1
ATOM 3175 C CA . GLY B 1 47 ? 29.272 -58.387 -70.002 1.00 59.53 63 GLY B CA 1
ATOM 3176 C C . GLY B 1 47 ? 28.829 -56.924 -69.965 1.00 59.55 63 GLY B C 1
ATOM 3177 O O . GLY B 1 47 ? 29.133 -56.220 -70.943 1.00 63.01 63 GLY B O 1
ATOM 3178 N N . ASN B 1 48 ? 28.180 -56.458 -68.886 1.00 60.19 64 ASN B N 1
ATOM 3179 C CA . ASN B 1 48 ? 27.778 -55.031 -68.684 1.00 50.83 64 ASN B CA 1
ATOM 3180 C C . ASN B 1 48 ? 27.812 -54.698 -67.180 1.00 49.21 64 ASN B C 1
ATOM 3181 O O . ASN B 1 48 ? 26.773 -54.353 -66.640 1.00 44.07 64 ASN B O 1
ATOM 3186 N N . LYS B 1 49 ? 28.975 -54.822 -66.539 1.00 44.08 65 LYS B N 1
ATOM 3187 C CA . LYS B 1 49 ? 29.185 -54.581 -65.088 1.00 46.60 65 LYS B CA 1
ATOM 3188 C C . LYS B 1 49 ? 28.537 -53.250 -64.668 1.00 44.99 65 LYS B C 1
ATOM 3189 O O . LYS B 1 49 ? 28.850 -52.215 -65.272 1.00 41.63 65 LYS B O 1
ATOM 3195 N N . ILE B 1 50 ? 27.640 -53.286 -63.677 1.00 41.14 66 ILE B N 1
ATOM 3196 C CA . ILE B 1 50 ? 27.015 -52.067 -63.083 1.00 38.89 66 ILE B CA 1
ATOM 3197 C C . ILE B 1 50 ? 27.452 -51.993 -61.624 1.00 37.13 66 ILE B C 1
ATOM 3198 O O . ILE B 1 50 ? 27.193 -52.957 -60.873 1.00 38.69 66 ILE B O 1
ATOM 3203 N N . HIS B 1 51 ? 28.115 -50.895 -61.263 1.00 34.29 67 HIS B N 1
ATOM 3204 C CA . HIS B 1 51 ? 28.785 -50.691 -59.953 1.00 34.35 67 HIS B CA 1
ATOM 3205 C C . HIS B 1 51 ? 27.848 -51.003 -58.773 1.00 33.84 67 HIS B C 1
ATOM 3206 O O . HIS B 1 51 ? 28.283 -51.742 -57.862 1.00 33.45 67 HIS B O 1
ATOM 3213 N N . ASP B 1 52 ? 26.632 -50.436 -58.756 1.00 32.97 68 ASP B N 1
ATOM 3214 C CA . ASP B 1 52 ? 25.740 -50.499 -57.569 1.00 32.82 68 ASP B CA 1
ATOM 3215 C C . ASP B 1 52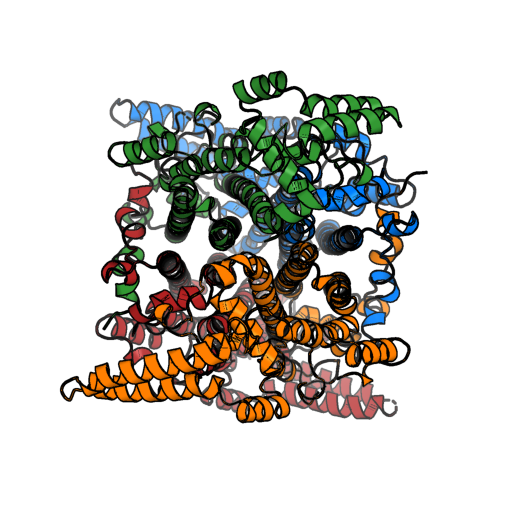 ? 25.180 -51.911 -57.393 1.00 34.37 68 ASP B C 1
ATOM 3216 O O . ASP B 1 52 ? 24.631 -52.148 -56.326 1.00 33.83 68 ASP B O 1
ATOM 3221 N N . GLU B 1 53 ? 25.302 -52.818 -58.370 1.00 37.00 69 GLU B N 1
ATOM 3222 C CA . GLU B 1 53 ? 24.868 -54.230 -58.150 1.00 35.20 69 GLU B CA 1
ATOM 3223 C C . GLU B 1 53 ? 25.629 -54.812 -56.955 1.00 34.85 69 GLU B C 1
ATOM 3224 O O . GLU B 1 53 ? 25.038 -55.576 -56.186 1.00 34.00 69 GLU B O 1
ATOM 3230 N N . HIS B 1 54 ? 26.900 -54.460 -56.770 1.00 34.86 70 HIS B N 1
ATOM 3231 C CA . HIS B 1 54 ? 27.718 -55.014 -55.657 1.00 31.85 70 HIS B CA 1
ATOM 3232 C C . HIS B 1 54 ? 27.048 -54.692 -54.315 1.00 30.93 70 HIS B C 1
ATOM 3233 O O . HIS B 1 54 ? 27.001 -55.584 -53.455 1.00 28.93 70 HIS B O 1
ATOM 3240 N N . LEU B 1 55 ? 26.583 -53.450 -54.139 1.00 29.92 71 LEU B N 1
ATOM 3241 C CA . LEU B 1 55 ? 25.867 -53.013 -52.911 1.00 32.10 71 LEU B CA 1
ATOM 3242 C C . LEU B 1 55 ? 24.608 -53.863 -52.691 1.00 29.22 71 LEU B C 1
ATOM 3243 O O . LEU B 1 55 ? 24.324 -54.212 -51.549 1.00 32.37 71 LEU B O 1
ATOM 3248 N N . PHE B 1 56 ? 23.827 -54.067 -53.739 1.00 29.21 72 PHE B N 1
ATOM 3249 C CA . PHE B 1 56 ? 22.557 -54.838 -53.705 1.00 31.80 72 PHE B CA 1
ATOM 3250 C C . PHE B 1 56 ? 22.844 -56.235 -53.145 1.00 31.54 72 PHE B C 1
ATOM 3251 O O . PHE B 1 56 ? 22.174 -56.690 -52.179 1.00 32.06 72 PHE B O 1
ATOM 3259 N N . ILE B 1 57 ? 23.882 -56.883 -53.675 1.00 30.98 73 ILE B N 1
ATOM 3260 C CA . ILE B 1 57 ? 24.296 -58.248 -53.243 1.00 32.21 73 ILE B CA 1
ATOM 3261 C C . ILE B 1 57 ? 24.711 -58.222 -51.761 1.00 31.75 73 ILE B C 1
ATOM 3262 O O . ILE B 1 57 ? 24.210 -59.040 -50.986 1.00 29.62 73 ILE B O 1
ATOM 3267 N N . ILE B 1 58 ? 25.654 -57.357 -51.388 1.00 32.05 74 ILE B N 1
ATOM 3268 C CA . ILE B 1 58 ? 26.219 -57.309 -50.011 1.00 31.28 74 ILE B CA 1
ATOM 3269 C C . ILE B 1 58 ? 25.098 -57.036 -49.007 1.00 28.63 74 ILE B C 1
ATOM 3270 O O . ILE B 1 58 ? 25.053 -57.693 -47.976 1.00 32.83 74 ILE B O 1
ATOM 3275 N N . THR B 1 59 ? 24.240 -56.058 -49.280 1.00 29.58 75 THR B N 1
ATOM 3276 C CA . THR B 1 59 ? 23.110 -55.734 -48.380 1.00 29.07 75 THR B CA 1
ATOM 3277 C C . THR B 1 59 ? 22.294 -57.010 -48.122 1.00 27.82 75 THR B C 1
ATOM 3278 O O . THR B 1 59 ? 22.009 -57.304 -46.947 1.00 29.68 75 THR B O 1
ATOM 3282 N N . HIS B 1 60 ? 21.891 -57.723 -49.170 1.00 30.55 76 HIS B N 1
ATOM 3283 C CA . HIS B 1 60 ? 21.083 -58.977 -49.029 1.00 33.46 76 HIS B CA 1
ATOM 3284 C C . HIS B 1 60 ? 21.844 -60.044 -48.233 1.00 31.61 76 HIS B C 1
ATOM 3285 O O . HIS B 1 60 ? 21.226 -60.687 -47.364 1.00 32.49 76 HIS B O 1
ATOM 3292 N N . GLN B 1 61 ? 23.149 -60.209 -48.477 1.00 35.19 77 GLN B N 1
ATOM 3293 C CA . GLN B 1 61 ? 23.994 -61.203 -47.751 1.00 32.63 77 GLN B CA 1
ATOM 3294 C C . GLN B 1 61 ? 24.074 -60.823 -46.269 1.00 34.83 77 GLN B C 1
ATOM 3295 O O . GLN B 1 61 ? 23.954 -61.730 -45.411 1.00 31.75 77 GLN B O 1
ATOM 3301 N N . ALA B 1 62 ? 24.216 -59.528 -45.948 1.00 33.47 78 ALA B N 1
ATOM 3302 C CA . ALA B 1 62 ? 24.224 -59.081 -44.534 1.00 31.74 78 ALA B CA 1
ATOM 3303 C C . ALA B 1 62 ? 22.868 -59.397 -43.883 1.00 30.09 78 ALA B C 1
ATOM 3304 O O . ALA B 1 62 ? 22.858 -59.919 -42.771 1.00 29.74 78 ALA B O 1
ATOM 3306 N N . TYR B 1 63 ? 21.759 -59.043 -44.521 1.00 30.64 79 TYR B N 1
ATOM 3307 C CA . TYR B 1 63 ? 20.400 -59.401 -44.025 1.00 31.21 79 TYR B CA 1
ATOM 3308 C C . TYR B 1 63 ? 20.336 -60.914 -43.737 1.00 31.69 79 TYR B C 1
ATOM 3309 O O . TYR B 1 63 ? 19.914 -61.288 -42.613 1.00 33.11 79 TYR B O 1
ATOM 3318 N N . GLU B 1 64 ? 20.806 -61.766 -44.655 1.00 31.08 80 GLU B N 1
ATOM 3319 C CA . GLU B 1 64 ? 20.703 -63.258 -44.505 1.00 31.51 80 GLU B CA 1
ATOM 3320 C C . GLU B 1 64 ? 21.622 -63.770 -43.383 1.00 30.84 80 GLU B C 1
ATOM 3321 O O . GLU B 1 64 ? 21.223 -64.712 -42.695 1.00 32.76 80 GLU B O 1
ATOM 3327 N N . LEU B 1 65 ? 22.792 -63.169 -43.149 1.00 31.72 81 LEU B N 1
ATOM 3328 C CA . LEU B 1 65 ? 23.626 -63.570 -41.988 1.00 30.00 81 LEU B CA 1
ATOM 3329 C C . LEU B 1 65 ? 22.826 -63.321 -40.699 1.00 31.19 81 LEU B C 1
ATOM 3330 O O . LEU B 1 65 ? 22.901 -64.148 -39.765 1.00 32.03 81 LEU B O 1
ATOM 3335 N N . TRP B 1 66 ? 22.147 -62.179 -40.621 1.00 28.65 82 TRP B N 1
ATOM 3336 C CA . TRP B 1 66 ? 21.421 -61.763 -39.402 1.00 29.04 82 TRP B CA 1
ATOM 3337 C C . TRP B 1 66 ? 20.148 -62.600 -39.238 1.00 26.42 82 TRP B C 1
ATOM 3338 O O . TRP B 1 66 ? 19.803 -62.862 -38.105 1.00 27.58 82 TRP B O 1
ATOM 3349 N N . PHE B 1 67 ? 19.487 -62.964 -40.328 1.00 26.31 83 PHE B N 1
ATOM 3350 C CA . PHE B 1 67 ? 18.328 -63.897 -40.318 1.00 31.69 83 PHE B CA 1
ATOM 3351 C C . PHE B 1 67 ? 18.775 -65.240 -39.743 1.00 32.95 83 PHE B C 1
ATOM 3352 O O . PHE B 1 67 ? 18.049 -65.792 -38.893 1.00 36.74 83 PHE B O 1
ATOM 3360 N N . LYS B 1 68 ? 19.961 -65.714 -40.142 1.00 34.43 84 LYS B N 1
ATOM 3361 C CA . LYS B 1 68 ? 20.540 -66.968 -39.612 1.00 32.34 84 LYS B CA 1
ATOM 3362 C C . LYS B 1 68 ? 20.791 -66.805 -38.115 1.00 34.79 84 LYS B C 1
ATOM 3363 O O . LYS B 1 68 ? 20.442 -67.735 -37.354 1.00 36.18 84 LYS B O 1
ATOM 3369 N N . GLN B 1 69 ? 21.376 -65.680 -37.687 1.00 31.27 85 GLN B N 1
ATOM 3370 C CA . GLN B 1 69 ? 21.547 -65.411 -36.238 1.00 30.45 85 GLN B CA 1
ATOM 3371 C C . GLN B 1 69 ? 20.186 -65.410 -35.543 1.00 30.00 85 GLN B C 1
ATOM 3372 O O . GLN B 1 69 ? 20.126 -65.902 -34.412 1.00 32.35 85 GLN B O 1
ATOM 3378 N N . ILE B 1 70 ? 19.164 -64.780 -36.126 1.00 30.47 86 ILE B N 1
ATOM 3379 C CA . ILE B 1 70 ? 17.857 -64.640 -35.427 1.00 33.43 86 ILE B CA 1
ATOM 3380 C C . ILE B 1 70 ? 17.281 -66.053 -35.242 1.00 32.56 86 ILE B C 1
ATOM 3381 O O . ILE B 1 70 ? 16.804 -66.373 -34.126 1.00 31.33 86 ILE B O 1
ATOM 3386 N N . LEU B 1 71 ? 17.375 -66.868 -36.289 1.00 33.09 87 LEU B N 1
ATOM 3387 C CA . LEU B 1 71 ? 16.892 -68.277 -36.289 1.00 33.45 87 LEU B CA 1
ATOM 3388 C C . LEU B 1 71 ? 17.633 -69.077 -35.223 1.00 34.26 87 LEU B C 1
ATOM 3389 O O . LEU B 1 71 ? 16.986 -69.854 -34.500 1.00 34.55 87 LEU B O 1
ATOM 3394 N N . TRP B 1 72 ? 18.932 -68.840 -35.075 1.00 35.49 88 TRP B N 1
ATOM 3395 C CA . TRP B 1 72 ? 19.772 -69.490 -34.041 1.00 34.88 88 TRP B CA 1
ATOM 3396 C C . TRP B 1 72 ? 19.254 -69.165 -32.637 1.00 37.14 88 TRP B C 1
ATOM 3397 O O . TRP B 1 72 ? 19.132 -70.101 -31.812 1.00 39.31 88 TRP B O 1
ATOM 3408 N N . GLU B 1 73 ? 18.960 -67.896 -32.350 1.00 33.82 89 GLU B N 1
ATOM 3409 C CA . GLU B 1 73 ? 18.453 -67.479 -31.019 1.00 32.69 89 GLU B CA 1
ATOM 3410 C C . GLU B 1 73 ? 17.043 -68.048 -30.806 1.00 32.96 89 GLU B C 1
ATOM 3411 O O . GLU B 1 73 ? 16.792 -68.604 -29.737 1.00 35.72 89 GLU B O 1
ATOM 3417 N N . LEU B 1 74 ? 16.174 -67.889 -31.794 1.00 34.68 90 LEU B N 1
ATOM 3418 C CA . LEU B 1 74 ? 14.737 -68.262 -31.757 1.00 39.60 90 LEU B CA 1
ATOM 3419 C C . LEU B 1 74 ? 14.610 -69.786 -31.562 1.00 42.13 90 LEU B C 1
ATOM 3420 O O . LEU B 1 74 ? 13.876 -70.213 -30.632 1.00 38.22 90 LEU B O 1
ATOM 3425 N N . ASP B 1 75 ? 15.318 -70.583 -32.378 1.00 39.78 91 ASP B N 1
ATOM 3426 C CA . ASP B 1 75 ? 15.344 -72.069 -32.250 1.00 37.84 91 ASP B CA 1
ATOM 3427 C C . ASP B 1 75 ? 15.776 -72.427 -30.828 1.00 36.55 91 ASP B C 1
ATOM 3428 O O . ASP B 1 75 ? 15.082 -73.247 -30.209 1.00 38.84 91 ASP B O 1
ATOM 3433 N N . SER B 1 76 ? 16.822 -71.801 -30.294 1.00 34.96 92 SER B N 1
ATOM 3434 C CA . SER B 1 76 ? 17.335 -72.094 -28.927 1.00 36.31 92 SER B CA 1
ATOM 3435 C C . SER B 1 76 ? 16.258 -71.784 -27.883 1.00 35.08 92 SER B C 1
ATOM 3436 O O . SER B 1 76 ? 16.213 -72.503 -26.869 1.00 38.08 92 SER B O 1
ATOM 3439 N N . VAL B 1 77 ? 15.461 -70.726 -28.074 1.00 35.10 93 VAL B N 1
ATOM 3440 C CA . VAL B 1 77 ? 14.426 -70.322 -27.074 1.00 33.42 93 VAL B CA 1
ATOM 3441 C C . VAL B 1 77 ? 13.246 -71.291 -27.196 1.00 33.66 93 VAL B C 1
ATOM 3442 O O . VAL B 1 77 ? 12.734 -71.706 -26.148 1.00 34.49 93 VAL B O 1
ATOM 3446 N N . ARG B 1 78 ? 12.841 -71.622 -28.422 1.00 33.59 94 ARG B N 1
ATOM 3447 C CA . ARG B 1 78 ? 11.782 -72.626 -28.701 1.00 38.52 94 ARG B CA 1
ATOM 3448 C C . ARG B 1 78 ? 12.106 -73.929 -27.950 1.00 43.35 94 ARG B C 1
ATOM 3449 O O . ARG B 1 78 ? 11.195 -74.476 -27.280 1.00 49.99 94 ARG B O 1
ATOM 3457 N N . GLU B 1 79 ? 13.368 -74.368 -27.987 1.00 40.59 95 GLU B N 1
ATOM 3458 C CA . GLU B 1 79 ? 13.824 -75.642 -27.371 1.00 43.06 95 GLU B CA 1
ATOM 3459 C C . GLU B 1 79 ? 13.721 -75.549 -25.845 1.00 40.97 95 GLU B C 1
ATOM 3460 O O . GLU B 1 79 ? 13.319 -76.529 -25.220 1.00 43.76 95 GLU B O 1
ATOM 3466 N N . ILE B 1 80 ? 14.054 -74.407 -25.257 1.00 38.51 96 ILE B N 1
ATOM 3467 C CA . ILE B 1 80 ? 14.012 -74.228 -23.778 1.00 38.65 96 ILE B CA 1
ATOM 3468 C C . ILE B 1 80 ? 12.560 -74.330 -23.281 1.00 38.39 96 ILE B C 1
ATOM 3469 O O . ILE B 1 80 ? 12.366 -74.721 -22.106 1.00 37.80 96 ILE B O 1
ATOM 3474 N N . PHE B 1 81 ? 11.584 -73.965 -24.119 1.00 37.92 97 PHE B N 1
ATOM 3475 C CA . PHE B 1 81 ? 10.143 -74.162 -23.831 1.00 43.06 97 PHE B CA 1
ATOM 3476 C C . PHE B 1 81 ? 9.780 -75.632 -24.104 1.00 42.91 97 PHE B C 1
ATOM 3477 O O . PHE B 1 81 ? 9.167 -76.224 -23.220 1.00 45.82 97 PHE B O 1
ATOM 3485 N N . GLN B 1 82 ? 10.165 -76.194 -25.259 1.00 49.69 98 GLN B N 1
ATOM 3486 C CA . GLN B 1 82 ? 9.783 -77.581 -25.679 1.00 54.51 98 GLN B CA 1
ATOM 3487 C C . GLN B 1 82 ? 10.227 -78.617 -24.640 1.00 47.48 98 GLN B C 1
ATOM 3488 O O . GLN B 1 82 ? 9.418 -79.481 -24.349 1.00 53.33 98 GLN B O 1
ATOM 3494 N N . ASN B 1 83 ? 11.437 -78.515 -24.088 1.00 46.03 99 ASN B N 1
ATOM 3495 C CA . ASN B 1 83 ? 12.047 -79.542 -23.191 1.00 45.20 99 ASN B CA 1
ATOM 3496 C C . ASN B 1 83 ? 11.732 -79.260 -21.713 1.00 46.71 99 ASN B C 1
ATOM 3497 O O . ASN B 1 83 ? 12.297 -79.969 -20.836 1.00 48.23 99 ASN B O 1
ATOM 3502 N N . GLY B 1 84 ? 10.933 -78.229 -21.419 1.00 41.27 100 GLY B N 1
ATOM 3503 C CA . GLY B 1 84 ? 10.480 -77.931 -20.045 1.00 39.37 100 GLY B CA 1
ATOM 3504 C C . GLY B 1 84 ? 11.547 -77.260 -19.205 1.00 38.95 100 GLY B C 1
ATOM 3505 O O . GLY B 1 84 ? 11.282 -77.012 -18.006 1.00 42.73 100 GLY B O 1
ATOM 3506 N N . HIS B 1 85 ? 12.705 -76.935 -19.788 1.00 40.48 101 HIS B N 1
ATOM 3507 C CA . HIS B 1 85 ? 13.759 -76.134 -19.110 1.00 44.32 101 HIS B CA 1
ATOM 3508 C C . HIS B 1 85 ? 13.160 -74.793 -18.651 1.00 41.21 101 HIS B C 1
ATOM 3509 O O . HIS B 1 85 ? 13.536 -74.317 -17.549 1.00 44.94 101 HIS B O 1
ATOM 3516 N N . VAL B 1 86 ? 12.224 -74.225 -19.415 1.00 39.06 102 VAL B N 1
ATOM 3517 C CA . VAL B 1 86 ? 11.564 -72.931 -19.043 1.00 40.13 102 VAL B CA 1
ATOM 3518 C C . VAL B 1 86 ? 10.883 -73.050 -17.667 1.00 40.93 102 VAL B C 1
ATOM 3519 O O . VAL B 1 86 ? 10.777 -72.007 -16.967 1.00 39.98 102 VAL B O 1
ATOM 3523 N N . ARG B 1 87 ? 10.483 -74.258 -17.246 1.00 42.07 103 ARG B N 1
ATOM 3524 C CA . ARG B 1 87 ? 9.783 -74.484 -15.948 1.00 39.31 103 ARG B CA 1
ATOM 3525 C C . ARG B 1 87 ? 10.718 -74.139 -14.801 1.00 39.81 103 ARG B C 1
ATOM 3526 O O . ARG B 1 87 ? 10.210 -73.695 -13.762 1.00 44.65 103 ARG B O 1
ATOM 3534 N N . ASP B 1 88 ? 12.026 -74.333 -14.990 1.00 41.09 104 ASP B N 1
ATOM 3535 C CA . ASP B 1 88 ? 13.064 -73.882 -14.029 1.00 41.71 104 ASP B CA 1
ATOM 3536 C C . ASP B 1 88 ? 13.360 -72.406 -14.311 1.00 42.69 104 ASP B C 1
ATOM 3537 O O . ASP B 1 88 ? 14.010 -72.091 -15.343 1.00 45.45 104 ASP B O 1
ATOM 3542 N N . GLU B 1 89 ? 12.935 -71.545 -13.392 1.00 42.36 105 GLU B N 1
ATOM 3543 C CA . GLU B 1 89 ? 12.870 -70.078 -13.587 1.00 44.83 105 GLU B CA 1
ATOM 3544 C C . GLU B 1 89 ? 14.295 -69.499 -13.573 1.00 46.85 105 GLU B C 1
ATOM 3545 O O . GLU B 1 89 ? 14.438 -68.292 -13.868 1.00 42.71 105 GLU B O 1
ATOM 3551 N N . ARG B 1 90 ? 15.304 -70.331 -13.279 1.00 44.46 106 ARG B N 1
ATOM 3552 C CA . ARG B 1 90 ? 16.738 -69.980 -13.451 1.00 48.03 106 ARG B CA 1
ATOM 3553 C C . ARG B 1 90 ? 17.003 -69.653 -14.927 1.00 42.59 106 ARG B C 1
ATOM 3554 O O . ARG B 1 90 ? 17.894 -68.850 -15.197 1.00 44.80 106 ARG B O 1
ATOM 3562 N N . ASN B 1 91 ? 16.260 -70.272 -15.838 1.00 38.63 107 ASN B N 1
ATOM 3563 C CA . ASN B 1 91 ? 16.479 -70.153 -17.302 1.00 41.53 107 ASN B CA 1
ATOM 3564 C C . ASN B 1 91 ? 15.811 -68.889 -17.869 1.00 39.39 107 ASN B C 1
ATOM 3565 O O . ASN B 1 91 ? 15.948 -68.679 -19.074 1.00 40.17 107 ASN B O 1
ATOM 3570 N N . MET B 1 92 ? 15.127 -68.078 -17.058 1.00 38.09 108 MET B N 1
ATOM 3571 C CA . MET B 1 92 ? 14.334 -66.938 -17.593 1.00 38.79 108 MET B CA 1
ATOM 3572 C C . MET B 1 92 ? 15.268 -65.798 -18.054 1.00 37.92 108 MET B C 1
ATOM 3573 O O . MET B 1 92 ? 14.970 -65.210 -19.117 1.00 37.52 108 MET B O 1
ATOM 3578 N N . LEU B 1 93 ? 16.389 -65.553 -17.366 1.00 35.12 109 LEU B N 1
ATOM 3579 C CA . LEU B 1 93 ? 17.362 -64.505 -17.780 1.00 36.37 109 LEU B CA 1
ATOM 3580 C C . LEU B 1 93 ? 17.901 -64.835 -19.172 1.00 37.04 109 LEU B C 1
ATOM 3581 O O . LEU B 1 93 ? 17.950 -63.923 -19.995 1.00 37.94 109 LEU B O 1
ATOM 3586 N N . LYS B 1 94 ? 18.271 -66.093 -19.414 1.00 39.87 110 LYS B N 1
ATOM 3587 C CA . LYS B 1 94 ? 18.732 -66.588 -20.732 1.00 36.62 110 LYS B CA 1
ATOM 3588 C C . LYS B 1 94 ? 17.631 -66.370 -21.768 1.00 35.41 110 LYS B C 1
ATOM 3589 O O . LYS B 1 94 ? 17.946 -65.968 -22.893 1.00 34.04 110 LYS B O 1
ATOM 3595 N N . VAL B 1 95 ? 16.387 -66.716 -21.441 1.00 36.07 111 VAL B N 1
ATOM 3596 C CA . VAL B 1 95 ? 15.264 -66.611 -22.413 1.00 35.89 111 VAL B CA 1
ATOM 3597 C C . VAL B 1 95 ? 15.102 -65.135 -22.801 1.00 33.50 111 VAL B C 1
ATOM 3598 O O . VAL B 1 95 ? 15.013 -64.857 -24.015 1.00 31.03 111 VAL B O 1
ATOM 3602 N N . VAL B 1 96 ? 15.021 -64.243 -21.817 1.00 33.05 112 VAL B N 1
ATOM 3603 C CA . VAL B 1 96 ? 14.743 -62.794 -22.063 1.00 37.70 112 VAL B CA 1
ATOM 3604 C C . VAL B 1 96 ? 15.951 -62.166 -22.776 1.00 36.02 112 VAL B C 1
ATOM 3605 O O . VAL B 1 96 ? 15.711 -61.456 -23.764 1.00 34.39 112 VAL B O 1
ATOM 3609 N N . SER B 1 97 ? 17.187 -62.506 -22.384 1.00 34.31 113 SER B N 1
ATOM 3610 C CA . SER B 1 97 ? 18.429 -61.959 -22.999 1.00 35.71 113 SER B CA 1
ATOM 3611 C C . SER B 1 97 ? 18.455 -62.292 -24.491 1.00 33.94 113 SER B C 1
ATOM 3612 O O . SER B 1 97 ? 18.791 -61.415 -25.282 1.00 34.49 113 SER B O 1
ATOM 3615 N N . ARG B 1 98 ? 18.073 -63.511 -24.864 1.00 34.99 114 ARG B N 1
ATOM 3616 C CA . ARG B 1 98 ? 18.131 -63.962 -26.271 1.00 34.01 114 ARG B CA 1
ATOM 3617 C C . ARG B 1 98 ? 17.004 -63.312 -27.078 1.00 32.87 114 ARG B C 1
ATOM 3618 O O . ARG B 1 98 ? 17.260 -62.910 -28.221 1.00 31.52 114 ARG B O 1
ATOM 3626 N N . MET B 1 99 ? 15.799 -63.241 -26.528 1.00 34.23 115 MET B N 1
ATOM 3627 C CA . MET B 1 99 ? 14.640 -62.588 -27.197 1.00 34.89 115 MET B CA 1
ATOM 3628 C C . MET B 1 99 ? 14.947 -61.093 -27.349 1.00 35.17 115 MET B C 1
ATOM 3629 O O . MET B 1 99 ? 14.738 -60.535 -28.457 1.00 35.07 115 MET B O 1
ATOM 3634 N N . HIS B 1 100 ? 15.493 -60.476 -26.309 1.00 34.04 116 HIS B N 1
ATOM 3635 C CA . HIS B 1 100 ? 15.951 -59.064 -26.373 1.00 35.19 116 HIS B CA 1
ATOM 3636 C C . HIS B 1 100 ? 16.994 -58.930 -27.489 1.00 36.17 116 HIS B C 1
ATOM 3637 O O . HIS B 1 100 ? 16.930 -57.959 -28.243 1.00 33.43 116 HIS B O 1
ATOM 3644 N N . ARG B 1 101 ? 17.917 -59.890 -27.581 1.00 32.91 117 ARG B N 1
ATOM 3645 C CA . ARG B 1 101 ? 18.998 -59.859 -28.587 1.00 30.95 117 ARG B CA 1
ATOM 3646 C C . ARG B 1 101 ? 18.371 -59.873 -29.977 1.00 29.70 117 ARG B C 1
ATOM 3647 O O . ARG B 1 101 ? 18.894 -59.192 -30.868 1.00 30.34 117 ARG B O 1
ATOM 3655 N N . VAL B 1 102 ? 17.272 -60.597 -30.157 1.00 29.79 118 VAL B N 1
ATOM 3656 C CA . VAL B 1 102 ? 16.603 -60.706 -31.482 1.00 31.38 118 VAL B CA 1
ATOM 3657 C C . VAL B 1 102 ? 16.081 -59.319 -31.864 1.00 30.55 118 VAL B C 1
ATOM 3658 O O . VAL B 1 102 ? 16.186 -58.950 -33.066 1.00 32.35 118 VAL B O 1
ATOM 3662 N N . SER B 1 103 ? 15.537 -58.585 -30.897 1.00 30.30 119 SER B N 1
ATOM 3663 C CA . SER B 1 103 ? 14.967 -57.238 -31.158 1.00 32.99 119 SER B CA 1
ATOM 3664 C C . SER B 1 103 ? 16.111 -56.254 -31.426 1.00 30.34 119 SER B C 1
ATOM 3665 O O . SER B 1 103 ? 15.950 -55.427 -32.316 1.00 30.37 119 SER B O 1
ATOM 3668 N N . VAL B 1 104 ? 17.249 -56.390 -30.753 1.00 31.01 120 VAL B N 1
ATOM 3669 C CA . VAL B 1 104 ? 18.430 -55.524 -31.039 1.00 34.04 120 VAL B CA 1
ATOM 3670 C C . VAL B 1 104 ? 18.898 -55.764 -32.491 1.00 33.24 120 VAL B C 1
ATOM 3671 O O . VAL B 1 104 ? 19.206 -54.779 -33.171 1.00 31.60 120 VAL B O 1
ATOM 3675 N N . ILE B 1 105 ? 18.903 -57.012 -32.960 1.00 30.36 121 ILE B N 1
ATOM 3676 C CA . ILE B 1 105 ? 19.325 -57.376 -34.339 1.00 32.30 121 ILE B CA 1
ATOM 3677 C C . ILE B 1 105 ? 18.300 -56.785 -35.314 1.00 32.56 121 ILE B C 1
ATOM 3678 O O . ILE B 1 105 ? 18.724 -56.155 -36.298 1.00 31.30 121 ILE B O 1
ATOM 3683 N N . LEU B 1 106 ? 17.001 -56.949 -35.034 1.00 31.82 122 LEU B N 1
ATOM 3684 C CA . LEU B 1 106 ? 15.919 -56.457 -35.926 1.00 31.09 122 LEU B CA 1
ATOM 3685 C C . LEU B 1 106 ? 16.015 -54.926 -36.035 1.00 32.67 122 LEU B C 1
ATOM 3686 O O . LEU B 1 106 ? 15.820 -54.396 -37.141 1.00 31.29 122 LEU B O 1
ATOM 3691 N N . LYS B 1 107 ? 16.333 -54.249 -34.934 1.00 34.65 123 LYS B N 1
ATOM 3692 C CA . LYS B 1 107 ? 16.585 -52.782 -34.912 1.00 37.38 123 LYS B CA 1
ATOM 3693 C C . LYS B 1 107 ? 17.677 -52.459 -35.935 1.00 35.51 123 LYS B C 1
ATOM 3694 O O . LYS B 1 107 ? 17.451 -51.573 -36.751 1.00 32.54 123 LYS B O 1
ATOM 3700 N N . LEU B 1 108 ? 18.811 -53.159 -35.904 1.00 29.57 124 LEU B N 1
ATOM 3701 C CA . LEU B 1 108 ? 19.891 -52.917 -36.890 1.00 33.21 124 LEU B CA 1
ATOM 3702 C C . LEU B 1 108 ? 19.362 -53.160 -38.305 1.00 29.75 124 LEU B C 1
ATOM 3703 O O . LEU B 1 108 ? 19.722 -52.379 -39.181 1.00 33.41 124 LEU B O 1
ATOM 3708 N N . LEU B 1 109 ? 18.556 -54.202 -38.530 1.00 27.62 125 LEU B N 1
ATOM 3709 C CA . LEU B 1 109 ? 18.088 -54.561 -39.896 1.00 28.59 125 LEU B CA 1
ATOM 3710 C C . LEU B 1 109 ? 17.104 -53.501 -40.421 1.00 27.67 125 LEU B C 1
ATOM 3711 O O . LEU B 1 109 ? 17.067 -53.252 -41.657 1.00 28.43 125 LEU B O 1
ATOM 3716 N N . VAL B 1 110 ? 16.293 -52.923 -39.552 1.00 28.31 126 VAL B N 1
ATOM 3717 C CA . VAL B 1 110 ? 15.429 -51.769 -39.930 1.00 33.39 126 VAL B CA 1
ATOM 3718 C C . VAL B 1 110 ? 16.336 -50.591 -40.335 1.00 34.05 126 VAL B C 1
ATOM 3719 O O . VAL B 1 110 ? 16.117 -50.035 -41.416 1.00 34.36 126 VAL B O 1
ATOM 3723 N N . GLN B 1 111 ? 17.345 -50.257 -39.530 1.00 34.15 127 GLN B N 1
ATOM 3724 C CA . GLN B 1 111 ? 18.299 -49.142 -39.819 1.00 37.61 127 GLN B CA 1
ATOM 3725 C C . GLN B 1 111 ? 19.081 -49.413 -41.112 1.00 34.82 127 GLN B C 1
ATOM 3726 O O . GLN B 1 111 ? 19.409 -48.454 -41.796 1.00 32.30 127 GLN B O 1
ATOM 3732 N N . GLN B 1 112 ? 19.343 -50.680 -41.435 1.00 33.22 128 GLN B N 1
ATOM 3733 C CA . GLN B 1 112 ? 20.256 -51.120 -42.522 1.00 33.81 128 GLN B CA 1
ATOM 3734 C C . GLN B 1 112 ? 19.695 -50.756 -43.905 1.00 33.17 128 GLN B C 1
ATOM 3735 O O . GLN B 1 112 ? 20.482 -50.660 -44.861 1.00 33.35 128 GLN B O 1
ATOM 3741 N N . PHE B 1 113 ? 18.386 -50.524 -44.029 1.00 35.59 129 PHE B N 1
ATOM 3742 C CA . PHE B 1 113 ? 17.770 -50.023 -45.285 1.00 34.08 129 PHE B CA 1
ATOM 3743 C C . PHE B 1 113 ? 18.389 -48.678 -45.657 1.00 34.66 129 PHE B C 1
ATOM 3744 O O . PHE B 1 113 ? 18.494 -48.385 -46.865 1.00 38.35 129 PHE B O 1
ATOM 3752 N N . SER B 1 114 ? 18.835 -47.909 -44.670 1.00 30.72 130 SER B N 1
ATOM 3753 C CA . SER B 1 114 ? 19.500 -46.596 -44.914 1.00 35.26 130 SER B CA 1
ATOM 3754 C C . SER B 1 114 ? 20.673 -46.763 -45.904 1.00 33.69 130 SER B C 1
ATOM 3755 O O . SER B 1 114 ? 20.892 -45.854 -46.734 1.00 32.32 130 SER B O 1
ATOM 3758 N N . ILE B 1 115 ? 21.412 -47.876 -45.833 1.00 32.69 131 ILE B N 1
ATOM 3759 C CA . ILE B 1 115 ? 22.553 -48.140 -46.765 1.00 31.63 131 ILE B CA 1
ATOM 3760 C C . ILE B 1 115 ? 22.024 -48.279 -48.202 1.00 31.87 131 ILE B C 1
ATOM 3761 O O . ILE B 1 115 ? 22.601 -47.663 -49.127 1.00 30.04 131 ILE B O 1
ATOM 3766 N N . LEU B 1 116 ? 20.985 -49.083 -48.418 1.00 34.11 132 LEU B N 1
ATOM 3767 C CA . LEU B 1 116 ? 20.557 -49.416 -49.802 1.00 34.21 132 LEU B CA 1
ATOM 3768 C C . LEU B 1 116 ? 19.849 -48.213 -50.434 1.00 34.45 132 LEU B C 1
ATOM 3769 O O . LEU B 1 116 ? 19.840 -48.117 -51.701 1.00 38.66 132 LEU B O 1
ATOM 3774 N N . GLU B 1 117 ? 19.309 -47.311 -49.617 1.00 31.81 133 GLU B N 1
ATOM 3775 C CA . GLU B 1 117 ? 18.701 -46.039 -50.091 1.00 35.96 133 GLU B CA 1
ATOM 3776 C C . GLU B 1 117 ? 19.750 -45.024 -50.569 1.00 36.91 133 GLU B C 1
ATOM 3777 O O . GLU B 1 117 ? 19.339 -43.994 -51.111 1.00 37.52 133 GLU B O 1
ATOM 3783 N N . THR B 1 118 ? 21.045 -45.296 -50.413 1.00 32.77 134 THR B N 1
ATOM 3784 C CA . THR B 1 118 ? 22.107 -44.484 -51.064 1.00 31.20 134 THR B CA 1
ATOM 3785 C C . THR B 1 118 ? 22.211 -44.896 -52.539 1.00 32.53 134 THR B C 1
ATOM 3786 O O . THR B 1 118 ? 23.018 -44.291 -53.241 1.00 32.54 134 THR B O 1
ATOM 3790 N N . MET B 1 119 ? 21.453 -45.909 -52.972 1.00 30.51 135 MET B N 1
ATOM 3791 C CA . MET B 1 119 ? 21.343 -46.334 -54.394 1.00 32.36 135 MET B CA 1
ATOM 3792 C C . MET B 1 119 ? 20.130 -45.639 -55.024 1.00 33.15 135 MET B C 1
ATOM 3793 O O . MET B 1 119 ? 18.997 -45.824 -54.531 1.00 34.28 135 MET B O 1
ATOM 3798 N N . THR B 1 120 ? 20.342 -44.891 -56.102 1.00 32.63 136 THR B N 1
ATOM 3799 C CA . THR B 1 120 ? 19.239 -44.204 -56.823 1.00 34.93 136 THR B CA 1
ATOM 3800 C C . THR B 1 120 ? 18.439 -45.249 -57.617 1.00 34.13 136 THR B C 1
ATOM 3801 O O . THR B 1 120 ? 18.979 -46.320 -57.957 1.00 33.57 136 THR B O 1
ATOM 3805 N N . ALA B 1 121 ? 17.155 -44.975 -57.823 1.00 34.18 137 ALA B N 1
ATOM 3806 C CA . ALA B 1 121 ? 16.244 -45.806 -58.636 1.00 33.00 137 ALA B CA 1
ATOM 3807 C C . ALA B 1 121 ? 16.826 -45.936 -60.053 1.00 34.28 137 ALA B C 1
ATOM 3808 O O . ALA B 1 121 ? 16.737 -47.032 -60.640 1.00 34.21 137 ALA B O 1
ATOM 3810 N N . LEU B 1 122 ? 17.467 -44.871 -60.547 1.00 34.99 138 LEU B N 1
ATOM 3811 C CA . LEU B 1 122 ? 18.050 -44.794 -61.912 1.00 38.00 138 LEU B CA 1
ATOM 3812 C C . LEU B 1 122 ? 19.208 -45.792 -62.030 1.00 38.85 138 LEU B C 1
ATOM 3813 O O . LEU B 1 122 ? 19.254 -46.543 -63.028 1.00 41.33 138 LEU B O 1
ATOM 3818 N N . ASP B 1 123 ? 20.074 -45.874 -61.026 1.00 36.65 139 ASP B N 1
ATOM 3819 C CA . ASP B 1 123 ? 21.221 -46.817 -61.047 1.00 36.33 139 ASP B CA 1
ATOM 3820 C C . ASP B 1 123 ? 20.698 -48.247 -60.862 1.00 34.69 139 ASP B C 1
ATOM 3821 O O . ASP B 1 123 ? 21.243 -49.163 -61.477 1.00 34.20 139 ASP B O 1
ATOM 3826 N N . PHE B 1 124 ? 19.686 -48.432 -60.019 1.00 34.80 140 PHE B N 1
ATOM 3827 C CA . PHE B 1 124 ? 19.059 -49.758 -59.787 1.00 36.11 140 PHE B CA 1
ATOM 3828 C C . PHE B 1 124 ? 18.483 -50.239 -61.125 1.00 36.72 140 PHE B C 1
ATOM 3829 O O . PHE B 1 124 ? 18.670 -51.414 -61.467 1.00 37.66 140 PHE B O 1
ATOM 3837 N N . ASN B 1 125 ? 17.864 -49.321 -61.868 1.00 42.04 141 ASN B N 1
ATOM 3838 C CA . ASN B 1 125 ? 17.278 -49.572 -63.214 1.00 43.12 141 ASN B CA 1
ATOM 3839 C C . ASN B 1 125 ? 18.350 -50.085 -64.194 1.00 42.66 141 ASN B C 1
ATOM 3840 O O . ASN B 1 125 ? 17.969 -50.744 -65.160 1.00 44.72 141 ASN B O 1
ATOM 3845 N N . ASP B 1 126 ? 19.640 -49.819 -63.979 1.00 40.35 142 ASP B N 1
ATOM 3846 C CA . ASP B 1 126 ? 20.692 -50.272 -64.933 1.00 41.49 142 ASP B CA 1
ATOM 3847 C C . ASP B 1 126 ? 21.029 -51.758 -64.759 1.00 40.87 142 ASP B C 1
ATOM 3848 O O . ASP B 1 126 ? 21.635 -52.305 -65.682 1.00 40.66 142 ASP B O 1
ATOM 3853 N N . PHE B 1 127 ? 20.708 -52.410 -63.635 1.00 39.26 143 PHE B N 1
ATOM 3854 C CA . PHE B 1 127 ? 21.019 -53.857 -63.460 1.00 38.28 143 PHE B CA 1
ATOM 3855 C C . PHE B 1 127 ? 19.778 -54.673 -63.089 1.00 40.19 143 PHE B C 1
ATOM 3856 O O . PHE B 1 127 ? 19.891 -55.909 -62.973 1.00 40.15 143 PHE B O 1
ATOM 3864 N N . ARG B 1 128 ? 18.639 -54.016 -62.885 1.00 43.35 144 ARG B N 1
ATOM 3865 C CA . ARG B 1 128 ? 17.385 -54.679 -62.444 1.00 46.23 144 ARG B CA 1
ATOM 3866 C C . ARG B 1 128 ? 17.072 -55.868 -63.366 1.00 47.32 144 ARG B C 1
ATOM 3867 O O . ARG B 1 128 ? 16.746 -56.948 -62.836 1.00 49.73 144 ARG B O 1
ATOM 3875 N N . GLU B 1 129 ? 17.195 -55.682 -64.686 1.00 50.72 145 GLU B N 1
ATOM 3876 C CA . GLU B 1 129 ? 16.804 -56.680 -65.726 1.00 54.15 145 GLU B CA 1
ATOM 3877 C C . GLU B 1 129 ? 17.525 -58.015 -65.478 1.00 52.77 145 GLU B C 1
ATOM 3878 O O . GLU B 1 129 ? 16.904 -59.069 -65.709 1.00 54.80 145 GLU B O 1
ATOM 3884 N N . TYR B 1 130 ? 18.773 -57.977 -64.997 1.00 51.38 146 TYR B N 1
ATOM 3885 C CA . TYR B 1 130 ? 19.646 -59.164 -64.793 1.00 50.79 146 TYR B CA 1
ATOM 3886 C C . TYR B 1 130 ? 19.196 -59.985 -63.577 1.00 51.33 146 TYR B C 1
ATOM 3887 O O . TYR B 1 130 ? 19.763 -61.070 -63.355 1.00 54.13 146 TYR B O 1
ATOM 3896 N N . LEU B 1 131 ? 18.221 -59.500 -62.808 1.00 54.68 147 LEU B N 1
ATOM 3897 C CA . LEU B 1 131 ? 17.774 -60.155 -61.549 1.00 56.47 147 LEU B CA 1
ATOM 3898 C C . LEU B 1 131 ? 16.629 -61.126 -61.832 1.00 53.66 147 LEU B C 1
ATOM 3899 O O . LEU B 1 131 ? 16.567 -62.158 -61.153 1.00 54.94 147 LEU B O 1
ATOM 3904 N N . SER B 1 132 ? 15.698 -60.773 -62.716 1.00 56.76 148 SER B N 1
ATOM 3905 C CA . SER B 1 132 ? 14.401 -61.493 -62.809 1.00 63.13 148 SER B CA 1
ATOM 3906 C C . SER B 1 132 ? 14.681 -62.916 -63.290 1.00 61.14 148 SER B C 1
ATOM 3907 O O . SER B 1 132 ? 15.673 -63.145 -63.976 1.00 61.40 148 SER B O 1
ATOM 3910 N N . PRO B 1 133 ? 13.879 -63.926 -62.878 1.00 59.97 149 PRO B N 1
ATOM 3911 C CA . PRO B 1 133 ? 12.684 -63.714 -62.061 1.00 60.06 149 PRO B CA 1
ATOM 3912 C C . PRO B 1 133 ? 12.924 -63.929 -60.555 1.00 59.40 149 PRO B C 1
ATOM 3913 O O . PRO B 1 133 ? 11.991 -64.285 -59.850 1.00 61.63 149 PRO B O 1
ATOM 3917 N N . ALA B 1 134 ? 14.161 -63.721 -60.096 1.00 58.02 150 ALA B N 1
ATOM 3918 C CA . ALA B 1 134 ? 14.558 -63.845 -58.673 1.00 56.38 150 ALA B CA 1
ATOM 3919 C C . ALA B 1 134 ? 13.873 -62.748 -57.852 1.00 57.05 150 ALA B C 1
ATOM 3920 O O . ALA B 1 134 ? 13.618 -61.657 -58.402 1.00 58.32 150 ALA B O 1
ATOM 3922 N N . SER B 1 135 ? 13.571 -63.037 -56.585 1.00 57.35 151 SER B N 1
ATOM 3923 C CA . SER B 1 135 ? 12.917 -62.081 -55.654 1.00 58.94 151 SER B CA 1
ATOM 3924 C C . SER B 1 135 ? 13.070 -62.526 -54.198 1.00 54.23 151 SER B C 1
ATOM 3925 O O . SER B 1 135 ? 13.414 -63.707 -53.942 1.00 47.72 151 SER B O 1
ATOM 3928 N N . GLY B 1 136 ? 12.775 -61.601 -53.284 1.00 52.19 152 GLY B N 1
ATOM 3929 C CA . GLY B 1 136 ? 12.787 -61.840 -51.830 1.00 52.17 152 GLY B CA 1
ATOM 3930 C C . GLY B 1 136 ? 11.797 -62.908 -51.405 1.00 50.67 152 GLY B C 1
ATOM 3931 O O . GLY B 1 136 ? 12.035 -63.504 -50.343 1.00 50.96 152 GLY B O 1
ATOM 3932 N N . PHE B 1 137 ? 10.730 -63.155 -52.183 1.00 53.43 153 PHE B N 1
ATOM 3933 C CA . PHE B 1 137 ? 9.786 -64.279 -51.930 1.00 54.84 153 PHE B CA 1
ATOM 3934 C C . PHE B 1 137 ? 10.576 -65.580 -51.812 1.00 52.84 153 PHE B C 1
ATOM 3935 O O . PHE B 1 137 ? 10.077 -66.550 -51.222 1.00 62.52 153 PHE B O 1
ATOM 3943 N N . GLN B 1 138 ? 11.765 -65.614 -52.409 1.00 48.89 154 GLN B N 1
ATOM 3944 C CA . GLN B 1 138 ? 12.600 -66.833 -52.441 1.00 46.48 154 GLN B CA 1
ATOM 3945 C C . GLN B 1 138 ? 13.541 -66.857 -51.238 1.00 45.31 154 GLN B C 1
ATOM 3946 O O . GLN B 1 138 ? 14.341 -67.799 -51.175 1.00 45.56 154 GLN B O 1
ATOM 3952 N N . SER B 1 139 ? 13.462 -65.887 -50.315 1.00 41.86 155 SER B N 1
ATOM 3953 C CA . SER B 1 139 ? 14.249 -65.943 -49.052 1.00 40.44 155 SER B CA 1
ATOM 3954 C C . SER B 1 139 ? 13.671 -67.043 -48.163 1.00 39.86 155 SER B C 1
ATOM 3955 O O . SER B 1 139 ? 12.622 -66.805 -47.523 1.00 42.56 155 SER B O 1
ATOM 3958 N N . LEU B 1 140 ? 14.356 -68.182 -48.107 1.00 37.84 156 LEU B N 1
ATOM 3959 C CA . LEU B 1 140 ? 13.958 -69.323 -47.253 1.00 41.43 156 LEU B CA 1
ATOM 3960 C C . LEU B 1 140 ? 13.951 -68.849 -45.798 1.00 42.70 156 LEU B C 1
ATOM 3961 O O . LEU B 1 140 ? 12.967 -69.102 -45.081 1.00 43.69 156 LEU B O 1
ATOM 3966 N N . GLN B 1 141 ? 15.028 -68.182 -45.380 1.00 38.20 157 GLN B N 1
ATOM 3967 C CA . GLN B 1 141 ? 15.229 -67.813 -43.963 1.00 36.24 157 GLN B CA 1
ATOM 3968 C C . GLN B 1 141 ? 14.116 -66.851 -43.522 1.00 33.67 157 GLN B C 1
ATOM 3969 O O . GLN B 1 141 ? 13.656 -66.969 -42.391 1.00 34.34 157 GLN B O 1
ATOM 3975 N N . PHE B 1 142 ? 13.679 -65.931 -44.371 1.00 35.15 158 PHE B N 1
ATOM 3976 C CA . PHE B 1 142 ? 12.613 -64.983 -43.972 1.00 38.49 158 PHE B CA 1
ATOM 3977 C C . PHE B 1 142 ? 11.337 -65.792 -43.676 1.00 39.73 158 PHE B C 1
ATOM 3978 O O . PHE B 1 142 ? 10.703 -65.556 -42.630 1.00 38.01 158 PHE B O 1
ATOM 3986 N N . ARG B 1 143 ? 11.008 -66.771 -44.526 1.00 40.24 159 ARG B N 1
ATOM 3987 C CA . ARG B 1 143 ? 9.798 -67.630 -44.350 1.00 39.11 159 ARG B CA 1
ATOM 3988 C C . ARG B 1 143 ? 9.966 -68.485 -43.088 1.00 38.48 159 ARG B C 1
ATOM 3989 O O . ARG B 1 143 ? 9.019 -68.565 -42.297 1.00 40.08 159 ARG B O 1
ATOM 3997 N N . LEU B 1 144 ? 11.146 -69.073 -42.887 1.00 39.35 160 LEU B N 1
ATOM 3998 C CA . LEU B 1 144 ? 11.441 -69.872 -41.673 1.00 39.85 160 LEU B CA 1
ATOM 3999 C C . LEU B 1 144 ? 11.224 -69.006 -40.422 1.00 43.37 160 LEU B C 1
ATOM 4000 O O . LEU B 1 144 ? 10.724 -69.523 -39.392 1.00 42.40 160 LEU B O 1
ATOM 4005 N N . LEU B 1 145 ? 11.633 -67.735 -40.480 1.00 42.76 161 LEU B N 1
ATOM 4006 C CA . LEU B 1 145 ? 11.524 -66.798 -39.335 1.00 39.99 161 LEU B CA 1
ATOM 4007 C C . LEU B 1 145 ? 10.045 -66.468 -39.087 1.00 37.73 161 LEU B C 1
ATOM 4008 O O . LEU B 1 145 ? 9.609 -66.577 -37.943 1.00 35.29 161 LEU B O 1
ATOM 4013 N N . GLU B 1 146 ? 9.302 -66.077 -40.120 1.00 37.99 162 GLU B N 1
ATOM 4014 C CA . GLU B 1 146 ? 7.844 -65.787 -40.013 1.00 39.92 162 GLU B CA 1
ATOM 4015 C C . GLU B 1 146 ? 7.133 -66.992 -39.377 1.00 42.83 162 GLU B C 1
ATOM 4016 O O . GLU B 1 146 ? 6.371 -66.797 -38.410 1.00 45.06 162 GLU B O 1
ATOM 4022 N N . ASN B 1 147 ? 7.402 -68.200 -39.880 1.00 41.66 163 ASN B N 1
ATOM 4023 C CA . ASN B 1 147 ? 6.713 -69.447 -39.450 1.00 41.88 163 ASN B CA 1
ATOM 4024 C C . ASN B 1 147 ? 7.090 -69.788 -38.005 1.00 42.14 163 ASN B C 1
ATOM 4025 O O . ASN B 1 147 ? 6.195 -70.150 -37.220 1.00 41.89 163 ASN B O 1
ATOM 4030 N N . LYS B 1 148 ? 8.371 -69.703 -37.661 1.00 39.38 164 LYS B N 1
ATOM 4031 C CA . LYS B 1 148 ? 8.870 -70.144 -36.335 1.00 38.58 164 LYS B CA 1
ATOM 4032 C C . LYS B 1 148 ? 8.341 -69.226 -35.234 1.00 38.55 164 LYS B C 1
ATOM 4033 O O . LYS B 1 148 ? 8.170 -69.734 -34.118 1.00 41.45 164 LYS B O 1
ATOM 4039 N N . ILE B 1 149 ? 8.130 -67.935 -35.524 1.00 39.92 165 ILE B N 1
ATOM 4040 C CA . ILE B 1 149 ? 7.536 -66.953 -34.568 1.00 38.16 165 ILE B CA 1
ATOM 4041 C C . ILE B 1 149 ? 6.054 -67.316 -34.394 1.00 37.35 165 ILE B C 1
ATOM 4042 O O . ILE B 1 149 ? 5.593 -67.363 -33.251 1.00 36.24 165 ILE B O 1
ATOM 4047 N N . GLY B 1 150 ? 5.339 -67.500 -35.503 1.00 37.16 166 GLY B N 1
ATOM 4048 C CA . GLY B 1 150 ? 3.979 -68.078 -35.520 1.00 40.55 166 GLY B CA 1
ATOM 4049 C C . GLY B 1 150 ? 3.043 -67.391 -36.501 1.00 44.85 166 GLY B C 1
ATOM 4050 O O . GLY B 1 150 ? 1.850 -67.305 -36.191 1.00 47.73 166 GLY B O 1
ATOM 4051 N N . VAL B 1 151 ? 3.542 -66.921 -37.647 1.00 44.92 167 VAL B N 1
ATOM 4052 C CA . VAL B 1 151 ? 2.689 -66.390 -38.746 1.00 49.09 167 VAL B CA 1
ATOM 4053 C C . VAL B 1 151 ? 1.891 -67.567 -39.315 1.00 57.09 167 VAL B C 1
ATOM 4054 O O . VAL B 1 151 ? 2.522 -68.521 -39.822 1.00 58.40 167 VAL B O 1
ATOM 4058 N N . LEU B 1 152 ? 0.560 -67.499 -39.250 1.00 68.82 168 LEU B N 1
ATOM 4059 C CA . LEU B 1 152 ? -0.326 -68.620 -39.679 1.00 76.94 168 LEU B CA 1
ATOM 4060 C C . LEU B 1 152 ? -0.560 -68.556 -41.194 1.00 76.53 168 LEU B C 1
ATOM 4061 O O . LEU B 1 152 ? -0.646 -67.436 -41.736 1.00 76.66 168 LEU B O 1
ATOM 4066 N N . GLN B 1 153 ? -0.640 -69.731 -41.829 1.00 83.24 169 GLN B N 1
ATOM 4067 C CA . GLN B 1 153 ? -0.838 -69.947 -43.295 1.00 91.96 169 GLN B CA 1
ATOM 4068 C C . GLN B 1 153 ? -2.100 -69.229 -43.793 1.00 93.60 169 GLN B C 1
ATOM 4069 O O . GLN B 1 153 ? -2.021 -68.562 -44.844 1.00 93.85 169 GLN B O 1
ATOM 4075 N N . ASN B 1 154 ? -3.221 -69.397 -43.086 1.00 100.03 170 ASN B N 1
ATOM 4076 C CA . ASN B 1 154 ? -4.559 -68.876 -43.485 1.00 108.29 170 ASN B CA 1
ATOM 4077 C C . ASN B 1 154 ? -4.555 -67.341 -43.444 1.00 105.29 170 ASN B C 1
ATOM 4078 O O . ASN B 1 154 ? -5.174 -66.736 -44.337 1.00 103.07 170 ASN B O 1
ATOM 4083 N N . MET B 1 155 ? -3.861 -66.748 -42.465 1.00 108.72 171 MET B N 1
ATOM 4084 C CA . MET B 1 155 ? -3.792 -65.276 -42.233 1.00 112.60 171 MET B CA 1
ATOM 4085 C C . MET B 1 155 ? -2.605 -64.659 -42.991 1.00 108.83 171 MET B C 1
ATOM 4086 O O . MET B 1 155 ? -2.114 -63.597 -42.549 1.00 106.05 171 MET B O 1
ATOM 4091 N N . ARG B 1 156 ? -2.142 -65.299 -44.072 1.00 100.75 172 ARG B N 1
ATOM 4092 C CA . ARG B 1 156 ? -1.214 -64.683 -45.061 1.00 95.94 172 ARG B CA 1
ATOM 4093 C C . ARG B 1 156 ? -2.070 -64.038 -46.160 1.00 98.65 172 ARG B C 1
ATOM 4094 O O . ARG B 1 156 ? -3.152 -64.587 -46.461 1.00 96.13 172 ARG B O 1
ATOM 4102 N N . VAL B 1 157 ? -1.607 -62.910 -46.711 1.00 97.08 173 VAL B N 1
ATOM 4103 C CA . VAL B 1 157 ? -2.312 -62.113 -47.764 1.00 98.46 173 VAL B CA 1
ATOM 4104 C C . VAL B 1 157 ? -2.436 -62.969 -49.027 1.00 104.60 173 VAL B C 1
ATOM 4105 O O . VAL B 1 157 ? -1.461 -63.604 -49.431 1.00 106.93 173 VAL B O 1
ATOM 4109 N N . PRO B 1 158 ? -3.624 -63.007 -49.690 1.00 106.63 174 PRO B N 1
ATOM 4110 C CA . PRO B 1 158 ? -3.883 -63.934 -50.793 1.00 99.96 174 PRO B CA 1
ATOM 4111 C C . PRO B 1 158 ? -2.652 -64.183 -51.675 1.00 95.61 174 PRO B C 1
ATOM 4112 O O . PRO B 1 158 ? -2.235 -65.318 -51.770 1.00 96.01 174 PRO B O 1
ATOM 4116 N N . TYR B 1 159 ? -2.096 -63.126 -52.271 1.00 93.75 175 TYR B N 1
ATOM 4117 C CA . TYR B 1 159 ? -0.881 -63.206 -53.121 1.00 91.20 175 TYR B CA 1
ATOM 4118 C C . TYR B 1 159 ? 0.343 -63.410 -52.221 1.00 94.07 175 TYR B C 1
ATOM 4119 O O . TYR B 1 159 ? 0.523 -64.552 -51.746 1.00 91.21 175 TYR B O 1
ATOM 4128 N N . TYR B 1 164 ? 2.870 -69.212 -51.019 1.00 87.47 180 TYR B N 1
ATOM 4129 C CA . TYR B 1 164 ? 4.248 -68.697 -50.773 1.00 83.98 180 TYR B CA 1
ATOM 4130 C C . TYR B 1 164 ? 5.282 -69.819 -50.976 1.00 81.98 180 TYR B C 1
ATOM 4131 O O . TYR B 1 164 ? 6.387 -69.520 -51.477 1.00 75.09 180 TYR B O 1
ATOM 4140 N N . ARG B 1 165 ? 4.936 -71.060 -50.604 1.00 82.84 181 ARG B N 1
ATOM 4141 C CA . ARG B 1 165 ? 5.888 -72.199 -50.454 1.00 83.33 181 ARG B CA 1
ATOM 4142 C C . ARG B 1 165 ? 6.202 -72.863 -51.804 1.00 83.66 181 ARG B C 1
ATOM 4143 O O . ARG B 1 165 ? 7.111 -73.714 -51.827 1.00 84.21 181 ARG B O 1
ATOM 4151 N N . ASP B 1 166 ? 5.508 -72.500 -52.889 1.00 89.54 182 ASP B N 1
ATOM 4152 C CA . ASP B 1 166 ? 5.740 -73.107 -54.232 1.00 95.91 182 ASP B CA 1
ATOM 4153 C C . ASP B 1 166 ? 6.920 -72.396 -54.916 1.00 95.20 182 ASP B C 1
ATOM 4154 O O . ASP B 1 166 ? 7.419 -72.931 -55.926 1.00 97.82 182 ASP B O 1
ATOM 4159 N N . ASN B 1 167 ? 7.374 -71.262 -54.365 1.00 90.10 183 ASN B N 1
ATOM 4160 C CA . ASN B 1 167 ? 8.669 -70.616 -54.722 1.00 84.03 183 ASN B CA 1
ATOM 4161 C C . ASN B 1 167 ? 9.837 -71.535 -54.334 1.00 80.07 183 ASN B C 1
ATOM 4162 O O . ASN B 1 167 ? 10.987 -71.188 -54.678 1.00 82.19 183 ASN B O 1
ATOM 4167 N N . PHE B 1 168 ? 9.558 -72.648 -53.638 1.00 77.42 184 PHE B N 1
ATOM 4168 C CA . PHE B 1 168 ? 10.571 -73.569 -53.054 1.00 75.80 184 PHE B CA 1
ATOM 4169 C C . PHE B 1 168 ? 10.310 -75.013 -53.493 1.00 78.84 184 PHE B C 1
ATOM 4170 O O . PHE B 1 168 ? 9.222 -75.305 -54.027 1.00 80.39 184 PHE B O 1
ATOM 4178 N N . LYS B 1 169 ? 11.300 -75.876 -53.238 1.00 79.63 185 LYS B N 1
ATOM 4179 C CA . LYS B 1 169 ? 11.360 -77.294 -53.685 1.00 79.60 185 LYS B CA 1
ATOM 4180 C C . LYS B 1 169 ? 12.598 -77.957 -53.076 1.00 78.92 185 LYS B C 1
ATOM 4181 O O . LYS B 1 169 ? 13.533 -77.226 -52.729 1.00 83.52 185 LYS B O 1
ATOM 4187 N N . GLY B 1 170 ? 12.595 -79.286 -52.940 1.00 71.08 186 GLY B N 1
ATOM 4188 C CA . GLY B 1 170 ? 13.747 -80.048 -52.416 1.00 68.53 186 GLY B CA 1
ATOM 4189 C C . GLY B 1 170 ? 13.778 -80.018 -50.902 1.00 68.22 186 GLY B C 1
ATOM 4190 O O . GLY B 1 170 ? 12.686 -79.950 -50.316 1.00 70.46 186 GLY B O 1
ATOM 4191 N N . GLU B 1 171 ? 14.969 -80.072 -50.291 1.00 69.68 187 GLU B N 1
ATOM 4192 C CA . GLU B 1 171 ? 15.142 -79.899 -48.820 1.00 76.56 187 GLU B CA 1
ATOM 4193 C C . GLU B 1 171 ? 14.495 -78.575 -48.389 1.00 78.07 187 GLU B C 1
ATOM 4194 O O . GLU B 1 171 ? 13.778 -78.576 -47.379 1.00 75.68 187 GLU B O 1
ATOM 4200 N N . GLU B 1 172 ? 14.723 -77.491 -49.138 1.00 71.52 188 GLU B N 1
ATOM 4201 C CA . GLU B 1 172 ? 14.165 -76.147 -48.818 1.00 71.94 188 GLU B CA 1
ATOM 4202 C C . GLU B 1 172 ? 12.666 -76.280 -48.524 1.00 70.48 188 GLU B C 1
ATOM 4203 O O . GLU B 1 172 ? 12.240 -75.835 -47.435 1.00 62.85 188 GLU B O 1
ATOM 4209 N N . ASN B 1 173 ? 11.908 -76.886 -49.445 1.00 71.70 189 ASN B N 1
ATOM 4210 C CA . ASN B 1 173 ? 10.440 -77.088 -49.293 1.00 70.17 189 ASN B CA 1
ATOM 4211 C C . ASN B 1 173 ? 10.203 -77.988 -48.075 1.00 68.27 189 ASN B C 1
ATOM 4212 O O . ASN B 1 173 ? 9.202 -77.762 -47.369 1.00 62.76 189 ASN B O 1
ATOM 4217 N N . GLU B 1 174 ? 11.112 -78.936 -47.821 1.00 72.58 190 GLU B N 1
ATOM 4218 C CA . GLU B 1 174 ? 11.071 -79.833 -46.633 1.00 78.20 190 GLU B CA 1
ATOM 4219 C C . GLU B 1 174 ? 11.186 -78.987 -45.364 1.00 74.71 190 GLU B C 1
ATOM 4220 O O . GLU B 1 174 ? 10.298 -79.103 -44.492 1.00 81.26 190 GLU B O 1
ATOM 4226 N N . LEU B 1 175 ? 12.243 -78.174 -45.272 1.00 71.91 191 LEU B N 1
ATOM 4227 C CA . LEU B 1 175 ? 12.574 -77.362 -44.068 1.00 66.18 191 LEU B CA 1
ATOM 4228 C C . LEU B 1 175 ? 11.386 -76.455 -43.729 1.00 60.15 191 LEU B C 1
ATOM 4229 O O . LEU B 1 175 ? 11.096 -76.297 -42.537 1.00 58.99 191 LEU B O 1
ATOM 4234 N N . LEU B 1 176 ? 10.718 -75.909 -44.746 1.00 55.36 192 LEU B N 1
ATOM 4235 C CA . LEU B 1 176 ? 9.564 -74.988 -44.575 1.00 59.88 192 LEU B CA 1
ATOM 4236 C C . LEU B 1 176 ? 8.388 -75.726 -43.928 1.00 64.23 192 LEU B C 1
ATOM 4237 O O . LEU B 1 176 ? 7.733 -75.124 -43.051 1.00 61.19 192 LEU B O 1
ATOM 4242 N N . LEU B 1 177 ? 8.126 -76.967 -44.348 1.00 68.62 193 LEU B N 1
ATOM 4243 C CA . LEU B 1 177 ? 7.005 -77.791 -43.818 1.00 66.11 193 LEU B CA 1
ATOM 4244 C C . LEU B 1 177 ? 7.266 -78.082 -42.337 1.00 63.34 193 LEU B C 1
ATOM 4245 O O . LEU B 1 177 ? 6.360 -77.816 -41.512 1.00 67.27 193 LEU B O 1
ATOM 4250 N N . LYS B 1 178 ? 8.472 -78.545 -41.998 1.00 61.09 194 LYS B N 1
ATOM 4251 C CA . LYS B 1 178 ? 8.896 -78.727 -40.583 1.00 62.95 194 LYS B CA 1
ATOM 4252 C C . LYS B 1 178 ? 8.597 -77.440 -39.800 1.00 63.35 194 LYS B C 1
ATOM 4253 O O . LYS B 1 178 ? 8.065 -77.550 -38.683 1.00 68.40 194 LYS B O 1
ATOM 4259 N N . SER B 1 179 ? 8.901 -76.270 -40.377 1.00 60.36 195 SER B N 1
ATOM 4260 C CA . SER B 1 179 ? 8.750 -74.944 -39.720 1.00 54.77 195 SER B CA 1
ATOM 4261 C C . SER B 1 179 ? 7.262 -74.598 -39.575 1.00 56.23 195 SER B C 1
ATOM 4262 O O . SER B 1 179 ? 6.927 -73.823 -38.661 1.00 53.87 195 SER B O 1
ATOM 4265 N N . GLU B 1 180 ? 6.402 -75.162 -40.428 1.00 59.67 196 GLU B N 1
ATOM 4266 C CA . GLU B 1 180 ? 4.927 -74.950 -40.378 1.00 66.39 196 GLU B CA 1
ATOM 4267 C C . GLU B 1 180 ? 4.260 -75.876 -39.347 1.00 62.94 196 GLU B C 1
ATOM 4268 O O . GLU B 1 180 ? 3.209 -75.459 -38.823 1.00 63.50 196 GLU B O 1
ATOM 4274 N N . GLN B 1 181 ? 4.848 -77.045 -39.047 1.00 60.29 197 GLN B N 1
ATOM 4275 C CA . GLN B 1 181 ? 4.245 -78.107 -38.187 1.00 60.80 197 GLN B CA 1
ATOM 4276 C C . GLN B 1 181 ? 4.879 -78.157 -36.794 1.00 56.54 197 GLN B C 1
ATOM 4277 O O . GLN B 1 181 ? 4.163 -78.524 -35.841 1.00 55.49 197 GLN B O 1
ATOM 4283 N N . GLU B 1 182 ? 6.183 -77.896 -36.679 1.00 51.48 198 GLU B N 1
ATOM 4284 C CA . GLU B 1 182 ? 6.873 -77.862 -35.363 1.00 47.75 198 GLU B CA 1
ATOM 4285 C C . GLU B 1 182 ? 6.205 -76.775 -34.514 1.00 43.47 198 GLU B C 1
ATOM 4286 O O . GLU B 1 182 ? 5.591 -75.882 -35.106 1.00 45.22 198 GLU B O 1
ATOM 4292 N N . LYS B 1 183 ? 6.284 -76.875 -33.185 1.00 42.15 199 LYS B N 1
ATOM 4293 C CA . LYS B 1 183 ? 5.675 -75.900 -32.243 1.00 43.70 199 LYS B CA 1
ATOM 4294 C C . LYS B 1 183 ? 6.310 -74.522 -32.479 1.00 43.11 199 LYS B C 1
ATOM 4295 O O . LYS B 1 183 ? 7.557 -74.410 -32.412 1.00 41.56 199 LYS B O 1
ATOM 4301 N N . THR B 1 184 ? 5.478 -73.519 -32.750 1.00 42.10 200 THR B N 1
ATOM 4302 C CA . THR B 1 184 ? 5.894 -72.107 -32.929 1.00 39.81 200 THR B CA 1
ATOM 4303 C C . THR B 1 184 ? 6.176 -71.485 -31.565 1.00 41.64 200 THR B C 1
ATOM 4304 O O . THR B 1 184 ? 5.739 -72.035 -30.536 1.00 39.21 200 THR B O 1
ATOM 4308 N N . LEU B 1 185 ? 6.880 -70.354 -31.572 1.00 40.74 201 LEU B N 1
ATOM 4309 C CA . LEU B 1 185 ? 7.105 -69.538 -30.357 1.00 36.49 201 LEU B CA 1
ATOM 4310 C C . LEU B 1 185 ? 5.744 -69.170 -29.756 1.00 31.23 201 LEU B C 1
ATOM 4311 O O . LEU B 1 185 ? 5.618 -69.207 -28.544 1.00 33.74 201 LEU B O 1
ATOM 4316 N N . LEU B 1 186 ? 4.775 -68.804 -30.583 1.00 32.78 202 LEU B N 1
ATOM 4317 C CA . LEU B 1 186 ? 3.397 -68.465 -30.124 1.00 38.12 202 LEU B CA 1
ATOM 4318 C C . LEU B 1 186 ? 2.786 -69.646 -29.348 1.00 36.54 202 LEU B C 1
ATOM 4319 O O . LEU B 1 186 ? 2.316 -69.445 -28.195 1.00 35.79 202 LEU B O 1
ATOM 4324 N N . GLU B 1 187 ? 2.817 -70.846 -29.929 1.00 38.36 203 GLU B N 1
ATOM 4325 C CA . GLU B 1 187 ? 2.251 -72.063 -29.277 1.00 38.38 203 GLU B CA 1
ATOM 4326 C C . GLU B 1 187 ? 3.009 -72.324 -27.972 1.00 37.41 203 GLU B C 1
ATOM 4327 O O . GLU B 1 187 ? 2.372 -72.620 -26.952 1.00 34.39 203 GLU B O 1
ATOM 4333 N N . LEU B 1 188 ? 4.329 -72.163 -27.974 1.00 37.54 204 LEU B N 1
ATOM 4334 C CA . LEU B 1 188 ? 5.143 -72.514 -26.783 1.00 38.02 204 LEU B CA 1
ATOM 4335 C C . LEU B 1 188 ? 4.887 -71.485 -25.686 1.00 36.46 204 LEU B C 1
ATOM 4336 O O . LEU B 1 188 ? 4.727 -71.880 -24.501 1.00 38.45 204 LEU B O 1
ATOM 4341 N N . VAL B 1 189 ? 4.835 -70.200 -26.045 1.00 37.09 205 VAL B N 1
ATOM 4342 C CA . VAL B 1 189 ? 4.487 -69.128 -25.068 1.00 36.07 205 VAL B CA 1
ATOM 4343 C C . VAL B 1 189 ? 3.049 -69.373 -24.573 1.00 32.39 205 VAL B C 1
ATOM 4344 O O . VAL B 1 189 ? 2.807 -69.232 -23.371 1.00 32.29 205 VAL B O 1
ATOM 4348 N N . GLU B 1 190 ? 2.120 -69.709 -25.465 1.00 33.13 206 GLU B N 1
ATOM 4349 C CA . GLU B 1 190 ? 0.710 -69.990 -25.064 1.00 37.74 206 GLU B CA 1
ATOM 4350 C C . GLU B 1 190 ? 0.674 -71.057 -23.951 1.00 36.65 206 GLU B C 1
ATOM 4351 O O . GLU B 1 190 ? 0.073 -70.801 -22.894 1.00 37.84 206 GLU B O 1
ATOM 4357 N N . ALA B 1 191 ? 1.335 -72.201 -24.153 1.00 37.55 207 ALA B N 1
ATOM 4358 C CA . ALA B 1 191 ? 1.344 -73.326 -23.189 1.00 37.02 207 ALA B CA 1
ATOM 4359 C C . ALA B 1 191 ? 1.884 -72.816 -21.856 1.00 38.90 207 ALA B C 1
ATOM 4360 O O . ALA B 1 191 ? 1.284 -73.071 -20.811 1.00 38.81 207 ALA B O 1
ATOM 4362 N N . TRP B 1 192 ? 2.984 -72.070 -21.904 1.00 40.71 208 TRP B N 1
ATOM 4363 C CA . TRP B 1 192 ? 3.638 -71.502 -20.702 1.00 36.13 208 TRP B CA 1
ATOM 4364 C C . TRP B 1 192 ? 2.694 -70.504 -20.011 1.00 35.18 208 TRP B C 1
ATOM 4365 O O . TRP B 1 192 ? 2.638 -70.516 -18.780 1.00 33.89 208 TRP B O 1
ATOM 4376 N N . LEU B 1 193 ? 1.970 -69.667 -20.763 1.00 35.90 209 LEU B N 1
ATOM 4377 C CA . LEU B 1 193 ? 1.032 -68.674 -20.174 1.00 37.03 209 LEU B CA 1
ATOM 4378 C C . LEU B 1 193 ? -0.111 -69.394 -19.439 1.00 38.36 209 LEU B C 1
ATOM 4379 O O . LEU B 1 193 ? -0.507 -68.922 -18.352 1.00 38.98 209 LEU B O 1
ATOM 4384 N N . GLU B 1 194 ? -0.575 -70.520 -19.978 1.00 39.85 210 GLU B N 1
ATOM 4385 C CA . GLU B 1 194 ? -1.653 -71.355 -19.373 1.00 43.88 210 GLU B CA 1
ATOM 4386 C C . GLU B 1 194 ? -1.220 -71.893 -18.005 1.00 43.60 210 GLU B C 1
ATOM 4387 O O . GLU B 1 194 ? -2.109 -72.137 -17.183 1.00 45.54 210 GLU B O 1
ATOM 4393 N N . ARG B 1 195 ? 0.083 -72.028 -17.730 1.00 40.03 211 ARG B N 1
ATOM 4394 C CA . ARG B 1 195 ? 0.554 -72.520 -16.404 1.00 39.55 211 ARG B CA 1
ATOM 4395 C C . ARG B 1 195 ? 0.884 -71.363 -15.465 1.00 35.62 211 ARG B C 1
ATOM 4396 O O . ARG B 1 195 ? 1.424 -71.625 -14.378 1.00 39.54 211 ARG B O 1
ATOM 4404 N N . THR B 1 196 ? 0.572 -70.125 -15.831 1.00 38.01 212 THR B N 1
ATOM 4405 C CA . THR B 1 196 ? 0.924 -68.951 -14.994 1.00 38.04 212 THR B CA 1
ATOM 4406 C C . THR B 1 196 ? 0.334 -69.166 -13.601 1.00 40.45 212 THR B C 1
ATOM 4407 O O . THR B 1 196 ? -0.855 -69.450 -13.464 1.00 42.46 212 THR B O 1
ATOM 4411 N N . PRO B 1 197 ? 1.133 -69.048 -12.522 1.00 38.92 213 PRO B N 1
ATOM 4412 C CA . PRO B 1 197 ? 0.593 -69.146 -11.172 1.00 39.53 213 PRO B CA 1
ATOM 4413 C C . PRO B 1 197 ? -0.406 -68.027 -10.832 1.00 42.10 213 PRO B C 1
ATOM 4414 O O . PRO B 1 197 ? -0.142 -66.868 -11.130 1.00 41.99 213 PRO B O 1
ATOM 4418 N N . GLY B 1 198 ? -1.518 -68.402 -10.199 1.00 39.18 214 GLY B N 1
ATOM 4419 C CA . GLY B 1 198 ? -2.548 -67.468 -9.711 1.00 37.20 214 GLY B CA 1
ATOM 4420 C C . GLY B 1 198 ? -3.885 -67.674 -10.388 1.00 36.42 214 GLY B C 1
ATOM 4421 O O . GLY B 1 198 ? -4.887 -67.192 -9.845 1.00 42.34 214 GLY B O 1
ATOM 4422 N N . LEU B 1 199 ? -3.912 -68.376 -11.516 1.00 38.01 215 LEU B N 1
ATOM 4423 C CA . LEU B 1 199 ? -5.157 -68.634 -12.294 1.00 42.70 215 LEU B CA 1
ATOM 4424 C C . LEU B 1 199 ? -6.037 -69.708 -11.636 1.00 44.44 215 LEU B C 1
ATOM 4425 O O . LEU B 1 199 ? -7.176 -69.862 -12.110 1.00 42.09 215 LEU B O 1
ATOM 4430 N N . GLU B 1 200 ? -5.525 -70.455 -10.646 1.00 44.72 216 GLU B N 1
ATOM 4431 C CA . GLU B 1 200 ? -6.177 -71.685 -10.112 1.00 47.15 216 GLU B CA 1
ATOM 4432 C C . GLU B 1 200 ? -7.461 -71.289 -9.389 1.00 47.92 216 GLU B C 1
ATOM 4433 O O . GLU B 1 200 ? -7.428 -70.538 -8.416 1.00 46.22 216 GLU B O 1
ATOM 4439 N N . PRO B 1 201 ? -8.645 -71.728 -9.860 1.00 50.08 217 PRO B N 1
ATOM 4440 C CA . PRO B 1 201 ? -9.902 -71.360 -9.199 1.00 56.27 217 PRO B CA 1
ATOM 4441 C C . PRO B 1 201 ? -9.959 -71.620 -7.682 1.00 56.00 217 PRO B C 1
ATOM 4442 O O . PRO B 1 201 ? -10.625 -70.858 -7.014 1.00 60.15 217 PRO B O 1
ATOM 4446 N N . HIS B 1 202 ? -9.268 -72.652 -7.181 1.00 59.38 218 HIS B N 1
ATOM 4447 C CA . HIS B 1 202 ? -9.177 -73.001 -5.733 1.00 63.88 218 HIS B CA 1
ATOM 4448 C C . HIS B 1 202 ? -7.918 -72.384 -5.104 1.00 63.63 218 HIS B C 1
ATOM 4449 O O . HIS B 1 202 ? -7.739 -72.529 -3.874 1.00 64.80 218 HIS B O 1
ATOM 4456 N N . GLY B 1 203 ? -7.071 -71.736 -5.912 1.00 57.86 219 GLY B N 1
ATOM 4457 C CA . GLY B 1 203 ? -5.929 -70.927 -5.446 1.00 52.50 219 GLY B CA 1
ATOM 4458 C C . GLY B 1 203 ? -6.299 -69.457 -5.368 1.00 50.60 219 GLY B C 1
ATOM 4459 O O . GLY B 1 203 ? -7.336 -69.137 -4.781 1.00 49.37 219 GLY B O 1
ATOM 4460 N N . PHE B 1 204 ? -5.485 -68.583 -5.954 1.00 45.80 220 PHE B N 1
ATOM 4461 C CA . PHE B 1 204 ? -5.689 -67.112 -5.915 1.00 46.93 220 PHE B CA 1
ATOM 4462 C C . PHE B 1 204 ? -6.960 -66.747 -6.703 1.00 43.87 220 PHE B C 1
ATOM 4463 O O . PHE B 1 204 ? -7.558 -65.717 -6.397 1.00 41.61 220 PHE B O 1
ATOM 4471 N N . ASN B 1 205 ? -7.359 -67.561 -7.685 1.00 42.54 221 ASN B N 1
ATOM 4472 C CA . ASN B 1 205 ? -8.629 -67.385 -8.449 1.00 44.65 221 ASN B CA 1
ATOM 4473 C C . ASN B 1 205 ? -8.647 -65.992 -9.100 1.00 44.54 221 ASN B C 1
ATOM 4474 O O . ASN B 1 205 ? -9.660 -65.268 -8.948 1.00 43.67 221 ASN B O 1
ATOM 4479 N N . PHE B 1 206 ? -7.568 -65.630 -9.799 1.00 40.93 222 PHE B N 1
ATOM 4480 C CA . PHE B 1 206 ? -7.388 -64.298 -10.433 1.00 40.61 222 PHE B CA 1
ATOM 4481 C C . PHE B 1 206 ? -8.654 -63.925 -11.224 1.00 37.76 222 PHE B C 1
ATOM 4482 O O . PHE B 1 206 ? -9.184 -62.829 -11.005 1.00 37.34 222 PHE B O 1
ATOM 4490 N N . TRP B 1 207 ? -9.146 -64.820 -12.089 1.00 35.55 223 TRP B N 1
ATOM 4491 C CA . TRP B 1 207 ? -10.209 -64.501 -13.089 1.00 38.03 223 TRP B CA 1
ATOM 4492 C C . TRP B 1 207 ? -11.567 -64.263 -12.413 1.00 40.70 223 TRP B C 1
ATOM 4493 O O . TRP B 1 207 ? -12.246 -63.264 -12.768 1.00 42.37 223 TRP B O 1
ATOM 4504 N N . GLY B 1 208 ? -11.960 -65.151 -11.494 1.00 44.65 224 GLY B N 1
ATOM 4505 C CA . GLY B 1 208 ? -13.110 -64.956 -10.587 1.00 43.59 224 GLY B CA 1
ATOM 4506 C C . GLY B 1 208 ? -13.068 -63.605 -9.887 1.00 41.86 224 GLY B C 1
ATOM 4507 O O . GLY B 1 208 ? -14.053 -62.868 -9.966 1.00 40.36 224 GLY B O 1
ATOM 4508 N N . LYS B 1 209 ? -11.962 -63.273 -9.228 1.00 41.44 225 LYS B N 1
ATOM 4509 C CA . LYS B 1 209 ? -11.841 -62.020 -8.442 1.00 43.43 225 LYS B CA 1
ATOM 4510 C C . LYS B 1 209 ? -11.841 -60.804 -9.374 1.00 44.23 225 LYS B C 1
ATOM 4511 O O . LYS B 1 209 ? -12.397 -59.751 -8.972 1.00 40.89 225 LYS B O 1
ATOM 4517 N N . LEU B 1 210 ? -11.216 -60.928 -10.552 1.00 41.73 226 LEU B N 1
ATOM 4518 C CA . LEU B 1 210 ? -11.138 -59.819 -11.534 1.00 39.68 226 LEU B CA 1
ATOM 4519 C C . LEU B 1 210 ? -12.562 -59.504 -12.006 1.00 38.97 226 LEU B C 1
ATOM 4520 O O . LEU B 1 210 ? -12.932 -58.319 -11.986 1.00 36.27 226 LEU B O 1
ATOM 4525 N N . GLU B 1 211 ? -13.328 -60.527 -12.408 1.00 38.71 227 GLU B N 1
ATOM 4526 C CA . GLU B 1 211 ? -14.734 -60.339 -12.864 1.00 43.01 227 GLU B CA 1
ATOM 4527 C C . GLU B 1 211 ? -15.542 -59.653 -11.756 1.00 45.08 227 GLU B C 1
ATOM 4528 O O . GLU B 1 211 ? -16.266 -58.694 -12.067 1.00 46.89 227 GLU B O 1
ATOM 4534 N N . LYS B 1 212 ? -15.395 -60.117 -10.512 1.00 49.11 228 LYS B N 1
ATOM 4535 C CA . LYS B 1 212 ? -16.134 -59.600 -9.329 1.00 49.42 228 LYS B CA 1
ATOM 4536 C C . LYS B 1 212 ? -15.813 -58.115 -9.126 1.00 48.21 228 LYS B C 1
ATOM 4537 O O . LYS B 1 212 ? -16.765 -57.334 -8.971 1.00 48.03 228 LYS B O 1
ATOM 4543 N N . ASN B 1 213 ? -14.524 -57.754 -9.118 1.00 47.54 229 ASN B N 1
ATOM 4544 C CA . ASN B 1 213 ? -14.024 -56.382 -8.846 1.00 45.84 229 ASN B CA 1
ATOM 4545 C C . ASN B 1 213 ? -14.458 -55.430 -9.967 1.00 46.75 229 ASN B C 1
ATOM 4546 O O . ASN B 1 213 ? -14.820 -54.277 -9.658 1.00 48.33 229 ASN B O 1
ATOM 4551 N N . ILE B 1 214 ? -14.404 -55.878 -11.221 1.00 44.78 230 ILE B N 1
ATOM 4552 C CA . ILE B 1 214 ? -14.786 -55.026 -12.381 1.00 45.39 230 ILE B CA 1
ATOM 4553 C C . ILE B 1 214 ? -16.302 -54.782 -12.328 1.00 45.08 230 ILE B C 1
ATOM 4554 O O . ILE B 1 214 ? -16.698 -53.619 -12.454 1.00 41.06 230 ILE B O 1
ATOM 4559 N N . THR B 1 215 ? -17.103 -55.833 -12.133 1.00 43.55 231 THR B N 1
ATOM 4560 C CA . THR B 1 215 ? -18.577 -55.738 -11.961 1.00 47.03 231 THR B CA 1
ATOM 4561 C C . THR B 1 215 ? -18.881 -54.722 -10.850 1.00 51.84 231 THR B C 1
ATOM 4562 O O . THR B 1 215 ? -19.642 -53.772 -11.123 1.00 52.87 231 THR B O 1
ATOM 4566 N N . ARG B 1 216 ? -18.272 -54.875 -9.667 1.00 55.13 232 ARG B N 1
ATOM 4567 C CA . ARG B 1 216 ? -18.499 -53.982 -8.494 1.00 56.01 232 ARG B CA 1
ATOM 4568 C C . ARG B 1 216 ? -18.064 -52.549 -8.840 1.00 57.32 232 ARG B C 1
ATOM 4569 O O . ARG B 1 216 ? -18.879 -51.626 -8.666 1.00 60.88 232 ARG B O 1
ATOM 4577 N N . GLY B 1 217 ? -16.821 -52.376 -9.297 1.00 52.83 233 GLY B N 1
ATOM 4578 C CA . GLY B 1 217 ? -16.251 -51.080 -9.714 1.00 54.34 233 GLY B CA 1
ATOM 4579 C C . GLY B 1 217 ? -17.158 -50.328 -10.679 1.00 52.19 233 GLY B C 1
ATOM 4580 O O . GLY B 1 217 ? -17.297 -49.108 -10.512 1.00 53.25 233 GLY B O 1
ATOM 4581 N N . LEU B 1 218 ? -17.733 -51.027 -11.660 1.00 49.08 234 LEU B N 1
ATOM 4582 C CA . LEU B 1 218 ? -18.652 -50.442 -12.673 1.00 53.74 234 LEU B CA 1
ATOM 4583 C C . LEU B 1 218 ? -19.967 -50.028 -11.990 1.00 58.18 234 LEU B C 1
ATOM 4584 O O . LEU B 1 218 ? -20.384 -48.850 -12.166 1.00 56.53 234 LEU B O 1
ATOM 4589 N N . GLU B 1 219 ? -20.590 -50.953 -11.248 1.00 59.46 235 GLU B N 1
ATOM 4590 C CA . GLU B 1 219 ? -21.846 -50.716 -10.470 1.00 63.43 235 GLU B CA 1
ATOM 4591 C C . GLU B 1 219 ? -21.719 -49.425 -9.653 1.00 64.52 235 GLU B C 1
ATOM 4592 O O . GLU B 1 219 ? -22.671 -48.626 -9.661 1.00 69.80 235 GLU B O 1
ATOM 4598 N N . GLU B 1 220 ? -20.576 -49.229 -8.994 1.00 62.97 236 GLU B N 1
ATOM 4599 C CA . GLU B 1 220 ? -20.276 -48.027 -8.171 1.00 62.32 236 GLU B CA 1
ATOM 4600 C C . GLU B 1 220 ? -20.066 -46.811 -9.075 1.00 61.05 236 GLU B C 1
ATOM 4601 O O . GLU B 1 220 ? -20.543 -45.717 -8.716 1.00 59.17 236 GLU B O 1
ATOM 4607 N N . GLU B 1 221 ? -19.355 -46.973 -10.190 1.00 62.32 237 GLU B N 1
ATOM 4608 C CA . GLU B 1 221 ? -19.092 -45.839 -11.111 1.00 58.61 237 GLU B CA 1
ATOM 4609 C C . GLU B 1 221 ? -20.441 -45.327 -11.634 1.00 60.56 237 GLU B C 1
ATOM 4610 O O . GLU B 1 221 ? -20.568 -44.109 -11.824 1.00 59.11 237 GLU B O 1
ATOM 4616 N N . PHE B 1 222 ? -21.420 -46.214 -11.827 1.00 58.40 238 PHE B N 1
ATOM 4617 C CA . PHE B 1 222 ? -22.748 -45.852 -12.387 1.00 66.33 238 PHE B CA 1
ATOM 4618 C C . PHE B 1 222 ? -23.583 -45.112 -11.336 1.00 66.38 238 PHE B C 1
ATOM 4619 O O . PHE B 1 222 ? -24.245 -44.135 -11.707 1.00 72.13 238 PHE B O 1
ATOM 4627 N N . ILE B 1 223 ? -23.551 -45.561 -10.080 1.00 67.67 239 ILE B N 1
ATOM 4628 C CA . ILE B 1 223 ? -24.215 -44.885 -8.922 1.00 72.59 239 ILE B CA 1
ATOM 4629 C C . ILE B 1 223 ? -23.671 -43.453 -8.823 1.00 73.96 239 ILE B C 1
ATOM 4630 O O . ILE B 1 223 ? -24.476 -42.527 -8.638 1.00 76.28 239 ILE B O 1
ATOM 4635 N N . ARG B 1 224 ? -22.355 -43.295 -8.977 1.00 76.55 240 ARG B N 1
ATOM 4636 C CA . ARG B 1 224 ? -21.637 -41.989 -9.004 1.00 80.12 240 ARG B CA 1
ATOM 4637 C C . ARG B 1 224 ? -22.215 -41.096 -10.110 1.00 83.40 240 ARG B C 1
ATOM 4638 O O . ARG B 1 224 ? -22.301 -39.869 -9.899 1.00 87.46 240 ARG B O 1
ATOM 4646 N N . ILE B 1 225 ? -22.569 -41.690 -11.255 1.00 80.01 241 ILE B N 1
ATOM 4647 C CA . ILE B 1 225 ? -23.017 -40.962 -12.479 1.00 74.60 241 ILE B CA 1
ATOM 4648 C C . ILE B 1 225 ? -24.507 -40.622 -12.336 1.00 78.56 241 ILE B C 1
ATOM 4649 O O . ILE B 1 225 ? -24.863 -39.452 -12.588 1.00 74.69 241 ILE B O 1
ATOM 4654 N N . GLN B 1 226 ? -25.327 -41.604 -11.939 1.00 83.97 242 GLN B N 1
ATOM 4655 C CA . GLN B 1 226 ? -26.797 -41.466 -11.727 1.00 87.31 242 GLN B CA 1
ATOM 4656 C C . GLN B 1 226 ? -27.070 -40.397 -10.662 1.00 90.79 242 GLN B C 1
ATOM 4657 O O . GLN B 1 226 ? -28.068 -39.662 -10.797 1.00 88.11 242 GLN B O 1
ATOM 4663 N N . ALA B 1 227 ? -26.222 -40.335 -9.634 1.00 93.02 243 ALA B N 1
ATOM 4664 C CA . ALA B 1 227 ? -26.366 -39.431 -8.470 1.00 89.49 243 ALA B CA 1
ATOM 4665 C C . ALA B 1 227 ? -26.273 -37.969 -8.919 1.00 85.18 243 ALA B C 1
ATOM 4666 O O . ALA B 1 227 ? -26.906 -37.124 -8.262 1.00 97.67 243 ALA B O 1
ATOM 4668 N N . LYS B 1 228 ? -25.515 -37.681 -9.981 1.00 79.12 244 LYS B N 1
ATOM 4669 C CA . LYS B 1 228 ? -25.356 -36.300 -10.515 1.00 78.98 244 LYS B CA 1
ATOM 4670 C C . LYS B 1 228 ? -26.717 -35.737 -10.924 1.00 85.67 244 LYS B C 1
ATOM 4671 O O . LYS B 1 228 ? -27.595 -36.530 -11.314 1.00 82.24 244 LYS B O 1
ATOM 4677 N N . GLU B 1 229 ? -26.853 -34.409 -10.874 1.00 95.60 245 GLU B N 1
ATOM 4678 C CA . GLU B 1 229 ? -28.003 -33.671 -11.462 1.00 92.66 245 GLU B CA 1
ATOM 4679 C C . GLU B 1 229 ? -27.835 -33.683 -12.985 1.00 84.40 245 GLU B C 1
ATOM 4680 O O . GLU B 1 229 ? -26.672 -33.643 -13.454 1.00 73.25 245 GLU B O 1
ATOM 4686 N N . GLU B 1 230 ? -28.956 -33.766 -13.712 1.00 80.61 246 GLU B N 1
ATOM 4687 C CA . GLU B 1 230 ? -28.995 -33.874 -15.195 1.00 78.56 246 GLU B CA 1
ATOM 4688 C C . GLU B 1 230 ? -28.156 -32.735 -15.776 1.00 79.27 246 GLU B C 1
ATOM 4689 O O . GLU B 1 230 ? -28.362 -31.584 -15.365 1.00 89.67 246 GLU B O 1
ATOM 4695 N N . SER B 1 231 ? -27.220 -33.054 -16.664 1.00 76.85 247 SER B N 1
ATOM 4696 C CA . SER B 1 231 ? -26.248 -32.082 -17.226 1.00 79.20 247 SER B CA 1
ATOM 4697 C C . SER B 1 231 ? -25.695 -32.605 -18.551 1.00 77.93 247 SER B C 1
ATOM 4698 O O . SER B 1 231 ? -25.989 -33.757 -18.905 1.00 91.11 247 SER B O 1
ATOM 4701 N N . GLU B 1 232 ? -24.933 -31.767 -19.248 1.00 78.13 248 GLU B N 1
ATOM 4702 C CA . GLU B 1 232 ? -24.269 -32.102 -20.532 1.00 87.34 248 GLU B CA 1
ATOM 4703 C C . GLU B 1 232 ? -23.194 -33.168 -20.282 1.00 88.22 248 GLU B C 1
ATOM 4704 O O . GLU B 1 232 ? -23.140 -34.155 -21.049 1.00 88.87 248 GLU B O 1
ATOM 4710 N N . GLU B 1 233 ? -22.376 -32.964 -19.248 1.00 87.89 249 GLU B N 1
ATOM 4711 C CA . GLU B 1 233 ? -21.207 -33.825 -18.930 1.00 90.86 249 GLU B CA 1
ATOM 4712 C C . GLU B 1 233 ? -21.705 -35.103 -18.232 1.00 88.21 249 GLU B C 1
ATOM 4713 O O . GLU B 1 233 ? -20.954 -36.089 -18.229 1.00 87.43 249 GLU B O 1
ATOM 4719 N N . LYS B 1 234 ? -22.932 -35.105 -17.697 1.00 84.11 250 LYS B N 1
ATOM 4720 C CA . LYS B 1 234 ? -23.576 -36.321 -17.118 1.00 77.50 250 LYS B CA 1
ATOM 4721 C C . LYS B 1 234 ? -23.899 -37.317 -18.240 1.00 72.23 250 LYS B C 1
ATOM 4722 O O . LYS B 1 234 ? -23.699 -38.531 -18.037 1.00 72.55 250 LYS B O 1
ATOM 4728 N N . GLU B 1 235 ? -24.401 -36.825 -19.370 1.00 59.11 251 GLU B N 1
ATOM 4729 C CA . GLU B 1 235 ? -24.841 -37.686 -20.492 1.00 53.70 251 GLU B CA 1
ATOM 4730 C C . GLU B 1 235 ? -23.627 -38.250 -21.222 1.00 58.45 251 GLU B C 1
ATOM 4731 O O . GLU B 1 235 ? -23.735 -39.368 -21.775 1.00 56.20 251 GLU B O 1
ATOM 4737 N N . GLU B 1 236 ? -22.575 -37.439 -21.336 1.00 62.87 252 GLU B N 1
ATOM 4738 C CA . GLU B 1 236 ? -21.293 -37.854 -21.955 1.00 65.93 252 GLU B CA 1
ATOM 4739 C C . GLU B 1 236 ? -20.694 -38.963 -21.083 1.00 58.33 252 GLU B C 1
ATOM 4740 O O . GLU B 1 236 ? -20.200 -39.950 -21.647 1.00 62.06 252 GLU B O 1
ATOM 4746 N N . GLN B 1 237 ? -20.804 -38.825 -19.763 1.00 54.43 253 GLN B N 1
ATOM 4747 C CA . GLN B 1 237 ? -20.293 -39.812 -18.774 1.00 58.52 253 GLN B CA 1
ATOM 4748 C C . GLN B 1 237 ? -21.118 -41.105 -18.846 1.00 59.50 253 GLN B C 1
ATOM 4749 O O . GLN B 1 237 ? -20.517 -42.196 -18.680 1.00 55.60 253 GLN B O 1
ATOM 4755 N N . VAL B 1 238 ? -22.433 -41.009 -19.081 1.00 52.44 254 VAL B N 1
ATOM 4756 C CA . VAL B 1 238 ? -23.298 -42.206 -19.270 1.00 45.35 254 VAL B CA 1
ATOM 4757 C C . VAL B 1 238 ? -22.811 -42.916 -20.529 1.00 47.99 254 VAL B C 1
ATOM 4758 O O . VAL B 1 238 ? -22.644 -44.154 -20.489 1.00 48.57 254 VAL B O 1
ATOM 4762 N N . ALA B 1 239 ? -22.625 -42.159 -21.613 1.00 47.18 255 ALA B N 1
ATOM 4763 C CA . ALA B 1 239 ? -22.253 -42.706 -22.933 1.00 45.90 255 ALA B CA 1
ATOM 4764 C C . ALA B 1 239 ? -20.889 -43.386 -22.785 1.00 49.35 255 ALA B C 1
ATOM 4765 O O . ALA B 1 239 ? -20.726 -44.501 -23.291 1.00 49.62 255 ALA B O 1
ATOM 4767 N N . GLU B 1 240 ? -19.975 -42.742 -22.061 1.00 52.85 256 GLU B N 1
ATOM 4768 C CA . GLU B 1 240 ? -18.582 -43.223 -21.859 1.00 56.73 256 GLU B CA 1
ATOM 4769 C C . GLU B 1 240 ? -18.611 -44.455 -20.946 1.00 54.19 256 GLU B C 1
ATOM 4770 O O . GLU B 1 240 ? -17.875 -45.410 -21.231 1.00 52.17 256 GLU B O 1
ATOM 4776 N N . PHE B 1 241 ? -19.436 -44.428 -19.895 1.00 49.30 257 PHE B N 1
ATOM 4777 C CA . PHE B 1 241 ? -19.597 -45.553 -18.946 1.00 47.01 257 PHE B CA 1
ATOM 4778 C C . PHE B 1 241 ? -20.075 -46.797 -19.703 1.00 49.84 257 PHE B C 1
ATOM 4779 O O . PHE B 1 241 ? -19.532 -47.889 -19.461 1.00 44.85 257 PHE B O 1
ATOM 4787 N N . GLN B 1 242 ? -21.069 -46.651 -20.585 1.00 49.16 258 GLN B N 1
ATOM 4788 C CA . GLN B 1 242 ? -21.686 -47.810 -21.285 1.00 46.24 258 GLN B CA 1
ATOM 4789 C C . GLN B 1 242 ? -20.662 -48.444 -22.226 1.00 45.15 258 GLN B C 1
ATOM 4790 O O . GLN B 1 242 ? -20.696 -49.676 -22.356 1.00 38.36 258 GLN B O 1
ATOM 4796 N N . LYS B 1 243 ? -19.802 -47.640 -22.856 1.00 47.66 259 LYS B N 1
ATOM 4797 C CA . LYS B 1 243 ? -18.720 -48.151 -23.742 1.00 55.27 259 LYS B CA 1
ATOM 4798 C C . LYS B 1 243 ? -17.678 -48.908 -22.894 1.00 50.53 259 LYS B C 1
ATOM 4799 O O . LYS B 1 243 ? -17.348 -50.041 -23.272 1.00 48.81 259 LYS B O 1
ATOM 4805 N N . GLN B 1 244 ? -17.212 -48.315 -21.787 1.00 51.07 260 GLN B N 1
ATOM 4806 C CA . GLN B 1 244 ? -16.211 -48.913 -20.859 1.00 53.91 260 GLN B CA 1
ATOM 4807 C C . GLN B 1 244 ? -16.767 -50.267 -20.390 1.00 48.87 260 GLN B C 1
ATOM 4808 O O . GLN B 1 244 ? -16.067 -51.290 -20.540 1.00 44.66 260 GLN B O 1
ATOM 4814 N N . LYS B 1 245 ? -18.005 -50.271 -19.892 1.00 44.87 261 LYS B N 1
ATOM 4815 C CA . LYS B 1 245 ? -18.692 -51.466 -19.335 1.00 43.04 261 LYS B CA 1
ATOM 4816 C C . LYS B 1 245 ? -18.703 -52.599 -20.360 1.00 43.14 261 LYS B C 1
ATOM 4817 O O . LYS B 1 245 ? -18.398 -53.755 -19.990 1.00 41.31 261 LYS B O 1
ATOM 4823 N N . GLU B 1 246 ? -19.089 -52.285 -21.593 1.00 45.22 262 GLU B N 1
ATOM 4824 C CA . GLU B 1 246 ? -19.197 -53.282 -22.692 1.00 47.69 262 GLU B CA 1
ATOM 4825 C C . GLU B 1 246 ? -17.820 -53.889 -22.978 1.00 43.54 262 GLU B C 1
ATOM 4826 O O . GLU B 1 246 ? -17.721 -55.126 -23.108 1.00 36.46 262 GLU B O 1
ATOM 4832 N N . VAL B 1 247 ? -16.794 -53.049 -23.096 1.00 43.11 263 VAL B N 1
ATOM 4833 C CA . VAL B 1 247 ? -15.414 -53.523 -23.406 1.00 44.71 263 VAL B CA 1
ATOM 4834 C C . VAL B 1 247 ? -14.949 -54.443 -22.268 1.00 41.93 263 VAL B C 1
ATOM 4835 O O . VAL B 1 247 ? -14.588 -55.585 -22.556 1.00 42.00 263 VAL B O 1
ATOM 4839 N N . LEU B 1 248 ? -15.019 -53.979 -21.020 1.00 41.91 264 LEU B N 1
ATOM 4840 C CA . LEU B 1 248 ? -14.426 -54.683 -19.853 1.00 40.56 264 LEU B CA 1
ATOM 4841 C C . LEU B 1 248 ? -15.147 -56.004 -19.607 1.00 45.19 264 LEU B C 1
ATOM 4842 O O . LEU B 1 248 ? -14.462 -56.999 -19.344 1.00 42.95 264 LEU B O 1
ATOM 4847 N N . LEU B 1 249 ? -16.473 -56.037 -19.714 1.00 43.23 265 LEU B N 1
ATOM 4848 C CA . LEU B 1 249 ? -17.222 -57.282 -19.411 1.00 43.35 265 LEU B CA 1
ATOM 4849 C C . LEU B 1 249 ? -17.050 -58.294 -20.547 1.00 43.18 265 LEU B C 1
ATOM 4850 O O . LEU B 1 249 ? -17.102 -59.499 -20.245 1.00 43.37 265 LEU B O 1
ATOM 4855 N N . SER B 1 250 ? -16.802 -57.839 -21.781 1.00 40.55 266 SER B N 1
ATOM 4856 C CA . SER B 1 250 ? -16.605 -58.716 -22.968 1.00 44.27 266 SER B CA 1
ATOM 4857 C C . SER B 1 250 ? -15.348 -59.582 -22.780 1.00 45.34 266 SER B C 1
ATOM 4858 O O . SER B 1 250 ? -15.238 -60.620 -23.457 1.00 44.16 266 SER B O 1
ATOM 4861 N N . LEU B 1 251 ? -14.440 -59.166 -21.895 1.00 42.50 267 LEU B N 1
ATOM 4862 C CA . LEU B 1 251 ? -13.222 -59.932 -21.533 1.00 43.54 267 LEU B CA 1
ATOM 4863 C C . LEU B 1 251 ? -13.637 -61.288 -20.949 1.00 44.12 267 LEU B C 1
ATOM 4864 O O . LEU B 1 251 ? -12.939 -62.275 -21.208 1.00 43.17 267 LEU B O 1
ATOM 4869 N N . PHE B 1 252 ? -14.777 -61.341 -20.257 1.00 43.52 268 PHE B N 1
ATOM 4870 C CA . PHE B 1 252 ? -15.251 -62.533 -19.508 1.00 45.45 268 PHE B CA 1
ATOM 4871 C C . PHE B 1 252 ? -16.167 -63.398 -20.373 1.00 45.43 268 PHE B C 1
ATOM 4872 O O . PHE B 1 252 ? -16.714 -64.357 -19.825 1.00 48.40 268 PHE B O 1
ATOM 4880 N N . ASP B 1 253 ? -16.279 -63.096 -21.669 1.00 44.85 269 ASP B N 1
ATOM 4881 C CA . ASP B 1 253 ? -17.133 -63.852 -22.618 1.00 45.60 269 ASP B CA 1
ATOM 4882 C C . ASP B 1 253 ? -16.234 -64.798 -23.422 1.00 44.56 269 ASP B C 1
ATOM 4883 O O . ASP B 1 253 ? -15.694 -64.363 -24.448 1.00 44.53 269 ASP B O 1
ATOM 4888 N N . GLU B 1 254 ? -16.108 -66.050 -22.966 1.00 46.27 270 GLU B N 1
ATOM 4889 C CA . GLU B 1 254 ? -15.200 -67.076 -23.548 1.00 44.89 270 GLU B CA 1
ATOM 4890 C C . GLU B 1 254 ? -15.686 -67.484 -24.941 1.00 46.95 270 GLU B C 1
ATOM 4891 O O . GLU B 1 254 ? -14.831 -67.673 -25.829 1.00 44.04 270 GLU B O 1
ATOM 4897 N N . LYS B 1 255 ? -17.001 -67.604 -25.146 1.00 46.69 271 LYS B N 1
ATOM 4898 C CA . LYS B 1 255 ? -17.574 -67.954 -26.475 1.00 49.50 271 LYS B CA 1
ATOM 4899 C C . LYS B 1 255 ? -17.144 -66.900 -27.509 1.00 46.72 271 LYS B C 1
ATOM 4900 O O . LYS B 1 255 ? -16.777 -67.274 -28.633 1.00 42.90 271 LYS B O 1
ATOM 4906 N N . ARG B 1 256 ? -17.204 -65.620 -27.144 1.00 46.70 272 ARG B N 1
ATOM 4907 C CA . ARG B 1 256 ? -16.732 -64.505 -28.007 1.00 50.49 272 ARG B CA 1
ATOM 4908 C C . ARG B 1 256 ? -15.256 -64.758 -28.379 1.00 43.47 272 ARG B C 1
ATOM 4909 O O . ARG B 1 256 ? -14.893 -64.694 -29.576 1.00 41.83 272 ARG B O 1
ATOM 4917 N N . HIS B 1 257 ? -14.417 -65.049 -27.396 1.00 42.45 273 HIS B N 1
ATOM 4918 C CA . HIS B 1 257 ? -12.966 -65.293 -27.622 1.00 43.50 273 HIS B CA 1
ATOM 4919 C C . HIS B 1 257 ? -12.786 -66.458 -28.605 1.00 44.55 273 HIS B C 1
ATOM 4920 O O . HIS B 1 257 ? -11.970 -66.308 -29.539 1.00 45.11 273 HIS B O 1
ATOM 4927 N N . GLU B 1 258 ? -13.520 -67.566 -28.426 1.00 44.46 274 GLU B N 1
ATOM 4928 C CA . GLU B 1 258 ? -13.418 -68.765 -29.304 1.00 46.88 274 GLU B CA 1
ATOM 4929 C C . GLU B 1 258 ? -13.855 -68.406 -30.722 1.00 46.39 274 GLU B C 1
ATOM 4930 O O . GLU B 1 258 ? -13.185 -68.847 -31.680 1.00 43.99 274 GLU B O 1
ATOM 4936 N N . HIS B 1 259 ? -14.947 -67.653 -30.847 1.00 45.72 275 HIS B N 1
ATOM 4937 C CA . HIS B 1 259 ? -15.436 -67.141 -32.153 1.00 49.34 275 HIS B CA 1
ATOM 4938 C C . HIS B 1 259 ? -14.325 -66.315 -32.809 1.00 47.99 275 HIS B C 1
ATOM 4939 O O . HIS B 1 259 ? -14.016 -66.564 -33.987 1.00 51.12 275 HIS B O 1
ATOM 4946 N N . LEU B 1 260 ? -13.721 -65.385 -32.069 1.00 48.25 276 LEU B N 1
ATOM 4947 C CA . LEU B 1 260 ? -12.646 -64.525 -32.624 1.00 49.49 276 LEU B CA 1
ATOM 4948 C C . LEU B 1 260 ? -11.391 -65.372 -32.900 1.00 48.33 276 LEU B C 1
ATOM 4949 O O . LEU B 1 260 ? -10.741 -65.105 -33.914 1.00 46.74 276 LEU B O 1
ATOM 4954 N N . LEU B 1 261 ? -11.075 -66.400 -32.104 1.00 54.08 277 LEU B N 1
ATOM 4955 C CA . LEU B 1 261 ? -9.937 -67.308 -32.452 1.00 54.44 277 LEU B CA 1
ATOM 4956 C C . LEU B 1 261 ? -10.155 -67.825 -33.878 1.00 59.72 277 LEU B C 1
ATOM 4957 O O . LEU B 1 261 ? -9.247 -67.638 -34.719 1.00 53.35 277 LEU B O 1
ATOM 4962 N N . SER B 1 262 ? -11.337 -68.398 -34.151 1.00 61.65 278 SER B N 1
ATOM 4963 C CA . SER B 1 262 ? -11.649 -69.127 -35.413 1.00 67.47 278 SER B CA 1
ATOM 4964 C C . SER B 1 262 ? -11.630 -68.177 -36.621 1.00 64.92 278 SER B C 1
ATOM 4965 O O . SER B 1 262 ? -11.441 -68.670 -37.743 1.00 69.57 278 SER B O 1
ATOM 4968 N N . LYS B 1 263 ? -11.799 -66.872 -36.405 1.00 64.14 279 LYS B N 1
ATOM 4969 C CA . LYS B 1 263 ? -11.736 -65.837 -37.473 1.00 69.31 279 LYS B CA 1
ATOM 4970 C C . LYS B 1 263 ? -10.312 -65.275 -37.596 1.00 67.13 279 LYS B C 1
ATOM 4971 O O . LYS B 1 263 ? -10.117 -64.317 -38.376 1.00 68.26 279 LYS B O 1
ATOM 4977 N N . GLY B 1 264 ? -9.358 -65.839 -36.851 1.00 63.26 280 GLY B N 1
ATOM 4978 C CA . GLY B 1 264 ? -7.951 -65.395 -36.826 1.00 60.99 280 GLY B CA 1
ATOM 4979 C C . GLY B 1 264 ? -7.782 -63.994 -36.260 1.00 59.26 280 GLY B C 1
ATOM 4980 O O . GLY B 1 264 ? -6.719 -63.418 -36.481 1.00 60.37 280 GLY B O 1
ATOM 4981 N N . GLU B 1 265 ? -8.778 -63.453 -35.552 1.00 59.27 281 GLU B N 1
ATOM 4982 C CA . GLU B 1 265 ? -8.716 -62.075 -34.984 1.00 62.04 281 GLU B CA 1
ATOM 4983 C C . GLU B 1 265 ? -7.972 -62.110 -33.646 1.00 57.57 281 GLU B C 1
ATOM 4984 O O . GLU B 1 265 ? -7.438 -61.066 -33.234 1.00 57.21 281 GLU B O 1
ATOM 4990 N N . ARG B 1 266 ? -7.942 -63.272 -32.993 1.00 53.52 282 ARG B N 1
ATOM 4991 C CA . ARG B 1 266 ? -7.131 -63.514 -31.774 1.00 50.30 282 ARG B CA 1
ATOM 4992 C C . ARG B 1 266 ? -6.322 -64.783 -32.040 1.00 47.90 282 ARG B C 1
ATOM 4993 O O . ARG B 1 266 ? -6.670 -65.515 -32.994 1.00 48.92 282 ARG B O 1
ATOM 5001 N N . ARG B 1 267 ? -5.266 -65.017 -31.260 1.00 45.95 283 ARG B N 1
ATOM 5002 C CA . ARG B 1 267 ? -4.302 -66.128 -31.508 1.00 43.93 283 ARG B CA 1
ATOM 5003 C C . ARG B 1 267 ? -4.111 -66.985 -30.263 1.00 40.97 283 ARG B C 1
ATOM 5004 O O . ARG B 1 267 ? -3.913 -68.198 -30.430 1.00 45.00 283 ARG B O 1
ATOM 5012 N N . LEU B 1 268 ? -4.112 -66.369 -29.078 1.00 41.03 284 LEU B N 1
ATOM 5013 C CA . LEU B 1 268 ? -3.884 -67.060 -27.786 1.00 39.14 284 LEU B CA 1
ATOM 5014 C C . LEU B 1 268 ? -5.185 -67.663 -27.254 1.00 42.91 284 LEU B C 1
ATOM 5015 O O . LEU B 1 268 ? -6.237 -66.981 -27.291 1.00 42.25 284 LEU B O 1
ATOM 5020 N N . SER B 1 269 ? -5.079 -68.867 -26.698 1.00 41.95 285 SER B N 1
ATOM 5021 C CA . SER B 1 269 ? -6.147 -69.527 -25.908 1.00 43.80 285 SER B CA 1
ATOM 5022 C C . SER B 1 269 ? -6.663 -68.541 -24.857 1.00 43.45 285 SER B C 1
ATOM 5023 O O . SER B 1 269 ? -5.897 -67.625 -24.436 1.00 39.66 285 SER B O 1
ATOM 5026 N N . TYR B 1 270 ? -7.900 -68.744 -24.419 1.00 37.56 286 TYR B N 1
ATOM 5027 C CA . TYR B 1 270 ? -8.556 -67.909 -23.389 1.00 38.94 286 TYR B CA 1
ATOM 5028 C C . TYR B 1 270 ? -7.710 -67.952 -22.118 1.00 39.11 286 TYR B C 1
ATOM 5029 O O . TYR B 1 270 ? -7.443 -66.880 -21.551 1.00 38.20 286 TYR B O 1
ATOM 5038 N N . ARG B 1 271 ? -7.270 -69.141 -21.702 1.00 37.72 287 ARG B N 1
ATOM 5039 C CA . ARG B 1 271 ? -6.490 -69.286 -20.444 1.00 38.49 287 ARG B CA 1
ATOM 5040 C C . ARG B 1 271 ? -5.118 -68.592 -20.560 1.00 33.44 287 ARG B C 1
ATOM 5041 O O . ARG B 1 271 ? -4.654 -68.087 -19.536 1.00 35.48 287 ARG B O 1
ATOM 5049 N N . ALA B 1 272 ? -4.466 -68.614 -21.724 1.00 32.68 288 ALA B N 1
ATOM 5050 C CA . ALA B 1 272 ? -3.148 -67.959 -21.952 1.00 35.57 288 ALA B CA 1
ATOM 5051 C C . ALA B 1 272 ? -3.305 -66.435 -21.843 1.00 36.85 288 ALA B C 1
ATOM 5052 O O . ALA B 1 272 ? -2.413 -65.774 -21.283 1.00 39.59 288 ALA B O 1
ATOM 5054 N N . LEU B 1 273 ? -4.425 -65.912 -22.341 1.00 38.18 289 LEU B N 1
ATOM 5055 C CA . LEU B 1 273 ? -4.827 -64.490 -22.209 1.00 40.26 289 LEU B CA 1
ATOM 5056 C C . LEU B 1 273 ? -4.898 -64.117 -20.728 1.00 39.68 289 LEU B C 1
ATOM 5057 O O . LEU B 1 273 ? -4.426 -63.007 -20.354 1.00 36.69 289 LEU B O 1
ATOM 5062 N N . GLN B 1 274 ? -5.467 -65.002 -19.909 1.00 34.89 290 GLN B N 1
ATOM 5063 C CA . GLN B 1 274 ? -5.607 -64.764 -18.447 1.00 36.45 290 GLN B CA 1
ATOM 5064 C C . GLN B 1 274 ? -4.228 -64.723 -17.784 1.00 35.20 290 GLN B C 1
ATOM 5065 O O . GLN B 1 274 ? -4.009 -63.844 -16.948 1.00 36.42 290 GLN B O 1
ATOM 5071 N N . GLY B 1 275 ? -3.354 -65.671 -18.130 1.00 37.36 291 GLY B N 1
ATOM 5072 C CA . GLY B 1 275 ? -1.957 -65.703 -17.665 1.00 36.02 291 GLY B CA 1
ATOM 5073 C C . GLY B 1 275 ? -1.208 -64.432 -18.022 1.00 33.28 291 GLY B C 1
ATOM 5074 O O . GLY B 1 275 ? -0.558 -63.896 -17.146 1.00 33.48 291 GLY B O 1
ATOM 5075 N N . ALA B 1 276 ? -1.324 -63.958 -19.265 1.00 33.86 292 ALA B N 1
ATOM 5076 C CA . ALA B 1 276 ? -0.683 -62.718 -19.753 1.00 34.95 292 ALA B CA 1
ATOM 5077 C C . ALA B 1 276 ? -1.157 -61.531 -18.905 1.00 37.03 292 ALA B C 1
ATOM 5078 O O . ALA B 1 276 ? -0.303 -60.743 -18.426 1.00 35.91 292 ALA B O 1
ATOM 5080 N N . LEU B 1 277 ? -2.469 -61.426 -18.671 1.00 36.61 293 LEU B N 1
ATOM 5081 C CA . LEU B 1 277 ? -3.050 -60.290 -17.913 1.00 36.11 293 LEU B CA 1
ATOM 5082 C C . LEU B 1 277 ? -2.579 -60.367 -16.453 1.00 35.59 293 LEU B C 1
ATOM 5083 O O . LEU B 1 277 ? -2.303 -59.316 -15.848 1.00 34.47 293 LEU B O 1
ATOM 5088 N N . MET B 1 278 ? -2.442 -61.575 -15.907 1.00 35.44 294 MET B N 1
ATOM 5089 C CA . MET B 1 278 ? -1.898 -61.802 -14.540 1.00 34.98 294 MET B CA 1
ATOM 5090 C C . MET B 1 278 ? -0.482 -61.217 -14.471 1.00 33.35 294 MET B C 1
ATOM 5091 O O . MET B 1 278 ? -0.185 -60.465 -13.549 1.00 38.81 294 MET B O 1
ATOM 5096 N N . ILE B 1 279 ? 0.367 -61.558 -15.439 1.00 36.17 295 ILE B N 1
ATOM 5097 C CA . ILE B 1 279 ? 1.778 -61.077 -15.495 1.00 34.17 295 ILE B CA 1
ATOM 5098 C C . ILE B 1 279 ? 1.759 -59.544 -15.625 1.00 35.43 295 ILE B C 1
ATOM 5099 O O . ILE B 1 279 ? 2.517 -58.891 -14.882 1.00 35.97 295 ILE B O 1
ATOM 5104 N N . TYR B 1 280 ? 0.883 -58.982 -16.461 1.00 34.43 296 TYR B N 1
ATOM 5105 C CA . TYR B 1 280 ? 0.748 -57.507 -16.630 1.00 34.62 296 TYR B CA 1
ATOM 5106 C C . TYR B 1 280 ? 0.445 -56.865 -15.280 1.00 34.26 296 TYR B C 1
ATOM 5107 O O . TYR B 1 280 ? 1.231 -56.021 -14.823 1.00 33.46 296 TYR B O 1
ATOM 5116 N N . PHE B 1 281 ? -0.637 -57.290 -14.634 1.00 33.72 297 PHE B N 1
ATOM 5117 C CA . PHE B 1 281 ? -1.144 -56.636 -13.405 1.00 35.70 297 PHE B CA 1
ATOM 5118 C C . PHE B 1 281 ? -0.137 -56.795 -12.269 1.00 37.28 297 PHE B C 1
ATOM 5119 O O . PHE B 1 281 ? 0.058 -55.804 -11.540 1.00 40.92 297 PHE B O 1
ATOM 5127 N N . TYR B 1 282 ? 0.535 -57.947 -12.168 1.00 36.13 298 TYR B N 1
ATOM 5128 C CA . TYR B 1 282 ? 1.369 -58.313 -10.990 1.00 36.25 298 TYR B CA 1
ATOM 5129 C C . TYR B 1 282 ? 2.857 -58.374 -11.378 1.00 38.76 298 TYR B C 1
ATOM 5130 O O . TYR B 1 282 ? 3.641 -59.077 -10.702 1.00 36.93 298 TYR B O 1
ATOM 5139 N N . ARG B 1 283 ? 3.230 -57.631 -12.421 1.00 35.89 299 ARG B N 1
ATOM 5140 C CA . ARG B 1 283 ? 4.589 -57.609 -13.030 1.00 38.54 299 ARG B CA 1
ATOM 5141 C C . ARG B 1 283 ? 5.680 -57.273 -12.003 1.00 35.35 299 ARG B C 1
ATOM 5142 O O . ARG B 1 283 ? 6.819 -57.742 -12.189 1.00 34.07 299 ARG B O 1
ATOM 5150 N N . GLU B 1 284 ? 5.371 -56.511 -10.960 1.00 36.25 300 GLU B N 1
ATOM 5151 C CA . GLU B 1 284 ? 6.388 -56.112 -9.946 1.00 38.64 300 GLU B CA 1
ATOM 5152 C C . GLU B 1 284 ? 6.671 -57.261 -8.979 1.00 39.32 300 GLU B C 1
ATOM 5153 O O . GLU B 1 284 ? 7.725 -57.199 -8.325 1.00 37.87 300 GLU B O 1
ATOM 5159 N N . GLU B 1 285 ? 5.785 -58.263 -8.887 1.00 41.48 301 GLU B N 1
ATOM 5160 C CA . GLU B 1 285 ? 6.010 -59.469 -8.043 1.00 40.49 301 GLU B CA 1
ATOM 5161 C C . GLU B 1 285 ? 7.244 -60.176 -8.595 1.00 38.01 301 GLU B C 1
ATOM 5162 O O . GLU B 1 285 ? 7.305 -60.460 -9.789 1.00 38.95 301 GLU B O 1
ATOM 5168 N N . PRO B 1 286 ? 8.257 -60.476 -7.754 1.00 39.34 302 PRO B N 1
ATOM 5169 C CA . PRO B 1 286 ? 9.543 -60.980 -8.242 1.00 39.05 302 PRO B CA 1
ATOM 5170 C C . PRO B 1 286 ? 9.436 -62.085 -9.302 1.00 41.12 302 PRO B C 1
ATOM 5171 O O . PRO B 1 286 ? 10.150 -62.002 -10.294 1.00 38.80 302 PRO B O 1
ATOM 5175 N N . ARG B 1 287 ? 8.535 -63.058 -9.118 1.00 38.75 303 ARG B N 1
ATOM 5176 C CA . ARG B 1 287 ? 8.398 -64.206 -10.059 1.00 41.65 303 ARG B CA 1
ATOM 5177 C C . ARG B 1 287 ? 7.846 -63.724 -11.408 1.00 35.77 303 ARG B C 1
ATOM 5178 O O . ARG B 1 287 ? 8.010 -64.450 -12.397 1.00 34.90 303 ARG B O 1
ATOM 5186 N N . PHE B 1 288 ? 7.228 -62.542 -11.455 1.00 35.81 304 PHE B N 1
ATOM 5187 C CA . PHE B 1 288 ? 6.603 -61.999 -12.691 1.00 37.10 304 PHE B CA 1
ATOM 5188 C C . PHE B 1 288 ? 7.480 -60.949 -13.392 1.00 35.65 304 PHE B C 1
ATOM 5189 O O . PHE B 1 288 ? 7.177 -60.628 -14.534 1.00 35.15 304 PHE B O 1
ATOM 5197 N N . GLN B 1 289 ? 8.558 -60.481 -12.768 1.00 36.43 305 GLN B N 1
ATOM 5198 C CA . GLN B 1 289 ? 9.383 -59.360 -13.302 1.00 34.62 305 GLN B CA 1
ATOM 5199 C C . GLN B 1 289 ? 9.954 -59.723 -14.674 1.00 32.94 305 GLN B C 1
ATOM 5200 O O . GLN B 1 289 ? 9.735 -58.974 -15.620 1.00 30.89 305 GLN B O 1
ATOM 5206 N N . VAL B 1 290 ? 10.660 -60.842 -14.782 1.00 32.68 306 VAL B N 1
ATOM 5207 C CA . VAL B 1 290 ? 11.316 -61.253 -16.046 1.00 30.57 306 VAL B CA 1
ATOM 5208 C C . VAL B 1 290 ? 10.268 -61.784 -17.018 1.00 34.63 306 VAL B C 1
ATOM 5209 O O . VAL B 1 290 ? 10.359 -61.530 -18.214 1.00 35.82 306 VAL B O 1
ATOM 5213 N N . PRO B 1 291 ? 9.234 -62.543 -16.591 1.00 35.76 307 PRO B N 1
ATOM 5214 C CA . PRO B 1 291 ? 8.116 -62.826 -17.501 1.00 34.51 307 PRO B CA 1
ATOM 5215 C C . PRO B 1 291 ? 7.517 -61.555 -18.139 1.00 31.78 307 PRO B C 1
ATOM 5216 O O . PRO B 1 291 ? 7.285 -61.530 -19.349 1.00 31.28 307 PRO B O 1
ATOM 5220 N N . PHE B 1 292 ? 7.277 -60.504 -17.367 1.00 29.59 308 PHE B N 1
ATOM 5221 C CA . PHE B 1 292 ? 6.795 -59.224 -17.948 1.00 32.17 308 PHE B CA 1
ATOM 5222 C C . PHE B 1 292 ? 7.784 -58.705 -19.016 1.00 32.50 308 PHE B C 1
ATOM 5223 O O . PHE B 1 292 ? 7.320 -58.353 -20.128 1.00 30.62 308 PHE B O 1
ATOM 5231 N N . GLN B 1 293 ? 9.096 -58.724 -18.735 1.00 33.87 309 GLN B N 1
ATOM 5232 C CA . GLN B 1 293 ? 10.156 -58.330 -19.707 1.00 32.68 309 GLN B CA 1
ATOM 5233 C C . GLN B 1 293 ? 10.029 -59.191 -20.964 1.00 33.49 309 GLN B C 1
ATOM 5234 O O . GLN B 1 293 ? 10.235 -58.663 -22.081 1.00 33.58 309 GLN B O 1
ATOM 5240 N N . LEU B 1 294 ? 9.680 -60.469 -20.813 1.00 32.99 310 LEU B N 1
ATOM 5241 C CA . LEU B 1 294 ? 9.564 -61.377 -21.973 1.00 32.60 310 LEU B CA 1
ATOM 5242 C C . LEU B 1 294 ? 8.371 -60.958 -22.833 1.00 31.36 310 LEU B C 1
ATOM 5243 O O . LEU B 1 294 ? 8.524 -60.894 -24.081 1.00 30.92 310 LEU B O 1
ATOM 5248 N N . LEU B 1 295 ? 7.221 -60.718 -22.209 1.00 30.07 311 LEU B N 1
ATOM 5249 C CA . LEU B 1 295 ? 6.005 -60.316 -22.952 1.00 31.81 311 LEU B CA 1
ATOM 5250 C C . LEU B 1 295 ? 6.308 -59.003 -23.680 1.00 30.29 311 LEU B C 1
ATOM 5251 O O . LEU B 1 295 ? 5.909 -58.873 -24.836 1.00 30.38 311 LEU B O 1
ATOM 5256 N N . THR B 1 296 ? 7.040 -58.093 -23.039 1.00 31.34 312 THR B N 1
ATOM 5257 C CA . THR B 1 296 ? 7.418 -56.777 -23.628 1.00 32.01 312 THR B CA 1
ATOM 5258 C C . THR B 1 296 ? 8.281 -57.061 -24.871 1.00 31.70 312 THR B C 1
ATOM 5259 O O . THR B 1 296 ? 7.993 -56.527 -25.957 1.00 30.87 312 THR B O 1
ATOM 5263 N N . SER B 1 297 ? 9.239 -57.972 -24.742 1.00 31.79 313 SER B N 1
ATOM 5264 C CA . SER B 1 297 ? 10.148 -58.387 -25.838 1.00 33.80 313 SER B CA 1
ATOM 5265 C C . SER B 1 297 ? 9.371 -58.951 -27.036 1.00 33.04 313 SER B C 1
ATOM 5266 O O . SER B 1 297 ? 9.753 -58.640 -28.183 1.00 32.51 313 SER B O 1
ATOM 5269 N N . LEU B 1 298 ? 8.360 -59.799 -26.787 1.00 31.37 314 LEU B N 1
ATOM 5270 C CA . LEU B 1 298 ? 7.557 -60.440 -27.857 1.00 32.78 314 LEU B CA 1
ATOM 5271 C C . LEU B 1 298 ? 6.821 -59.342 -28.628 1.00 30.97 314 LEU B C 1
ATOM 5272 O O . LEU B 1 298 ? 6.874 -59.360 -29.864 1.00 33.04 314 LEU B O 1
ATOM 5277 N N . MET B 1 299 ? 6.241 -58.368 -27.932 1.00 31.24 315 MET B N 1
ATOM 5278 C CA . MET B 1 299 ? 5.610 -57.188 -28.585 1.00 32.94 315 MET B CA 1
ATOM 5279 C C . MET B 1 299 ? 6.665 -56.376 -29.360 1.00 33.73 315 MET B C 1
ATOM 5280 O O . MET B 1 299 ? 6.356 -55.985 -30.499 1.00 30.04 315 MET B O 1
ATOM 5285 N N . ASP B 1 300 ? 7.868 -56.194 -28.804 1.00 31.94 316 ASP B N 1
ATOM 5286 C CA . ASP B 1 300 ? 8.990 -55.487 -29.480 1.00 33.01 316 ASP B CA 1
ATOM 5287 C C . ASP B 1 300 ? 9.299 -56.164 -30.813 1.00 34.71 316 ASP B C 1
ATOM 5288 O O . ASP B 1 300 ? 9.472 -55.449 -31.824 1.00 34.17 316 ASP B O 1
ATOM 5293 N N . ILE B 1 301 ? 9.376 -57.495 -30.811 1.00 35.94 317 ILE B N 1
ATOM 5294 C CA . ILE B 1 301 ? 9.726 -58.290 -32.021 1.00 33.99 317 ILE B CA 1
ATOM 5295 C C . ILE B 1 301 ? 8.628 -58.140 -33.085 1.00 34.46 317 ILE B C 1
ATOM 5296 O O . ILE B 1 301 ? 8.982 -57.975 -34.287 1.00 33.33 317 ILE B O 1
ATOM 5301 N N . ASP B 1 302 ? 7.351 -58.211 -32.701 1.00 34.04 318 ASP B N 1
ATOM 5302 C CA . ASP B 1 302 ? 6.228 -57.947 -33.640 1.00 33.90 318 ASP B CA 1
ATOM 5303 C C . ASP B 1 302 ? 6.340 -56.511 -34.180 1.00 35.33 318 ASP B C 1
ATOM 5304 O O . ASP B 1 302 ? 6.196 -56.321 -35.407 1.00 35.40 318 ASP B O 1
ATOM 5309 N N . SER B 1 303 ? 6.589 -55.525 -33.317 1.00 34.76 319 SER B N 1
ATOM 5310 C CA . SER B 1 303 ? 6.703 -54.103 -33.746 1.00 38.39 319 SER B CA 1
ATOM 5311 C C . SER B 1 303 ? 7.867 -53.965 -34.740 1.00 37.64 319 SER B C 1
ATOM 5312 O O . SER B 1 303 ? 7.678 -53.309 -35.792 1.00 34.17 319 SER B O 1
ATOM 5315 N N . LEU B 1 304 ? 9.017 -54.581 -34.455 1.00 33.96 320 LEU B N 1
ATOM 5316 C CA . LEU B 1 304 ? 10.210 -54.395 -35.321 1.00 33.58 320 LEU B CA 1
ATOM 5317 C C . LEU B 1 304 ? 10.047 -55.150 -36.646 1.00 34.14 320 LEU B C 1
ATOM 5318 O O . LEU B 1 304 ? 10.523 -54.637 -37.659 1.00 33.25 320 LEU B O 1
ATOM 5323 N N . MET B 1 305 ? 9.377 -56.308 -36.643 1.00 34.58 321 MET B N 1
ATOM 5324 C CA . MET B 1 305 ? 9.121 -57.084 -37.871 1.00 34.86 321 MET B CA 1
ATOM 5325 C C . MET B 1 305 ? 8.272 -56.214 -38.804 1.00 34.77 321 MET B C 1
ATOM 5326 O O . MET B 1 305 ? 8.592 -56.179 -39.997 1.00 32.14 321 MET B O 1
ATOM 5331 N N . THR B 1 306 ? 7.228 -55.559 -38.283 1.00 34.34 322 THR B N 1
ATOM 5332 C CA . THR B 1 306 ? 6.289 -54.724 -39.084 1.00 36.69 322 THR B CA 1
ATOM 5333 C C . THR B 1 306 ? 7.049 -53.459 -39.527 1.00 35.91 322 THR B C 1
ATOM 5334 O O . THR B 1 306 ? 6.841 -53.014 -40.677 1.00 35.43 322 THR B O 1
ATOM 5338 N N . LYS B 1 307 ? 7.954 -52.934 -38.699 1.00 33.90 323 LYS B N 1
ATOM 5339 C CA . LYS B 1 307 ? 8.815 -51.788 -39.104 1.00 35.30 323 LYS B CA 1
ATOM 5340 C C . LYS B 1 307 ? 9.722 -52.217 -40.266 1.00 35.08 323 LYS B C 1
ATOM 5341 O O . LYS B 1 307 ? 9.922 -51.394 -41.174 1.00 34.44 323 LYS B O 1
ATOM 5347 N N . TRP B 1 308 ? 10.242 -53.450 -40.241 1.00 33.26 324 TRP B N 1
ATOM 5348 C CA . TRP B 1 308 ? 11.085 -54.012 -41.328 1.00 33.45 324 TRP B CA 1
ATOM 5349 C C . TRP B 1 308 ? 10.273 -53.978 -42.624 1.00 35.00 324 TRP B C 1
ATOM 5350 O O . TRP B 1 308 ? 10.758 -53.452 -43.641 1.00 30.77 324 TRP B O 1
ATOM 5361 N N . ARG B 1 309 ? 9.058 -54.519 -42.565 1.00 35.91 325 ARG B N 1
ATOM 5362 C CA . ARG B 1 309 ? 8.125 -54.548 -43.712 1.00 37.25 325 ARG B CA 1
ATOM 5363 C C . ARG B 1 309 ? 7.830 -53.124 -44.184 1.00 35.77 325 ARG B C 1
ATOM 5364 O O . ARG B 1 309 ? 7.822 -52.920 -45.408 1.00 36.92 325 ARG B O 1
ATOM 5372 N N . TYR B 1 310 ? 7.614 -52.171 -43.279 1.00 37.02 326 TYR B N 1
ATOM 5373 C CA . TYR B 1 310 ? 7.273 -50.784 -43.688 1.00 39.37 326 TYR B CA 1
ATOM 5374 C C . TYR B 1 310 ? 8.507 -50.099 -44.309 1.00 40.46 326 TYR B C 1
ATOM 5375 O O . TYR B 1 310 ? 8.344 -49.469 -45.382 1.00 38.93 326 TYR B O 1
ATOM 5384 N N . ASN B 1 311 ? 9.703 -50.245 -43.729 1.00 38.51 327 ASN B N 1
ATOM 5385 C CA . ASN B 1 311 ? 10.927 -49.584 -44.282 1.00 38.12 327 ASN B CA 1
ATOM 5386 C C . ASN B 1 311 ? 11.227 -50.182 -45.657 1.00 36.46 327 ASN B C 1
ATOM 5387 O O . ASN B 1 311 ? 11.644 -49.423 -46.532 1.00 39.72 327 ASN B O 1
ATOM 5392 N N . HIS B 1 312 ? 11.001 -51.484 -45.827 1.00 37.10 328 HIS B N 1
ATOM 5393 C CA . HIS B 1 312 ? 11.105 -52.218 -47.111 1.00 38.86 328 HIS B CA 1
ATOM 5394 C C . HIS B 1 312 ? 10.160 -51.567 -48.133 1.00 44.32 328 HIS B C 1
ATOM 5395 O O . HIS B 1 312 ? 10.653 -51.151 -49.210 1.00 42.69 328 HIS B O 1
ATOM 5402 N N . VAL B 1 313 ? 8.872 -51.422 -47.784 1.00 42.85 329 VAL B N 1
ATOM 5403 C CA . VAL B 1 313 ? 7.824 -50.772 -48.635 1.00 43.56 329 VAL B CA 1
ATOM 5404 C C . VAL B 1 313 ? 8.290 -49.369 -49.069 1.00 42.05 329 VAL B C 1
ATOM 5405 O O . VAL B 1 313 ? 8.186 -49.077 -50.275 1.00 43.26 329 VAL B O 1
ATOM 5409 N N . CYS B 1 314 ? 8.760 -48.517 -48.149 1.00 37.65 330 CYS B N 1
ATOM 5410 C CA . CYS B 1 314 ? 9.102 -47.099 -48.458 1.00 40.66 330 CYS B CA 1
ATOM 5411 C C . CYS B 1 314 ? 10.231 -47.064 -49.485 1.00 44.13 330 CYS B C 1
ATOM 5412 O O . CYS B 1 314 ? 10.191 -46.177 -50.361 1.00 45.48 330 CYS B O 1
ATOM 5415 N N . MET B 1 315 ? 11.177 -48.003 -49.388 1.00 45.15 331 MET B N 1
ATOM 5416 C CA . MET B 1 315 ? 12.347 -48.076 -50.296 1.00 44.33 331 MET B CA 1
ATOM 5417 C C . MET B 1 315 ? 11.879 -48.549 -51.679 1.00 46.02 331 MET B C 1
ATOM 5418 O O . MET B 1 315 ? 12.206 -47.863 -52.678 1.00 43.56 331 MET B O 1
ATOM 5423 N N . VAL B 1 316 ? 11.161 -49.679 -51.720 1.00 41.09 332 VAL B N 1
ATOM 5424 C CA . VAL B 1 316 ? 10.632 -50.290 -52.972 1.00 45.29 332 VAL B CA 1
ATOM 5425 C C . VAL B 1 316 ? 9.775 -49.269 -53.739 1.00 47.07 332 VAL B C 1
ATOM 5426 O O . VAL B 1 316 ? 9.813 -49.287 -54.991 1.00 47.30 332 VAL B O 1
ATOM 5430 N N . HIS B 1 317 ? 9.035 -48.408 -53.033 1.00 48.95 333 HIS B N 1
ATOM 5431 C CA . HIS B 1 317 ? 8.225 -47.332 -53.665 1.00 47.64 333 HIS B CA 1
ATOM 5432 C C . HIS B 1 317 ? 9.160 -46.437 -54.474 1.00 48.30 333 HIS B C 1
ATOM 5433 O O . HIS B 1 317 ? 8.877 -46.224 -55.662 1.00 45.14 333 HIS B O 1
ATOM 5440 N N . ARG B 1 318 ? 10.241 -45.945 -53.862 1.00 46.99 334 ARG B N 1
ATOM 5441 C CA . ARG B 1 318 ? 11.204 -45.063 -54.574 1.00 48.26 334 ARG B CA 1
ATOM 5442 C C . ARG B 1 318 ? 11.873 -45.830 -55.725 1.00 43.97 334 ARG B C 1
ATOM 5443 O O . ARG B 1 318 ? 12.132 -45.190 -56.759 1.00 44.32 334 ARG B O 1
ATOM 5451 N N . MET B 1 319 ? 12.149 -47.128 -55.562 1.00 39.63 335 MET B N 1
ATOM 5452 C CA . MET B 1 319 ? 12.926 -47.925 -56.548 1.00 39.80 335 MET B CA 1
ATOM 5453 C C . MET B 1 319 ? 12.057 -48.270 -57.766 1.00 44.57 335 MET B C 1
ATOM 5454 O O . MET B 1 319 ? 12.583 -48.212 -58.896 1.00 42.93 335 MET B O 1
ATOM 5459 N N . LEU B 1 320 ? 10.805 -48.685 -57.552 1.00 44.76 336 LEU B N 1
ATOM 5460 C CA . LEU B 1 320 ? 9.967 -49.282 -58.628 1.00 44.45 336 LEU B CA 1
ATOM 5461 C C . LEU B 1 320 ? 8.771 -48.388 -58.969 1.00 45.17 336 LEU B C 1
ATOM 5462 O O . LEU B 1 320 ? 8.295 -48.512 -60.103 1.00 44.74 336 LEU B O 1
ATOM 5467 N N . GLY B 1 321 ? 8.320 -47.518 -58.060 1.00 45.17 337 GLY B N 1
ATOM 5468 C CA . GLY B 1 321 ? 7.014 -46.837 -58.185 1.00 48.85 337 GLY B CA 1
ATOM 5469 C C . GLY B 1 321 ? 5.893 -47.868 -58.162 1.00 50.65 337 GLY B C 1
ATOM 5470 O O . GLY B 1 321 ? 5.980 -48.794 -57.341 1.00 44.43 337 GLY B O 1
ATOM 5471 N N . SER B 1 322 ? 4.945 -47.792 -59.102 1.00 59.10 338 SER B N 1
ATOM 5472 C CA . SER B 1 322 ? 3.826 -48.766 -59.268 1.00 60.48 338 SER B CA 1
ATOM 5473 C C . SER B 1 322 ? 4.185 -49.891 -60.255 1.00 64.64 338 SER B C 1
ATOM 5474 O O . SER B 1 322 ? 3.255 -50.613 -60.664 1.00 60.61 338 SER B O 1
ATOM 5477 N N . LYS B 1 323 ? 5.465 -50.048 -60.626 1.00 68.16 339 LYS B N 1
ATOM 5478 C CA . LYS B 1 323 ? 5.943 -51.183 -61.468 1.00 72.24 339 LYS B CA 1
ATOM 5479 C C . LYS B 1 323 ? 5.769 -52.500 -60.708 1.00 72.72 339 LYS B C 1
ATOM 5480 O O . LYS B 1 323 ? 5.936 -52.510 -59.470 1.00 72.07 339 LYS B O 1
ATOM 5486 N N . ALA B 1 324 ? 5.507 -53.579 -61.445 1.00 72.77 340 ALA B N 1
ATOM 5487 C CA . ALA B 1 324 ? 5.409 -54.957 -60.913 1.00 72.04 340 ALA B CA 1
ATOM 5488 C C . ALA B 1 324 ? 6.814 -55.458 -60.559 1.00 70.85 340 ALA B C 1
ATOM 5489 O O . ALA B 1 324 ? 7.788 -55.046 -61.233 1.00 64.23 340 ALA B O 1
ATOM 5491 N N . GLY B 1 325 ? 6.907 -56.307 -59.531 1.00 71.15 341 GLY B N 1
ATOM 5492 C CA . GLY B 1 325 ? 8.174 -56.906 -59.072 1.00 75.82 341 GLY B CA 1
ATOM 5493 C C . GLY B 1 325 ? 8.630 -58.040 -59.976 1.00 76.79 341 GLY B C 1
ATOM 5494 O O . GLY B 1 325 ? 7.764 -58.674 -60.622 1.00 74.31 341 GLY B O 1
ATOM 5495 N N . THR B 1 326 ? 9.943 -58.302 -59.997 1.00 73.64 342 THR B N 1
ATOM 5496 C CA . THR B 1 326 ? 10.589 -59.401 -60.769 1.00 75.07 342 THR B CA 1
ATOM 5497 C C . THR B 1 326 ? 10.029 -60.753 -60.291 1.00 77.01 342 THR B C 1
ATOM 5498 O O . THR B 1 326 ? 10.056 -61.714 -61.086 1.00 79.54 342 THR B O 1
ATOM 5502 N N . GLY B 1 327 ? 9.522 -60.816 -59.053 1.00 75.68 343 GLY B N 1
ATOM 5503 C CA . GLY B 1 327 ? 9.007 -62.048 -58.417 1.00 79.03 343 GLY B CA 1
ATOM 5504 C C . GLY B 1 327 ? 7.546 -62.317 -58.737 1.00 77.43 343 GLY B C 1
ATOM 5505 O O . GLY B 1 327 ? 7.041 -63.373 -58.293 1.00 77.35 343 GLY B O 1
ATOM 5506 N N . GLY B 1 328 ? 6.886 -61.394 -59.448 1.00 75.24 344 GLY B N 1
ATOM 5507 C CA . GLY B 1 328 ? 5.535 -61.583 -60.009 1.00 74.52 344 GLY B CA 1
ATOM 5508 C C . GLY B 1 328 ? 4.530 -60.579 -59.476 1.00 75.59 344 GLY B C 1
ATOM 5509 O O . GLY B 1 328 ? 3.654 -60.164 -60.259 1.00 79.77 344 GLY B O 1
ATOM 5510 N N . SER B 1 329 ? 4.633 -60.215 -58.192 1.00 75.92 345 SER B N 1
ATOM 5511 C CA . SER B 1 329 ? 3.627 -59.392 -57.461 1.00 71.22 345 SER B CA 1
ATOM 5512 C C . SER B 1 329 ? 3.546 -57.983 -58.065 1.00 74.61 345 SER B C 1
ATOM 5513 O O . SER B 1 329 ? 4.431 -57.622 -58.882 1.00 75.84 345 SER B O 1
ATOM 5516 N N . SER B 1 330 ? 2.509 -57.228 -57.675 1.00 75.15 346 SER B N 1
ATOM 5517 C CA . SER B 1 330 ? 2.290 -55.796 -58.025 1.00 73.47 346 SER B CA 1
ATOM 5518 C C . SER B 1 330 ? 3.424 -54.944 -57.440 1.00 72.93 346 SER B C 1
ATOM 5519 O O . SER B 1 330 ? 3.596 -53.779 -57.880 1.00 72.48 346 SER B O 1
ATOM 5522 N N . GLY B 1 331 ? 4.153 -55.507 -56.471 1.00 67.94 347 GLY B N 1
ATOM 5523 C CA . GLY B 1 331 ? 5.263 -54.839 -55.770 1.00 64.64 347 GLY B CA 1
ATOM 5524 C C . GLY B 1 331 ? 4.737 -54.001 -54.624 1.00 58.46 347 GLY B C 1
ATOM 5525 O O . GLY B 1 331 ? 4.211 -54.583 -53.655 1.00 58.04 347 GLY B O 1
ATOM 5526 N N . TYR B 1 332 ? 4.840 -52.682 -54.767 1.00 56.76 348 TYR B N 1
ATOM 5527 C CA . TYR B 1 332 ? 4.553 -51.665 -53.724 1.00 60.21 348 TYR B CA 1
ATOM 5528 C C . TYR B 1 332 ? 3.194 -51.953 -53.069 1.00 63.35 348 TYR B C 1
ATOM 5529 O O . TYR B 1 332 ? 3.115 -51.942 -51.827 1.00 59.60 348 TYR B O 1
ATOM 5538 N N . HIS B 1 333 ? 2.166 -52.232 -53.876 1.00 65.19 349 HIS B N 1
ATOM 5539 C CA . HIS B 1 333 ? 0.768 -52.469 -53.413 1.00 67.48 349 HIS B CA 1
ATOM 5540 C C . HIS B 1 333 ? 0.709 -53.749 -52.555 1.00 60.97 349 HIS B C 1
ATOM 5541 O O . HIS B 1 333 ? 0.155 -53.681 -51.427 1.00 56.36 349 HIS B O 1
ATOM 5548 N N . TYR B 1 334 ? 1.275 -54.871 -53.022 1.00 56.21 350 TYR B N 1
ATOM 5549 C CA . TYR B 1 334 ? 1.285 -56.144 -52.250 1.00 55.72 350 TYR B CA 1
ATOM 5550 C C . TYR B 1 334 ? 2.067 -55.960 -50.940 1.00 55.67 350 TYR B C 1
ATOM 5551 O O . TYR B 1 334 ? 1.612 -56.414 -49.868 1.00 52.72 350 TYR B O 1
ATOM 5560 N N . LEU B 1 335 ? 3.245 -55.341 -51.013 1.00 56.24 351 LEU B N 1
ATOM 5561 C CA . LEU B 1 335 ? 4.108 -55.153 -49.814 1.00 56.43 351 LEU B CA 1
ATOM 5562 C C . LEU B 1 335 ? 3.352 -54.303 -48.772 1.00 54.45 351 LEU B C 1
ATOM 5563 O O . LEU B 1 335 ? 3.415 -54.667 -47.576 1.00 49.30 351 LEU B O 1
ATOM 5568 N N . ARG B 1 336 ? 2.645 -53.243 -49.196 1.00 52.23 352 ARG B N 1
ATOM 5569 C CA . ARG B 1 336 ? 1.816 -52.389 -48.295 1.00 57.48 352 ARG B CA 1
ATOM 5570 C C . ARG B 1 336 ? 0.839 -53.283 -47.521 1.00 53.60 352 ARG B C 1
ATOM 5571 O O . ARG B 1 336 ? 0.659 -53.033 -46.324 1.00 47.81 352 ARG B O 1
ATOM 5579 N N . SER B 1 337 ? 0.278 -54.308 -48.174 1.00 54.36 353 SER B N 1
ATOM 5580 C CA . SER B 1 337 ? -0.765 -55.207 -47.605 1.00 53.28 353 SER B CA 1
ATOM 5581 C C . SER B 1 337 ? -0.184 -56.074 -46.481 1.00 51.80 353 SER B C 1
ATOM 5582 O O . SER B 1 337 ? -0.963 -56.500 -45.600 1.00 51.23 353 SER B O 1
ATOM 5585 N N . THR B 1 338 ? 1.129 -56.317 -46.482 1.00 46.49 354 THR B N 1
ATOM 5586 C CA . THR B 1 338 ? 1.822 -57.096 -45.417 1.00 44.39 354 THR B CA 1
ATOM 5587 C C . THR B 1 338 ? 1.963 -56.262 -44.136 1.00 42.32 354 THR B C 1
ATOM 5588 O O . THR B 1 338 ? 2.301 -56.858 -43.094 1.00 41.50 354 THR B O 1
ATOM 5592 N N . VAL B 1 339 ? 1.777 -54.937 -44.205 1.00 42.78 355 VAL B N 1
ATOM 5593 C CA . VAL B 1 339 ? 1.942 -54.017 -43.037 1.00 45.84 355 VAL B CA 1
ATOM 5594 C C . VAL B 1 339 ? 0.581 -53.911 -42.343 1.00 51.90 355 VAL B C 1
ATOM 5595 O O . VAL B 1 339 ? -0.054 -52.841 -42.421 1.00 60.44 355 VAL B O 1
ATOM 5599 N N . SER B 1 340 ? 0.116 -55.007 -41.745 1.00 55.45 356 SER B N 1
ATOM 5600 C CA . SER B 1 340 ? -1.168 -55.060 -40.996 1.00 57.70 356 SER B CA 1
ATOM 5601 C C . SER B 1 340 ? -0.987 -55.914 -39.743 1.00 58.09 356 SER B C 1
ATOM 5602 O O . SER B 1 340 ? -0.002 -56.678 -39.669 1.00 57.96 356 SER B O 1
ATOM 5605 N N . ASP B 1 341 ? -1.929 -55.773 -38.814 1.00 61.37 357 ASP B N 1
ATOM 5606 C CA . ASP B 1 341 ? -1.990 -56.528 -37.535 1.00 60.44 357 ASP B CA 1
ATOM 5607 C C . ASP B 1 341 ? -2.305 -58.000 -37.834 1.00 58.99 357 ASP B C 1
ATOM 5608 O O . ASP B 1 341 ? -2.127 -58.831 -36.934 1.00 63.81 357 ASP B O 1
ATOM 5613 N N . ARG B 1 342 ? -2.700 -58.308 -39.071 1.00 58.33 358 ARG B N 1
ATOM 5614 C CA . ARG B 1 342 ? -2.845 -59.690 -39.604 1.00 61.52 358 ARG B CA 1
ATOM 5615 C C . ARG B 1 342 ? -1.524 -60.469 -39.455 1.00 61.59 358 ARG B C 1
ATOM 5616 O O . ARG B 1 342 ? -1.575 -61.721 -39.412 1.00 59.50 358 ARG B O 1
ATOM 5624 N N . TYR B 1 343 ? -0.377 -59.780 -39.427 1.00 53.66 359 TYR B N 1
ATOM 5625 C CA . TYR B 1 343 ? 0.964 -60.419 -39.342 1.00 50.48 359 TYR B CA 1
ATOM 5626 C C . TYR B 1 343 ? 1.541 -60.287 -37.928 1.00 44.95 359 TYR B C 1
ATOM 5627 O O . TYR B 1 343 ? 2.613 -60.872 -37.682 1.00 49.78 359 TYR B O 1
ATOM 5636 N N . LYS B 1 344 ? 0.870 -59.560 -37.029 1.00 40.22 360 LYS B N 1
ATOM 5637 C CA . LYS B 1 344 ? 1.285 -59.453 -35.601 1.00 43.80 360 LYS B CA 1
ATOM 5638 C C . LYS B 1 344 ? 0.898 -60.757 -34.898 1.00 41.31 360 LYS B C 1
ATOM 5639 O O . LYS B 1 344 ? -0.281 -60.950 -34.586 1.00 43.39 360 LYS B O 1
ATOM 5645 N N . VAL B 1 345 ? 1.878 -61.632 -34.697 1.00 40.43 361 VAL B N 1
ATOM 5646 C CA . VAL B 1 345 ? 1.705 -62.952 -34.033 1.00 39.85 361 VAL B CA 1
ATOM 5647 C C . VAL B 1 345 ? 1.210 -62.737 -32.600 1.00 37.92 361 VAL B C 1
ATOM 5648 O O . VAL B 1 345 ? 0.350 -63.511 -32.163 1.00 38.14 361 VAL B O 1
ATOM 5652 N N . PHE B 1 346 ? 1.717 -61.712 -31.919 1.00 34.14 362 PHE B N 1
ATOM 5653 C CA . PHE B 1 346 ? 1.369 -61.387 -30.512 1.00 34.88 362 PHE B CA 1
ATOM 5654 C C . PHE B 1 346 ? 0.372 -60.217 -30.438 1.00 35.20 362 PHE B C 1
ATOM 5655 O O . PHE B 1 346 ? 0.355 -59.550 -29.398 1.00 38.44 362 PHE B O 1
ATOM 5663 N N . VAL B 1 347 ? -0.489 -60.025 -31.447 1.00 38.84 363 VAL B N 1
ATOM 5664 C CA . VAL B 1 347 ? -1.624 -59.039 -31.401 1.00 42.40 363 VAL B CA 1
ATOM 5665 C C . VAL B 1 347 ? -2.273 -59.027 -30.015 1.00 38.47 363 VAL B C 1
ATOM 5666 O O . VAL B 1 347 ? -2.609 -57.937 -29.559 1.00 39.94 363 VAL B O 1
ATOM 5670 N N . ASP B 1 348 ? -2.545 -60.188 -29.426 1.00 39.20 364 ASP B N 1
ATOM 5671 C CA . ASP B 1 348 ? -3.319 -60.265 -28.157 1.00 40.73 364 ASP B CA 1
ATOM 5672 C C . ASP B 1 348 ? -2.539 -59.572 -27.041 1.00 38.52 364 ASP B C 1
ATOM 5673 O O . ASP B 1 348 ? -3.178 -59.075 -26.104 1.00 38.47 364 ASP B O 1
ATOM 5678 N N . LEU B 1 349 ? -1.204 -59.579 -27.092 1.00 36.59 365 LEU B N 1
ATOM 5679 C CA . LEU B 1 349 ? -0.405 -58.940 -26.016 1.00 34.98 365 LEU B CA 1
ATOM 5680 C C . LEU B 1 349 ? -0.590 -57.422 -26.091 1.00 34.22 365 LEU B C 1
ATOM 5681 O O . LEU B 1 349 ? -0.663 -56.799 -25.015 1.00 34.68 365 LEU B O 1
ATOM 5686 N N . PHE B 1 350 ? -0.671 -56.862 -27.300 1.00 33.21 366 PHE B N 1
ATOM 5687 C CA . PHE B 1 350 ? -0.928 -55.418 -27.544 1.00 35.31 366 PHE B CA 1
ATOM 5688 C C . PHE B 1 350 ? -2.338 -55.086 -27.067 1.00 35.44 366 PHE B C 1
ATOM 5689 O O . PHE B 1 350 ? -2.518 -54.046 -26.451 1.00 38.11 366 PHE B O 1
ATOM 5697 N N . ASN B 1 351 ? -3.312 -55.936 -27.375 1.00 36.87 367 ASN B N 1
ATOM 5698 C CA . ASN B 1 351 ? -4.746 -55.569 -27.230 1.00 40.76 367 ASN B CA 1
ATOM 5699 C C . ASN B 1 351 ? -5.179 -55.731 -25.772 1.00 40.82 367 ASN B C 1
ATOM 5700 O O . ASN B 1 351 ? -6.251 -55.231 -25.435 1.00 45.18 367 ASN B O 1
ATOM 5705 N N . LEU B 1 352 ? -4.351 -56.311 -24.908 1.00 42.79 368 LEU B N 1
ATOM 5706 C CA . LEU B 1 352 ? -4.653 -56.315 -23.450 1.00 44.40 368 LEU B CA 1
ATOM 5707 C C . LEU B 1 352 ? -4.681 -54.878 -22.890 1.00 45.64 368 LEU B C 1
ATOM 5708 O O . LEU B 1 352 ? -5.384 -54.664 -21.870 1.00 43.44 368 LEU B O 1
ATOM 5713 N N . SER B 1 353 ? -4.051 -53.900 -23.558 1.00 44.84 369 SER B N 1
ATOM 5714 C CA . SER B 1 353 ? -4.181 -52.450 -23.226 1.00 46.19 369 SER B CA 1
ATOM 5715 C C . SER B 1 353 ? -5.646 -51.994 -23.276 1.00 42.01 369 SER B C 1
ATOM 5716 O O . SER B 1 353 ? -6.008 -51.080 -22.542 1.00 39.17 369 SER B O 1
ATOM 5719 N N . THR B 1 354 ? -6.466 -52.601 -24.131 1.00 45.79 370 THR B N 1
ATOM 5720 C CA . THR B 1 354 ? -7.923 -52.323 -24.225 1.00 45.25 370 THR B CA 1
ATOM 5721 C C . THR B 1 354 ? -8.605 -52.532 -22.865 1.00 45.93 370 THR B C 1
ATOM 5722 O O . THR B 1 354 ? -9.602 -51.843 -22.622 1.00 44.80 370 THR B O 1
ATOM 5726 N N . TYR B 1 355 ? -8.086 -53.426 -22.015 1.00 46.79 371 TYR B N 1
ATOM 5727 C CA . TYR B 1 355 ? -8.795 -53.946 -20.815 1.00 48.03 371 TYR B CA 1
ATOM 5728 C C . TYR B 1 355 ? -8.104 -53.500 -19.530 1.00 50.51 371 TYR B C 1
ATOM 5729 O O . TYR B 1 355 ? -8.388 -54.140 -18.492 1.00 52.43 371 TYR B O 1
ATOM 5738 N N . LEU B 1 356 ? -7.303 -52.427 -19.576 1.00 45.14 372 LEU B N 1
ATOM 5739 C CA . LEU B 1 356 ? -6.725 -51.825 -18.346 1.00 48.15 372 LEU B CA 1
ATOM 5740 C C . LEU B 1 356 ? -7.847 -51.160 -17.537 1.00 48.99 372 LEU B C 1
ATOM 5741 O O . LEU B 1 356 ? -8.831 -50.664 -18.131 1.00 46.37 372 LEU B O 1
ATOM 5746 N N . ILE B 1 357 ? -7.680 -51.170 -16.217 1.00 45.99 373 ILE B N 1
ATOM 5747 C CA . ILE B 1 357 ? -8.710 -50.810 -15.208 1.00 45.26 373 ILE B CA 1
ATOM 5748 C C . ILE B 1 357 ? -8.006 -49.975 -14.152 1.00 46.15 373 ILE B C 1
ATOM 5749 O O . ILE B 1 357 ? -6.779 -50.013 -14.044 1.00 46.90 373 ILE B O 1
ATOM 5754 N N . PRO B 1 358 ? -8.753 -49.207 -13.335 1.00 46.51 374 PRO B N 1
ATOM 5755 C CA . PRO B 1 358 ? -8.136 -48.473 -12.237 1.00 47.73 374 PRO B CA 1
ATOM 5756 C C . PRO B 1 358 ? -7.371 -49.453 -11.333 1.00 46.62 374 PRO B C 1
ATOM 5757 O O . PRO B 1 358 ? -7.856 -50.548 -11.071 1.00 46.97 374 PRO B O 1
ATOM 5761 N N . ARG B 1 359 ? -6.182 -49.036 -10.910 1.00 49.31 375 ARG B N 1
ATOM 5762 C CA . ARG B 1 359 ? -5.255 -49.805 -10.042 1.00 55.01 375 ARG B CA 1
ATOM 5763 C C . ARG B 1 359 ? -6.044 -50.411 -8.864 1.00 55.15 375 ARG B C 1
ATOM 5764 O O . ARG B 1 359 ? -5.845 -51.606 -8.543 1.00 54.31 375 ARG B O 1
ATOM 5772 N N . HIS B 1 360 ? -6.962 -49.637 -8.285 1.00 54.73 376 HIS B N 1
ATOM 5773 C CA . HIS B 1 360 ? -7.751 -50.000 -7.077 1.00 58.72 376 HIS B CA 1
ATOM 5774 C C . HIS B 1 360 ? -8.677 -51.197 -7.362 1.00 51.85 376 HIS B C 1
ATOM 5775 O O . HIS B 1 360 ? -9.100 -51.836 -6.383 1.00 52.39 376 HIS B O 1
ATOM 5782 N N . TRP B 1 361 ? -8.989 -51.505 -8.627 1.00 47.77 377 TRP B N 1
ATOM 5783 C CA . TRP B 1 361 ? -9.884 -52.640 -8.997 1.00 46.29 377 TRP B CA 1
ATOM 5784 C C . TRP B 1 361 ? -9.092 -53.944 -9.125 1.00 43.43 377 TRP B C 1
ATOM 5785 O O . TRP B 1 361 ? -9.716 -55.020 -9.151 1.00 45.49 377 TRP B O 1
ATOM 5796 N N . ILE B 1 362 ? -7.772 -53.873 -9.268 1.00 42.88 378 ILE B N 1
ATOM 5797 C CA . ILE B 1 362 ? -6.934 -55.096 -9.429 1.00 42.35 378 ILE B CA 1
ATOM 5798 C C . ILE B 1 362 ? -7.039 -55.895 -8.132 1.00 40.71 378 ILE B C 1
ATOM 5799 O O . ILE B 1 362 ? -6.799 -55.347 -7.056 1.00 43.94 378 ILE B O 1
ATOM 5804 N N . PRO B 1 363 ? -7.390 -57.202 -8.180 1.00 40.02 379 PRO B N 1
ATOM 5805 C CA . PRO B 1 363 ? -7.505 -58.003 -6.965 1.00 42.95 379 PRO B CA 1
ATOM 5806 C C . PRO B 1 363 ? -6.208 -57.899 -6.151 1.00 48.15 379 PRO B C 1
ATOM 5807 O O . PRO B 1 363 ? -5.143 -57.986 -6.741 1.00 48.23 379 PRO B O 1
ATOM 5811 N N . LYS B 1 364 ? -6.333 -57.693 -4.840 1.00 52.37 380 LYS B N 1
ATOM 5812 C CA . LYS B 1 364 ? -5.187 -57.486 -3.921 1.00 58.54 380 LYS B CA 1
ATOM 5813 C C . LYS B 1 364 ? -4.448 -58.812 -3.728 1.00 60.58 380 LYS B C 1
ATOM 5814 O O . LYS B 1 364 ? -5.106 -59.873 -3.739 1.00 54.90 380 LYS B O 1
ATOM 5820 N N . MET B 1 365 ? -3.128 -58.736 -3.562 1.00 67.01 381 MET B N 1
ATOM 5821 C CA . MET B 1 365 ? -2.268 -59.872 -3.138 1.00 76.91 381 MET B CA 1
ATOM 5822 C C . MET B 1 365 ? -2.153 -59.886 -1.608 1.00 87.57 381 MET B C 1
ATOM 5823 O O . MET B 1 365 ? -1.919 -58.814 -1.013 1.00 81.47 381 MET B O 1
ATOM 5828 N N . ASN B 1 366 ? -2.300 -61.071 -1.010 1.00 101.76 382 ASN B N 1
ATOM 5829 C CA . ASN B 1 366 ? -2.339 -61.291 0.463 1.00 109.52 382 ASN B CA 1
ATOM 5830 C C . ASN B 1 366 ? -1.067 -62.031 0.867 1.00 113.44 382 ASN B C 1
ATOM 5831 O O . ASN B 1 366 ? -0.568 -62.842 0.089 1.00 116.43 382 ASN B O 1
ATOM 5836 N N . PRO B 1 367 ? -0.510 -61.797 2.082 1.00 114.36 383 PRO B N 1
ATOM 5837 C CA . PRO B 1 367 ? 0.847 -62.248 2.418 1.00 111.00 383 PRO B CA 1
ATOM 5838 C C . PRO B 1 367 ? 1.220 -63.695 2.047 1.00 110.89 383 PRO B C 1
ATOM 5839 O O . PRO B 1 367 ? 2.406 -63.992 2.066 1.00 104.49 383 PRO B O 1
ATOM 5843 N N . THR B 1 368 ? 0.228 -64.540 1.726 1.00 113.04 384 THR B N 1
ATOM 5844 C CA . THR B 1 368 ? 0.398 -65.961 1.299 1.00 114.66 384 THR B CA 1
ATOM 5845 C C . THR B 1 368 ? 0.710 -66.044 -0.201 1.00 116.87 384 THR B C 1
ATOM 5846 O O . THR B 1 368 ? 1.564 -66.877 -0.574 1.00 116.59 384 THR B O 1
ATOM 5850 N N . ILE B 1 369 ? 0.032 -65.241 -1.028 1.00 113.19 385 ILE B N 1
ATOM 5851 C CA . ILE B 1 369 ? 0.196 -65.253 -2.515 1.00 107.12 385 ILE B CA 1
ATOM 5852 C C . ILE B 1 369 ? 1.423 -64.403 -2.882 1.00 101.25 385 ILE B C 1
ATOM 5853 O O . ILE B 1 369 ? 2.092 -64.749 -3.879 1.00 90.45 385 ILE B O 1
ATOM 5858 N N . HIS B 1 370 ? 1.709 -63.350 -2.102 1.00 98.42 386 HIS B N 1
ATOM 5859 C CA . HIS B 1 370 ? 2.968 -62.549 -2.157 1.00 101.10 386 HIS B CA 1
ATOM 5860 C C . HIS B 1 370 ? 4.191 -63.468 -2.026 1.00 99.64 386 HIS B C 1
ATOM 5861 O O . HIS B 1 370 ? 5.191 -63.221 -2.728 1.00 98.90 386 HIS B O 1
ATOM 5868 N N . LYS B 1 371 ? 4.107 -64.480 -1.152 1.00 102.10 387 LYS B N 1
ATOM 5869 C CA . LYS B 1 371 ? 5.232 -65.388 -0.788 1.00 99.33 387 LYS B CA 1
ATOM 5870 C C . LYS B 1 371 ? 5.408 -66.472 -1.863 1.00 94.42 387 LYS B C 1
ATOM 5871 O O . LYS B 1 371 ? 6.575 -66.775 -2.197 1.00 93.47 387 LYS B O 1
ATOM 5877 N N . PHE B 1 372 ? 4.306 -67.044 -2.371 1.00 92.95 388 PHE B N 1
ATOM 5878 C CA . PHE B 1 372 ? 4.296 -67.987 -3.527 1.00 96.17 388 PHE B CA 1
ATOM 5879 C C . PHE B 1 372 ? 5.022 -67.330 -4.710 1.00 95.36 388 PHE B C 1
ATOM 5880 O O . PHE B 1 372 ? 5.791 -68.032 -5.399 1.00 98.07 388 PHE B O 1
ATOM 5888 N N . LEU B 1 373 ? 4.796 -66.024 -4.916 1.00 87.48 389 LEU B N 1
ATOM 5889 C CA . LEU B 1 373 ? 5.465 -65.197 -5.961 1.00 82.67 389 LEU B CA 1
ATOM 5890 C C . LEU B 1 373 ? 6.692 -64.488 -5.375 1.00 81.31 389 LEU B C 1
ATOM 5891 O O . LEU B 1 373 ? 7.216 -63.585 -6.035 1.00 65.55 389 LEU B O 1
ATOM 5896 N N . GLY C 1 23 ? -11.450 -27.086 -20.066 1.00 71.95 39 GLY C N 1
ATOM 5897 C CA . GLY C 1 23 ? -10.816 -28.187 -20.865 1.00 74.49 39 GLY C CA 1
ATOM 5898 C C . GLY C 1 23 ? -9.316 -27.971 -21.043 1.00 70.07 39 GLY C C 1
ATOM 5899 O O . GLY C 1 23 ? -8.916 -26.884 -21.510 1.00 64.83 39 GLY C O 1
ATOM 5900 N N . LEU C 1 24 ? -8.505 -28.963 -20.669 1.00 65.68 40 LEU C N 1
ATOM 5901 C CA . LEU C 1 24 ? -7.019 -28.910 -20.796 1.00 64.85 40 LEU C CA 1
ATOM 5902 C C . LEU C 1 24 ? -6.649 -28.879 -22.289 1.00 60.19 40 LEU C C 1
ATOM 5903 O O . LEU C 1 24 ? -7.284 -29.618 -23.079 1.00 55.62 40 LEU C O 1
ATOM 5908 N N . ILE C 1 25 ? -5.699 -28.018 -22.662 1.00 53.73 41 ILE C N 1
ATOM 5909 C CA . ILE C 1 25 ? -5.229 -27.845 -24.071 1.00 51.52 41 ILE C CA 1
ATOM 5910 C C . ILE C 1 25 ? -3.745 -28.237 -24.148 1.00 47.07 41 ILE C C 1
ATOM 5911 O O . ILE C 1 25 ? -2.969 -27.824 -23.257 1.00 44.52 41 ILE C O 1
ATOM 5916 N N . TYR C 1 26 ? -3.393 -29.045 -25.155 1.00 45.67 42 TYR C N 1
ATOM 5917 C CA . TYR C 1 26 ? -2.010 -29.488 -25.505 1.00 43.68 42 TYR C CA 1
ATOM 5918 C C . TYR C 1 26 ? -1.002 -28.393 -25.130 1.00 40.91 42 TYR C C 1
ATOM 5919 O O . TYR C 1 26 ? -0.188 -28.611 -24.218 1.00 43.37 42 TYR C O 1
ATOM 5928 N N . GLY C 1 27 ? -1.082 -27.236 -25.792 1.00 41.15 43 GLY C N 1
ATOM 5929 C CA . GLY C 1 27 ? -0.099 -26.142 -25.668 1.00 42.51 43 GLY C CA 1
ATOM 5930 C C . GLY C 1 27 ? 0.042 -25.634 -24.244 1.00 44.36 43 GLY C C 1
ATOM 5931 O O . GLY C 1 27 ? 1.171 -25.289 -23.850 1.00 47.44 43 GLY C O 1
ATOM 5932 N N . ASN C 1 28 ? -1.069 -25.554 -23.506 1.00 45.14 44 ASN C N 1
ATOM 5933 C CA . ASN C 1 28 ? -1.089 -25.120 -22.088 1.00 42.77 44 ASN C CA 1
ATOM 5934 C C . ASN C 1 28 ? -0.497 -26.226 -21.212 1.00 40.47 44 ASN C C 1
ATOM 5935 O O . ASN C 1 28 ? 0.363 -25.915 -20.364 1.00 42.34 44 ASN C O 1
ATOM 5940 N N . TYR C 1 29 ? -0.953 -27.469 -21.396 1.00 42.11 45 TYR C N 1
ATOM 5941 C CA . TYR C 1 29 ? -0.453 -28.663 -20.662 1.00 40.22 45 TYR C CA 1
ATOM 5942 C C . TYR C 1 29 ? 1.079 -28.711 -20.730 1.00 40.59 45 TYR C C 1
ATOM 5943 O O . TYR C 1 29 ? 1.721 -28.984 -19.692 1.00 41.63 45 TYR C O 1
ATOM 5952 N N . LEU C 1 30 ? 1.638 -28.422 -21.909 1.00 38.95 46 LEU C N 1
ATOM 5953 C CA . LEU C 1 30 ? 3.092 -28.545 -22.220 1.00 43.12 46 LEU C CA 1
ATOM 5954 C C . LEU C 1 30 ? 3.823 -27.220 -21.951 1.00 41.08 46 LEU C C 1
ATOM 5955 O O . LEU C 1 30 ? 5.060 -27.201 -22.069 1.00 36.50 46 LEU C O 1
ATOM 5960 N N . HIS C 1 31 ? 3.087 -26.168 -21.573 1.00 44.43 47 HIS C N 1
ATOM 5961 C CA . HIS C 1 31 ? 3.613 -24.805 -21.289 1.00 42.10 47 HIS C CA 1
ATOM 5962 C C . HIS C 1 31 ? 4.486 -24.376 -22.467 1.00 41.54 47 HIS C C 1
ATOM 5963 O O . HIS C 1 31 ? 5.622 -23.907 -22.254 1.00 43.02 47 HIS C O 1
ATOM 5970 N N . LEU C 1 32 ? 3.949 -24.532 -23.674 1.00 42.35 48 LEU C N 1
ATOM 5971 C CA . LEU C 1 32 ? 4.641 -24.147 -24.923 1.00 42.83 48 LEU C CA 1
ATOM 5972 C C . LEU C 1 32 ? 4.771 -22.622 -24.993 1.00 42.94 48 LEU C C 1
ATOM 5973 O O . LEU C 1 32 ? 5.626 -22.162 -25.773 1.00 39.90 48 LEU C O 1
ATOM 5978 N N . GLU C 1 33 ? 3.978 -21.868 -24.214 1.00 43.55 49 GLU C N 1
ATOM 5979 C CA . GLU C 1 33 ? 4.087 -20.381 -24.137 1.00 43.73 49 GLU C CA 1
ATOM 5980 C C . GLU C 1 33 ? 5.480 -20.024 -23.594 1.00 43.67 49 GLU C C 1
ATOM 5981 O O . GLU C 1 33 ? 5.973 -18.919 -23.890 1.00 48.11 49 GLU C O 1
ATOM 5987 N N . LYS C 1 34 ? 6.103 -20.923 -22.836 1.00 43.53 50 LYS C N 1
ATOM 5988 C CA . LYS C 1 34 ? 7.490 -20.747 -22.333 1.00 45.25 50 LYS C CA 1
ATOM 5989 C C . LYS C 1 34 ? 8.494 -21.435 -23.266 1.00 44.77 50 LYS C C 1
ATOM 5990 O O . LYS C 1 34 ? 9.482 -20.789 -23.657 1.00 44.34 50 LYS C O 1
ATOM 5996 N N . VAL C 1 35 ? 8.266 -22.716 -23.564 1.00 42.44 51 VAL C N 1
ATOM 5997 C CA . VAL C 1 35 ? 9.222 -23.585 -24.314 1.00 43.17 51 VAL C CA 1
ATOM 5998 C C . VAL C 1 35 ? 9.523 -22.956 -25.683 1.00 38.24 51 VAL C C 1
ATOM 5999 O O . VAL C 1 35 ? 10.705 -22.953 -26.079 1.00 40.45 51 VAL C O 1
ATOM 6003 N N . LEU C 1 36 ? 8.487 -22.484 -26.379 1.00 36.38 52 LEU C N 1
ATOM 6004 C CA . LEU C 1 36 ? 8.547 -21.980 -27.778 1.00 39.43 52 LEU C CA 1
ATOM 6005 C C . LEU C 1 36 ? 8.644 -20.451 -27.810 1.00 40.17 52 LEU C C 1
ATOM 6006 O O . LEU C 1 36 ? 8.477 -19.884 -28.914 1.00 41.12 52 LEU C O 1
ATOM 6011 N N . ASN C 1 37 ? 8.931 -19.810 -26.675 1.00 39.43 53 ASN C N 1
ATOM 6012 C CA . ASN C 1 37 ? 9.244 -18.354 -26.611 1.00 43.12 53 ASN C CA 1
ATOM 6013 C C . ASN C 1 37 ? 10.579 -18.165 -25.888 1.00 40.47 53 ASN C C 1
ATOM 6014 O O . ASN C 1 37 ? 10.721 -17.183 -25.162 1.00 42.25 53 ASN C O 1
ATOM 6019 N N . ALA C 1 38 ? 11.524 -19.085 -26.086 1.00 38.39 54 ALA C N 1
ATOM 6020 C CA . ALA C 1 38 ? 12.802 -19.125 -25.344 1.00 37.12 54 ALA C CA 1
ATOM 6021 C C . ALA C 1 38 ? 13.981 -19.070 -26.320 1.00 35.88 54 ALA C C 1
ATOM 6022 O O . ALA C 1 38 ? 15.116 -19.376 -25.905 1.00 38.16 54 ALA C O 1
ATOM 6024 N N . GLN C 1 39 ? 13.721 -18.667 -27.564 1.00 38.77 55 GLN C N 1
ATOM 6025 C CA . GLN C 1 39 ? 14.718 -18.677 -28.665 1.00 39.30 55 GLN C CA 1
ATOM 6026 C C . GLN C 1 39 ? 15.063 -17.224 -28.993 1.00 41.49 55 GLN C C 1
ATOM 6027 O O . GLN C 1 39 ? 14.225 -16.514 -29.576 1.00 41.59 55 GLN C O 1
ATOM 6033 N N . GLU C 1 40 ? 16.241 -16.787 -28.552 1.00 45.24 56 GLU C N 1
ATOM 6034 C CA . GLU C 1 40 ? 16.761 -15.428 -28.825 1.00 46.03 56 GLU C CA 1
ATOM 6035 C C . GLU C 1 40 ? 18.163 -15.558 -29.418 1.00 41.98 56 GLU C C 1
ATOM 6036 O O . GLU C 1 40 ? 19.094 -15.928 -28.683 1.00 41.99 56 GLU C O 1
ATOM 6042 N N . LEU C 1 41 ? 18.283 -15.269 -30.709 1.00 39.92 57 LEU C N 1
ATOM 6043 C CA . LEU C 1 41 ? 19.580 -15.244 -31.420 1.00 43.55 57 LEU C CA 1
ATOM 6044 C C . LEU C 1 41 ? 20.324 -13.971 -30.988 1.00 43.30 57 LEU C C 1
ATOM 6045 O O . LEU C 1 41 ? 19.821 -12.877 -31.250 1.00 40.57 57 LEU C O 1
ATOM 6050 N N . GLN C 1 42 ? 21.449 -14.117 -30.288 1.00 48.06 58 GLN C N 1
ATOM 6051 C CA . GLN C 1 42 ? 22.344 -12.980 -29.938 1.00 48.45 58 GLN C CA 1
ATOM 6052 C C . GLN C 1 42 ? 22.774 -12.273 -31.230 1.00 52.77 58 GLN C C 1
ATOM 6053 O O . GLN C 1 42 ? 22.741 -11.028 -31.256 1.00 51.96 58 GLN C O 1
ATOM 6059 N N . SER C 1 43 ? 23.101 -13.042 -32.273 1.00 50.96 59 SER C N 1
ATOM 6060 C CA . SER C 1 43 ? 23.435 -12.520 -33.620 1.00 50.33 59 SER C CA 1
ATOM 6061 C C . SER C 1 43 ? 22.378 -11.487 -34.018 1.00 53.10 59 SER C C 1
ATOM 6062 O O . SER C 1 43 ? 22.763 -10.401 -34.472 1.00 55.84 59 SER C O 1
ATOM 6065 N N . GLU C 1 44 ? 21.100 -11.809 -33.819 1.00 51.14 60 GLU C N 1
ATOM 6066 C CA . GLU C 1 44 ? 19.955 -10.935 -34.185 1.00 52.15 60 GLU C CA 1
ATOM 6067 C C . GLU C 1 44 ? 19.861 -9.756 -33.208 1.00 56.59 60 GLU C C 1
ATOM 6068 O O . GLU C 1 44 ? 19.636 -8.623 -33.676 1.00 60.84 60 GLU C O 1
ATOM 6074 N N . THR C 1 45 ? 20.038 -10.018 -31.910 1.00 57.75 61 THR C N 1
ATOM 6075 C CA . THR C 1 45 ? 20.004 -9.003 -30.824 1.00 60.95 61 THR C CA 1
ATOM 6076 C C . THR C 1 45 ? 21.130 -7.970 -31.022 1.00 64.51 61 THR C C 1
ATOM 6077 O O . THR C 1 45 ? 20.898 -6.805 -30.653 1.00 61.71 61 THR C O 1
ATOM 6081 N N . LYS C 1 46 ? 22.282 -8.364 -31.583 1.00 60.55 62 LYS C N 1
ATOM 6082 C CA . LYS C 1 46 ? 23.396 -7.431 -31.921 1.00 62.41 62 LYS C CA 1
ATOM 6083 C C . LYS C 1 46 ? 23.324 -7.006 -33.400 1.00 62.14 62 LYS C C 1
ATOM 6084 O O . LYS C 1 46 ? 24.365 -6.543 -33.919 1.00 64.69 62 LYS C O 1
ATOM 6090 N N . GLY C 1 47 ? 22.161 -7.168 -34.051 1.00 58.28 63 GLY C N 1
ATOM 6091 C CA . GLY C 1 47 ? 21.818 -6.561 -35.356 1.00 55.66 63 GLY C CA 1
ATOM 6092 C C . GLY C 1 47 ? 22.428 -7.248 -36.576 1.00 58.78 63 GLY C C 1
ATOM 6093 O O . GLY C 1 47 ? 22.489 -6.583 -37.626 1.00 62.78 63 GLY C O 1
ATOM 6094 N N . ASN C 1 48 ? 22.828 -8.523 -36.480 1.00 54.59 64 ASN C N 1
ATOM 6095 C CA . ASN C 1 48 ? 23.472 -9.297 -37.580 1.00 51.43 64 ASN C CA 1
ATOM 6096 C C . ASN C 1 48 ? 22.999 -10.764 -37.549 1.00 48.36 64 ASN C C 1
ATOM 6097 O O . ASN C 1 48 ? 23.846 -11.660 -37.438 1.00 46.37 64 ASN C O 1
ATOM 6102 N N . LYS C 1 49 ? 21.695 -10.988 -37.693 1.00 48.14 65 LYS C N 1
ATOM 6103 C CA . LYS C 1 49 ? 21.029 -12.310 -37.553 1.00 49.23 65 LYS C CA 1
ATOM 6104 C C . LYS C 1 49 ? 21.729 -13.377 -38.406 1.00 48.40 65 LYS C C 1
ATOM 6105 O O . LYS C 1 49 ? 21.714 -13.245 -39.636 1.00 45.61 65 LYS C O 1
ATOM 6111 N N . ILE C 1 50 ? 22.271 -14.426 -37.777 1.00 45.49 66 ILE C N 1
ATOM 6112 C CA . ILE C 1 50 ? 22.870 -15.594 -38.496 1.00 45.96 66 ILE C CA 1
ATOM 6113 C C . ILE C 1 50 ? 21.904 -16.793 -38.394 1.00 42.65 66 ILE C C 1
ATOM 6114 O O . ILE C 1 50 ? 21.634 -17.247 -37.278 1.00 40.27 66 ILE C O 1
ATOM 6119 N N . HIS C 1 51 ? 21.417 -17.288 -39.532 1.00 38.73 67 HIS C N 1
ATOM 6120 C CA . HIS C 1 51 ? 20.391 -18.362 -39.638 1.00 40.50 67 HIS C CA 1
ATOM 6121 C C . HIS C 1 51 ? 20.732 -19.555 -38.731 1.00 37.94 67 HIS C C 1
ATOM 6122 O O . HIS C 1 51 ? 19.826 -20.016 -38.026 1.00 33.73 67 HIS C O 1
ATOM 6129 N N . ASP C 1 52 ? 21.971 -20.057 -38.764 1.00 36.05 68 ASP C N 1
ATOM 6130 C CA . ASP C 1 52 ? 22.322 -21.345 -38.105 1.00 37.59 68 ASP C CA 1
ATOM 6131 C C . ASP C 1 52 ? 22.352 -21.183 -36.582 1.00 39.68 68 ASP C C 1
ATOM 6132 O O . ASP C 1 52 ? 22.386 -22.225 -35.899 1.00 33.70 68 ASP C O 1
ATOM 6137 N N . GLU C 1 53 ? 22.296 -19.952 -36.057 1.00 38.45 69 GLU C N 1
ATOM 6138 C CA . GLU C 1 53 ? 22.339 -19.749 -34.591 1.00 38.53 69 GLU C CA 1
ATOM 6139 C C . GLU C 1 53 ? 21.063 -20.353 -33.998 1.00 38.45 69 GLU C C 1
ATOM 6140 O O . GLU C 1 53 ? 21.126 -20.833 -32.865 1.00 35.66 69 GLU C O 1
ATOM 6146 N N . HIS C 1 54 ? 19.954 -20.326 -34.739 1.00 36.60 70 HIS C N 1
ATOM 6147 C CA . HIS C 1 54 ? 18.679 -20.928 -34.274 1.00 38.26 70 HIS C CA 1
ATOM 6148 C C . HIS C 1 54 ? 18.896 -22.422 -33.991 1.00 36.77 70 HIS C C 1
ATOM 6149 O O . HIS C 1 54 ? 18.480 -22.872 -32.920 1.00 37.55 70 HIS C O 1
ATOM 6156 N N . LEU C 1 55 ? 19.549 -23.155 -34.902 1.00 36.56 71 LEU C N 1
ATOM 6157 C CA . LEU C 1 55 ? 19.887 -24.596 -34.706 1.00 31.86 71 LEU C CA 1
ATOM 6158 C C . LEU C 1 55 ? 20.717 -24.782 -33.432 1.00 31.97 71 LEU C C 1
ATOM 6159 O O . LEU C 1 55 ? 20.473 -25.743 -32.694 1.00 33.95 71 LEU C O 1
ATOM 6164 N N . PHE C 1 56 ? 21.702 -23.919 -33.198 1.00 31.61 72 PHE C N 1
ATOM 6165 C CA . PHE C 1 56 ? 22.644 -24.032 -32.061 1.00 31.48 72 PHE C CA 1
ATOM 6166 C C . PHE C 1 56 ? 21.857 -23.946 -30.752 1.00 31.58 72 PHE C C 1
ATOM 6167 O O . PHE C 1 56 ? 22.142 -24.699 -29.790 1.00 36.08 72 PHE C O 1
ATOM 6175 N N . ILE C 1 57 ? 20.884 -23.042 -30.717 1.00 33.45 73 ILE C N 1
ATOM 6176 C CA . ILE C 1 57 ? 20.020 -22.800 -29.525 1.00 36.85 73 ILE C CA 1
ATOM 6177 C C . ILE C 1 57 ? 19.090 -24.001 -29.307 1.00 34.61 73 ILE C C 1
ATOM 6178 O O . ILE C 1 57 ? 19.041 -24.510 -28.180 1.00 35.19 73 ILE C O 1
ATOM 6183 N N . ILE C 1 58 ? 18.331 -24.392 -30.322 1.00 34.08 74 ILE C N 1
ATOM 6184 C CA . ILE C 1 58 ? 17.334 -25.496 -30.194 1.00 34.02 74 ILE C CA 1
ATOM 6185 C C . ILE C 1 58 ? 18.061 -26.781 -29.761 1.00 34.05 74 ILE C C 1
ATOM 6186 O O . ILE C 1 58 ? 17.516 -27.491 -28.891 1.00 34.51 74 ILE C O 1
ATOM 6191 N N . THR C 1 59 ? 19.243 -27.074 -30.315 1.00 30.86 75 THR C N 1
ATOM 6192 C CA . THR C 1 59 ? 19.994 -28.315 -29.995 1.00 33.22 75 THR C CA 1
ATOM 6193 C C . THR C 1 59 ? 20.294 -28.353 -28.487 1.00 34.43 75 THR C C 1
ATOM 6194 O O . THR C 1 59 ? 20.039 -29.420 -27.866 1.00 31.25 75 THR C O 1
ATOM 6198 N N . HIS C 1 60 ? 20.842 -27.265 -27.927 1.00 34.47 76 HIS C N 1
ATOM 6199 C CA . HIS C 1 60 ? 21.238 -27.160 -26.492 1.00 34.25 76 HIS C CA 1
ATOM 6200 C C . HIS C 1 60 ? 19.998 -27.319 -25.619 1.00 32.50 76 HIS C C 1
ATOM 6201 O O . HIS C 1 60 ? 20.086 -28.015 -24.603 1.00 35.52 76 HIS C O 1
ATOM 6208 N N . GLN C 1 61 ? 18.890 -26.704 -26.022 1.00 32.62 77 GLN C N 1
ATOM 6209 C CA . GLN C 1 61 ? 17.620 -26.703 -25.257 1.00 34.72 77 GLN C CA 1
ATOM 6210 C C . GLN C 1 61 ? 17.074 -28.131 -25.166 1.00 36.89 77 GLN C C 1
ATOM 6211 O O . GLN C 1 61 ? 16.604 -28.507 -24.074 1.00 38.00 77 GLN C O 1
ATOM 6217 N N . ALA C 1 62 ? 17.111 -28.873 -26.276 1.00 35.59 78 ALA C N 1
ATOM 6218 C CA . ALA C 1 62 ? 16.637 -30.270 -26.356 1.00 36.89 78 ALA C CA 1
ATOM 6219 C C . ALA C 1 62 ? 17.533 -31.119 -25.461 1.00 37.04 78 ALA C C 1
ATOM 6220 O O . ALA C 1 62 ? 16.966 -31.875 -24.638 1.00 36.73 78 ALA C O 1
ATOM 6222 N N . TYR C 1 63 ? 18.862 -30.982 -25.597 1.00 34.09 79 TYR C N 1
ATOM 6223 C CA . TYR C 1 63 ? 19.854 -31.598 -24.675 1.00 35.17 79 TYR C CA 1
ATOM 6224 C C . TYR C 1 63 ? 19.437 -31.332 -23.220 1.00 36.15 79 TYR C C 1
ATOM 6225 O O . TYR C 1 63 ? 19.413 -32.297 -22.435 1.00 36.62 79 TYR C O 1
ATOM 6234 N N . GLU C 1 64 ? 19.085 -30.089 -22.877 1.00 35.64 80 GLU C N 1
ATOM 6235 C CA . GLU C 1 64 ? 18.804 -29.674 -21.473 1.00 35.67 80 GLU C CA 1
ATOM 6236 C C . GLU C 1 64 ? 17.459 -30.255 -20.998 1.00 34.60 80 GLU C C 1
ATOM 6237 O O . GLU C 1 64 ? 17.402 -30.676 -19.853 1.00 37.12 80 GLU C O 1
ATOM 6243 N N . LEU C 1 65 ? 16.412 -30.271 -21.821 1.00 34.19 81 LEU C N 1
ATOM 6244 C CA . LEU C 1 65 ? 15.148 -30.993 -21.499 1.00 34.31 81 LEU C CA 1
ATOM 6245 C C . LEU C 1 65 ? 15.479 -32.455 -21.126 1.00 34.88 81 LEU C C 1
ATOM 6246 O O . LEU C 1 65 ? 14.997 -32.928 -20.062 1.00 35.02 81 LEU C O 1
ATOM 6251 N N . TRP C 1 66 ? 16.285 -33.151 -21.936 1.00 30.57 82 TRP C N 1
ATOM 6252 C CA . TRP C 1 66 ? 16.636 -34.582 -21.706 1.00 32.82 82 TRP C CA 1
ATOM 6253 C C . TRP C 1 66 ? 17.513 -34.746 -20.458 1.00 36.29 82 TRP C C 1
ATOM 6254 O O . TRP C 1 66 ? 17.343 -35.764 -19.771 1.00 38.57 82 TRP C O 1
ATOM 6265 N N . PHE C 1 67 ? 18.438 -33.822 -20.187 1.00 34.40 83 PHE C N 1
ATOM 6266 C CA . PHE C 1 67 ? 19.226 -33.818 -18.926 1.00 36.31 83 PHE C CA 1
ATOM 6267 C C . PHE C 1 67 ? 18.250 -33.774 -17.744 1.00 33.78 83 PHE C C 1
ATOM 6268 O O . PHE C 1 67 ? 18.443 -34.510 -16.787 1.00 33.68 83 PHE C O 1
ATOM 6276 N N . LYS C 1 68 ? 17.230 -32.923 -17.827 1.00 34.42 84 LYS C N 1
ATOM 6277 C CA . LYS C 1 68 ? 16.210 -32.791 -16.765 1.00 37.16 84 LYS C CA 1
ATOM 6278 C C . LYS C 1 68 ? 15.502 -34.141 -16.564 1.00 37.97 84 LYS C C 1
ATOM 6279 O O . LYS C 1 68 ? 15.314 -34.547 -15.395 1.00 38.68 84 LYS C O 1
ATOM 6285 N N . GLN C 1 69 ? 15.134 -34.816 -17.652 1.00 36.70 85 GLN C N 1
ATOM 6286 C CA . GLN C 1 69 ? 14.442 -36.134 -17.585 1.00 35.98 85 GLN C CA 1
ATOM 6287 C C . GLN C 1 69 ? 15.386 -37.150 -16.949 1.00 33.81 85 GLN C C 1
ATOM 6288 O O . GLN C 1 69 ? 14.912 -37.945 -16.148 1.00 33.74 85 GLN C O 1
ATOM 6294 N N . ILE C 1 70 ? 16.674 -37.125 -17.307 1.00 34.79 86 ILE C N 1
ATOM 6295 C CA . ILE C 1 70 ? 17.683 -38.069 -16.750 1.00 35.11 86 ILE C CA 1
ATOM 6296 C C . ILE C 1 70 ? 17.813 -37.798 -15.246 1.00 37.99 86 ILE C C 1
ATOM 6297 O O . ILE C 1 70 ? 17.856 -38.778 -14.492 1.00 41.22 86 ILE C O 1
ATOM 6302 N N . LEU C 1 71 ? 17.861 -36.529 -14.827 1.00 41.21 87 LEU C N 1
ATOM 6303 C CA . LEU C 1 71 ? 17.942 -36.162 -13.383 1.00 42.28 87 LEU C CA 1
ATOM 6304 C C . LEU C 1 71 ? 16.670 -36.650 -12.667 1.00 40.95 87 LEU C C 1
ATOM 6305 O O . LEU C 1 71 ? 16.788 -37.209 -11.568 1.00 39.52 87 LEU C O 1
ATOM 6310 N N . TRP C 1 72 ? 15.506 -36.492 -13.296 1.00 37.94 88 TRP C N 1
ATOM 6311 C CA . TRP C 1 72 ? 14.209 -36.949 -12.730 1.00 40.44 88 TRP C CA 1
ATOM 6312 C C . TRP C 1 72 ? 14.228 -38.467 -12.507 1.00 40.21 88 TRP C C 1
ATOM 6313 O O . TRP C 1 72 ? 13.816 -38.909 -11.408 1.00 40.41 88 TRP C O 1
ATOM 6324 N N . GLU C 1 73 ? 14.745 -39.233 -13.467 1.00 34.14 89 GLU C N 1
ATOM 6325 C CA . GLU C 1 73 ? 14.836 -40.709 -13.349 1.00 36.44 89 GLU C CA 1
ATOM 6326 C C . GLU C 1 73 ? 15.870 -41.050 -12.272 1.00 39.93 89 GLU C C 1
ATOM 6327 O O . GLU C 1 73 ? 15.546 -41.844 -11.364 1.00 42.82 89 GLU C O 1
ATOM 6333 N N . LEU C 1 74 ? 17.067 -40.471 -12.373 1.00 39.50 90 LEU C N 1
ATOM 6334 C CA . LEU C 1 74 ? 18.225 -40.794 -11.504 1.00 41.58 90 LEU C CA 1
ATOM 6335 C C . LEU C 1 74 ? 17.896 -40.502 -10.028 1.00 41.51 90 LEU C C 1
ATOM 6336 O O . LEU C 1 74 ? 18.234 -41.341 -9.181 1.00 40.27 90 LEU C O 1
ATOM 6341 N N . ASP C 1 75 ? 17.281 -39.354 -9.734 1.00 38.74 91 ASP C N 1
ATOM 6342 C CA . ASP C 1 75 ? 16.880 -38.937 -8.362 1.00 41.27 91 ASP C CA 1
ATOM 6343 C C . ASP C 1 75 ? 15.794 -39.874 -7.805 1.00 43.80 91 ASP C C 1
ATOM 6344 O O . ASP C 1 75 ? 15.828 -40.142 -6.587 1.00 47.94 91 ASP C O 1
ATOM 6349 N N . SER C 1 76 ? 14.854 -40.349 -8.630 1.00 42.34 92 SER C N 1
ATOM 6350 C CA . SER C 1 76 ? 13.791 -41.293 -8.186 1.00 40.76 92 SER C CA 1
ATOM 6351 C C . SER C 1 76 ? 14.435 -42.625 -7.800 1.00 37.55 92 SER C C 1
ATOM 6352 O O . SER C 1 76 ? 13.923 -43.293 -6.900 1.00 42.39 92 SER C O 1
ATOM 6355 N N . VAL C 1 77 ? 15.521 -43.002 -8.460 1.00 38.23 93 VAL C N 1
ATOM 6356 C CA . VAL C 1 77 ? 16.200 -44.305 -8.210 1.00 40.25 93 VAL C CA 1
ATOM 6357 C C . VAL C 1 77 ? 17.072 -44.165 -6.962 1.00 46.18 93 VAL C C 1
ATOM 6358 O O . VAL C 1 77 ? 17.102 -45.126 -6.140 1.00 42.14 93 VAL C O 1
ATOM 6362 N N . ARG C 1 78 ? 17.760 -43.027 -6.835 1.00 44.81 94 ARG C N 1
ATOM 6363 C CA . ARG C 1 78 ? 18.593 -42.692 -5.649 1.00 47.34 94 ARG C CA 1
ATOM 6364 C C . ARG C 1 78 ? 17.685 -42.792 -4.418 1.00 44.26 94 ARG C C 1
ATOM 6365 O O . ARG C 1 78 ? 18.073 -43.451 -3.444 1.00 42.91 94 ARG C O 1
ATOM 6373 N N . GLU C 1 79 ? 16.503 -42.186 -4.500 1.00 44.25 95 GLU C N 1
ATOM 6374 C CA . GLU C 1 79 ? 15.524 -42.138 -3.387 1.00 47.95 95 GLU C CA 1
ATOM 6375 C C . GLU C 1 79 ? 15.031 -43.553 -3.053 1.00 49.02 95 GLU C C 1
ATOM 6376 O O . GLU C 1 79 ? 14.822 -43.814 -1.862 1.00 52.48 95 GLU C O 1
ATOM 6382 N N . ILE C 1 80 ? 14.851 -44.427 -4.049 1.00 50.12 96 ILE C N 1
ATOM 6383 C CA . ILE C 1 80 ? 14.367 -45.829 -3.840 1.00 48.09 96 ILE C CA 1
ATOM 6384 C C . ILE C 1 80 ? 15.424 -46.607 -3.047 1.00 51.63 96 ILE C C 1
ATOM 6385 O O . ILE C 1 80 ? 15.031 -47.421 -2.193 1.00 54.47 96 ILE C O 1
ATOM 6390 N N . PHE C 1 81 ? 16.708 -46.381 -3.324 1.00 47.57 97 PHE C N 1
ATOM 6391 C CA . PHE C 1 81 ? 17.818 -46.936 -2.510 1.00 51.11 97 PHE C CA 1
ATOM 6392 C C . PHE C 1 81 ? 17.800 -46.295 -1.120 1.00 51.99 97 PHE C C 1
ATOM 6393 O O . PHE C 1 81 ? 17.835 -47.018 -0.111 1.00 52.50 97 PHE C O 1
ATOM 6401 N N . GLN C 1 82 ? 17.734 -44.967 -1.084 1.00 56.87 98 GLN C N 1
ATOM 6402 C CA . GLN C 1 82 ? 17.973 -44.159 0.138 1.00 57.38 98 GLN C CA 1
ATOM 6403 C C . GLN C 1 82 ? 16.843 -44.379 1.155 1.00 53.73 98 GLN C C 1
ATOM 6404 O O . GLN C 1 82 ? 17.155 -44.357 2.355 1.00 54.00 98 GLN C O 1
ATOM 6410 N N . ASN C 1 83 ? 15.596 -44.580 0.712 1.00 44.58 99 ASN C N 1
ATOM 6411 C CA . ASN C 1 83 ? 14.431 -44.738 1.627 1.00 44.12 99 ASN C CA 1
ATOM 6412 C C . ASN C 1 83 ? 14.238 -46.213 2.018 1.00 45.21 99 ASN C C 1
ATOM 6413 O O . ASN C 1 83 ? 13.247 -46.513 2.714 1.00 48.30 99 ASN C O 1
ATOM 6418 N N . GLY C 1 84 ? 15.136 -47.101 1.581 1.00 47.07 100 GLY C N 1
ATOM 6419 C CA . GLY C 1 84 ? 15.118 -48.536 1.918 1.00 48.96 100 GLY C CA 1
ATOM 6420 C C . GLY C 1 84 ? 14.190 -49.366 1.037 1.00 49.29 100 GLY C C 1
ATOM 6421 O O . GLY C 1 84 ? 14.240 -50.604 1.161 1.00 50.14 100 GLY C O 1
ATOM 6422 N N . HIS C 1 85 ? 13.393 -48.748 0.158 1.00 47.54 101 HIS C N 1
ATOM 6423 C CA . HIS C 1 85 ? 12.440 -49.468 -0.735 1.00 49.60 101 HIS C CA 1
ATOM 6424 C C . HIS C 1 85 ? 13.162 -50.521 -1.589 1.00 44.92 101 HIS C C 1
ATOM 6425 O O . HIS C 1 85 ? 12.528 -51.541 -1.912 1.00 46.19 101 HIS C O 1
ATOM 6432 N N . VAL C 1 86 ? 14.437 -50.315 -1.928 1.00 43.96 102 VAL C N 1
ATOM 6433 C CA . VAL C 1 86 ? 15.206 -51.261 -2.793 1.00 43.12 102 VAL C CA 1
ATOM 6434 C C . VAL C 1 86 ? 15.347 -52.618 -2.093 1.00 45.46 102 VAL C C 1
ATOM 6435 O O . VAL C 1 86 ? 15.651 -53.620 -2.800 1.00 41.22 102 VAL C O 1
ATOM 6439 N N . ARG C 1 87 ? 15.183 -52.648 -0.763 1.00 45.90 103 ARG C N 1
ATOM 6440 C CA . ARG C 1 87 ? 15.322 -53.876 0.068 1.00 47.71 103 ARG C CA 1
ATOM 6441 C C . ARG C 1 87 ? 14.189 -54.840 -0.293 1.00 43.58 103 ARG C C 1
ATOM 6442 O O . ARG C 1 87 ? 14.441 -56.055 -0.341 1.00 44.68 103 ARG C O 1
ATOM 6450 N N . ASP C 1 88 ? 12.999 -54.295 -0.550 1.00 46.35 104 ASP C N 1
ATOM 6451 C CA . ASP C 1 88 ? 11.828 -55.020 -1.110 1.00 45.94 104 ASP C CA 1
ATOM 6452 C C . ASP C 1 88 ? 12.108 -55.307 -2.588 1.00 45.22 104 ASP C C 1
ATOM 6453 O O . ASP C 1 88 ? 12.040 -54.369 -3.396 1.00 48.21 104 ASP C O 1
ATOM 6458 N N . GLU C 1 89 ? 12.372 -56.562 -2.941 1.00 46.40 105 GLU C N 1
ATOM 6459 C CA . GLU C 1 89 ? 12.874 -56.937 -4.289 1.00 45.62 105 GLU C CA 1
ATOM 6460 C C . GLU C 1 89 ? 11.779 -56.767 -5.346 1.00 47.89 105 GLU C C 1
ATOM 6461 O O . GLU C 1 89 ? 12.109 -56.868 -6.549 1.00 45.75 105 GLU C O 1
ATOM 6467 N N . ARG C 1 90 ? 10.539 -56.477 -4.942 1.00 48.77 106 ARG C N 1
ATOM 6468 C CA . ARG C 1 90 ? 9.440 -56.242 -5.914 1.00 52.66 106 ARG C CA 1
ATOM 6469 C C . ARG C 1 90 ? 9.673 -54.886 -6.601 1.00 50.31 106 ARG C C 1
ATOM 6470 O O . ARG C 1 90 ? 9.021 -54.627 -7.634 1.00 43.96 106 ARG C O 1
ATOM 6478 N N . ASN C 1 91 ? 10.599 -54.071 -6.084 1.00 46.64 107 ASN C N 1
ATOM 6479 C CA . ASN C 1 91 ? 10.911 -52.730 -6.644 1.00 45.58 107 ASN C CA 1
ATOM 6480 C C . ASN C 1 91 ? 12.037 -52.820 -7.682 1.00 43.97 107 ASN C C 1
ATOM 6481 O O . ASN C 1 91 ? 12.324 -51.793 -8.279 1.00 40.57 107 ASN C O 1
ATOM 6486 N N . MET C 1 92 ? 12.640 -53.990 -7.907 1.00 41.94 108 MET C N 1
ATOM 6487 C CA . MET C 1 92 ? 13.815 -54.104 -8.809 1.00 41.73 108 MET C CA 1
ATOM 6488 C C . MET C 1 92 ? 13.392 -53.852 -10.270 1.00 41.75 108 MET C C 1
ATOM 6489 O O . MET C 1 92 ? 14.192 -53.235 -11.009 1.00 42.01 108 MET C O 1
ATOM 6494 N N . LEU C 1 93 ? 12.189 -54.274 -10.683 1.00 39.18 109 LEU C N 1
ATOM 6495 C CA . LEU C 1 93 ? 11.711 -54.049 -12.079 1.00 39.65 109 LEU C CA 1
ATOM 6496 C C . LEU C 1 93 ? 11.699 -52.543 -12.349 1.00 39.31 109 LEU C C 1
ATOM 6497 O O . LEU C 1 93 ? 12.249 -52.123 -13.371 1.00 39.41 109 LEU C O 1
ATOM 6502 N N . LYS C 1 94 ? 11.128 -51.765 -11.437 1.00 38.90 110 LYS C N 1
ATOM 6503 C CA . LYS C 1 94 ? 11.073 -50.288 -11.527 1.00 40.62 110 LYS C CA 1
ATOM 6504 C C . LYS C 1 94 ? 12.488 -49.707 -11.639 1.00 42.12 110 LYS C C 1
ATOM 6505 O O . LYS C 1 94 ? 12.735 -48.909 -12.559 1.00 40.81 110 LYS C O 1
ATOM 6511 N N . VAL C 1 95 ? 13.380 -50.106 -10.733 1.00 39.40 111 VAL C N 1
ATOM 6512 C CA . VAL C 1 95 ? 14.781 -49.606 -10.675 1.00 39.85 111 VAL C CA 1
ATOM 6513 C C . VAL C 1 95 ? 15.474 -49.875 -12.018 1.00 38.19 111 VAL C C 1
ATOM 6514 O O . VAL C 1 95 ? 16.036 -48.932 -12.588 1.00 38.13 111 VAL C O 1
ATOM 6518 N N . VAL C 1 96 ? 15.415 -51.099 -12.525 1.00 35.87 112 VAL C N 1
ATOM 6519 C CA . VAL C 1 96 ? 16.114 -51.467 -13.786 1.00 40.38 112 VAL C CA 1
ATOM 6520 C C . VAL C 1 96 ? 15.453 -50.797 -15.000 1.00 39.62 112 VAL C C 1
ATOM 6521 O O . VAL C 1 96 ? 16.211 -50.429 -15.908 1.00 37.67 112 VAL C O 1
ATOM 6525 N N . SER C 1 97 ? 14.125 -50.629 -15.018 1.00 38.48 113 SER C N 1
ATOM 6526 C CA . SER C 1 97 ? 13.377 -49.971 -16.122 1.00 37.98 113 SER C CA 1
ATOM 6527 C C . SER C 1 97 ? 13.816 -48.517 -16.214 1.00 35.15 113 SER C C 1
ATOM 6528 O O . SER C 1 97 ? 14.019 -48.024 -17.330 1.00 32.06 113 SER C O 1
ATOM 6531 N N . ARG C 1 98 ? 13.945 -47.875 -15.061 1.00 34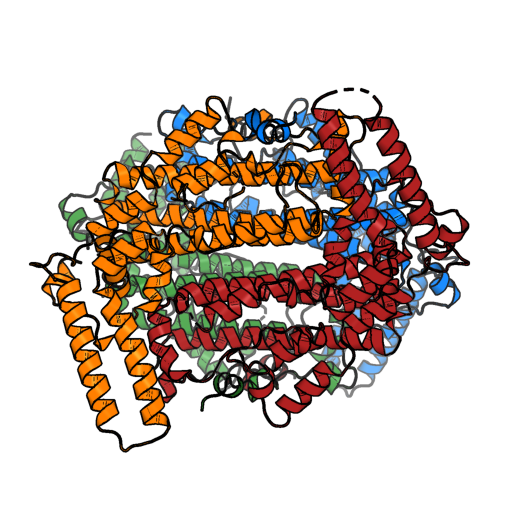.46 114 ARG C N 1
ATOM 6532 C CA . ARG C 1 98 ? 14.253 -46.428 -14.975 1.00 37.73 114 ARG C CA 1
ATOM 6533 C C . ARG C 1 98 ? 15.712 -46.195 -15.360 1.00 37.61 114 ARG C C 1
ATOM 6534 O O . ARG C 1 98 ? 15.951 -45.213 -16.053 1.00 38.29 114 ARG C O 1
ATOM 6542 N N . MET C 1 99 ? 16.628 -47.083 -14.959 1.00 39.98 115 MET C N 1
ATOM 6543 C CA . MET C 1 99 ? 18.069 -46.977 -15.299 1.00 40.15 115 MET C CA 1
ATOM 6544 C C . MET C 1 99 ? 18.229 -47.327 -16.780 1.00 41.96 115 MET C C 1
ATOM 6545 O O . MET C 1 99 ? 18.999 -46.634 -17.453 1.00 41.16 115 MET C O 1
ATOM 6550 N N . HIS C 1 100 ? 17.484 -48.318 -17.281 1.00 39.24 116 HIS C N 1
ATOM 6551 C CA . HIS C 1 100 ? 17.456 -48.658 -18.731 1.00 38.61 116 HIS C CA 1
ATOM 6552 C C . HIS C 1 100 ? 16.915 -47.462 -19.517 1.00 36.40 116 HIS C C 1
ATOM 6553 O O . HIS C 1 100 ? 17.451 -47.171 -20.601 1.00 36.72 116 HIS C O 1
ATOM 6560 N N . ARG C 1 101 ? 15.891 -46.798 -18.994 1.00 33.32 117 ARG C N 1
ATOM 6561 C CA . ARG C 1 101 ? 15.330 -45.581 -19.634 1.00 35.45 117 ARG C CA 1
ATOM 6562 C C . ARG C 1 101 ? 16.429 -44.504 -19.730 1.00 38.28 117 ARG C C 1
ATOM 6563 O O . ARG C 1 101 ? 16.525 -43.837 -20.785 1.00 34.28 117 ARG C O 1
ATOM 6571 N N . VAL C 1 102 ? 17.250 -44.343 -18.688 1.00 37.33 118 VAL C N 1
ATOM 6572 C CA . VAL C 1 102 ? 18.371 -43.360 -18.721 1.00 35.19 118 VAL C CA 1
ATOM 6573 C C . VAL C 1 102 ? 19.276 -43.693 -19.911 1.00 35.47 118 VAL C C 1
ATOM 6574 O O . VAL C 1 102 ? 19.650 -42.746 -20.628 1.00 34.00 118 VAL C O 1
ATOM 6578 N N . SER C 1 103 ? 19.582 -44.980 -20.125 1.00 34.61 119 SER C N 1
ATOM 6579 C CA . SER C 1 103 ? 20.473 -45.483 -21.202 1.00 36.42 119 SER C CA 1
ATOM 6580 C C . SER C 1 103 ? 19.873 -45.152 -22.566 1.00 36.90 119 SER C C 1
ATOM 6581 O O . SER C 1 103 ? 20.617 -44.764 -23.479 1.00 34.60 119 SER C O 1
ATOM 6584 N N . VAL C 1 104 ? 18.569 -45.364 -22.706 1.00 31.77 120 VAL C N 1
ATOM 6585 C CA . VAL C 1 104 ? 17.859 -45.100 -23.981 1.00 32.71 120 VAL C CA 1
ATOM 6586 C C . VAL C 1 104 ? 17.927 -43.598 -24.301 1.00 33.26 120 VAL C C 1
ATOM 6587 O O . VAL C 1 104 ? 18.156 -43.267 -25.471 1.00 34.07 120 VAL C O 1
ATOM 6591 N N . ILE C 1 105 ? 17.698 -42.730 -23.313 1.00 33.01 121 ILE C N 1
ATOM 6592 C CA . ILE C 1 105 ? 17.787 -41.252 -23.477 1.00 35.60 121 ILE C CA 1
ATOM 6593 C C . ILE C 1 105 ? 19.222 -40.885 -23.896 1.00 36.10 121 ILE C C 1
ATOM 6594 O O . ILE C 1 105 ? 19.365 -40.192 -24.894 1.00 33.34 121 ILE C O 1
ATOM 6599 N N . LEU C 1 106 ? 20.242 -41.356 -23.176 1.00 36.76 122 LEU C N 1
ATOM 6600 C CA . LEU C 1 106 ? 21.666 -41.053 -23.494 1.00 38.41 122 LEU C CA 1
ATOM 6601 C C . LEU C 1 106 ? 21.978 -41.484 -24.931 1.00 39.18 122 LEU C C 1
ATOM 6602 O O . LEU C 1 106 ? 22.648 -40.719 -25.639 1.00 37.86 122 LEU C O 1
ATOM 6607 N N . LYS C 1 107 ? 21.476 -42.650 -25.347 1.00 40.63 123 LYS C N 1
ATOM 6608 C CA . LYS C 1 107 ? 21.665 -43.201 -26.713 1.00 39.90 123 LYS C CA 1
ATOM 6609 C C . LYS C 1 107 ? 21.114 -42.197 -27.737 1.00 37.28 123 LYS C C 1
ATOM 6610 O O . LYS C 1 107 ? 21.798 -41.954 -28.752 1.00 34.35 123 LYS C O 1
ATOM 6616 N N . LEU C 1 108 ? 19.939 -41.605 -27.491 1.00 34.75 124 LEU C N 1
ATOM 6617 C CA . LEU C 1 108 ? 19.406 -40.531 -28.369 1.00 34.95 124 LEU C CA 1
ATOM 6618 C C . LEU C 1 108 ? 20.306 -39.280 -28.294 1.00 33.48 124 LEU C C 1
ATOM 6619 O O . LEU C 1 108 ? 20.483 -38.619 -29.331 1.00 32.24 124 LEU C O 1
ATOM 6624 N N . LEU C 1 109 ? 20.836 -38.942 -27.125 1.00 32.33 125 LEU C N 1
ATOM 6625 C CA . LEU C 1 109 ? 21.672 -37.723 -26.966 1.00 36.23 125 LEU C CA 1
ATOM 6626 C C . LEU C 1 109 ? 23.006 -37.873 -27.726 1.00 34.81 125 LEU C C 1
ATOM 6627 O O . LEU C 1 109 ? 23.486 -36.860 -28.268 1.00 36.85 125 LEU C O 1
ATOM 6632 N N . VAL C 1 110 ? 23.546 -39.086 -27.821 1.00 34.35 126 VAL C N 1
ATOM 6633 C CA . VAL C 1 110 ? 24.758 -39.411 -28.627 1.00 37.08 126 VAL C CA 1
ATOM 6634 C C . VAL C 1 110 ? 24.418 -39.227 -30.112 1.00 38.64 126 VAL C C 1
ATOM 6635 O O . VAL C 1 110 ? 25.206 -38.565 -30.825 1.00 40.46 126 VAL C O 1
ATOM 6639 N N . GLN C 1 111 ? 23.264 -39.729 -30.552 1.00 35.95 127 GLN C N 1
ATOM 6640 C CA . GLN C 1 111 ? 22.816 -39.609 -31.970 1.00 37.73 127 GLN C CA 1
ATOM 6641 C C . GLN C 1 111 ? 22.509 -38.147 -32.309 1.00 34.17 127 GLN C C 1
ATOM 6642 O O . GLN C 1 111 ? 22.587 -37.779 -33.481 1.00 34.55 127 GLN C O 1
ATOM 6648 N N . GLN C 1 112 ? 22.103 -37.355 -31.329 1.00 34.03 128 GLN C N 1
ATOM 6649 C CA . GLN C 1 112 ? 21.587 -35.981 -31.541 1.00 34.25 128 GLN C CA 1
ATOM 6650 C C . GLN C 1 112 ? 22.698 -35.045 -32.070 1.00 35.14 128 GLN C C 1
ATOM 6651 O O . GLN C 1 112 ? 22.358 -34.062 -32.740 1.00 34.66 128 GLN C O 1
ATOM 6657 N N . PHE C 1 113 ? 23.980 -35.360 -31.857 1.00 33.60 129 PHE C N 1
ATOM 6658 C CA . PHE C 1 113 ? 25.124 -34.571 -32.389 1.00 34.20 129 PHE C CA 1
ATOM 6659 C C . PHE C 1 113 ? 25.048 -34.549 -33.919 1.00 35.15 129 PHE C C 1
ATOM 6660 O O . PHE C 1 113 ? 25.387 -33.530 -34.494 1.00 35.75 129 PHE C O 1
ATOM 6668 N N . SER C 1 114 ? 24.507 -35.606 -34.534 1.00 33.62 130 SER C N 1
ATOM 6669 C CA . SER C 1 114 ? 24.270 -35.700 -35.993 1.00 33.56 130 SER C CA 1
ATOM 6670 C C . SER C 1 114 ? 23.546 -34.440 -36.478 1.00 33.33 130 SER C C 1
ATOM 6671 O O . SER C 1 114 ? 23.816 -33.996 -37.613 1.00 34.27 130 SER C O 1
ATOM 6674 N N . ILE C 1 115 ? 22.641 -33.869 -35.682 1.00 32.64 131 ILE C N 1
ATOM 6675 C CA . ILE C 1 115 ? 21.867 -32.683 -36.139 1.00 32.31 131 ILE C CA 1
ATOM 6676 C C . ILE C 1 115 ? 22.808 -31.472 -36.193 1.00 35.17 131 ILE C C 1
ATOM 6677 O O . ILE C 1 115 ? 22.821 -30.758 -37.228 1.00 33.29 131 ILE C O 1
ATOM 6682 N N . LEU C 1 116 ? 23.592 -31.255 -35.137 1.00 37.21 132 LEU C N 1
ATOM 6683 C CA . LEU C 1 116 ? 24.416 -30.022 -35.042 1.00 41.60 132 LEU C CA 1
ATOM 6684 C C . LEU C 1 116 ? 25.577 -30.122 -36.038 1.00 39.95 132 LEU C C 1
ATOM 6685 O O . LEU C 1 116 ? 26.066 -29.068 -36.464 1.00 44.79 132 LEU C O 1
ATOM 6690 N N . GLU C 1 117 ? 25.920 -31.328 -36.489 1.00 39.08 133 GLU C N 1
ATOM 6691 C CA . GLU C 1 117 ? 26.969 -31.541 -37.522 1.00 39.68 133 GLU C CA 1
ATOM 6692 C C . GLU C 1 117 ? 26.479 -31.159 -38.928 1.00 39.51 133 GLU C C 1
ATOM 6693 O O . GLU C 1 117 ? 27.321 -31.126 -39.842 1.00 42.26 133 GLU C O 1
ATOM 6699 N N . THR C 1 118 ? 25.192 -30.862 -39.123 1.00 34.64 134 THR C N 1
ATOM 6700 C CA . THR C 1 118 ? 24.697 -30.276 -40.397 1.00 32.70 134 THR C CA 1
ATOM 6701 C C . THR C 1 118 ? 24.995 -28.763 -40.420 1.00 33.67 134 THR C C 1
ATOM 6702 O O . THR C 1 118 ? 24.656 -28.128 -41.424 1.00 35.36 134 THR C O 1
ATOM 6706 N N . MET C 1 119 ? 25.604 -28.219 -39.362 1.00 32.41 135 MET C N 1
ATOM 6707 C CA . MET C 1 119 ? 26.166 -26.841 -39.305 1.00 35.45 135 MET C CA 1
ATOM 6708 C C . MET C 1 119 ? 27.659 -26.907 -39.655 1.00 36.22 135 MET C C 1
ATOM 6709 O O . MET C 1 119 ? 28.380 -27.682 -38.993 1.00 33.51 135 MET C O 1
ATOM 6714 N N . THR C 1 120 ? 28.093 -26.174 -40.686 1.00 36.07 136 THR C N 1
ATOM 6715 C CA . THR C 1 120 ? 29.533 -26.087 -41.070 1.00 38.52 136 THR C CA 1
ATOM 6716 C C . THR C 1 120 ? 30.276 -25.239 -40.031 1.00 34.75 136 THR C C 1
ATOM 6717 O O . THR C 1 120 ? 29.668 -24.353 -39.431 1.00 33.76 136 THR C O 1
ATOM 6721 N N . ALA C 1 121 ? 31.558 -25.524 -39.824 1.00 37.84 137 ALA C N 1
ATOM 6722 C CA . ALA C 1 121 ? 32.478 -24.689 -39.022 1.00 37.06 137 ALA C CA 1
ATOM 6723 C C . ALA C 1 121 ? 32.404 -23.230 -39.514 1.00 38.08 137 ALA C C 1
ATOM 6724 O O . ALA C 1 121 ? 32.413 -22.304 -38.677 1.00 37.59 137 ALA C O 1
ATOM 6726 N N . LEU C 1 122 ? 32.260 -23.032 -40.827 1.00 39.36 138 LEU C N 1
ATOM 6727 C CA . LEU C 1 122 ? 32.259 -21.696 -41.480 1.00 40.59 138 LEU C CA 1
ATOM 6728 C C . LEU C 1 122 ? 31.018 -20.911 -41.045 1.00 42.25 138 LEU C C 1
ATOM 6729 O O . LEU C 1 122 ? 31.155 -19.725 -40.700 1.00 37.17 138 LEU C O 1
ATOM 6734 N N . ASP C 1 123 ? 29.842 -21.544 -41.047 1.00 41.52 139 ASP C N 1
ATOM 6735 C CA . ASP C 1 123 ? 28.578 -20.876 -40.636 1.00 37.31 139 ASP C CA 1
ATOM 6736 C C . ASP C 1 123 ? 28.597 -20.679 -39.110 1.00 35.32 139 ASP C C 1
ATOM 6737 O O . ASP C 1 123 ? 28.130 -19.643 -38.625 1.00 35.59 139 ASP C O 1
ATOM 6742 N N . PHE C 1 124 ? 29.124 -21.640 -38.357 1.00 35.81 140 PHE C N 1
ATOM 6743 C CA . PHE C 1 124 ? 29.296 -21.476 -36.892 1.00 35.84 140 PHE C CA 1
ATOM 6744 C C . PHE C 1 124 ? 30.148 -20.220 -36.648 1.00 38.74 140 PHE C C 1
ATOM 6745 O O . PHE C 1 124 ? 29.785 -19.378 -35.814 1.00 38.00 140 PHE C O 1
ATOM 6753 N N . ASN C 1 125 ? 31.225 -20.075 -37.419 1.00 40.14 141 ASN C N 1
ATOM 6754 C CA . ASN C 1 125 ? 32.213 -18.964 -37.285 1.00 43.64 141 ASN C CA 1
ATOM 6755 C C . ASN C 1 125 ? 31.509 -17.608 -37.458 1.00 39.68 141 ASN C C 1
ATOM 6756 O O . ASN C 1 125 ? 32.036 -16.619 -36.939 1.00 40.21 141 ASN C O 1
ATOM 6761 N N . ASP C 1 126 ? 30.360 -17.558 -38.138 1.00 38.23 142 ASP C N 1
ATOM 6762 C CA . ASP C 1 126 ? 29.608 -16.298 -38.391 1.00 40.93 142 ASP C CA 1
ATOM 6763 C C . ASP C 1 126 ? 28.868 -15.788 -37.141 1.00 43.66 142 ASP C C 1
ATOM 6764 O O . ASP C 1 126 ? 28.533 -14.574 -37.129 1.00 44.81 142 ASP C O 1
ATOM 6769 N N . PHE C 1 127 ? 28.587 -16.617 -36.128 1.00 41.21 143 PHE C N 1
ATOM 6770 C CA . PHE C 1 127 ? 27.821 -16.127 -34.942 1.00 41.10 143 PHE C CA 1
ATOM 6771 C C . PHE C 1 127 ? 28.544 -16.436 -33.630 1.00 38.43 143 PHE C C 1
ATOM 6772 O O . PHE C 1 127 ? 28.085 -15.980 -32.578 1.00 44.01 143 PHE C O 1
ATOM 6780 N N . ARG C 1 128 ? 29.604 -17.228 -33.701 1.00 42.32 144 ARG C N 1
ATOM 6781 C CA . ARG C 1 128 ? 30.473 -17.660 -32.578 1.00 48.87 144 ARG C CA 1
ATOM 6782 C C . ARG C 1 128 ? 30.877 -16.486 -31.664 1.00 53.73 144 ARG C C 1
ATOM 6783 O O . ARG C 1 128 ? 30.793 -16.655 -30.425 1.00 56.72 144 ARG C O 1
ATOM 6791 N N . GLU C 1 129 ? 31.317 -15.358 -32.239 1.00 54.04 145 GLU C N 1
ATOM 6792 C CA . GLU C 1 129 ? 31.705 -14.113 -31.509 1.00 60.71 145 GLU C CA 1
ATOM 6793 C C . GLU C 1 129 ? 30.617 -13.719 -30.490 1.00 56.45 145 GLU C C 1
ATOM 6794 O O . GLU C 1 129 ? 30.979 -13.334 -29.369 1.00 59.51 145 GLU C O 1
ATOM 6800 N N . TYR C 1 130 ? 29.332 -13.843 -30.834 1.00 52.71 146 TYR C N 1
ATOM 6801 C CA . TYR C 1 130 ? 28.199 -13.315 -30.023 1.00 52.51 146 TYR C CA 1
ATOM 6802 C C . TYR C 1 130 ? 27.908 -14.186 -28.793 1.00 52.98 146 TYR C C 1
ATOM 6803 O O . TYR C 1 130 ? 27.029 -13.785 -28.015 1.00 53.34 146 TYR C O 1
ATOM 6812 N N . LEU C 1 131 ? 28.596 -15.324 -28.634 1.00 55.40 147 LEU C N 1
ATOM 6813 C CA . LEU C 1 131 ? 28.376 -16.297 -27.528 1.00 58.36 147 LEU C CA 1
ATOM 6814 C C . LEU C 1 131 ? 29.304 -15.987 -26.352 1.00 59.48 147 LEU C C 1
ATOM 6815 O O . LEU C 1 131 ? 28.911 -16.299 -25.217 1.00 55.95 147 LEU C O 1
ATOM 6820 N N . SER C 1 132 ? 30.502 -15.459 -26.621 1.00 62.31 148 SER C N 1
ATOM 6821 C CA . SER C 1 132 ? 31.579 -15.270 -25.609 1.00 66.41 148 SER C CA 1
ATOM 6822 C C . SER C 1 132 ? 31.051 -14.499 -24.398 1.00 64.00 148 SER C C 1
ATOM 6823 O O . SER C 1 132 ? 30.264 -13.567 -24.546 1.00 62.31 148 SER C O 1
ATOM 6826 N N . PRO C 1 133 ? 31.459 -14.856 -23.158 1.00 61.66 149 PRO C N 1
ATOM 6827 C CA . PRO C 1 133 ? 32.318 -16.012 -22.897 1.00 62.74 149 PRO C CA 1
ATOM 6828 C C . PRO C 1 133 ? 31.559 -17.271 -22.435 1.00 62.98 149 PRO C C 1
ATOM 6829 O O . PRO C 1 133 ? 32.177 -18.123 -21.828 1.00 62.04 149 PRO C O 1
ATOM 6833 N N . ALA C 1 134 ? 30.262 -17.369 -22.755 1.00 63.39 150 ALA C N 1
ATOM 6834 C CA . ALA C 1 134 ? 29.370 -18.493 -22.372 1.00 62.22 150 ALA C CA 1
ATOM 6835 C C . ALA C 1 134 ? 29.918 -19.816 -22.923 1.00 67.63 150 ALA C C 1
ATOM 6836 O O . ALA C 1 134 ? 30.486 -19.808 -24.035 1.00 68.77 150 ALA C O 1
ATOM 6838 N N . SER C 1 135 ? 29.743 -20.913 -22.175 1.00 68.18 151 SER C N 1
ATOM 6839 C CA . SER C 1 135 ? 30.140 -22.281 -22.600 1.00 63.13 151 SER C CA 1
ATOM 6840 C C . SER C 1 135 ? 29.328 -23.356 -21.869 1.00 59.07 151 SER C C 1
ATOM 6841 O O . SER C 1 135 ? 28.640 -23.039 -20.863 1.00 51.44 151 SER C O 1
ATOM 6844 N N . GLY C 1 136 ? 29.449 -24.591 -22.358 1.00 56.26 152 GLY C N 1
ATOM 6845 C CA . GLY C 1 136 ? 28.864 -25.800 -21.749 1.00 60.66 152 GLY C CA 1
ATOM 6846 C C . GLY C 1 136 ? 29.375 -26.044 -20.340 1.00 62.81 152 GLY C C 1
ATOM 6847 O O . GLY C 1 136 ? 28.684 -26.755 -19.582 1.00 62.73 152 GLY C O 1
ATOM 6848 N N . PHE C 1 137 ? 30.534 -25.475 -19.984 1.00 60.33 153 PHE C N 1
ATOM 6849 C CA . PHE C 1 137 ? 31.069 -25.469 -18.594 1.00 59.92 153 PHE C CA 1
ATOM 6850 C C . PHE C 1 137 ? 30.038 -24.890 -17.624 1.00 53.77 153 PHE C C 1
ATOM 6851 O O . PHE C 1 137 ? 30.141 -25.165 -16.415 1.00 59.98 153 PHE C O 1
ATOM 6859 N N . GLN C 1 138 ? 29.106 -24.084 -18.129 1.00 49.12 154 GLN C N 1
ATOM 6860 C CA . GLN C 1 138 ? 28.080 -23.401 -17.303 1.00 49.34 154 GLN C CA 1
ATOM 6861 C C . GLN C 1 138 ? 26.771 -24.198 -17.337 1.00 49.36 154 GLN C C 1
ATOM 6862 O O . GLN C 1 138 ? 25.751 -23.641 -16.922 1.00 45.94 154 GLN C O 1
ATOM 6868 N N . SER C 1 139 ? 26.784 -25.448 -17.817 1.00 48.92 155 SER C N 1
ATOM 6869 C CA . SER C 1 139 ? 25.588 -26.334 -17.744 1.00 49.04 155 SER C CA 1
ATOM 6870 C C . SER C 1 139 ? 25.491 -26.898 -16.326 1.00 45.06 155 SER C C 1
ATOM 6871 O O . SER C 1 139 ? 26.264 -27.831 -15.980 1.00 42.32 155 SER C O 1
ATOM 6874 N N . LEU C 1 140 ? 24.580 -26.334 -15.540 1.00 45.67 156 LEU C N 1
ATOM 6875 C CA . LEU C 1 140 ? 24.258 -26.818 -14.175 1.00 46.38 156 LEU C CA 1
ATOM 6876 C C . LEU C 1 140 ? 23.862 -28.300 -14.258 1.00 43.61 156 LEU C C 1
ATOM 6877 O O . LEU C 1 140 ? 24.482 -29.140 -13.575 1.00 44.32 156 LEU C O 1
ATOM 6882 N N . GLN C 1 141 ? 22.912 -28.614 -15.137 1.00 42.75 157 GLN C N 1
ATOM 6883 C CA . GLN C 1 141 ? 22.300 -29.968 -15.226 1.00 41.69 157 GLN C CA 1
ATOM 6884 C C . GLN C 1 141 ? 23.382 -30.999 -15.543 1.00 41.10 157 GLN C C 1
ATOM 6885 O O . GLN C 1 141 ? 23.385 -32.064 -14.882 1.00 48.16 157 GLN C O 1
ATOM 6891 N N . PHE C 1 142 ? 24.301 -30.697 -16.462 1.00 40.92 158 PHE C N 1
ATOM 6892 C CA . PHE C 1 142 ? 25.404 -31.629 -16.819 1.00 41.38 158 PHE C CA 1
ATOM 6893 C C . PHE C 1 142 ? 26.263 -31.915 -15.576 1.00 44.39 158 PHE C C 1
ATOM 6894 O O . PHE C 1 142 ? 26.642 -33.095 -15.367 1.00 41.57 158 PHE C O 1
ATOM 6902 N N . ARG C 1 143 ? 26.553 -30.892 -14.763 1.00 46.38 159 ARG C N 1
ATOM 6903 C CA . ARG C 1 143 ? 27.370 -31.042 -13.519 1.00 48.28 159 ARG C CA 1
ATOM 6904 C C . ARG C 1 143 ? 26.578 -31.838 -12.471 1.00 43.49 159 ARG C C 1
ATOM 6905 O O . ARG C 1 143 ? 27.153 -32.800 -11.925 1.00 49.64 159 ARG C O 1
ATOM 6913 N N . LEU C 1 144 ? 25.325 -31.454 -12.200 1.00 40.74 160 LEU C N 1
ATOM 6914 C CA . LEU C 1 144 ? 24.397 -32.220 -11.321 1.00 45.41 160 LEU C CA 1
ATOM 6915 C C . LEU C 1 144 ? 24.390 -33.697 -11.733 1.00 46.37 160 LEU C C 1
ATOM 6916 O O . LEU C 1 144 ? 24.490 -34.546 -10.848 1.00 50.72 160 LEU C O 1
ATOM 6921 N N . LEU C 1 145 ? 24.290 -33.983 -13.033 1.00 48.01 161 LEU C N 1
ATOM 6922 C CA . LEU C 1 145 ? 24.234 -35.370 -13.568 1.00 48.10 161 LEU C CA 1
ATOM 6923 C C . LEU C 1 145 ? 25.518 -36.112 -13.206 1.00 46.84 161 LEU C C 1
ATOM 6924 O O . LEU C 1 145 ? 25.430 -37.238 -12.699 1.00 48.97 161 LEU C O 1
ATOM 6929 N N . GLU C 1 146 ? 26.670 -35.532 -13.540 1.00 45.93 162 GLU C N 1
ATOM 6930 C CA . GLU C 1 146 ? 27.997 -36.121 -13.215 1.00 46.97 162 GLU C CA 1
ATOM 6931 C C . GLU C 1 146 ? 28.083 -36.407 -11.713 1.00 44.64 162 GLU C C 1
ATOM 6932 O O . GLU C 1 146 ? 28.525 -37.512 -11.347 1.00 45.57 162 GLU C O 1
ATOM 6938 N N . ASN C 1 147 ? 27.700 -35.436 -10.885 1.00 45.37 163 ASN C N 1
ATOM 6939 C CA . ASN C 1 147 ? 27.844 -35.532 -9.408 1.00 45.06 163 ASN C CA 1
ATOM 6940 C C . ASN C 1 147 ? 26.928 -36.653 -8.902 1.00 49.30 163 ASN C C 1
ATOM 6941 O O . ASN C 1 147 ? 27.461 -37.600 -8.294 1.00 46.12 163 ASN C O 1
ATOM 6946 N N . LYS C 1 148 ? 25.625 -36.576 -9.211 1.00 48.27 164 LYS C N 1
ATOM 6947 C CA . LYS C 1 148 ? 24.579 -37.525 -8.731 1.00 46.17 164 LYS C CA 1
ATOM 6948 C C . LYS C 1 148 ? 24.947 -38.971 -9.101 1.00 45.79 164 LYS C C 1
ATOM 6949 O O . LYS C 1 148 ? 24.639 -39.877 -8.311 1.00 46.93 164 LYS C O 1
ATOM 6955 N N . ILE C 1 149 ? 25.608 -39.209 -10.233 1.00 45.12 165 ILE C N 1
ATOM 6956 C CA . ILE C 1 149 ? 26.034 -40.586 -10.627 1.00 45.43 165 ILE C CA 1
ATOM 6957 C C . ILE C 1 149 ? 27.220 -41.007 -9.745 1.00 50.60 165 ILE C C 1
ATOM 6958 O O . ILE C 1 149 ? 27.262 -42.188 -9.342 1.00 44.01 165 ILE C O 1
ATOM 6963 N N . GLY C 1 150 ? 28.180 -40.096 -9.532 1.00 51.86 166 GLY C N 1
ATOM 6964 C CA . GLY C 1 150 ? 29.274 -40.249 -8.553 1.00 54.02 166 GLY C CA 1
ATOM 6965 C C . GLY C 1 150 ? 30.645 -39.908 -9.111 1.00 57.87 166 GLY C C 1
ATOM 6966 O O . GLY C 1 150 ? 31.619 -40.587 -8.710 1.00 51.56 166 GLY C O 1
ATOM 6967 N N . VAL C 1 151 ? 30.743 -38.902 -9.990 1.00 57.49 167 VAL C N 1
ATOM 6968 C CA . VAL C 1 151 ? 32.058 -38.386 -10.477 1.00 62.37 167 VAL C CA 1
ATOM 6969 C C . VAL C 1 151 ? 32.660 -37.608 -9.306 1.00 62.74 167 VAL C C 1
ATOM 6970 O O . VAL C 1 151 ? 31.961 -36.728 -8.764 1.00 64.07 167 VAL C O 1
ATOM 6974 N N . LEU C 1 152 ? 33.884 -37.944 -8.904 1.00 68.10 168 LEU C N 1
ATOM 6975 C CA . LEU C 1 152 ? 34.545 -37.296 -7.738 1.00 73.56 168 LEU C CA 1
ATOM 6976 C C . LEU C 1 152 ? 35.304 -36.045 -8.202 1.00 74.06 168 LEU C C 1
ATOM 6977 O O . LEU C 1 152 ? 36.029 -36.122 -9.219 1.00 66.87 168 LEU C O 1
ATOM 6982 N N . GLN C 1 153 ? 35.113 -34.934 -7.479 1.00 76.89 169 GLN C N 1
ATOM 6983 C CA . GLN C 1 153 ? 35.721 -33.604 -7.759 1.00 83.29 169 GLN C CA 1
ATOM 6984 C C . GLN C 1 153 ? 37.251 -33.724 -7.764 1.00 84.44 169 GLN C C 1
ATOM 6985 O O . GLN C 1 153 ? 37.884 -33.060 -8.607 1.00 83.16 169 GLN C O 1
ATOM 6991 N N . ASN C 1 154 ? 37.811 -34.550 -6.873 1.00 86.80 170 ASN C N 1
ATOM 6992 C CA . ASN C 1 154 ? 39.280 -34.731 -6.699 1.00 90.44 170 ASN C CA 1
ATOM 6993 C C . ASN C 1 154 ? 39.867 -35.490 -7.898 1.00 91.11 170 ASN C C 1
ATOM 6994 O O . ASN C 1 154 ? 41.106 -35.492 -8.029 1.00 90.74 170 ASN C O 1
ATOM 6999 N N . MET C 1 155 ? 39.025 -36.111 -8.735 1.00 91.01 171 MET C N 1
ATOM 7000 C CA . MET C 1 155 ? 39.458 -36.926 -9.907 1.00 88.76 171 MET C CA 1
ATOM 7001 C C . MET C 1 155 ? 39.194 -36.182 -11.225 1.00 85.31 171 MET C C 1
ATOM 7002 O O . MET C 1 155 ? 39.665 -36.669 -12.281 1.00 75.66 171 MET C O 1
ATOM 7007 N N . ARG C 1 156 ? 38.473 -35.056 -11.176 1.00 80.16 172 ARG C N 1
ATOM 7008 C CA . ARG C 1 156 ? 38.244 -34.177 -12.355 1.00 85.90 172 ARG C CA 1
ATOM 7009 C C . ARG C 1 156 ? 39.606 -33.658 -12.833 1.00 91.25 172 ARG C C 1
ATOM 7010 O O . ARG C 1 156 ? 40.436 -33.297 -11.972 1.00 89.57 172 ARG C O 1
ATOM 7018 N N . VAL C 1 157 ? 39.839 -33.645 -14.147 1.00 94.89 173 VAL C N 1
ATOM 7019 C CA . VAL C 1 157 ? 41.037 -32.989 -14.748 1.00 98.15 173 VAL C CA 1
ATOM 7020 C C . VAL C 1 157 ? 40.825 -31.479 -14.635 1.00 101.83 173 VAL C C 1
ATOM 7021 O O . VAL C 1 157 ? 39.696 -31.002 -14.758 1.00 97.12 173 VAL C O 1
ATOM 7025 N N . PRO C 1 158 ? 41.884 -30.683 -14.360 1.00 104.46 174 PRO C N 1
ATOM 7026 C CA . PRO C 1 158 ? 41.737 -29.231 -14.247 1.00 104.38 174 PRO C CA 1
ATOM 7027 C C . PRO C 1 158 ? 41.682 -28.505 -15.603 1.00 102.85 174 PRO C C 1
ATOM 7028 O O . PRO C 1 158 ? 42.381 -28.908 -16.519 1.00 87.44 174 PRO C O 1
ATOM 7032 N N . TYR C 1 159 ? 40.854 -27.456 -15.683 1.00 106.85 175 TYR C N 1
ATOM 7033 C CA . TYR C 1 159 ? 40.751 -26.492 -16.816 1.00 113.00 175 TYR C CA 1
ATOM 7034 C C . TYR C 1 159 ? 40.103 -27.158 -18.033 1.00 108.30 175 TYR C C 1
ATOM 7035 O O . TYR C 1 159 ? 39.602 -26.377 -18.866 1.00 97.19 175 TYR C O 1
ATOM 7044 N N . HIS C 1 163 ? 38.107 -26.144 -9.617 1.00 95.40 179 HIS C N 1
ATOM 7045 C CA . HIS C 1 163 ? 38.010 -25.408 -10.910 1.00 95.93 179 HIS C CA 1
ATOM 7046 C C . HIS C 1 163 ? 36.553 -25.373 -11.405 1.00 88.45 179 HIS C C 1
ATOM 7047 O O . HIS C 1 163 ? 36.041 -24.259 -11.592 1.00 85.08 179 HIS C O 1
ATOM 7054 N N . TYR C 1 164 ? 35.915 -26.536 -11.598 1.00 83.96 180 TYR C N 1
ATOM 7055 C CA . TYR C 1 164 ? 34.636 -26.697 -12.354 1.00 83.48 180 TYR C CA 1
ATOM 7056 C C . TYR C 1 164 ? 33.539 -25.777 -11.789 1.00 79.55 180 TYR C C 1
ATOM 7057 O O . TYR C 1 164 ? 32.829 -25.142 -12.597 1.00 73.81 180 TYR C O 1
ATOM 7066 N N . ARG C 1 165 ? 33.422 -25.689 -10.457 1.00 79.95 181 ARG C N 1
ATOM 7067 C CA . ARG C 1 165 ? 32.258 -25.080 -9.748 1.00 80.87 181 ARG C CA 1
ATOM 7068 C C . ARG C 1 165 ? 32.375 -23.549 -9.706 1.00 80.78 181 ARG C C 1
ATOM 7069 O O . ARG C 1 165 ? 31.364 -22.913 -9.350 1.00 73.55 181 ARG C O 1
ATOM 7077 N N . ASP C 1 166 ? 33.552 -22.991 -10.036 1.00 91.12 182 ASP C N 1
ATOM 7078 C CA . ASP C 1 166 ? 33.827 -21.524 -10.118 1.00 96.64 182 ASP C CA 1
ATOM 7079 C C . ASP C 1 166 ? 32.773 -20.833 -10.992 1.00 95.75 182 ASP C C 1
ATOM 7080 O O . ASP C 1 166 ? 32.342 -19.715 -10.637 1.00 93.75 182 ASP C O 1
ATOM 7085 N N . ASN C 1 167 ? 32.378 -21.489 -12.088 1.00 94.53 183 ASN C N 1
ATOM 7086 C CA . ASN C 1 167 ? 31.459 -20.948 -13.127 1.00 94.55 183 ASN C CA 1
ATOM 7087 C C . ASN C 1 167 ? 30.117 -20.536 -12.509 1.00 89.59 183 ASN C C 1
ATOM 7088 O O . ASN C 1 167 ? 29.456 -19.657 -13.104 1.00 88.85 183 ASN C O 1
ATOM 7093 N N . PHE C 1 168 ? 29.734 -21.139 -11.373 1.00 83.17 184 PHE C N 1
ATOM 7094 C CA . PHE C 1 168 ? 28.376 -21.028 -10.767 1.00 83.68 184 PHE C CA 1
ATOM 7095 C C . PHE C 1 168 ? 28.419 -20.184 -9.485 1.00 82.94 184 PHE C C 1
ATOM 7096 O O . PHE C 1 168 ? 29.495 -20.032 -8.875 1.00 79.39 184 PHE C O 1
ATOM 7104 N N . LYS C 1 169 ? 27.250 -19.663 -9.099 1.00 84.17 185 LYS C N 1
ATOM 7105 C CA . LYS C 1 169 ? 27.056 -18.732 -7.956 1.00 90.21 185 LYS C CA 1
ATOM 7106 C C . LYS C 1 169 ? 25.612 -18.846 -7.447 1.00 89.01 185 LYS C C 1
ATOM 7107 O O . LYS C 1 169 ? 24.772 -19.419 -8.169 1.00 87.46 185 LYS C O 1
ATOM 7113 N N . GLY C 1 170 ? 25.350 -18.334 -6.239 1.00 85.22 186 GLY C N 1
ATOM 7114 C CA . GLY C 1 170 ? 24.003 -18.214 -5.645 1.00 80.89 186 GLY C CA 1
ATOM 7115 C C . GLY C 1 170 ? 23.289 -19.552 -5.525 1.00 80.21 186 GLY C C 1
ATOM 7116 O O . GLY C 1 170 ? 23.955 -20.551 -5.189 1.00 78.24 186 GLY C O 1
ATOM 7117 N N . GLU C 1 171 ? 21.984 -19.567 -5.821 1.00 79.76 187 GLU C N 1
ATOM 7118 C CA . GLU C 1 171 ? 21.056 -20.720 -5.632 1.00 81.62 187 GLU C CA 1
ATOM 7119 C C . GLU C 1 171 ? 21.498 -21.933 -6.472 1.00 83.22 187 GLU C C 1
ATOM 7120 O O . GLU C 1 171 ? 20.974 -23.036 -6.219 1.00 87.62 187 GLU C O 1
ATOM 7126 N N . GLU C 1 172 ? 22.418 -21.749 -7.429 1.00 80.17 188 GLU C N 1
ATOM 7127 C CA . GLU C 1 172 ? 22.920 -22.820 -8.340 1.00 74.55 188 GLU C CA 1
ATOM 7128 C C . GLU C 1 172 ? 24.185 -23.479 -7.771 1.00 78.09 188 GLU C C 1
ATOM 7129 O O . GLU C 1 172 ? 24.298 -24.721 -7.884 1.00 69.50 188 GLU C O 1
ATOM 7135 N N . ASN C 1 173 ? 25.117 -22.682 -7.231 1.00 81.34 189 ASN C N 1
ATOM 7136 C CA . ASN C 1 173 ? 26.343 -23.180 -6.546 1.00 83.82 189 ASN C CA 1
ATOM 7137 C C . ASN C 1 173 ? 25.915 -24.028 -5.344 1.00 81.28 189 ASN C C 1
ATOM 7138 O O . ASN C 1 173 ? 26.628 -25.004 -5.019 1.00 74.32 189 ASN C O 1
ATOM 7143 N N . GLU C 1 174 ? 24.794 -23.646 -4.720 1.00 81.75 190 GLU C N 1
ATOM 7144 C CA . GLU C 1 174 ? 24.119 -24.388 -3.621 1.00 87.94 190 GLU C CA 1
ATOM 7145 C C . GLU C 1 174 ? 23.757 -25.787 -4.130 1.00 83.06 190 GLU C C 1
ATOM 7146 O O . GLU C 1 174 ? 24.385 -26.762 -3.664 1.00 79.82 190 GLU C O 1
ATOM 7152 N N . LEU C 1 175 ? 22.808 -25.869 -5.071 1.00 79.52 191 LEU C N 1
ATOM 7153 C CA . LEU C 1 175 ? 22.327 -27.147 -5.667 1.00 72.97 191 LEU C CA 1
ATOM 7154 C C . LEU C 1 175 ? 23.531 -28.035 -5.998 1.00 65.78 191 LEU C C 1
ATOM 7155 O O . LEU C 1 175 ? 23.439 -29.254 -5.772 1.00 66.39 191 LEU C O 1
ATOM 7160 N N . LEU C 1 176 ? 24.614 -27.444 -6.505 1.00 65.20 192 LEU C N 1
ATOM 7161 C CA . LEU C 1 176 ? 25.836 -28.189 -6.914 1.00 71.21 192 LEU C CA 1
ATOM 7162 C C . LEU C 1 176 ? 26.522 -28.784 -5.684 1.00 69.36 192 LEU C C 1
ATOM 7163 O O . LEU C 1 176 ? 26.976 -29.941 -5.768 1.00 71.40 192 LEU C O 1
ATOM 7168 N N . LEU C 1 177 ? 26.623 -28.014 -4.600 1.00 76.17 193 LEU C N 1
ATOM 7169 C CA . LEU C 1 177 ? 27.254 -28.481 -3.335 1.00 77.26 193 LEU C CA 1
ATOM 7170 C C . LEU C 1 177 ? 26.452 -29.666 -2.788 1.00 67.00 193 LEU C C 1
ATOM 7171 O O . LEU C 1 177 ? 27.076 -30.704 -2.504 1.00 61.63 193 LEU C O 1
ATOM 7176 N N . LYS C 1 178 ? 25.130 -29.510 -2.669 1.00 61.27 194 LYS C N 1
ATOM 7177 C CA . LYS C 1 178 ? 24.187 -30.611 -2.332 1.00 65.06 194 LYS C CA 1
ATOM 7178 C C . LYS C 1 178 ? 24.526 -31.846 -3.173 1.00 63.66 194 LYS C C 1
ATOM 7179 O O . LYS C 1 178 ? 24.768 -32.909 -2.579 1.00 73.18 194 LYS C O 1
ATOM 7185 N N . SER C 1 179 ? 24.571 -31.696 -4.499 1.00 60.15 195 SER C N 1
ATOM 7186 C CA . SER C 1 179 ? 24.777 -32.810 -5.464 1.00 60.95 195 SER C CA 1
ATOM 7187 C C . SER C 1 179 ? 26.096 -33.528 -5.152 1.00 60.88 195 SER C C 1
ATOM 7188 O O . SER C 1 179 ? 26.184 -34.746 -5.399 1.00 60.25 195 SER C O 1
ATOM 7191 N N . GLU C 1 180 ? 27.085 -32.795 -4.631 1.00 62.15 196 GLU C N 1
ATOM 7192 C CA . GLU C 1 180 ? 28.414 -33.346 -4.248 1.00 64.36 196 GLU C CA 1
ATOM 7193 C C . GLU C 1 180 ? 28.332 -34.029 -2.878 1.00 58.24 196 GLU C C 1
ATOM 7194 O O . GLU C 1 180 ? 28.975 -35.075 -2.715 1.00 58.15 196 GLU C O 1
ATOM 7200 N N . GLN C 1 181 ? 27.557 -33.472 -1.948 1.00 61.49 197 GLN C N 1
ATOM 7201 C CA . GLN C 1 181 ? 27.504 -33.923 -0.526 1.00 69.39 197 GLN C CA 1
ATOM 7202 C C . GLN C 1 181 ? 26.489 -35.064 -0.368 1.00 67.54 197 GLN C C 1
ATOM 7203 O O . GLN C 1 181 ? 26.829 -36.060 0.299 1.00 70.00 197 GLN C O 1
ATOM 7209 N N . GLU C 1 182 ? 25.297 -34.925 -0.957 1.00 66.64 198 GLU C N 1
ATOM 7210 C CA . GLU C 1 182 ? 24.222 -35.956 -0.922 1.00 56.98 198 GLU C CA 1
ATOM 7211 C C . GLU C 1 182 ? 24.761 -37.282 -1.473 1.00 56.15 198 GLU C C 1
ATOM 7212 O O . GLU C 1 182 ? 25.785 -37.274 -2.199 1.00 57.97 198 GLU C O 1
ATOM 7218 N N . LYS C 1 183 ? 24.123 -38.393 -1.109 1.00 55.08 199 LYS C N 1
ATOM 7219 C CA . LYS C 1 183 ? 24.604 -39.749 -1.484 1.00 57.49 199 LYS C CA 1
ATOM 7220 C C . LYS C 1 183 ? 24.466 -39.918 -3.005 1.00 54.72 199 LYS C C 1
ATOM 7221 O O . LYS C 1 183 ? 23.415 -39.540 -3.575 1.00 53.57 199 LYS C O 1
ATOM 7227 N N . THR C 1 184 ? 25.533 -40.401 -3.637 1.00 51.86 200 THR C N 1
ATOM 7228 C CA . THR C 1 184 ? 25.619 -40.621 -5.099 1.00 50.65 200 THR C CA 1
ATOM 7229 C C . THR C 1 184 ? 24.962 -41.968 -5.419 1.00 54.52 200 THR C C 1
ATOM 7230 O O . THR C 1 184 ? 24.751 -42.770 -4.477 1.00 52.49 200 THR C O 1
ATOM 7234 N N . LEU C 1 185 ? 24.661 -42.203 -6.695 1.00 48.48 201 LEU C N 1
ATOM 7235 C CA . LEU C 1 185 ? 24.195 -43.521 -7.180 1.00 48.60 201 LEU C CA 1
ATOM 7236 C C . LEU C 1 185 ? 25.254 -44.565 -6.820 1.00 47.25 201 LEU C C 1
ATOM 7237 O O . LEU C 1 185 ? 24.872 -45.665 -6.378 1.00 47.92 201 LEU C O 1
ATOM 7242 N N . LEU C 1 186 ? 26.537 -44.240 -6.995 1.00 47.90 202 LEU C N 1
ATOM 7243 C CA . LEU C 1 186 ? 27.650 -45.192 -6.718 1.00 52.40 202 LEU C CA 1
ATOM 7244 C C . LEU C 1 186 ? 27.610 -45.630 -5.246 1.00 51.13 202 LEU C C 1
ATOM 7245 O O . LEU C 1 186 ? 27.833 -46.831 -4.972 1.00 50.84 202 LEU C O 1
ATOM 7250 N N . GLU C 1 187 ? 27.368 -44.683 -4.340 1.00 53.45 203 GLU C N 1
ATOM 7251 C CA . GLU C 1 187 ? 27.414 -44.913 -2.873 1.00 55.94 203 GLU C CA 1
ATOM 7252 C C . GLU C 1 187 ? 26.217 -45.762 -2.465 1.00 55.21 203 GLU C C 1
ATOM 7253 O O . GLU C 1 187 ? 26.396 -46.663 -1.635 1.00 57.55 203 GLU C O 1
ATOM 7259 N N . LEU C 1 188 ? 25.051 -45.466 -3.036 1.00 53.01 204 LEU C N 1
ATOM 7260 C CA . LEU C 1 188 ? 23.787 -46.172 -2.716 1.00 50.77 204 LEU C CA 1
ATOM 7261 C C . LEU C 1 188 ? 23.884 -47.607 -3.231 1.00 49.08 204 LEU C C 1
ATOM 7262 O O . LEU C 1 188 ? 23.533 -48.520 -2.461 1.00 54.17 204 LEU C O 1
ATOM 7267 N N . VAL C 1 189 ? 24.367 -47.785 -4.465 1.00 47.34 205 VAL C N 1
ATOM 7268 C CA . VAL C 1 189 ? 24.609 -49.116 -5.097 1.00 46.64 205 VAL C CA 1
ATOM 7269 C C . VAL C 1 189 ? 25.678 -49.854 -4.282 1.00 48.71 205 VAL C C 1
ATOM 7270 O O . VAL C 1 189 ? 25.570 -51.088 -4.151 1.00 47.65 205 VAL C O 1
ATOM 7274 N N . GLU C 1 190 ? 26.701 -49.137 -3.812 1.00 48.23 206 GLU C N 1
ATOM 7275 C CA . GLU C 1 190 ? 27.760 -49.715 -2.944 1.00 50.77 206 GLU C CA 1
ATOM 7276 C C . GLU C 1 190 ? 27.116 -50.332 -1.701 1.00 45.73 206 GLU C C 1
ATOM 7277 O O . GLU C 1 190 ? 27.311 -51.529 -1.490 1.00 48.13 206 GLU C O 1
ATOM 7283 N N . ALA C 1 191 ? 26.370 -49.531 -0.939 1.00 48.36 207 ALA C N 1
ATOM 7284 C CA . ALA C 1 191 ? 25.641 -49.952 0.281 1.00 51.20 207 ALA C CA 1
ATOM 7285 C C . ALA C 1 191 ? 24.829 -51.218 -0.026 1.00 54.26 207 ALA C C 1
ATOM 7286 O O . ALA C 1 191 ? 24.968 -52.206 0.724 1.00 61.12 207 ALA C O 1
ATOM 7288 N N . TRP C 1 192 ? 24.051 -51.204 -1.117 1.00 54.88 208 TRP C N 1
ATOM 7289 C CA . TRP C 1 192 ? 23.169 -52.329 -1.538 1.00 50.03 208 TRP C CA 1
ATOM 7290 C C . TRP C 1 192 ? 24.015 -53.562 -1.870 1.00 49.61 208 TRP C C 1
ATOM 7291 O O . TRP C 1 192 ? 23.647 -54.674 -1.420 1.00 46.60 208 TRP C O 1
ATOM 7302 N N . LEU C 1 193 ? 25.107 -53.379 -2.619 1.00 49.80 209 LEU C N 1
ATOM 7303 C CA . LEU C 1 193 ? 26.039 -54.476 -3.013 1.00 50.77 209 LEU C CA 1
ATOM 7304 C C . LEU C 1 193 ? 26.709 -55.084 -1.769 1.00 55.35 209 LEU C C 1
ATOM 7305 O O . LEU C 1 193 ? 27.043 -56.291 -1.807 1.00 54.83 209 LEU C O 1
ATOM 7310 N N . GLU C 1 194 ? 26.933 -54.284 -0.720 1.00 57.00 210 GLU C N 1
ATOM 7311 C CA . GLU C 1 194 ? 27.572 -54.757 0.545 1.00 62.07 210 GLU C CA 1
ATOM 7312 C C . GLU C 1 194 ? 26.651 -55.799 1.201 1.00 62.57 210 GLU C C 1
ATOM 7313 O O . GLU C 1 194 ? 27.185 -56.798 1.716 1.00 60.93 210 GLU C O 1
ATOM 7319 N N . ARG C 1 195 ? 25.325 -55.624 1.087 1.00 58.27 211 ARG C N 1
ATOM 7320 C CA . ARG C 1 195 ? 24.292 -56.480 1.738 1.00 52.95 211 ARG C CA 1
ATOM 7321 C C . ARG C 1 195 ? 23.902 -57.692 0.882 1.00 50.08 211 ARG C C 1
ATOM 7322 O O . ARG C 1 195 ? 22.880 -58.301 1.196 1.00 52.59 211 ARG C O 1
ATOM 7330 N N . THR C 1 196 ? 24.663 -58.042 -0.152 1.00 52.28 212 THR C N 1
ATOM 7331 C CA . THR C 1 196 ? 24.265 -59.093 -1.128 1.00 55.10 212 THR C CA 1
ATOM 7332 C C . THR C 1 196 ? 24.281 -60.465 -0.456 1.00 60.26 212 THR C C 1
ATOM 7333 O O . THR C 1 196 ? 25.298 -60.868 0.106 1.00 61.68 212 THR C O 1
ATOM 7337 N N . PRO C 1 197 ? 23.179 -61.249 -0.522 1.00 63.17 213 PRO C N 1
ATOM 7338 C CA . PRO C 1 197 ? 23.169 -62.603 0.034 1.00 61.26 213 PRO C CA 1
ATOM 7339 C C . PRO C 1 197 ? 24.269 -63.510 -0.539 1.00 62.09 213 PRO C C 1
ATOM 7340 O O . PRO C 1 197 ? 24.391 -63.582 -1.746 1.00 57.06 213 PRO C O 1
ATOM 7344 N N . GLY C 1 198 ? 25.032 -64.169 0.347 1.00 60.22 214 GLY C N 1
ATOM 7345 C CA . GLY C 1 198 ? 25.986 -65.241 0.000 1.00 59.43 214 GLY C CA 1
ATOM 7346 C C . GLY C 1 198 ? 27.414 -64.932 0.420 1.00 57.66 214 GLY C C 1
ATOM 7347 O O . GLY C 1 198 ? 28.266 -65.845 0.303 1.00 57.70 214 GLY C O 1
ATOM 7348 N N . LEU C 1 199 ? 27.677 -63.701 0.867 1.00 57.61 215 LEU C N 1
ATOM 7349 C CA . LEU C 1 199 ? 29.033 -63.220 1.254 1.00 65.58 215 LEU C CA 1
ATOM 7350 C C . LEU C 1 199 ? 29.355 -63.627 2.697 1.00 75.70 215 LEU C C 1
ATOM 7351 O O . LEU C 1 199 ? 30.559 -63.735 3.011 1.00 74.19 215 LEU C O 1
ATOM 7356 N N . GLU C 1 200 ? 28.320 -63.796 3.532 1.00 77.99 216 GLU C N 1
ATOM 7357 C CA . GLU C 1 200 ? 28.413 -64.174 4.972 1.00 81.18 216 GLU C CA 1
ATOM 7358 C C . GLU C 1 200 ? 29.495 -65.241 5.165 1.00 84.37 216 GLU C C 1
ATOM 7359 O O . GLU C 1 200 ? 29.402 -66.332 4.599 1.00 78.22 216 GLU C O 1
ATOM 7365 N N . PRO C 1 201 ? 30.572 -64.958 5.941 1.00 90.85 217 PRO C N 1
ATOM 7366 C CA . PRO C 1 201 ? 31.579 -65.972 6.278 1.00 92.30 217 PRO C CA 1
ATOM 7367 C C . PRO C 1 201 ? 31.038 -67.266 6.913 1.00 93.61 217 PRO C C 1
ATOM 7368 O O . PRO C 1 201 ? 31.576 -68.320 6.617 1.00 89.59 217 PRO C O 1
ATOM 7372 N N . HIS C 1 202 ? 30.013 -67.156 7.768 1.00 95.67 218 HIS C N 1
ATOM 7373 C CA . HIS C 1 202 ? 29.331 -68.299 8.443 1.00 99.65 218 HIS C CA 1
ATOM 7374 C C . HIS C 1 202 ? 28.073 -68.702 7.663 1.00 97.56 218 HIS C C 1
ATOM 7375 O O . HIS C 1 202 ? 27.411 -69.673 8.080 1.00 98.22 218 HIS C O 1
ATOM 7382 N N . GLY C 1 203 ? 27.760 -67.979 6.580 1.00 97.44 219 GLY C N 1
ATOM 7383 C CA . GLY C 1 203 ? 26.756 -68.370 5.569 1.00 89.98 219 GLY C CA 1
ATOM 7384 C C . GLY C 1 203 ? 27.382 -69.200 4.458 1.00 85.44 219 GLY C C 1
ATOM 7385 O O . GLY C 1 203 ? 28.147 -70.129 4.778 1.00 83.62 219 GLY C O 1
ATOM 7386 N N . PHE C 1 204 ? 27.079 -68.864 3.199 1.00 77.67 220 PHE C N 1
ATOM 7387 C CA . PHE C 1 204 ? 27.545 -69.566 1.970 1.00 72.25 220 PHE C CA 1
ATOM 7388 C C . PHE C 1 204 ? 29.059 -69.389 1.809 1.00 71.21 220 PHE C C 1
ATOM 7389 O O . PHE C 1 204 ? 29.686 -70.236 1.153 1.00 73.46 220 PHE C O 1
ATOM 7397 N N . ASN C 1 205 ? 29.614 -68.308 2.367 1.00 74.56 221 ASN C N 1
ATOM 7398 C CA . ASN C 1 205 ? 31.081 -68.059 2.447 1.00 78.89 221 ASN C CA 1
ATOM 7399 C C . ASN C 1 205 ? 31.678 -68.051 1.031 1.00 76.96 221 ASN C C 1
ATOM 7400 O O . ASN C 1 205 ? 32.690 -68.749 0.796 1.00 77.81 221 ASN C O 1
ATOM 7405 N N . PHE C 1 206 ? 31.070 -67.271 0.131 1.00 72.93 222 PHE C N 1
ATOM 7406 C CA . PHE C 1 206 ? 31.398 -67.210 -1.320 1.00 63.76 222 PHE C CA 1
ATOM 7407 C C . PHE C 1 206 ? 32.905 -66.970 -1.481 1.00 57.82 222 PHE C C 1
ATOM 7408 O O . PHE C 1 206 ? 33.560 -67.712 -2.230 1.00 62.90 222 PHE C O 1
ATOM 7416 N N . TRP C 1 207 ? 33.429 -65.966 -0.780 1.00 59.55 223 TRP C N 1
ATOM 7417 C CA . TRP C 1 207 ? 34.833 -65.489 -0.909 1.00 68.74 223 TRP C CA 1
ATOM 7418 C C . TRP C 1 207 ? 35.811 -66.587 -0.469 1.00 71.57 223 TRP C C 1
ATOM 7419 O O . TRP C 1 207 ? 36.750 -66.887 -1.240 1.00 69.43 223 TRP C O 1
ATOM 7430 N N . GLY C 1 208 ? 35.596 -67.153 0.724 1.00 71.28 224 GLY C N 1
ATOM 7431 C CA . GLY C 1 208 ? 36.418 -68.255 1.259 1.00 68.25 224 GLY C CA 1
ATOM 7432 C C . GLY C 1 208 ? 36.532 -69.369 0.238 1.00 69.45 224 GLY C C 1
ATOM 7433 O O . GLY C 1 208 ? 37.674 -69.737 -0.121 1.00 67.53 224 GLY C O 1
ATOM 7434 N N . LYS C 1 209 ? 35.383 -69.844 -0.257 1.00 66.07 225 LYS C N 1
ATOM 7435 C CA . LYS C 1 209 ? 35.300 -70.942 -1.255 1.00 68.15 225 LYS C CA 1
ATOM 7436 C C . LYS C 1 209 ? 35.991 -70.513 -2.553 1.00 67.93 225 LYS C C 1
ATOM 7437 O O . LYS C 1 209 ? 36.618 -71.372 -3.204 1.00 74.07 225 LYS C O 1
ATOM 7443 N N . LEU C 1 210 ? 35.867 -69.242 -2.934 1.00 68.37 226 LEU C N 1
ATOM 7444 C CA . LEU C 1 210 ? 36.398 -68.759 -4.235 1.00 71.06 226 LEU C CA 1
ATOM 7445 C C . LEU C 1 210 ? 37.927 -68.788 -4.168 1.00 68.89 226 LEU C C 1
ATOM 7446 O O . LEU C 1 210 ? 38.539 -69.339 -5.104 1.00 68.33 226 LEU C O 1
ATOM 7451 N N . GLU C 1 211 ? 38.509 -68.242 -3.094 1.00 73.03 227 GLU C N 1
ATOM 7452 C CA . GLU C 1 211 ? 39.982 -68.252 -2.861 1.00 75.52 227 GLU C CA 1
ATOM 7453 C C . GLU C 1 211 ? 40.496 -69.691 -2.965 1.00 76.00 227 GLU C C 1
ATOM 7454 O O . GLU C 1 211 ? 41.465 -69.922 -3.701 1.00 74.91 227 GLU C O 1
ATOM 7460 N N . LYS C 1 212 ? 39.835 -70.620 -2.276 1.00 78.43 228 LYS C N 1
ATOM 7461 C CA . LYS C 1 212 ? 40.178 -72.066 -2.278 1.00 81.88 228 LYS C CA 1
ATOM 7462 C C . LYS C 1 212 ? 40.174 -72.582 -3.721 1.00 84.85 228 LYS C C 1
ATOM 7463 O O . LYS C 1 212 ? 41.198 -73.159 -4.143 1.00 87.70 228 LYS C O 1
ATOM 7469 N N . ASN C 1 213 ? 39.077 -72.361 -4.452 1.00 80.15 229 ASN C N 1
ATOM 7470 C CA . ASN C 1 213 ? 38.850 -72.944 -5.803 1.00 79.04 229 ASN C CA 1
ATOM 7471 C C . ASN C 1 213 ? 39.845 -72.367 -6.818 1.00 76.10 229 ASN C C 1
ATOM 7472 O O . ASN C 1 213 ? 40.310 -73.128 -7.687 1.00 75.64 229 ASN C O 1
ATOM 7477 N N . ILE C 1 214 ? 40.133 -71.067 -6.748 1.00 75.91 230 ILE C N 1
ATOM 7478 C CA . ILE C 1 214 ? 41.148 -70.424 -7.636 1.00 78.18 230 ILE C CA 1
ATOM 7479 C C . ILE C 1 214 ? 42.512 -71.028 -7.277 1.00 81.64 230 ILE C C 1
ATOM 7480 O O . ILE C 1 214 ? 43.223 -71.465 -8.206 1.00 77.64 230 ILE C O 1
ATOM 7485 N N . THR C 1 215 ? 42.825 -71.102 -5.976 1.00 82.71 231 THR C N 1
ATOM 7486 C CA . THR C 1 215 ? 44.140 -71.557 -5.441 1.00 83.57 231 THR C CA 1
ATOM 7487 C C . THR C 1 215 ? 44.392 -73.007 -5.874 1.00 83.21 231 THR C C 1
ATOM 7488 O O . THR C 1 215 ? 45.506 -73.286 -6.363 1.00 87.48 231 THR C O 1
ATOM 7492 N N . ARG C 1 216 ? 43.395 -73.882 -5.719 1.00 85.09 232 ARG C N 1
ATOM 7493 C CA . ARG C 1 216 ? 43.461 -75.296 -6.179 1.00 88.32 232 ARG C CA 1
ATOM 7494 C C . ARG C 1 216 ? 43.631 -75.302 -7.701 1.00 87.95 232 ARG C C 1
ATOM 7495 O O . ARG C 1 216 ? 44.684 -75.769 -8.170 1.00 93.18 232 ARG C O 1
ATOM 7503 N N . GLY C 1 217 ? 42.637 -74.775 -8.425 1.00 89.39 233 GLY C N 1
ATOM 7504 C CA . GLY C 1 217 ? 42.579 -74.759 -9.903 1.00 89.32 233 GLY C CA 1
ATOM 7505 C C . GLY C 1 217 ? 43.878 -74.278 -10.532 1.00 89.19 233 GLY C C 1
ATOM 7506 O O . GLY C 1 217 ? 44.282 -74.851 -11.569 1.00 81.55 233 GLY C O 1
ATOM 7507 N N . LEU C 1 218 ? 44.508 -73.257 -9.940 1.00 88.88 234 LEU C N 1
ATOM 7508 C CA . LEU C 1 218 ? 45.823 -72.728 -10.396 1.00 91.12 234 LEU C CA 1
ATOM 7509 C C . LEU C 1 218 ? 46.865 -73.848 -10.281 1.00 97.12 234 LEU C C 1
ATOM 7510 O O . LEU C 1 218 ? 47.484 -74.171 -11.315 1.00 93.09 234 LEU C O 1
ATOM 7515 N N . GLU C 1 219 ? 47.000 -74.449 -9.092 1.00 100.38 235 GLU C N 1
ATOM 7516 C CA . GLU C 1 219 ? 47.965 -75.552 -8.800 1.00 102.74 235 GLU C CA 1
ATOM 7517 C C . GLU C 1 219 ? 47.764 -76.728 -9.770 1.00 103.50 235 GLU C C 1
ATOM 7518 O O . GLU C 1 219 ? 48.783 -77.290 -10.214 1.00 106.43 235 GLU C O 1
ATOM 7524 N N . GLU C 1 220 ? 46.513 -77.062 -10.112 1.00 104.72 236 GLU C N 1
ATOM 7525 C CA . GLU C 1 220 ? 46.161 -78.161 -11.061 1.00 101.45 236 GLU C CA 1
ATOM 7526 C C . GLU C 1 220 ? 46.666 -77.832 -12.477 1.00 103.42 236 GLU C C 1
ATOM 7527 O O . GLU C 1 220 ? 46.400 -78.638 -13.395 1.00 97.03 236 GLU C O 1
ATOM 7533 N N . GLU C 1 221 ? 47.351 -76.692 -12.645 1.00 107.61 237 GLU C N 1
ATOM 7534 C CA . GLU C 1 221 ? 48.061 -76.275 -13.888 1.00 107.55 237 GLU C CA 1
ATOM 7535 C C . GLU C 1 221 ? 49.573 -76.459 -13.691 1.00 106.82 237 GLU C C 1
ATOM 7536 O O . GLU C 1 221 ? 50.110 -77.478 -14.183 1.00 107.68 237 GLU C O 1
ATOM 7542 N N . ALA C 1 239 ? 54.551 -71.394 -19.207 1.00 101.47 255 ALA C N 1
ATOM 7543 C CA . ALA C 1 239 ? 54.500 -70.207 -20.095 1.00 102.97 255 ALA C CA 1
ATOM 7544 C C . ALA C 1 239 ? 53.605 -69.130 -19.463 1.00 108.13 255 ALA C C 1
ATOM 7545 O O . ALA C 1 239 ? 54.143 -68.309 -18.691 1.00 107.41 255 ALA C O 1
ATOM 7547 N N . GLU C 1 240 ? 52.292 -69.186 -19.728 1.00 115.49 256 GLU C N 1
ATOM 7548 C CA . GLU C 1 240 ? 51.297 -68.091 -19.511 1.00 117.87 256 GLU C CA 1
ATOM 7549 C C . GLU C 1 240 ? 50.818 -68.057 -18.052 1.00 118.77 256 GLU C C 1
ATOM 7550 O O . GLU C 1 240 ? 50.638 -66.941 -17.519 1.00 114.69 256 GLU C O 1
ATOM 7556 N N . PHE C 1 241 ? 50.612 -69.238 -17.455 1.00 118.31 257 PHE C N 1
ATOM 7557 C CA . PHE C 1 241 ? 49.956 -69.476 -16.136 1.00 112.94 257 PHE C CA 1
ATOM 7558 C C . PHE C 1 241 ? 50.509 -68.550 -15.038 1.00 106.77 257 PHE C C 1
ATOM 7559 O O . PHE C 1 241 ? 49.747 -68.254 -14.100 1.00 107.86 257 PHE C O 1
ATOM 7567 N N . GLN C 1 242 ? 51.769 -68.110 -15.130 1.00 106.10 258 GLN C N 1
ATOM 7568 C CA . GLN C 1 242 ? 52.441 -67.319 -14.057 1.00 109.31 258 GLN C CA 1
ATOM 7569 C C . GLN C 1 242 ? 51.855 -65.901 -13.987 1.00 106.41 258 GLN C C 1
ATOM 7570 O O . GLN C 1 242 ? 51.734 -65.378 -12.861 1.00 111.44 258 GLN C O 1
ATOM 7576 N N . LYS C 1 243 ? 51.509 -65.302 -15.131 1.00 105.66 259 LYS C N 1
ATOM 7577 C CA . LYS C 1 243 ? 50.951 -63.922 -15.197 1.00 100.51 259 LYS C CA 1
ATOM 7578 C C . LYS C 1 243 ? 49.528 -63.918 -14.630 1.00 92.67 259 LYS C C 1
ATOM 7579 O O . LYS C 1 243 ? 49.252 -63.071 -13.762 1.00 88.89 259 LYS C O 1
ATOM 7585 N N . GLN C 1 244 ? 48.673 -64.839 -15.085 1.00 90.97 260 GLN C N 1
ATOM 7586 C CA . GLN C 1 244 ? 47.251 -64.910 -14.646 1.00 97.48 260 GLN C CA 1
ATOM 7587 C C . GLN C 1 244 ? 47.182 -65.369 -13.181 1.00 95.25 260 GLN C C 1
ATOM 7588 O O . GLN C 1 244 ? 46.240 -64.931 -12.483 1.00 86.88 260 GLN C O 1
ATOM 7594 N N . LYS C 1 245 ? 48.138 -66.193 -12.726 1.00 95.47 261 LYS C N 1
ATOM 7595 C CA . LYS C 1 245 ? 48.271 -66.598 -11.295 1.00 90.40 261 LYS C CA 1
ATOM 7596 C C . LYS C 1 245 ? 48.386 -65.330 -10.445 1.00 85.27 261 LYS C C 1
ATOM 7597 O O . LYS C 1 245 ? 47.621 -65.194 -9.465 1.00 83.48 261 LYS C O 1
ATOM 7603 N N . GLU C 1 246 ? 49.301 -64.441 -10.838 1.00 79.49 262 GLU C N 1
ATOM 7604 C CA . GLU C 1 246 ? 49.565 -63.143 -10.164 1.00 85.67 262 GLU C CA 1
ATOM 7605 C C . GLU C 1 246 ? 48.246 -62.385 -9.997 1.00 86.15 262 GLU C C 1
ATOM 7606 O O . GLU C 1 246 ? 47.847 -62.136 -8.842 1.00 84.81 262 GLU C O 1
ATOM 7612 N N . VAL C 1 247 ? 47.581 -62.101 -11.121 1.00 84.53 263 VAL C N 1
ATOM 7613 C CA . VAL C 1 247 ? 46.413 -61.173 -11.240 1.00 77.62 263 VAL C CA 1
ATOM 7614 C C . VAL C 1 247 ? 45.233 -61.717 -10.420 1.00 71.78 263 VAL C C 1
ATOM 7615 O O . VAL C 1 247 ? 44.661 -60.937 -9.617 1.00 65.00 263 VAL C O 1
ATOM 7619 N N . LEU C 1 248 ? 44.887 -62.993 -10.614 1.00 66.00 264 LEU C N 1
ATOM 7620 C CA . LEU C 1 248 ? 43.751 -63.652 -9.913 1.00 73.52 264 LEU C CA 1
ATOM 7621 C C . LEU C 1 248 ? 43.925 -63.502 -8.400 1.00 80.08 264 LEU C C 1
ATOM 7622 O O . LEU C 1 248 ? 42.975 -63.027 -7.746 1.00 82.30 264 LEU C O 1
ATOM 7627 N N . LEU C 1 249 ? 45.096 -63.859 -7.865 1.00 83.71 265 LEU C N 1
ATOM 7628 C CA . LEU C 1 249 ? 45.308 -63.908 -6.392 1.00 82.20 265 LEU C CA 1
ATOM 7629 C C . LEU C 1 249 ? 45.344 -62.484 -5.818 1.00 77.18 265 LEU C C 1
ATOM 7630 O O . LEU C 1 249 ? 45.078 -62.340 -4.609 1.00 80.65 265 LEU C O 1
ATOM 7635 N N . SER C 1 250 ? 45.618 -61.473 -6.653 1.00 73.50 266 SER C N 1
ATOM 7636 C CA . SER C 1 250 ? 45.560 -60.026 -6.295 1.00 73.08 266 SER C CA 1
ATOM 7637 C C . SER C 1 250 ? 44.154 -59.644 -5.828 1.00 71.34 266 SER C C 1
ATOM 7638 O O . SER C 1 250 ? 44.052 -58.695 -5.027 1.00 70.52 266 SER C O 1
ATOM 7641 N N . LEU C 1 251 ? 43.127 -60.335 -6.345 1.00 71.16 267 LEU C N 1
ATOM 7642 C CA . LEU C 1 251 ? 41.694 -60.145 -5.974 1.00 71.00 267 LEU C CA 1
ATOM 7643 C C . LEU C 1 251 ? 41.536 -60.276 -4.453 1.00 71.18 267 LEU C C 1
ATOM 7644 O O . LEU C 1 251 ? 40.690 -59.568 -3.869 1.00 66.77 267 LEU C O 1
ATOM 7649 N N . PHE C 1 252 ? 42.336 -61.142 -3.826 1.00 76.03 268 PHE C N 1
ATOM 7650 C CA . PHE C 1 252 ? 42.184 -61.546 -2.402 1.00 73.01 268 PHE C CA 1
ATOM 7651 C C . PHE C 1 252 ? 42.995 -60.630 -1.477 1.00 70.95 268 PHE C C 1
ATOM 7652 O O . PHE C 1 252 ? 42.999 -60.874 -0.263 1.00 75.17 268 PHE C O 1
ATOM 7660 N N . ASP C 1 253 ? 43.579 -59.563 -2.025 1.00 67.02 269 ASP C N 1
ATOM 7661 C CA . ASP C 1 253 ? 44.423 -58.595 -1.283 1.00 67.05 269 ASP C CA 1
ATOM 7662 C C . ASP C 1 253 ? 43.583 -57.368 -0.905 1.00 67.22 269 ASP C C 1
ATOM 7663 O O . ASP C 1 253 ? 43.616 -56.375 -1.660 1.00 68.44 269 ASP C O 1
ATOM 7668 N N . GLU C 1 254 ? 42.889 -57.422 0.240 1.00 63.70 270 GLU C N 1
ATOM 7669 C CA . GLU C 1 254 ? 42.086 -56.292 0.794 1.00 67.62 270 GLU C CA 1
ATOM 7670 C C . GLU C 1 254 ? 42.906 -54.998 0.834 1.00 73.75 270 GLU C C 1
ATOM 7671 O O . GLU C 1 254 ? 42.318 -53.912 0.615 1.00 69.05 270 GLU C O 1
ATOM 7677 N N . LYS C 1 255 ? 44.193 -55.097 1.184 1.00 80.78 271 LYS C N 1
ATOM 7678 C CA . LYS C 1 255 ? 45.045 -53.922 1.516 1.00 81.60 271 LYS C CA 1
ATOM 7679 C C . LYS C 1 255 ? 45.366 -53.172 0.220 1.00 75.47 271 LYS C C 1
ATOM 7680 O O . LYS C 1 255 ? 45.141 -51.945 0.169 1.00 78.31 271 LYS C O 1
ATOM 7686 N N . ARG C 1 256 ? 45.869 -53.906 -0.774 1.00 72.51 272 ARG C N 1
ATOM 7687 C CA . ARG C 1 256 ? 46.069 -53.452 -2.176 1.00 78.22 272 ARG C CA 1
ATOM 7688 C C . ARG C 1 256 ? 44.807 -52.738 -2.680 1.00 78.12 272 ARG C C 1
ATOM 7689 O O . ARG C 1 256 ? 44.934 -51.588 -3.149 1.00 79.73 272 ARG C O 1
ATOM 7697 N N . HIS C 1 257 ? 43.639 -53.390 -2.580 1.00 74.30 273 HIS C N 1
ATOM 7698 C CA . HIS C 1 257 ? 42.320 -52.803 -2.950 1.00 72.50 273 HIS C CA 1
ATOM 7699 C C . HIS C 1 257 ? 42.131 -51.459 -2.237 1.00 74.60 273 HIS C C 1
ATOM 7700 O O . HIS C 1 257 ? 41.710 -50.493 -2.906 1.00 68.58 273 HIS C O 1
ATOM 7707 N N . GLU C 1 258 ? 42.425 -51.417 -0.933 1.00 79.67 274 GLU C N 1
ATOM 7708 C CA . GLU C 1 258 ? 42.294 -50.204 -0.078 1.00 81.51 274 GLU C CA 1
ATOM 7709 C C . GLU C 1 258 ? 43.249 -49.114 -0.578 1.00 81.52 274 GLU C C 1
ATOM 7710 O O . GLU C 1 258 ? 42.891 -47.921 -0.485 1.00 72.96 274 GLU C O 1
ATOM 7716 N N . HIS C 1 259 ? 44.432 -49.506 -1.063 1.00 86.75 275 HIS C N 1
ATOM 7717 C CA . HIS C 1 259 ? 45.464 -48.570 -1.585 1.00 91.81 275 HIS C CA 1
ATOM 7718 C C . HIS C 1 259 ? 44.985 -48.007 -2.927 1.00 88.65 275 HIS C C 1
ATOM 7719 O O . HIS C 1 259 ? 44.911 -46.768 -3.053 1.00 88.87 275 HIS C O 1
ATOM 7726 N N . LEU C 1 260 ? 44.659 -48.890 -3.877 1.00 83.31 276 LEU C N 1
ATOM 7727 C CA . LEU C 1 260 ? 44.087 -48.515 -5.201 1.00 81.77 276 LEU C CA 1
ATOM 7728 C C . LEU C 1 260 ? 42.818 -47.685 -4.981 1.00 77.75 276 LEU C C 1
ATOM 7729 O O . LEU C 1 260 ? 42.585 -46.754 -5.770 1.00 78.40 276 LEU C O 1
ATOM 7734 N N . LEU C 1 261 ? 42.045 -48.009 -3.939 1.00 74.72 277 LEU C N 1
ATOM 7735 C CA . LEU C 1 261 ? 40.849 -47.232 -3.516 1.00 71.82 277 LEU C CA 1
ATOM 7736 C C . LEU C 1 261 ? 41.299 -45.838 -3.062 1.00 75.19 277 LEU C C 1
ATOM 7737 O O . LEU C 1 261 ? 40.791 -44.852 -3.621 1.00 76.94 277 LEU C O 1
ATOM 7742 N N . SER C 1 262 ? 42.253 -45.759 -2.126 1.00 85.39 278 SER C N 1
ATOM 7743 C CA . SER C 1 262 ? 42.763 -44.488 -1.535 1.00 89.16 278 SER C CA 1
ATOM 7744 C C . SER C 1 262 ? 43.170 -43.505 -2.645 1.00 89.77 278 SER C C 1
ATOM 7745 O O . SER C 1 262 ? 43.013 -42.287 -2.427 1.00 97.95 278 SER C O 1
ATOM 7748 N N . LYS C 1 263 ? 43.671 -44.011 -3.780 1.00 83.65 279 LYS C N 1
ATOM 7749 C CA . LYS C 1 263 ? 44.024 -43.205 -4.984 1.00 82.65 279 LYS C CA 1
ATOM 7750 C C . LYS C 1 263 ? 42.754 -42.767 -5.724 1.00 85.31 279 LYS C C 1
ATOM 7751 O O . LYS C 1 263 ? 42.559 -41.543 -5.899 1.00 84.57 279 LYS C O 1
ATOM 7757 N N . GLY C 1 264 ? 41.930 -43.738 -6.134 1.00 82.15 280 GLY C N 1
ATOM 7758 C CA . GLY C 1 264 ? 40.735 -43.528 -6.978 1.00 77.66 280 GLY C CA 1
ATOM 7759 C C . GLY C 1 264 ? 40.792 -44.341 -8.259 1.00 75.26 280 GLY C C 1
ATOM 7760 O O . GLY C 1 264 ? 40.011 -44.047 -9.175 1.00 80.85 280 GLY C O 1
ATOM 7761 N N . GLU C 1 265 ? 41.683 -45.332 -8.320 1.00 74.67 281 GLU C N 1
ATOM 7762 C CA . GLU C 1 265 ? 41.772 -46.321 -9.428 1.00 77.68 281 GLU C CA 1
ATOM 7763 C C . GLU C 1 265 ? 40.762 -47.445 -9.182 1.00 73.47 281 GLU C C 1
ATOM 7764 O O . GLU C 1 265 ? 40.580 -48.282 -10.086 1.00 73.81 281 GLU C O 1
ATOM 7770 N N . ARG C 1 266 ? 40.191 -47.481 -7.973 1.00 68.48 282 ARG C N 1
ATOM 7771 C CA . ARG C 1 266 ? 38.959 -48.234 -7.621 1.00 62.68 282 ARG C CA 1
ATOM 7772 C C . ARG C 1 266 ? 38.031 -47.282 -6.861 1.00 60.26 282 ARG C C 1
ATOM 7773 O O . ARG C 1 266 ? 38.527 -46.256 -6.370 1.00 62.50 282 ARG C O 1
ATOM 7781 N N . ARG C 1 267 ? 36.728 -47.574 -6.836 1.00 59.42 283 ARG C N 1
ATOM 7782 C CA . ARG C 1 267 ? 35.683 -46.687 -6.250 1.00 56.73 283 ARG C CA 1
ATOM 7783 C C . ARG C 1 267 ? 34.831 -47.445 -5.225 1.00 57.37 283 ARG C C 1
ATOM 7784 O O . ARG C 1 267 ? 34.353 -46.792 -4.264 1.00 56.74 283 ARG C O 1
ATOM 7792 N N . LEU C 1 268 ? 34.601 -48.744 -5.442 1.00 52.96 284 LEU C N 1
ATOM 7793 C CA . LEU C 1 268 ? 33.727 -49.582 -4.579 1.00 57.36 284 LEU C CA 1
ATOM 7794 C C . LEU C 1 268 ? 34.549 -50.165 -3.430 1.00 60.73 284 LEU C C 1
ATOM 7795 O O . LEU C 1 268 ? 35.680 -50.594 -3.686 1.00 64.46 284 LEU C O 1
ATOM 7800 N N . SER C 1 269 ? 33.959 -50.217 -2.233 1.00 62.79 285 SER C N 1
ATOM 7801 C CA . SER C 1 269 ? 34.441 -51.018 -1.077 1.00 64.10 285 SER C CA 1
ATOM 7802 C C . SER C 1 269 ? 34.760 -52.444 -1.545 1.00 64.73 285 SER C C 1
ATOM 7803 O O . SER C 1 269 ? 34.211 -52.881 -2.576 1.00 60.68 285 SER C O 1
ATOM 7806 N N . TYR C 1 270 ? 35.624 -53.139 -0.808 1.00 63.23 286 TYR C N 1
ATOM 7807 C CA . TYR C 1 270 ? 36.083 -54.518 -1.118 1.00 60.94 286 TYR C CA 1
ATOM 7808 C C . TYR C 1 270 ? 34.896 -55.486 -1.016 1.00 60.94 286 TYR C C 1
ATOM 7809 O O . TYR C 1 270 ? 34.844 -56.474 -1.786 1.00 59.62 286 TYR C O 1
ATOM 7818 N N . ARG C 1 271 ? 33.981 -55.213 -0.082 1.00 57.40 287 ARG C N 1
ATOM 7819 C CA . ARG C 1 271 ? 32.772 -56.040 0.168 1.00 64.34 287 ARG C CA 1
ATOM 7820 C C . ARG C 1 271 ? 31.806 -55.891 -1.020 1.00 62.73 287 ARG C C 1
ATOM 7821 O O . ARG C 1 271 ? 31.352 -56.936 -1.542 1.00 60.44 287 ARG C O 1
ATOM 7829 N N . ALA C 1 272 ? 31.529 -54.649 -1.438 1.00 57.54 288 ALA C N 1
ATOM 7830 C CA . ALA C 1 272 ? 30.685 -54.301 -2.611 1.00 55.79 288 ALA C CA 1
ATOM 7831 C C . ALA C 1 272 ? 31.178 -55.058 -3.849 1.00 53.19 288 ALA C C 1
ATOM 7832 O O . ALA C 1 272 ? 30.339 -55.590 -4.594 1.00 60.87 288 ALA C O 1
ATOM 7834 N N . LEU C 1 273 ? 32.495 -55.161 -4.020 1.00 54.44 289 LEU C N 1
ATOM 7835 C CA . LEU C 1 273 ? 33.139 -55.864 -5.161 1.00 59.69 289 LEU C CA 1
ATOM 7836 C C . LEU C 1 273 ? 32.812 -57.361 -5.096 1.00 58.95 289 LEU C C 1
ATOM 7837 O O . LEU C 1 273 ? 32.589 -57.969 -6.164 1.00 63.73 289 LEU C O 1
ATOM 7842 N N . GLN C 1 274 ? 32.810 -57.933 -3.890 1.00 59.39 290 GLN C N 1
ATOM 7843 C CA . GLN C 1 274 ? 32.478 -59.362 -3.650 1.00 60.09 290 GLN C CA 1
ATOM 7844 C C . GLN C 1 274 ? 31.023 -59.595 -4.076 1.00 54.30 290 GLN C C 1
ATOM 7845 O O . GLN C 1 274 ? 30.782 -60.542 -4.851 1.00 53.80 290 GLN C O 1
ATOM 7851 N N . GLY C 1 275 ? 30.115 -58.746 -3.579 1.00 50.50 291 GLY C N 1
ATOM 7852 C CA . GLY C 1 275 ? 28.676 -58.720 -3.911 1.00 54.50 291 GLY C CA 1
ATOM 7853 C C . GLY C 1 275 ? 28.450 -58.661 -5.410 1.00 55.10 291 GLY C C 1
ATOM 7854 O O . GLY C 1 275 ? 27.678 -59.489 -5.928 1.00 55.75 291 GLY C O 1
ATOM 7855 N N . ALA C 1 276 ? 29.132 -57.741 -6.093 1.00 54.31 292 ALA C N 1
ATOM 7856 C CA . ALA C 1 276 ? 29.060 -57.599 -7.563 1.00 50.83 292 ALA C CA 1
ATOM 7857 C C . ALA C 1 276 ? 29.516 -58.908 -8.191 1.00 52.40 292 ALA C C 1
ATOM 7858 O O . ALA C 1 276 ? 28.833 -59.384 -9.121 1.00 53.12 292 ALA C O 1
ATOM 7860 N N . LEU C 1 277 ? 30.623 -59.476 -7.707 1.00 48.33 293 LEU C N 1
ATOM 7861 C CA . LEU C 1 277 ? 31.191 -60.698 -8.340 1.00 50.96 293 LEU C CA 1
ATOM 7862 C C . LEU C 1 277 ? 30.247 -61.875 -8.066 1.00 44.73 293 LEU C C 1
ATOM 7863 O O . LEU C 1 277 ? 30.118 -62.743 -8.937 1.00 46.85 293 LEU C O 1
ATOM 7868 N N . MET C 1 278 ? 29.580 -61.865 -6.914 1.00 43.98 294 MET C N 1
ATOM 7869 C CA . MET C 1 278 ? 28.563 -62.877 -6.531 1.00 48.22 294 MET C CA 1
ATOM 7870 C C . MET C 1 278 ? 27.422 -62.822 -7.567 1.00 49.58 294 MET C C 1
ATOM 7871 O O . MET C 1 278 ? 27.062 -63.877 -8.127 1.00 48.18 294 MET C O 1
ATOM 7876 N N . ILE C 1 279 ? 26.911 -61.620 -7.851 1.00 47.92 295 ILE C N 1
ATOM 7877 C CA . ILE C 1 279 ? 25.788 -61.397 -8.811 1.00 45.54 295 ILE C CA 1
ATOM 7878 C C . ILE C 1 279 ? 26.244 -61.806 -10.215 1.00 44.13 295 ILE C C 1
ATOM 7879 O O . ILE C 1 279 ? 25.432 -62.429 -10.920 1.00 46.94 295 ILE C O 1
ATOM 7884 N N . TYR C 1 280 ? 27.503 -61.553 -10.599 1.00 45.27 296 TYR C N 1
ATOM 7885 C CA . TYR C 1 280 ? 28.001 -61.925 -11.952 1.00 48.43 296 TYR C CA 1
ATOM 7886 C C . TYR C 1 280 ? 27.987 -63.449 -12.110 1.00 47.73 296 TYR C C 1
ATOM 7887 O O . TYR C 1 280 ? 27.471 -63.941 -13.123 1.00 49.27 296 TYR C O 1
ATOM 7896 N N . PHE C 1 281 ? 28.588 -64.179 -11.168 1.00 52.00 297 PHE C N 1
ATOM 7897 C CA . PHE C 1 281 ? 28.786 -65.651 -11.289 1.00 47.20 297 PHE C CA 1
ATOM 7898 C C . PHE C 1 281 ? 27.451 -66.374 -11.119 1.00 44.79 297 PHE C C 1
ATOM 7899 O O . PHE C 1 281 ? 27.252 -67.390 -11.788 1.00 47.34 297 PHE C O 1
ATOM 7907 N N . TYR C 1 282 ? 26.570 -65.868 -10.258 1.00 45.07 298 TYR C N 1
ATOM 7908 C CA . TYR C 1 282 ? 25.283 -66.531 -9.917 1.00 51.47 298 TYR C CA 1
ATOM 7909 C C . TYR C 1 282 ? 24.105 -65.734 -10.501 1.00 50.84 298 TYR C C 1
ATOM 7910 O O . TYR C 1 282 ? 23.000 -65.806 -9.934 1.00 53.31 298 TYR C O 1
ATOM 7919 N N . ARG C 1 283 ? 24.318 -65.072 -11.649 1.00 50.14 299 ARG C N 1
ATOM 7920 C CA . ARG C 1 283 ? 23.333 -64.157 -12.310 1.00 44.35 299 ARG C CA 1
ATOM 7921 C C . ARG C 1 283 ? 22.050 -64.896 -12.707 1.00 39.68 299 ARG C C 1
ATOM 7922 O O . ARG C 1 283 ? 21.006 -64.258 -12.726 1.00 41.46 299 ARG C O 1
ATOM 7930 N N . GLU C 1 284 ? 22.114 -66.198 -12.989 1.00 44.15 300 GLU C N 1
ATOM 7931 C CA . GLU C 1 284 ? 20.927 -66.992 -13.402 1.00 43.36 300 GLU C CA 1
ATOM 7932 C C . GLU C 1 284 ? 20.032 -67.310 -12.192 1.00 47.79 300 GLU C C 1
ATOM 7933 O O . GLU C 1 284 ? 18.846 -67.585 -12.422 1.00 46.25 300 GLU C O 1
ATOM 7939 N N . GLU C 1 285 ? 20.533 -67.233 -10.954 1.00 48.32 301 GLU C N 1
ATOM 7940 C CA . GLU C 1 285 ? 19.683 -67.520 -9.766 1.00 46.59 301 GLU C CA 1
ATOM 7941 C C . GLU C 1 285 ? 18.567 -66.477 -9.730 1.00 48.13 301 GLU C C 1
ATOM 7942 O O . GLU C 1 285 ? 18.839 -65.275 -9.806 1.00 43.86 301 GLU C O 1
ATOM 7948 N N . PRO C 1 286 ? 17.283 -66.894 -9.611 1.00 45.47 302 PRO C N 1
ATOM 7949 C CA . PRO C 1 286 ? 16.161 -65.964 -9.722 1.00 43.16 302 PRO C CA 1
ATOM 7950 C C . PRO C 1 286 ? 16.379 -64.610 -9.042 1.00 42.77 302 PRO C C 1
ATOM 7951 O O . PRO C 1 286 ? 16.107 -63.622 -9.680 1.00 44.92 302 PRO C O 1
ATOM 7955 N N . ARG C 1 287 ? 16.887 -64.587 -7.809 1.00 41.80 303 ARG C N 1
ATOM 7956 C CA . ARG C 1 287 ? 17.017 -63.331 -7.022 1.00 45.23 303 ARG C CA 1
ATOM 7957 C C . ARG C 1 287 ? 18.141 -62.444 -7.582 1.00 42.25 303 ARG C C 1
ATOM 7958 O O . ARG C 1 287 ? 18.209 -61.285 -7.168 1.00 41.81 303 ARG C O 1
ATOM 7966 N N . PHE C 1 288 ? 18.988 -62.961 -8.473 1.00 46.68 304 PHE C N 1
ATOM 7967 C CA . PHE C 1 288 ? 20.175 -62.241 -9.023 1.00 48.55 304 PHE C CA 1
ATOM 7968 C C . PHE C 1 288 ? 19.960 -61.822 -10.492 1.00 46.08 304 PHE C C 1
ATOM 7969 O O . PHE C 1 288 ? 20.784 -61.045 -11.020 1.00 44.29 304 PHE C O 1
ATOM 7977 N N . GLN C 1 289 ? 18.875 -62.278 -11.124 1.00 43.45 305 GLN C N 1
ATOM 7978 C CA . GLN C 1 289 ? 18.579 -62.029 -12.561 1.00 44.52 305 GLN C CA 1
ATOM 7979 C C . GLN C 1 289 ? 18.471 -60.516 -12.803 1.00 44.08 305 GLN C C 1
ATOM 7980 O O . GLN C 1 289 ? 19.296 -59.953 -13.549 1.00 43.32 305 GLN C O 1
ATOM 7986 N N . VAL C 1 290 ? 17.531 -59.857 -12.146 1.00 41.39 306 VAL C N 1
ATOM 7987 C CA . VAL C 1 290 ? 17.295 -58.406 -12.368 1.00 40.22 306 VAL C CA 1
ATOM 7988 C C . VAL C 1 290 ? 18.429 -57.582 -11.748 1.00 41.16 306 VAL C C 1
ATOM 7989 O O . VAL C 1 290 ? 18.840 -56.585 -12.332 1.00 40.41 306 VAL C O 1
ATOM 7993 N N . PRO C 1 291 ? 18.965 -57.909 -10.546 1.00 41.20 307 PRO C N 1
ATOM 7994 C CA . PRO C 1 291 ? 20.197 -57.268 -10.075 1.00 39.13 307 PRO C CA 1
ATOM 7995 C C . PRO C 1 291 ? 21.353 -57.305 -11.087 1.00 36.15 307 PRO C C 1
ATOM 7996 O O . PRO C 1 291 ? 22.042 -56.316 -11.208 1.00 36.89 307 PRO C O 1
ATOM 8000 N N . PHE C 1 292 ? 21.548 -58.425 -11.777 1.00 35.26 308 PHE C N 1
ATOM 8001 C CA . PHE C 1 292 ? 22.574 -58.540 -12.841 1.00 38.57 308 PHE C CA 1
ATOM 8002 C C . PHE C 1 292 ? 22.274 -57.540 -13.963 1.00 40.87 308 PHE C C 1
ATOM 8003 O O . PHE C 1 292 ? 23.228 -56.918 -14.476 1.00 41.07 308 PHE C O 1
ATOM 8011 N N . GLN C 1 293 ? 21.001 -57.452 -14.370 1.00 38.88 309 GLN C N 1
ATOM 8012 C CA . GLN C 1 293 ? 20.518 -56.514 -15.416 1.00 38.03 309 GLN C CA 1
ATOM 8013 C C . GLN C 1 293 ? 20.863 -55.099 -14.966 1.00 37.91 309 GLN C C 1
ATOM 8014 O O . GLN C 1 293 ? 21.255 -54.309 -15.827 1.00 36.94 309 GLN C O 1
ATOM 8020 N N . LEU C 1 294 ? 20.728 -54.812 -13.666 1.00 36.58 310 LEU C N 1
ATOM 8021 C CA . LEU C 1 294 ? 21.005 -53.469 -13.120 1.00 39.59 310 LEU C CA 1
ATOM 8022 C C . LEU C 1 294 ? 22.501 -53.171 -13.260 1.00 40.41 310 LEU C C 1
ATOM 8023 O O . LEU C 1 294 ? 22.827 -52.040 -13.641 1.00 39.50 310 LEU C O 1
ATOM 8028 N N . LEU C 1 295 ? 23.366 -54.135 -12.928 1.00 40.64 311 LEU C N 1
ATOM 8029 C CA . LEU C 1 295 ? 24.841 -53.945 -12.977 1.00 41.69 311 LEU C CA 1
ATOM 8030 C C . LEU C 1 295 ? 25.204 -53.653 -14.433 1.00 41.28 311 LEU C C 1
ATOM 8031 O O . LEU C 1 295 ? 25.943 -52.673 -14.660 1.00 39.23 311 LEU C O 1
ATOM 8036 N N . THR C 1 296 ? 24.645 -54.429 -15.366 1.00 39.96 312 THR C N 1
ATOM 8037 C CA . THR C 1 296 ? 24.833 -54.248 -16.836 1.00 42.76 312 THR C CA 1
ATOM 8038 C C . THR C 1 296 ? 24.434 -52.819 -17.230 1.00 40.35 312 THR C C 1
ATOM 8039 O O . THR C 1 296 ? 25.235 -52.158 -17.909 1.00 39.76 312 THR C O 1
ATOM 8043 N N . SER C 1 297 ? 23.274 -52.334 -16.785 1.00 40.34 313 SER C N 1
ATOM 8044 C CA . SER C 1 297 ? 22.770 -50.982 -17.147 1.00 43.69 313 SER C CA 1
ATOM 8045 C C . SER C 1 297 ? 23.658 -49.888 -16.534 1.00 43.01 313 SER C C 1
ATOM 8046 O O . SER C 1 297 ? 23.789 -48.832 -17.160 1.00 39.77 313 SER C O 1
ATOM 8049 N N . LEU C 1 298 ? 24.240 -50.110 -15.352 1.00 47.00 314 LEU C N 1
ATOM 8050 C CA . LEU C 1 298 ? 25.127 -49.105 -14.699 1.00 45.62 314 LEU C CA 1
ATOM 8051 C C . LEU C 1 298 ? 26.372 -48.933 -15.570 1.00 44.64 314 LEU C C 1
ATOM 8052 O O . LEU C 1 298 ? 26.821 -47.783 -15.746 1.00 45.58 314 LEU C O 1
ATOM 8057 N N . MET C 1 299 ? 26.903 -50.045 -16.079 1.00 41.87 315 MET C N 1
ATOM 8058 C CA . MET C 1 299 ? 28.020 -50.046 -17.052 1.00 45.12 315 MET C CA 1
ATOM 8059 C C . MET C 1 299 ? 27.573 -49.357 -18.353 1.00 47.30 315 MET C C 1
ATOM 8060 O O . MET C 1 299 ? 28.373 -48.573 -18.890 1.00 44.00 315 MET C O 1
ATOM 8065 N N . ASP C 1 300 ? 26.353 -49.628 -18.845 1.00 45.08 316 ASP C N 1
ATOM 8066 C CA . ASP C 1 300 ? 25.802 -49.009 -20.083 1.00 43.91 316 ASP C CA 1
ATOM 8067 C C . ASP C 1 300 ? 25.830 -47.488 -19.952 1.00 42.55 316 ASP C C 1
ATOM 8068 O O . ASP C 1 300 ? 26.190 -46.819 -20.930 1.00 40.32 316 ASP C O 1
ATOM 8073 N N . ILE C 1 301 ? 25.441 -46.978 -18.790 1.00 39.06 317 ILE C N 1
ATOM 8074 C CA . ILE C 1 301 ? 25.342 -45.516 -18.531 1.00 42.52 317 ILE C CA 1
ATOM 8075 C C . ILE C 1 301 ? 26.747 -44.897 -18.534 1.00 44.32 317 ILE C C 1
ATOM 8076 O O . ILE C 1 301 ? 26.867 -43.762 -18.999 1.00 40.92 317 ILE C O 1
ATOM 8081 N N . ASP C 1 302 ? 27.761 -45.610 -18.037 1.00 48.55 318 ASP C N 1
ATOM 8082 C CA . ASP C 1 302 ? 29.176 -45.156 -18.098 1.00 47.67 318 ASP C CA 1
ATOM 8083 C C . ASP C 1 302 ? 29.632 -45.160 -19.561 1.00 48.84 318 ASP C C 1
ATOM 8084 O O . ASP C 1 302 ? 30.197 -44.143 -19.996 1.00 47.65 318 ASP C O 1
ATOM 8089 N N . SER C 1 303 ? 29.402 -46.255 -20.298 1.00 47.86 319 SER C N 1
ATOM 8090 C CA . SER C 1 303 ? 29.760 -46.355 -21.739 1.00 46.02 319 SER C CA 1
ATOM 8091 C C . SER C 1 303 ? 29.106 -45.195 -22.501 1.00 45.23 319 SER C C 1
ATOM 8092 O O . SER C 1 303 ? 29.798 -44.539 -23.281 1.00 41.60 319 SER C O 1
ATOM 8095 N N . LEU C 1 304 ? 27.827 -44.913 -22.258 1.00 44.76 320 LEU C N 1
ATOM 8096 C CA . LEU C 1 304 ? 27.083 -43.905 -23.060 1.00 43.87 320 LEU C CA 1
ATOM 8097 C C . LEU C 1 304 ? 27.483 -42.485 -22.656 1.00 42.38 320 LEU C C 1
ATOM 8098 O O . LEU C 1 304 ? 27.479 -41.618 -23.527 1.00 45.22 320 LEU C O 1
ATOM 8103 N N . MET C 1 305 ? 27.827 -42.256 -21.397 1.00 43.06 321 MET C N 1
ATOM 8104 C CA . MET C 1 305 ? 28.310 -40.924 -20.945 1.00 47.65 321 MET C CA 1
ATOM 8105 C C . MET C 1 305 ? 29.662 -40.629 -21.614 1.00 48.36 321 MET C C 1
ATOM 8106 O O . MET C 1 305 ? 29.861 -39.478 -22.036 1.00 50.02 321 MET C O 1
ATOM 8111 N N . THR C 1 306 ? 30.536 -41.632 -21.747 1.00 44.81 322 THR C N 1
ATOM 8112 C CA . THR C 1 306 ? 31.884 -41.465 -22.344 1.00 43.43 322 THR C CA 1
ATOM 8113 C C . THR C 1 306 ? 31.686 -41.313 -23.857 1.00 46.03 322 THR C C 1
ATOM 8114 O O . THR C 1 306 ? 32.368 -40.462 -24.461 1.00 44.06 322 THR C O 1
ATOM 8118 N N . LYS C 1 307 ? 30.754 -42.069 -24.442 1.00 39.60 323 LYS C N 1
ATOM 8119 C CA . LYS C 1 307 ? 30.401 -41.944 -25.882 1.00 41.56 323 LYS C CA 1
ATOM 8120 C C . LYS C 1 307 ? 29.891 -40.529 -26.170 1.00 40.17 323 LYS C C 1
ATOM 8121 O O . LYS C 1 307 ? 30.220 -39.987 -27.245 1.00 42.18 323 LYS C O 1
ATOM 8127 N N . TRP C 1 308 ? 29.115 -39.961 -25.254 1.00 39.75 324 TRP C N 1
ATOM 8128 C CA . TRP C 1 308 ? 28.627 -38.569 -25.354 1.00 42.45 324 TRP C CA 1
ATOM 8129 C C . TRP C 1 308 ? 29.834 -37.627 -25.328 1.00 45.38 324 TRP C C 1
ATOM 8130 O O . TRP C 1 308 ? 29.838 -36.669 -26.104 1.00 43.38 324 TRP C O 1
ATOM 8141 N N . ARG C 1 309 ? 30.789 -37.867 -24.427 1.00 46.40 325 ARG C N 1
ATOM 8142 C CA . ARG C 1 309 ? 32.009 -37.022 -24.314 1.00 44.29 325 ARG C CA 1
ATOM 8143 C C . ARG C 1 309 ? 32.779 -37.100 -25.635 1.00 41.77 325 ARG C C 1
ATOM 8144 O O . ARG C 1 309 ? 33.195 -36.043 -26.112 1.00 47.63 325 ARG C O 1
ATOM 8152 N N . TYR C 1 310 ? 32.915 -38.289 -26.230 1.00 44.26 326 TYR C N 1
ATOM 8153 C CA . TYR C 1 310 ? 33.724 -38.490 -27.459 1.00 49.05 326 TYR C CA 1
ATOM 8154 C C . TYR C 1 310 ? 33.019 -37.881 -28.678 1.00 52.00 326 TYR C C 1
ATOM 8155 O O . TYR C 1 310 ? 33.712 -37.208 -29.468 1.00 50.46 326 TYR C O 1
ATOM 8164 N N . ASN C 1 311 ? 31.710 -38.102 -28.845 1.00 48.25 327 ASN C N 1
ATOM 8165 C CA . ASN C 1 311 ? 30.957 -37.525 -29.994 1.00 47.65 327 ASN C CA 1
ATOM 8166 C C . ASN C 1 311 ? 31.028 -35.996 -29.905 1.00 45.70 327 ASN C C 1
ATOM 8167 O O . ASN C 1 311 ? 31.175 -35.372 -30.975 1.00 45.20 327 ASN C O 1
ATOM 8172 N N . HIS C 1 312 ? 30.984 -35.423 -28.693 1.00 41.44 328 HIS C N 1
ATOM 8173 C CA . HIS C 1 312 ? 31.158 -33.964 -28.440 1.00 41.01 328 HIS C CA 1
ATOM 8174 C C . HIS C 1 312 ? 32.541 -33.543 -28.976 1.00 47.02 328 HIS C C 1
ATOM 8175 O O . HIS C 1 312 ? 32.599 -32.668 -29.871 1.00 46.07 328 HIS C O 1
ATOM 8182 N N . VAL C 1 313 ? 33.600 -34.229 -28.537 1.00 47.16 329 VAL C N 1
ATOM 8183 C CA . VAL C 1 313 ? 35.015 -34.015 -28.976 1.00 48.18 329 VAL C CA 1
ATOM 8184 C C . VAL C 1 313 ? 35.119 -34.049 -30.510 1.00 46.47 329 VAL C C 1
ATOM 8185 O O . VAL C 1 313 ? 35.709 -33.093 -31.062 1.00 46.43 329 VAL C O 1
ATOM 8189 N N . CYS C 1 314 ? 34.632 -35.115 -31.173 1.00 43.69 330 CYS C N 1
ATOM 8190 C CA . CYS C 1 314 ? 34.751 -35.319 -32.649 1.00 45.60 330 CYS C CA 1
ATOM 8191 C C . CYS C 1 314 ? 34.143 -34.119 -33.385 1.00 47.81 330 CYS C C 1
ATOM 8192 O O . CYS C 1 314 ? 34.741 -33.673 -34.392 1.00 44.55 330 CYS C O 1
ATOM 8195 N N . MET C 1 315 ? 33.023 -33.588 -32.878 1.00 47.93 331 MET C N 1
ATOM 8196 C CA . MET C 1 315 ? 32.319 -32.421 -33.481 1.00 50.45 331 MET C CA 1
ATOM 8197 C C . MET C 1 315 ? 33.127 -31.142 -33.215 1.00 50.53 331 MET C C 1
ATOM 8198 O O . MET C 1 315 ? 33.266 -30.326 -34.153 1.00 48.44 331 MET C O 1
ATOM 8203 N N . VAL C 1 316 ? 33.616 -30.963 -31.986 1.00 49.45 332 VAL C N 1
ATOM 8204 C CA . VAL C 1 316 ? 34.345 -29.723 -31.581 1.00 53.82 332 VAL C CA 1
ATOM 8205 C C . VAL C 1 316 ? 35.641 -29.607 -32.401 1.00 51.49 332 VAL C C 1
ATOM 8206 O O . VAL C 1 316 ? 35.960 -28.477 -32.800 1.00 50.92 332 VAL C O 1
ATOM 8210 N N . HIS C 1 317 ? 36.327 -30.724 -32.680 1.00 50.31 333 HIS C N 1
ATOM 8211 C CA . HIS C 1 317 ? 37.519 -30.759 -33.572 1.00 52.14 333 HIS C CA 1
ATOM 8212 C C . HIS C 1 317 ? 37.198 -30.101 -34.915 1.00 51.02 333 HIS C C 1
ATOM 8213 O O . HIS C 1 317 ? 37.976 -29.234 -35.336 1.00 51.15 333 HIS C O 1
ATOM 8220 N N . ARG C 1 318 ? 36.101 -30.495 -35.563 1.00 52.99 334 ARG C N 1
ATOM 8221 C CA . ARG C 1 318 ? 35.704 -29.917 -36.876 1.00 52.49 334 ARG C CA 1
ATOM 8222 C C . ARG C 1 318 ? 35.296 -28.452 -36.696 1.00 46.58 334 ARG C C 1
ATOM 8223 O O . ARG C 1 318 ? 35.525 -27.691 -37.632 1.00 42.08 334 ARG C O 1
ATOM 8231 N N . MET C 1 319 ? 34.705 -28.075 -35.562 1.00 39.51 335 MET C N 1
ATOM 8232 C CA . MET C 1 319 ? 34.100 -26.730 -35.414 1.00 40.58 335 MET C CA 1
ATOM 8233 C C . MET C 1 319 ? 35.185 -25.675 -35.148 1.00 42.56 335 MET C C 1
ATOM 8234 O O . MET C 1 319 ? 35.019 -24.541 -35.631 1.00 41.59 335 MET C O 1
ATOM 8239 N N . LEU C 1 320 ? 36.224 -26.021 -34.384 1.00 43.42 336 LEU C N 1
ATOM 8240 C CA . LEU C 1 320 ? 37.211 -25.047 -33.834 1.00 45.28 336 LEU C CA 1
ATOM 8241 C C . LEU C 1 320 ? 38.637 -25.399 -34.273 1.00 48.57 336 LEU C C 1
ATOM 8242 O O . LEU C 1 320 ? 39.473 -24.485 -34.275 1.00 49.84 336 LEU C O 1
ATOM 8247 N N . GLY C 1 321 ? 38.903 -26.662 -34.622 1.00 49.30 337 GLY C N 1
ATOM 8248 C CA . GLY C 1 321 ? 40.269 -27.184 -34.787 1.00 52.66 337 GLY C CA 1
ATOM 8249 C C . GLY C 1 321 ? 41.055 -27.064 -33.492 1.00 61.61 337 GLY C C 1
ATOM 8250 O O . GLY C 1 321 ? 40.580 -27.591 -32.470 1.00 60.51 337 GLY C O 1
ATOM 8251 N N . SER C 1 322 ? 42.189 -26.353 -33.529 1.00 77.35 338 SER C N 1
ATOM 8252 C CA . SER C 1 322 ? 43.133 -26.154 -32.393 1.00 80.76 338 SER C CA 1
ATOM 8253 C C . SER C 1 322 ? 42.853 -24.839 -31.650 1.00 83.06 338 SER C C 1
ATOM 8254 O O . SER C 1 322 ? 43.546 -24.591 -30.646 1.00 73.27 338 SER C O 1
ATOM 8257 N N . LYS C 1 323 ? 41.892 -24.024 -32.110 1.00 87.03 339 LYS C N 1
ATOM 8258 C CA . LYS C 1 323 ? 41.529 -22.741 -31.437 1.00 90.91 339 LYS C CA 1
ATOM 8259 C C . LYS C 1 323 ? 40.857 -23.055 -30.091 1.00 93.81 339 LYS C C 1
ATOM 8260 O O . LYS C 1 323 ? 40.247 -24.144 -29.957 1.00 91.66 339 LYS C O 1
ATOM 8266 N N . ALA C 1 324 ? 41.010 -22.141 -29.126 1.00 95.95 340 ALA C N 1
ATOM 8267 C CA . ALA C 1 324 ? 40.526 -22.262 -27.730 1.00 95.73 340 ALA C CA 1
ATOM 8268 C C . ALA C 1 324 ? 39.019 -21.985 -27.686 1.00 98.24 340 ALA C C 1
ATOM 8269 O O . ALA C 1 324 ? 38.526 -21.212 -28.538 1.00 96.54 340 ALA C O 1
ATOM 8271 N N . GLY C 1 325 ? 38.317 -22.602 -26.734 1.00 100.11 341 GLY C N 1
ATOM 8272 C CA . GLY C 1 325 ? 36.866 -22.414 -26.541 1.00 100.63 341 GLY C CA 1
ATOM 8273 C C . GLY C 1 325 ? 36.558 -21.075 -25.892 1.00 100.32 341 GLY C C 1
ATOM 8274 O O . GLY C 1 325 ? 37.400 -20.598 -25.097 1.00 101.73 341 GLY C O 1
ATOM 8275 N N . THR C 1 326 ? 35.384 -20.506 -26.195 1.00 95.93 342 THR C N 1
ATOM 8276 C CA . THR C 1 326 ? 34.901 -19.198 -25.665 1.00 96.78 342 THR C CA 1
ATOM 8277 C C . THR C 1 326 ? 34.812 -19.267 -24.131 1.00 96.57 342 THR C C 1
ATOM 8278 O O . THR C 1 326 ? 34.737 -18.195 -23.498 1.00 104.74 342 THR C O 1
ATOM 8282 N N . GLY C 1 327 ? 34.812 -20.476 -23.560 1.00 91.96 343 GLY C N 1
ATOM 8283 C CA . GLY C 1 327 ? 34.805 -20.707 -22.102 1.00 95.95 343 GLY C CA 1
ATOM 8284 C C . GLY C 1 327 ? 36.152 -20.404 -21.472 1.00 99.57 343 GLY C C 1
ATOM 8285 O O . GLY C 1 327 ? 36.159 -19.992 -20.295 1.00 109.06 343 GLY C O 1
ATOM 8286 N N . GLY C 1 328 ? 37.247 -20.618 -22.213 1.00 96.66 344 GLY C N 1
ATOM 8287 C CA . GLY C 1 328 ? 38.617 -20.271 -21.782 1.00 93.50 344 GLY C CA 1
ATOM 8288 C C . GLY C 1 328 ? 39.596 -21.423 -21.927 1.00 93.56 344 GLY C C 1
ATOM 8289 O O . GLY C 1 328 ? 40.793 -21.139 -22.125 1.00 94.46 344 GLY C O 1
ATOM 8290 N N . SER C 1 329 ? 39.121 -22.672 -21.824 1.00 97.10 345 SER C N 1
ATOM 8291 C CA . SER C 1 329 ? 39.953 -23.908 -21.913 1.00 94.08 345 SER C CA 1
ATOM 8292 C C . SER C 1 329 ? 40.624 -23.987 -23.293 1.00 98.02 345 SER C C 1
ATOM 8293 O O . SER C 1 329 ? 40.104 -23.339 -24.237 1.00 93.69 345 SER C O 1
ATOM 8296 N N . SER C 1 330 ? 41.721 -24.756 -23.409 1.00 98.30 346 SER C N 1
ATOM 8297 C CA . SER C 1 330 ? 42.383 -25.095 -24.703 1.00 91.83 346 SER C CA 1
ATOM 8298 C C . SER C 1 330 ? 41.306 -25.622 -25.659 1.00 95.67 346 SER C C 1
ATOM 8299 O O . SER C 1 330 ? 41.508 -25.548 -26.888 1.00 100.87 346 SER C O 1
ATOM 8302 N N . GLY C 1 331 ? 40.203 -26.121 -25.092 1.00 86.52 347 GLY C N 1
ATOM 8303 C CA . GLY C 1 331 ? 39.020 -26.585 -25.832 1.00 81.47 347 GLY C CA 1
ATOM 8304 C C . GLY C 1 331 ? 39.181 -28.046 -26.187 1.00 75.09 347 GLY C C 1
ATOM 8305 O O . GLY C 1 331 ? 39.012 -28.891 -25.286 1.00 68.70 347 GLY C O 1
ATOM 8306 N N . TYR C 1 332 ? 39.554 -28.316 -27.438 1.00 70.03 348 TYR C N 1
ATOM 8307 C CA . TYR C 1 332 ? 39.674 -29.676 -28.020 1.00 71.20 348 TYR C CA 1
ATOM 8308 C C . TYR C 1 332 ? 40.445 -30.585 -27.055 1.00 71.02 348 TYR C C 1
ATOM 8309 O O . TYR C 1 332 ? 39.937 -31.677 -26.737 1.00 71.17 348 TYR C O 1
ATOM 8318 N N . HIS C 1 333 ? 41.610 -30.142 -26.573 1.00 67.95 349 HIS C N 1
ATOM 8319 C CA . HIS C 1 333 ? 42.571 -31.007 -25.834 1.00 69.79 349 HIS C CA 1
ATOM 8320 C C . HIS C 1 333 ? 42.041 -31.302 -24.421 1.00 62.43 349 HIS C C 1
ATOM 8321 O O . HIS C 1 333 ? 42.201 -32.459 -23.975 1.00 54.38 349 HIS C O 1
ATOM 8328 N N . TYR C 1 334 ? 41.407 -30.336 -23.744 1.00 63.30 350 TYR C N 1
ATOM 8329 C CA . TYR C 1 334 ? 40.776 -30.572 -22.415 1.00 65.78 350 TYR C CA 1
ATOM 8330 C C . TYR C 1 334 ? 39.677 -31.644 -22.538 1.00 64.64 350 TYR C C 1
ATOM 8331 O O . TYR C 1 334 ? 39.653 -32.571 -21.704 1.00 65.36 350 TYR C O 1
ATOM 8340 N N . LEU C 1 335 ? 38.775 -31.497 -23.519 1.00 55.03 351 LEU C N 1
ATOM 8341 C CA . LEU C 1 335 ? 37.622 -32.424 -23.738 1.00 56.82 351 LEU C CA 1
ATOM 8342 C C . LEU C 1 335 ? 38.143 -33.847 -24.027 1.00 56.23 351 LEU C C 1
ATOM 8343 O O . LEU C 1 335 ? 37.529 -34.813 -23.521 1.00 53.75 351 LEU C O 1
ATOM 8348 N N . ARG C 1 336 ? 39.241 -33.987 -24.782 1.00 55.51 352 ARG C N 1
ATOM 8349 C CA . ARG C 1 336 ? 39.874 -35.308 -25.061 1.00 61.90 352 ARG C CA 1
ATOM 8350 C C . ARG C 1 336 ? 40.252 -35.968 -23.727 1.00 60.10 352 ARG C C 1
ATOM 8351 O O . ARG C 1 336 ? 40.078 -37.201 -23.595 1.00 54.43 352 ARG C O 1
ATOM 8359 N N . SER C 1 337 ? 40.714 -35.172 -22.763 1.00 59.39 353 SER C N 1
ATOM 8360 C CA . SER C 1 337 ? 41.162 -35.656 -21.429 1.00 61.34 353 SER C CA 1
ATOM 8361 C C . SER C 1 337 ? 39.977 -36.198 -20.618 1.00 61.02 353 SER C C 1
ATOM 8362 O O . SER C 1 337 ? 40.208 -37.103 -19.794 1.00 61.14 353 SER C O 1
ATOM 8365 N N . THR C 1 338 ? 38.760 -35.679 -20.829 1.00 60.98 354 THR C N 1
ATOM 8366 C CA . THR C 1 338 ? 37.536 -36.128 -20.098 1.00 58.30 354 THR C CA 1
ATOM 8367 C C . THR C 1 338 ? 37.103 -37.525 -20.573 1.00 52.33 354 THR C C 1
ATOM 8368 O O . THR C 1 338 ? 36.317 -38.160 -19.862 1.00 50.37 354 THR C O 1
ATOM 8372 N N . VAL C 1 339 ? 37.604 -37.988 -21.720 1.00 53.70 355 VAL C N 1
ATOM 8373 C CA . VAL C 1 339 ? 37.299 -39.334 -22.292 1.00 57.27 355 VAL C CA 1
ATOM 8374 C C . VAL C 1 339 ? 38.327 -40.323 -21.730 1.00 61.64 355 VAL C C 1
ATOM 8375 O O . VAL C 1 339 ? 39.169 -40.824 -22.496 1.00 71.27 355 VAL C O 1
ATOM 8379 N N . SER C 1 340 ? 38.279 -40.557 -20.421 1.00 62.73 356 SER C N 1
ATOM 8380 C CA . SER C 1 340 ? 39.182 -41.486 -19.695 1.00 63.25 356 SER C CA 1
ATOM 8381 C C . SER C 1 340 ? 38.433 -42.125 -18.528 1.00 60.42 356 SER C C 1
ATOM 8382 O O . SER C 1 340 ? 37.378 -41.589 -18.131 1.00 56.86 356 SER C O 1
ATOM 8385 N N . ASP C 1 341 ? 39.011 -43.187 -17.972 1.00 59.29 357 ASP C N 1
ATOM 8386 C CA . ASP C 1 341 ? 38.430 -43.972 -16.853 1.00 63.54 357 ASP C CA 1
ATOM 8387 C C . ASP C 1 341 ? 38.391 -43.115 -15.578 1.00 61.66 357 ASP C C 1
ATOM 8388 O O . ASP C 1 341 ? 37.704 -43.518 -14.627 1.00 63.55 357 ASP C O 1
ATOM 8393 N N . ARG C 1 342 ? 39.050 -41.953 -15.577 1.00 66.25 358 ARG C N 1
ATOM 8394 C CA . ARG C 1 342 ? 38.869 -40.887 -14.551 1.00 73.75 358 ARG C CA 1
ATOM 8395 C C . ARG C 1 342 ? 37.375 -40.664 -14.269 1.00 69.34 358 ARG C C 1
ATOM 8396 O O . ARG C 1 342 ? 37.011 -40.527 -13.078 1.00 71.37 358 ARG C O 1
ATOM 8404 N N . TYR C 1 343 ? 36.555 -40.591 -15.325 1.00 62.17 359 TYR C N 1
ATOM 8405 C CA . TYR C 1 343 ? 35.124 -40.191 -15.262 1.00 63.91 359 TYR C CA 1
ATOM 8406 C C . TYR C 1 343 ? 34.195 -41.414 -15.345 1.00 59.18 359 TYR C C 1
ATOM 8407 O O . TYR C 1 343 ? 32.960 -41.205 -15.347 1.00 56.23 359 TYR C O 1
ATOM 8416 N N . LYS C 1 344 ? 34.752 -42.629 -15.401 1.00 57.25 360 LYS C N 1
ATOM 8417 C CA . LYS C 1 344 ? 33.983 -43.908 -15.376 1.00 58.33 360 LYS C CA 1
ATOM 8418 C C . LYS C 1 344 ? 33.734 -44.319 -13.920 1.00 55.94 360 LYS C C 1
ATOM 8419 O O . LYS C 1 344 ? 34.589 -45.021 -13.340 1.00 56.43 360 LYS C O 1
ATOM 8425 N N . VAL C 1 345 ? 32.587 -43.911 -13.374 1.00 52.13 361 VAL C N 1
ATOM 8426 C CA . VAL C 1 345 ? 32.174 -44.127 -11.956 1.00 53.13 361 VAL C CA 1
ATOM 8427 C C . VAL C 1 345 ? 32.179 -45.629 -11.629 1.00 55.82 361 VAL C C 1
ATOM 8428 O O . VAL C 1 345 ? 32.698 -45.981 -10.556 1.00 59.80 361 VAL C O 1
ATOM 8432 N N . PHE C 1 346 ? 31.668 -46.479 -12.528 1.00 48.04 362 PHE C N 1
ATOM 8433 C CA . PHE C 1 346 ? 31.459 -47.935 -12.302 1.00 44.19 362 PHE C CA 1
ATOM 8434 C C . PHE C 1 346 ? 32.584 -48.748 -12.956 1.00 45.43 362 PHE C C 1
ATOM 8435 O O . PHE C 1 346 ? 32.354 -49.941 -13.295 1.00 47.40 362 PHE C O 1
ATOM 8443 N N . VAL C 1 347 ? 33.784 -48.161 -13.051 1.00 47.13 363 VAL C N 1
ATOM 8444 C CA . VAL C 1 347 ? 35.006 -48.786 -13.654 1.00 47.34 363 VAL C CA 1
ATOM 8445 C C . VAL C 1 347 ? 35.247 -50.171 -13.042 1.00 45.59 363 VAL C C 1
ATOM 8446 O O . VAL C 1 347 ? 35.651 -51.092 -13.780 1.00 46.25 363 VAL C O 1
ATOM 8450 N N . ASP C 1 348 ? 35.006 -50.300 -11.740 1.00 47.16 364 ASP C N 1
ATOM 8451 C CA . ASP C 1 348 ? 35.127 -51.572 -10.983 1.00 52.76 364 ASP C CA 1
ATOM 8452 C C . ASP C 1 348 ? 34.356 -52.675 -11.720 1.00 52.71 364 ASP C C 1
ATOM 8453 O O . ASP C 1 348 ? 34.919 -53.787 -11.865 1.00 55.42 364 ASP C O 1
ATOM 8458 N N . LEU C 1 349 ? 33.143 -52.378 -12.206 1.00 49.99 365 LEU C N 1
ATOM 8459 C CA . LEU C 1 349 ? 32.241 -53.394 -12.818 1.00 47.40 365 LEU C CA 1
ATOM 8460 C C . LEU C 1 349 ? 32.843 -53.854 -14.149 1.00 47.90 365 LEU C C 1
ATOM 8461 O O . LEU C 1 349 ? 32.828 -55.072 -14.407 1.00 54.63 365 LEU C O 1
ATOM 8466 N N . PHE C 1 350 ? 33.396 -52.934 -14.942 1.00 44.65 366 PHE C N 1
ATOM 8467 C CA . PHE C 1 350 ? 34.140 -53.268 -16.184 1.00 48.35 366 PHE C CA 1
ATOM 8468 C C . PHE C 1 350 ? 35.343 -54.154 -15.822 1.00 52.88 366 PHE C C 1
ATOM 8469 O O . PHE C 1 350 ? 35.614 -55.156 -16.523 1.00 52.07 366 PHE C O 1
ATOM 8477 N N . ASN C 1 351 ? 36.055 -53.800 -14.751 1.00 54.58 367 ASN C N 1
ATOM 8478 C CA . ASN C 1 351 ? 37.394 -54.381 -14.454 1.00 60.75 367 ASN C CA 1
ATOM 8479 C C . ASN C 1 351 ? 37.256 -55.819 -13.938 1.00 59.58 367 ASN C C 1
ATOM 8480 O O . ASN C 1 351 ? 38.207 -56.593 -14.163 1.00 66.16 367 ASN C O 1
ATOM 8485 N N . LEU C 1 352 ? 36.118 -56.184 -13.336 1.00 57.01 368 LEU C N 1
ATOM 8486 C CA . LEU C 1 352 ? 35.863 -57.559 -12.818 1.00 55.35 368 LEU C CA 1
ATOM 8487 C C . LEU C 1 352 ? 36.035 -58.598 -13.932 1.00 56.11 368 LEU C C 1
ATOM 8488 O O . LEU C 1 352 ? 36.317 -59.769 -13.598 1.00 51.88 368 LEU C O 1
ATOM 8493 N N . SER C 1 353 ? 35.882 -58.202 -15.199 1.00 53.97 369 SER C N 1
ATOM 8494 C CA . SER C 1 353 ? 36.107 -59.080 -16.378 1.00 54.29 369 SER C CA 1
ATOM 8495 C C . SER C 1 353 ? 37.553 -59.603 -16.400 1.00 55.54 369 SER C C 1
ATOM 8496 O O . SER C 1 353 ? 37.786 -60.666 -17.007 1.00 54.59 369 SER C O 1
ATOM 8499 N N . THR C 1 354 ? 38.491 -58.881 -15.777 1.00 59.12 370 THR C N 1
ATOM 8500 C CA . THR C 1 354 ? 39.898 -59.329 -15.551 1.00 60.16 370 THR C CA 1
ATOM 8501 C C . THR C 1 354 ? 39.917 -60.673 -14.800 1.00 64.82 370 THR C C 1
ATOM 8502 O O . THR C 1 354 ? 40.736 -61.537 -15.173 1.00 66.92 370 THR C O 1
ATOM 8506 N N . TYR C 1 355 ? 39.016 -60.854 -13.821 1.00 68.24 371 TYR C N 1
ATOM 8507 C CA . TYR C 1 355 ? 39.040 -61.932 -12.792 1.00 67.27 371 TYR C CA 1
ATOM 8508 C C . TYR C 1 355 ? 38.043 -63.051 -13.119 1.00 72.94 371 TYR C C 1
ATOM 8509 O O . TYR C 1 355 ? 37.613 -63.765 -12.183 1.00 79.05 371 TYR C O 1
ATOM 8518 N N . LEU C 1 356 ? 37.707 -63.240 -14.398 1.00 66.31 372 LEU C N 1
ATOM 8519 C CA . LEU C 1 356 ? 36.817 -64.349 -14.828 1.00 65.89 372 LEU C CA 1
ATOM 8520 C C . LEU C 1 356 ? 37.625 -65.651 -14.878 1.00 68.40 372 LEU C C 1
ATOM 8521 O O . LEU C 1 356 ? 38.819 -65.604 -15.232 1.00 64.39 372 LEU C O 1
ATOM 8526 N N . ILE C 1 357 ? 36.978 -66.763 -14.524 1.00 66.99 373 ILE C N 1
ATOM 8527 C CA . ILE C 1 357 ? 37.612 -68.101 -14.328 1.00 66.84 373 ILE C CA 1
ATOM 8528 C C . ILE C 1 357 ? 36.756 -69.141 -15.043 1.00 65.99 373 ILE C C 1
ATOM 8529 O O . ILE C 1 357 ? 35.618 -68.860 -15.402 1.00 59.76 373 ILE C O 1
ATOM 8534 N N . PRO C 1 358 ? 37.265 -70.374 -15.271 1.00 74.25 374 PRO C N 1
ATOM 8535 C CA . PRO C 1 358 ? 36.436 -71.451 -15.816 1.00 74.03 374 PRO C CA 1
ATOM 8536 C C . PRO C 1 358 ? 35.233 -71.778 -14.914 1.00 73.09 374 PRO C C 1
ATOM 8537 O O . PRO C 1 358 ? 35.344 -71.619 -13.712 1.00 72.14 374 PRO C O 1
ATOM 8541 N N . ARG C 1 359 ? 34.121 -72.208 -15.521 1.00 78.59 375 ARG C N 1
ATOM 8542 C CA . ARG C 1 359 ? 32.860 -72.589 -14.823 1.00 86.06 375 ARG C CA 1
ATOM 8543 C C . ARG C 1 359 ? 33.180 -73.504 -13.635 1.00 86.01 375 ARG C C 1
ATOM 8544 O O . ARG C 1 359 ? 32.666 -73.235 -12.527 1.00 83.13 375 ARG C O 1
ATOM 8552 N N . HIS C 1 360 ? 34.008 -74.529 -13.880 1.00 87.96 376 HIS C N 1
ATOM 8553 C CA . HIS C 1 360 ? 34.362 -75.620 -12.928 1.00 88.99 376 HIS C CA 1
ATOM 8554 C C . HIS C 1 360 ? 34.766 -75.032 -11.574 1.00 82.28 376 HIS C C 1
ATOM 8555 O O . HIS C 1 360 ? 34.451 -75.665 -10.551 1.00 85.61 376 HIS C O 1
ATOM 8562 N N . TRP C 1 361 ? 35.435 -73.873 -11.576 1.00 71.63 377 TRP C N 1
ATOM 8563 C CA . TRP C 1 361 ? 36.068 -73.261 -10.375 1.00 70.43 377 TRP C CA 1
ATOM 8564 C C . TRP C 1 361 ? 35.047 -72.509 -9.515 1.00 71.51 377 TRP C C 1
ATOM 8565 O O . TRP C 1 361 ? 35.336 -72.294 -8.318 1.00 73.51 377 TRP C O 1
ATOM 8576 N N . ILE C 1 362 ? 33.935 -72.051 -10.093 1.00 66.31 378 ILE C N 1
ATOM 8577 C CA . ILE C 1 362 ? 32.944 -71.229 -9.338 1.00 64.21 378 ILE C CA 1
ATOM 8578 C C . ILE C 1 362 ? 32.359 -72.124 -8.249 1.00 60.23 378 ILE C C 1
ATOM 8579 O O . ILE C 1 362 ? 31.920 -73.231 -8.541 1.00 56.01 378 ILE C O 1
ATOM 8584 N N . PRO C 1 363 ? 32.381 -71.703 -6.961 1.00 61.43 379 PRO C N 1
ATOM 8585 C CA . PRO C 1 363 ? 31.799 -72.501 -5.884 1.00 62.08 379 PRO C CA 1
ATOM 8586 C C . PRO C 1 363 ? 30.379 -72.977 -6.225 1.00 67.74 379 PRO C C 1
ATOM 8587 O O . PRO C 1 363 ? 29.482 -72.157 -6.363 1.00 69.01 379 PRO C O 1
ATOM 8591 N N . LYS C 1 364 ? 30.227 -74.292 -6.379 1.00 76.36 380 LYS C N 1
ATOM 8592 C CA . LYS C 1 364 ? 28.922 -74.960 -6.642 1.00 82.97 380 LYS C CA 1
ATOM 8593 C C . LYS C 1 364 ? 27.924 -74.490 -5.578 1.00 83.93 380 LYS C C 1
ATOM 8594 O O . LYS C 1 364 ? 28.346 -74.232 -4.433 1.00 83.31 380 LYS C O 1
ATOM 8600 N N . MET C 1 365 ? 26.662 -74.331 -5.976 1.00 87.81 381 MET C N 1
ATOM 8601 C CA . MET C 1 365 ? 25.564 -73.826 -5.113 1.00 91.85 381 MET C CA 1
ATOM 8602 C C . MET C 1 365 ? 24.925 -74.999 -4.358 1.00 101.19 381 MET C C 1
ATOM 8603 O O . MET C 1 365 ? 24.277 -75.849 -5.012 1.00 105.86 381 MET C O 1
ATOM 8608 N N . ASN C 1 366 ? 25.130 -75.045 -3.035 1.00 105.91 382 ASN C N 1
ATOM 8609 C CA . ASN C 1 366 ? 24.507 -76.028 -2.106 1.00 110.72 382 ASN C CA 1
ATOM 8610 C C . ASN C 1 366 ? 22.991 -75.932 -2.263 1.00 113.69 382 ASN C C 1
ATOM 8611 O O . ASN C 1 366 ? 22.429 -74.851 -2.107 1.00 120.16 382 ASN C O 1
ATOM 8616 N N . PRO C 1 367 ? 22.286 -77.036 -2.609 1.00 110.27 383 PRO C N 1
ATOM 8617 C CA . PRO C 1 367 ? 20.828 -77.019 -2.759 1.00 108.31 383 PRO C CA 1
ATOM 8618 C C . PRO C 1 367 ? 20.000 -76.188 -1.763 1.00 107.61 383 PRO C C 1
ATOM 8619 O O . PRO C 1 367 ? 18.904 -75.810 -2.132 1.00 106.88 383 PRO C O 1
ATOM 8623 N N . THR C 1 368 ? 20.517 -75.921 -0.558 1.00 108.19 384 THR C N 1
ATOM 8624 C CA . THR C 1 368 ? 19.836 -75.094 0.482 1.00 113.40 384 THR C CA 1
ATOM 8625 C C . THR C 1 368 ? 20.057 -73.602 0.187 1.00 117.52 384 THR C C 1
ATOM 8626 O O . THR C 1 368 ? 19.161 -72.799 0.523 1.00 115.88 384 THR C O 1
ATOM 8630 N N . ILE C 1 369 ? 21.201 -73.249 -0.411 1.00 122.11 385 ILE C N 1
ATOM 8631 C CA . ILE C 1 369 ? 21.579 -71.841 -0.754 1.00 122.73 385 ILE C CA 1
ATOM 8632 C C . ILE C 1 369 ? 20.829 -71.452 -2.037 1.00 120.47 385 ILE C C 1
ATOM 8633 O O . ILE C 1 369 ? 20.361 -70.291 -2.122 1.00 115.00 385 ILE C O 1
ATOM 8638 N N . HIS C 1 370 ? 20.740 -72.390 -2.991 1.00 113.19 386 HIS C N 1
ATOM 8639 C CA . HIS C 1 370 ? 19.849 -72.345 -4.186 1.00 107.97 386 HIS C CA 1
ATOM 8640 C C . HIS C 1 370 ? 18.453 -71.871 -3.760 1.00 103.92 386 HIS C C 1
ATOM 8641 O O . HIS C 1 370 ? 17.919 -70.952 -4.415 1.00 95.19 386 HIS C O 1
ATOM 8648 N N . LYS C 1 371 ? 17.901 -72.470 -2.694 1.00 97.69 387 LYS C N 1
ATOM 8649 C CA . LYS C 1 371 ? 16.514 -72.227 -2.200 1.00 91.95 387 LYS C CA 1
ATOM 8650 C C . LYS C 1 371 ? 16.381 -70.797 -1.657 1.00 81.69 387 LYS C C 1
ATOM 8651 O O . LYS C 1 371 ? 15.296 -70.210 -1.840 1.00 82.86 387 LYS C O 1
ATOM 8657 N N . PHE C 1 372 ? 17.421 -70.256 -1.014 1.00 75.70 388 PHE C N 1
ATOM 8658 C CA . PHE C 1 372 ? 17.432 -68.856 -0.503 1.00 79.85 388 PHE C CA 1
ATOM 8659 C C . PHE C 1 372 ? 17.365 -67.872 -1.684 1.00 76.51 388 PHE C C 1
ATOM 8660 O O . PHE C 1 372 ? 16.752 -66.798 -1.536 1.00 79.48 388 PHE C O 1
ATOM 8668 N N . LEU C 1 373 ? 17.951 -68.239 -2.827 1.00 76.45 389 LEU C N 1
ATOM 8669 C CA . LEU C 1 373 ? 18.077 -67.364 -4.030 1.00 77.12 389 LEU C CA 1
ATOM 8670 C C . LEU C 1 373 ? 16.924 -67.612 -5.026 1.00 75.18 389 LEU C C 1
ATOM 8671 O O . LEU C 1 373 ? 17.000 -67.091 -6.160 1.00 65.96 389 LEU C O 1
ATOM 8676 N N . GLU C 1 374 ? 15.885 -68.355 -4.617 1.00 76.79 390 GLU C N 1
ATOM 8677 C CA . GLU C 1 374 ? 14.592 -68.496 -5.347 1.00 77.32 390 GLU C CA 1
ATOM 8678 C C . GLU C 1 374 ? 13.614 -67.432 -4.830 1.00 76.22 390 GLU C C 1
ATOM 8679 O O . GLU C 1 374 ? 13.826 -66.931 -3.712 1.00 78.23 390 GLU C O 1
ATOM 8685 N N . HIS C 1 375 ? 12.573 -67.117 -5.601 1.00 71.40 391 HIS C N 1
ATOM 8686 C CA . HIS C 1 375 ? 11.573 -66.075 -5.249 1.00 76.16 391 HIS C CA 1
ATOM 8687 C C . HIS C 1 375 ? 10.495 -66.670 -4.334 1.00 75.48 391 HIS C C 1
ATOM 8688 O O . HIS C 1 375 ? 9.399 -66.104 -4.262 1.00 75.58 391 HIS C O 1
ATOM 8695 N N . GLY D 1 23 ? 28.959 -10.472 -18.633 1.00 71.54 39 GLY D N 1
ATOM 8696 C CA . GLY D 1 23 ? 29.225 -11.564 -19.614 1.00 71.74 39 GLY D CA 1
ATOM 8697 C C . GLY D 1 23 ? 27.983 -12.407 -19.849 1.00 69.72 39 GLY D C 1
ATOM 8698 O O . GLY D 1 23 ? 27.226 -12.625 -18.885 1.00 66.64 39 GLY D O 1
ATOM 8699 N N . LEU D 1 24 ? 27.759 -12.843 -21.092 1.00 69.19 40 LEU D N 1
ATOM 8700 C CA . LEU D 1 24 ? 26.636 -13.751 -21.459 1.00 63.67 40 LEU D CA 1
ATOM 8701 C C . LEU D 1 24 ? 26.847 -15.094 -20.751 1.00 56.31 40 LEU D C 1
ATOM 8702 O O . LEU D 1 24 ? 27.991 -15.595 -20.768 1.00 53.40 40 LEU D O 1
ATOM 8707 N N . ILE D 1 25 ? 25.803 -15.624 -20.112 1.00 50.02 41 ILE D N 1
ATOM 8708 C CA . ILE D 1 25 ? 25.856 -16.917 -19.364 1.00 51.83 41 ILE D CA 1
ATOM 8709 C C . ILE D 1 25 ? 24.990 -17.943 -20.120 1.00 48.89 41 ILE D C 1
ATOM 8710 O O . ILE D 1 25 ? 23.878 -17.583 -20.566 1.00 45.96 41 ILE D O 1
ATOM 8715 N N . TYR D 1 26 ? 25.528 -19.154 -20.294 1.00 48.33 42 TYR D N 1
ATOM 8716 C CA . TYR D 1 26 ? 24.866 -20.349 -20.893 1.00 48.63 42 TYR D CA 1
ATOM 8717 C C . TYR D 1 26 ? 23.362 -20.337 -20.619 1.00 42.27 42 TYR D C 1
ATOM 8718 O O . TYR D 1 26 ? 22.597 -20.195 -21.573 1.00 42.76 42 TYR D O 1
ATOM 8727 N N . GLY D 1 27 ? 22.963 -20.448 -19.348 1.00 44.93 43 GLY D N 1
ATOM 8728 C CA . GLY D 1 27 ? 21.552 -20.547 -18.928 1.00 41.24 43 GLY D CA 1
ATOM 8729 C C . GLY D 1 27 ? 20.704 -19.409 -19.465 1.00 44.04 43 GLY D C 1
ATOM 8730 O O . GLY D 1 27 ? 19.544 -19.662 -19.872 1.00 45.36 43 GLY D O 1
ATOM 8731 N N . ASN D 1 28 ? 21.231 -18.181 -19.446 1.00 44.30 44 ASN D N 1
ATOM 8732 C CA . ASN D 1 28 ? 20.457 -16.969 -19.831 1.00 45.84 44 ASN D CA 1
ATOM 8733 C C . ASN D 1 28 ? 20.331 -16.947 -21.355 1.00 41.37 44 ASN D C 1
ATOM 8734 O O . ASN D 1 28 ? 19.246 -16.600 -21.848 1.00 43.77 44 ASN D O 1
ATOM 8739 N N . TYR D 1 29 ? 21.420 -17.285 -22.053 1.00 39.96 45 TYR D N 1
ATOM 8740 C CA . TYR D 1 29 ? 21.503 -17.341 -23.538 1.00 41.39 45 TYR D CA 1
ATOM 8741 C C . TYR D 1 29 ? 20.404 -18.270 -24.071 1.00 41.62 45 TYR D C 1
ATOM 8742 O O . TYR D 1 29 ? 19.664 -17.863 -24.983 1.00 42.88 45 TYR D O 1
ATOM 8751 N N . LEU D 1 30 ? 20.273 -19.459 -23.464 1.00 43.15 46 LEU D N 1
ATOM 8752 C CA . LEU D 1 30 ? 19.314 -20.522 -23.871 1.00 42.11 46 LEU D CA 1
ATOM 8753 C C . LEU D 1 30 ? 17.934 -20.322 -23.235 1.00 44.95 46 LEU D C 1
ATOM 8754 O O . LEU D 1 30 ? 17.061 -21.159 -23.505 1.00 44.49 46 LEU D O 1
ATOM 8759 N N . HIS D 1 31 ? 17.743 -19.283 -22.414 1.00 48.74 47 HIS D N 1
ATOM 8760 C CA . HIS D 1 31 ? 16.475 -19.001 -21.675 1.00 46.89 47 HIS D CA 1
ATOM 8761 C C . HIS D 1 31 ? 15.987 -20.267 -20.943 1.00 43.79 47 HIS D C 1
ATOM 8762 O O . HIS D 1 31 ? 14.804 -20.607 -21.042 1.00 41.65 47 HIS D O 1
ATOM 8769 N N . LEU D 1 32 ? 16.880 -20.923 -20.200 1.00 42.87 48 LEU D N 1
ATOM 8770 C CA . LEU D 1 32 ? 16.560 -22.136 -19.409 1.00 43.11 48 LEU D CA 1
ATOM 8771 C C . LEU D 1 32 ? 15.619 -21.781 -18.248 1.00 44.91 48 LEU D C 1
ATOM 8772 O O . LEU D 1 32 ? 14.890 -22.675 -17.790 1.00 43.78 48 LEU D O 1
ATOM 8777 N N . GLU D 1 33 ? 15.572 -20.514 -17.829 1.00 48.41 49 GLU D N 1
ATOM 8778 C CA . GLU D 1 33 ? 14.587 -20.015 -16.825 1.00 47.08 49 GLU D CA 1
ATOM 8779 C C . GLU D 1 33 ? 13.163 -20.228 -17.357 1.00 47.71 49 GLU D C 1
ATOM 8780 O O . GLU D 1 33 ? 12.231 -20.308 -16.526 1.00 49.72 49 GLU D O 1
ATOM 8786 N N . LYS D 1 34 ? 12.990 -20.306 -18.684 1.00 49.35 50 LYS D N 1
ATOM 8787 C CA . LYS D 1 34 ? 11.696 -20.664 -19.329 1.00 48.77 50 LYS D CA 1
ATOM 8788 C C . LYS D 1 34 ? 11.641 -22.174 -19.610 1.00 48.05 50 LYS D C 1
ATOM 8789 O O . LYS D 1 34 ? 10.669 -22.829 -19.174 1.00 46.67 50 LYS D O 1
ATOM 8795 N N . VAL D 1 35 ? 12.653 -22.712 -20.298 1.00 48.50 51 VAL D N 1
ATOM 8796 C CA . VAL D 1 35 ? 12.634 -24.095 -20.872 1.00 44.79 51 VAL D CA 1
ATOM 8797 C C . VAL D 1 35 ? 12.499 -25.125 -19.741 1.00 42.96 51 VAL D C 1
ATOM 8798 O O . VAL D 1 35 ? 11.735 -26.096 -19.899 1.00 40.49 51 VAL D O 1
ATOM 8802 N N . LEU D 1 36 ? 13.235 -24.932 -18.651 1.00 44.63 52 LEU D N 1
ATOM 8803 C CA . LEU D 1 36 ? 13.320 -25.892 -17.524 1.00 43.41 52 LEU D CA 1
ATOM 8804 C C . LEU D 1 36 ? 12.401 -25.482 -16.368 1.00 43.11 52 LEU D C 1
ATOM 8805 O O . LEU D 1 36 ? 12.609 -26.016 -15.271 1.00 44.68 52 LEU D O 1
ATOM 8810 N N . ASN D 1 37 ? 11.428 -24.596 -16.603 1.00 43.44 53 ASN D N 1
ATOM 8811 C CA . ASN D 1 37 ? 10.348 -24.260 -15.630 1.00 49.53 53 ASN D CA 1
ATOM 8812 C C . ASN D 1 37 ? 9.002 -24.352 -16.350 1.00 48.69 53 ASN D C 1
ATOM 8813 O O . ASN D 1 37 ? 8.160 -23.449 -16.168 1.00 50.70 53 ASN D O 1
ATOM 8818 N N . ALA D 1 38 ? 8.838 -25.392 -17.169 1.00 47.58 54 ALA D N 1
ATOM 8819 C CA . ALA D 1 38 ? 7.692 -25.579 -18.087 1.00 45.38 54 ALA D CA 1
ATOM 8820 C C . ALA D 1 38 ? 7.118 -26.992 -17.910 1.00 43.37 54 ALA D C 1
ATOM 8821 O O . ALA D 1 38 ? 6.338 -27.443 -18.759 1.00 44.78 54 ALA D O 1
ATOM 8823 N N . GLN D 1 39 ? 7.457 -27.639 -16.799 1.00 41.82 55 GLN D N 1
ATOM 8824 C CA . GLN D 1 39 ? 7.104 -29.050 -16.509 1.00 43.13 55 GLN D CA 1
ATOM 8825 C C . GLN D 1 39 ? 6.144 -29.102 -15.309 1.00 42.43 55 GLN D C 1
ATOM 8826 O O . GLN D 1 39 ? 6.598 -29.031 -14.161 1.00 42.53 55 GLN D O 1
ATOM 8832 N N . GLU D 1 40 ? 4.850 -29.245 -15.594 1.00 45.79 56 GLU D N 1
ATOM 8833 C CA . GLU D 1 40 ? 3.776 -29.350 -14.576 1.00 44.48 56 GLU D CA 1
ATOM 8834 C C . GLU D 1 40 ? 3.000 -30.649 -14.802 1.00 44.18 56 GLU D C 1
ATOM 8835 O O . GLU D 1 40 ? 2.184 -30.703 -15.747 1.00 44.10 56 GLU D O 1
ATOM 8841 N N . LEU D 1 41 ? 3.238 -31.646 -13.953 1.00 43.99 57 LEU D N 1
ATOM 8842 C CA . LEU D 1 41 ? 2.503 -32.933 -13.988 1.00 44.28 57 LEU D CA 1
ATOM 8843 C C . LEU D 1 41 ? 1.077 -32.657 -13.514 1.00 47.96 57 LEU D C 1
ATOM 8844 O O . LEU D 1 41 ? 0.925 -32.251 -12.335 1.00 45.23 57 LEU D O 1
ATOM 8849 N N . GLN D 1 42 ? 0.093 -32.829 -14.401 1.00 47.82 58 GLN D N 1
ATOM 8850 C CA . GLN D 1 42 ? -1.353 -32.677 -14.077 1.00 50.47 58 GLN D CA 1
ATOM 8851 C C . GLN D 1 42 ? -1.751 -33.648 -12.961 1.00 51.28 58 GLN D C 1
ATOM 8852 O O . GLN D 1 42 ? -2.621 -33.301 -12.165 1.00 55.23 58 GLN D O 1
ATOM 8858 N N . SER D 1 43 ? -1.126 -34.818 -12.902 1.00 51.35 59 SER D N 1
ATOM 8859 C CA . SER D 1 43 ? -1.362 -35.829 -11.842 1.00 50.51 59 SER D CA 1
ATOM 8860 C C . SER D 1 43 ? -0.960 -35.240 -10.478 1.00 55.94 59 SER D C 1
ATOM 8861 O O . SER D 1 43 ? -1.711 -35.439 -9.507 1.00 58.15 59 SER D O 1
ATOM 8864 N N . GLU D 1 44 ? 0.168 -34.523 -10.411 1.00 52.75 60 GLU D N 1
ATOM 8865 C CA . GLU D 1 44 ? 0.674 -33.877 -9.168 1.00 53.67 60 GLU D CA 1
ATOM 8866 C C . GLU D 1 44 ? -0.198 -32.660 -8.832 1.00 57.43 60 GLU D C 1
ATOM 8867 O O . GLU D 1 44 ? -0.574 -32.512 -7.659 1.00 60.48 60 GLU D O 1
ATOM 8873 N N . THR D 1 45 ? -0.522 -31.835 -9.826 1.00 58.51 61 THR D N 1
ATOM 8874 C CA . THR D 1 45 ? -1.450 -30.676 -9.697 1.00 59.50 61 THR D CA 1
ATOM 8875 C C . THR D 1 45 ? -2.772 -31.130 -9.055 1.00 63.68 61 THR D C 1
ATOM 8876 O O . THR D 1 45 ? -3.358 -30.325 -8.312 1.00 74.54 61 THR D O 1
ATOM 8880 N N . LYS D 1 46 ? -3.213 -32.367 -9.305 1.00 59.77 62 LYS D N 1
ATOM 8881 C CA . LYS D 1 46 ? -4.482 -32.923 -8.760 1.00 60.17 62 LYS D CA 1
ATOM 8882 C C . LYS D 1 46 ? -4.204 -33.904 -7.615 1.00 57.82 62 LYS D C 1
ATOM 8883 O O . LYS D 1 46 ? -5.054 -34.757 -7.371 1.00 59.56 62 LYS D O 1
ATOM 8889 N N . GLY D 1 47 ? -3.051 -33.793 -6.952 1.00 60.81 63 GLY D N 1
ATOM 8890 C CA . GLY D 1 47 ? -2.765 -34.465 -5.667 1.00 60.69 63 GLY D CA 1
ATOM 8891 C C . GLY D 1 47 ? -2.395 -35.935 -5.797 1.00 60.54 63 GLY D C 1
ATOM 8892 O O . GLY D 1 47 ? -2.342 -36.602 -4.749 1.00 63.69 63 GLY D O 1
ATOM 8893 N N . ASN D 1 48 ? -2.101 -36.426 -7.008 1.00 57.61 64 ASN D N 1
ATOM 8894 C CA . ASN D 1 48 ? -1.797 -37.863 -7.272 1.00 51.46 64 ASN D CA 1
ATOM 8895 C C . ASN D 1 48 ? -0.632 -38.015 -8.275 1.00 51.65 64 ASN D C 1
ATOM 8896 O O . ASN D 1 48 ? -0.804 -38.700 -9.287 1.00 48.67 64 ASN D O 1
ATOM 8901 N N . LYS D 1 49 ? 0.530 -37.443 -7.969 1.00 53.09 65 LYS D N 1
ATOM 8902 C CA . LYS D 1 49 ? 1.726 -37.410 -8.857 1.00 51.67 65 LYS D CA 1
ATOM 8903 C C . LYS D 1 49 ? 2.017 -38.817 -9.397 1.00 48.97 65 LYS D C 1
ATOM 8904 O O . LYS D 1 49 ? 2.143 -39.731 -8.581 1.00 47.93 65 LYS D O 1
ATOM 8910 N N . ILE D 1 50 ? 2.097 -38.971 -10.728 1.00 44.98 66 ILE D N 1
ATOM 8911 C CA . ILE D 1 50 ? 2.521 -40.235 -11.399 1.00 41.72 66 ILE D CA 1
ATOM 8912 C C . ILE D 1 50 ? 3.868 -39.986 -12.086 1.00 42.03 66 ILE D C 1
ATOM 8913 O O . ILE D 1 50 ? 3.931 -39.141 -12.994 1.00 40.35 66 ILE D O 1
ATOM 8918 N N . HIS D 1 51 ? 4.892 -40.732 -11.674 1.00 41.19 67 HIS D N 1
ATOM 8919 C CA . HIS D 1 51 ? 6.306 -40.541 -12.075 1.00 40.56 67 HIS D CA 1
ATOM 8920 C C . HIS D 1 51 ? 6.435 -40.398 -13.604 1.00 39.96 67 HIS D C 1
ATOM 8921 O O . HIS D 1 51 ? 7.115 -39.457 -14.045 1.00 35.75 67 HIS D O 1
ATOM 8928 N N . ASP D 1 52 ? 5.818 -41.280 -14.391 1.00 39.82 68 ASP D N 1
ATOM 8929 C CA . ASP D 1 52 ? 6.099 -41.378 -15.856 1.00 37.09 68 ASP D CA 1
ATOM 8930 C C . ASP D 1 52 ? 5.489 -40.191 -16.607 1.00 37.15 68 ASP D C 1
ATOM 8931 O O . ASP D 1 52 ? 5.849 -40.012 -17.782 1.00 39.70 68 ASP D O 1
ATOM 8936 N N . GLU D 1 53 ? 4.582 -39.425 -16.002 1.00 36.92 69 GLU D N 1
ATOM 8937 C CA . GLU D 1 53 ? 3.993 -38.248 -16.693 1.00 38.34 69 GLU D CA 1
ATOM 8938 C C . GLU D 1 53 ? 5.105 -37.249 -17.043 1.00 39.10 69 GLU D C 1
ATOM 8939 O O . GLU D 1 53 ? 4.982 -36.558 -18.079 1.00 38.48 69 GLU D O 1
ATOM 8945 N N . HIS D 1 54 ? 6.149 -37.152 -16.219 1.00 39.17 70 HIS D N 1
ATOM 8946 C CA . HIS D 1 54 ? 7.305 -36.258 -16.494 1.00 38.72 70 HIS D CA 1
ATOM 8947 C C . HIS D 1 54 ? 7.919 -36.626 -17.855 1.00 38.39 70 HIS D C 1
ATOM 8948 O O . HIS D 1 54 ? 8.128 -35.706 -18.646 1.00 35.87 70 HIS D O 1
ATOM 8955 N N . LEU D 1 55 ? 8.176 -37.911 -18.109 1.00 36.09 71 LEU D N 1
ATOM 8956 C CA . LEU D 1 55 ? 8.694 -38.405 -19.412 1.00 38.36 71 LEU D CA 1
ATOM 8957 C C . LEU D 1 55 ? 7.763 -37.977 -20.548 1.00 38.72 71 LEU D C 1
ATOM 8958 O O . LEU D 1 55 ? 8.253 -37.566 -21.613 1.00 36.22 71 LEU D O 1
ATOM 8963 N N . PHE D 1 56 ? 6.461 -38.147 -20.352 1.00 34.50 72 PHE D N 1
ATOM 8964 C CA . PHE D 1 56 ? 5.439 -37.826 -21.370 1.00 34.14 72 PHE D CA 1
ATOM 8965 C C . PHE D 1 56 ? 5.569 -36.339 -21.725 1.00 36.36 72 PHE D C 1
ATOM 8966 O O . PHE D 1 56 ? 5.496 -35.988 -22.915 1.00 34.64 72 PHE D O 1
ATOM 8974 N N . ILE D 1 57 ? 5.779 -35.477 -20.729 1.00 36.69 73 ILE D N 1
ATOM 8975 C CA . ILE D 1 57 ? 5.841 -33.998 -20.943 1.00 35.62 73 ILE D CA 1
ATOM 8976 C C . ILE D 1 57 ? 7.137 -33.645 -21.689 1.00 35.52 73 ILE D C 1
ATOM 8977 O O . ILE D 1 57 ? 7.036 -33.006 -22.744 1.00 35.26 73 ILE D O 1
ATOM 8982 N N . ILE D 1 58 ? 8.297 -34.066 -21.182 1.00 33.40 74 ILE D N 1
ATOM 8983 C CA . ILE D 1 58 ? 9.621 -33.745 -21.793 1.00 34.89 74 ILE D CA 1
ATOM 8984 C C . ILE D 1 58 ? 9.630 -34.253 -23.246 1.00 36.02 74 ILE D C 1
ATOM 8985 O O . ILE D 1 58 ? 10.107 -33.515 -24.118 1.00 35.97 74 ILE D O 1
ATOM 8990 N N . THR D 1 59 ? 9.084 -35.448 -23.503 1.00 33.87 75 THR D N 1
ATOM 8991 C CA . THR D 1 59 ? 9.089 -36.082 -24.846 1.00 34.44 75 THR D CA 1
ATOM 8992 C C . THR D 1 59 ? 8.406 -35.130 -25.822 1.00 33.10 75 THR D C 1
ATOM 8993 O O . THR D 1 59 ? 9.040 -34.806 -26.833 1.00 30.23 75 THR D O 1
ATOM 8997 N N . HIS D 1 60 ? 7.185 -34.680 -25.513 1.00 31.68 76 HIS D N 1
ATOM 8998 C CA . HIS D 1 60 ? 6.400 -33.757 -26.379 1.00 32.74 76 HIS D CA 1
ATOM 8999 C C . HIS D 1 60 ? 7.125 -32.410 -26.533 1.00 32.90 76 HIS D C 1
ATOM 9000 O O . HIS D 1 60 ? 7.145 -31.890 -27.639 1.00 37.02 76 HIS D O 1
ATOM 9007 N N . GLN D 1 61 ? 7.727 -31.887 -25.469 1.00 30.57 77 GLN D N 1
ATOM 9008 C CA . GLN D 1 61 ? 8.437 -30.577 -25.488 1.00 31.96 77 GLN D CA 1
ATOM 9009 C C . GLN D 1 61 ? 9.645 -30.667 -26.437 1.00 30.77 77 GLN D C 1
ATOM 9010 O O . GLN D 1 61 ? 9.919 -29.703 -27.147 1.00 35.00 77 GLN D O 1
ATOM 9016 N N . ALA D 1 62 ? 10.349 -31.790 -26.440 1.00 30.66 78 ALA D N 1
ATOM 9017 C CA . ALA D 1 62 ? 11.511 -32.021 -27.316 1.00 31.85 78 ALA D CA 1
ATOM 9018 C C . ALA D 1 62 ? 11.025 -32.063 -28.768 1.00 34.24 78 ALA D C 1
ATOM 9019 O O . ALA D 1 62 ? 11.682 -31.409 -29.589 1.00 34.51 78 ALA D O 1
ATOM 9021 N N . TYR D 1 63 ? 9.923 -32.780 -29.066 1.00 32.78 79 TYR D N 1
ATOM 9022 C CA . TYR D 1 63 ? 9.322 -32.844 -30.427 1.00 32.61 79 TYR D CA 1
ATOM 9023 C C . TYR D 1 63 ? 8.998 -31.420 -30.886 1.00 34.55 79 TYR D C 1
ATOM 9024 O O . TYR D 1 63 ? 9.307 -31.068 -32.046 1.00 32.88 79 TYR D O 1
ATOM 9033 N N . GLU D 1 64 ? 8.403 -30.618 -30.003 1.00 31.65 80 GLU D N 1
ATOM 9034 C CA . GLU D 1 64 ? 7.933 -29.246 -30.345 1.00 33.56 80 GLU D CA 1
ATOM 9035 C C . GLU D 1 64 ? 9.131 -28.318 -30.608 1.00 33.33 80 GLU D C 1
ATOM 9036 O O . GLU D 1 64 ? 9.059 -27.522 -31.581 1.00 33.30 80 GLU D O 1
ATOM 9042 N N . LEU D 1 65 ? 10.199 -28.399 -29.805 1.00 32.37 81 LEU D N 1
ATOM 9043 C CA . LEU D 1 65 ? 11.456 -27.647 -30.095 1.00 33.67 81 LEU D CA 1
ATOM 9044 C C . LEU D 1 65 ? 11.920 -27.985 -31.519 1.00 33.68 81 LEU D C 1
ATOM 9045 O O . LEU D 1 65 ? 12.246 -27.057 -32.288 1.00 33.48 81 LEU D O 1
ATOM 9050 N N . TRP D 1 66 ? 11.969 -29.277 -31.852 1.00 31.50 82 TRP D N 1
ATOM 9051 C CA . TRP D 1 66 ? 12.468 -29.758 -33.162 1.00 31.06 82 TRP D CA 1
ATOM 9052 C C . TRP D 1 66 ? 11.499 -29.360 -34.284 1.00 30.99 82 TRP D C 1
ATOM 9053 O O . TRP D 1 66 ? 11.995 -28.949 -35.334 1.00 29.85 82 TRP D O 1
ATOM 9064 N N . PHE D 1 67 ? 10.181 -29.419 -34.058 1.00 32.61 83 PHE D N 1
ATOM 9065 C CA . PHE D 1 67 ? 9.170 -28.903 -35.018 1.00 33.57 83 PHE D CA 1
ATOM 9066 C C . PHE D 1 67 ? 9.478 -27.432 -35.304 1.00 35.62 83 PHE D C 1
ATOM 9067 O O . PHE D 1 67 ? 9.468 -27.013 -36.490 1.00 35.71 83 PHE D O 1
ATOM 9075 N N . LYS D 1 68 ? 9.785 -26.671 -34.254 1.00 36.91 84 LYS D N 1
ATOM 9076 C CA . LYS D 1 68 ? 10.119 -25.230 -34.387 1.00 35.97 84 LYS D CA 1
ATOM 9077 C C . LYS D 1 68 ? 11.357 -25.077 -35.270 1.00 35.10 84 LYS D C 1
ATOM 9078 O O . LYS D 1 68 ? 11.342 -24.198 -36.149 1.00 38.18 84 LYS D O 1
ATOM 9084 N N . GLN D 1 69 ? 12.374 -25.919 -35.075 1.00 35.76 85 GLN D N 1
ATOM 9085 C CA . GLN D 1 69 ? 13.610 -25.851 -35.888 1.00 33.70 85 GLN D CA 1
ATOM 9086 C C . GLN D 1 69 ? 13.264 -26.175 -37.345 1.00 35.07 85 GLN D C 1
ATOM 9087 O O . GLN D 1 69 ? 13.762 -25.487 -38.244 1.00 35.64 85 GLN D O 1
ATOM 9093 N N . ILE D 1 70 ? 12.430 -27.189 -37.566 1.00 34.36 86 ILE D N 1
ATOM 9094 C CA . ILE D 1 70 ? 12.070 -27.633 -38.936 1.00 35.89 86 ILE D CA 1
ATOM 9095 C C . ILE D 1 70 ? 11.344 -26.481 -39.646 1.00 34.78 86 ILE D C 1
ATOM 9096 O O . ILE D 1 70 ? 11.690 -26.196 -40.805 1.00 31.71 86 ILE D O 1
ATOM 9101 N N . LEU D 1 71 ? 10.392 -25.824 -38.980 1.00 35.22 87 LEU D N 1
ATOM 9102 C CA . LEU D 1 71 ? 9.658 -24.666 -39.568 1.00 37.60 87 LEU D CA 1
ATOM 9103 C C . LEU D 1 71 ? 10.635 -23.517 -39.873 1.00 34.58 87 LEU D C 1
ATOM 9104 O O . LEU D 1 71 ? 10.432 -22.827 -40.877 1.00 36.54 87 LEU D O 1
ATOM 9109 N N . TRP D 1 72 ? 11.641 -23.312 -39.025 1.00 35.34 88 TRP D N 1
ATOM 9110 C CA . TRP D 1 72 ? 12.700 -22.281 -39.204 1.00 36.42 88 TRP D CA 1
ATOM 9111 C C . TRP D 1 72 ? 13.453 -22.544 -40.518 1.00 37.41 88 TRP D C 1
ATOM 9112 O O . TRP D 1 72 ? 13.609 -21.597 -41.298 1.00 37.63 88 TRP D O 1
ATOM 9123 N N . GLU D 1 73 ? 13.850 -23.798 -40.776 1.00 35.55 89 GLU D N 1
ATOM 9124 C CA . GLU D 1 73 ? 14.573 -24.190 -42.013 1.00 35.01 89 GLU D CA 1
ATOM 9125 C C . GLU D 1 73 ? 13.609 -24.069 -43.194 1.00 36.35 89 GLU D C 1
ATOM 9126 O O . GLU D 1 73 ? 13.924 -23.364 -44.191 1.00 36.94 89 GLU D O 1
ATOM 9132 N N . LEU D 1 74 ? 12.466 -24.731 -43.058 1.00 36.94 90 LEU D N 1
ATOM 9133 C CA . LEU D 1 74 ? 11.437 -24.858 -44.110 1.00 40.17 90 LEU D CA 1
ATOM 9134 C C . LEU D 1 74 ? 10.969 -23.471 -44.573 1.00 40.16 90 LEU D C 1
ATOM 9135 O O . LEU D 1 74 ? 10.852 -23.270 -45.816 1.00 37.96 90 LEU D O 1
ATOM 9140 N N . ASP D 1 75 ? 10.702 -22.554 -43.636 1.00 37.53 91 ASP D N 1
ATOM 9141 C CA . ASP D 1 75 ? 10.319 -21.154 -43.965 1.00 39.49 91 ASP D CA 1
ATOM 9142 C C . ASP D 1 75 ? 11.484 -20.436 -44.669 1.00 41.64 91 ASP D C 1
ATOM 9143 O O . ASP D 1 75 ? 11.220 -19.767 -45.680 1.00 43.35 91 ASP D O 1
ATOM 9148 N N . SER D 1 76 ? 12.730 -20.580 -44.202 1.00 37.36 92 SER D N 1
ATOM 9149 C CA . SER D 1 76 ? 13.904 -19.956 -44.870 1.00 37.60 92 SER D CA 1
ATOM 9150 C C . SER D 1 76 ? 13.958 -20.409 -46.337 1.00 40.59 92 SER D C 1
ATOM 9151 O O . SER D 1 76 ? 14.267 -19.573 -47.226 1.00 43.97 92 SER D O 1
ATOM 9154 N N . VAL D 1 77 ? 13.693 -21.691 -46.588 1.00 38.85 93 VAL D N 1
ATOM 9155 C CA . VAL D 1 77 ? 13.848 -22.293 -47.942 1.00 40.63 93 VAL D CA 1
ATOM 9156 C C . VAL D 1 77 ? 12.690 -21.812 -48.821 1.00 42.47 93 VAL D C 1
ATOM 9157 O O . VAL D 1 77 ? 12.962 -21.375 -49.956 1.00 41.99 93 VAL D O 1
ATOM 9161 N N . ARG D 1 78 ? 11.460 -21.846 -48.303 1.00 41.68 94 ARG D N 1
ATOM 9162 C CA . ARG D 1 78 ? 10.264 -21.292 -48.997 1.00 41.37 94 ARG D CA 1
ATOM 9163 C C . ARG D 1 78 ? 10.579 -19.865 -49.464 1.00 44.49 94 ARG D C 1
ATOM 9164 O O . ARG D 1 78 ? 10.290 -19.538 -50.643 1.00 42.91 94 ARG D O 1
ATOM 9172 N N . GLU D 1 79 ? 11.187 -19.069 -48.584 1.00 43.62 95 GLU D N 1
ATOM 9173 C CA . GLU D 1 79 ? 11.462 -17.631 -48.812 1.00 46.35 95 GLU D CA 1
ATOM 9174 C C . GLU D 1 79 ? 12.509 -17.488 -49.921 1.00 48.63 95 GLU D C 1
ATOM 9175 O O . GLU D 1 79 ? 12.342 -16.592 -50.750 1.00 50.96 95 GLU D O 1
ATOM 9181 N N . ILE D 1 80 ? 13.519 -18.363 -49.957 1.00 44.68 96 ILE D N 1
ATOM 9182 C CA . ILE D 1 80 ? 14.581 -18.352 -51.003 1.00 43.57 96 ILE D CA 1
ATOM 9183 C C . ILE D 1 80 ? 13.948 -18.614 -52.374 1.00 44.53 96 ILE D C 1
ATOM 9184 O O . ILE D 1 80 ? 14.385 -17.978 -53.360 1.00 39.51 96 ILE D O 1
ATOM 9189 N N . PHE D 1 81 ? 13.006 -19.555 -52.459 1.00 44.55 97 PHE D N 1
ATOM 9190 C CA . PHE D 1 81 ? 12.248 -19.816 -53.709 1.00 46.70 97 PHE D CA 1
ATOM 9191 C C . PHE D 1 81 ? 11.423 -18.574 -54.044 1.00 48.28 97 PHE D C 1
ATOM 9192 O O . PHE D 1 81 ? 11.462 -18.123 -55.206 1.00 49.03 97 PHE D O 1
ATOM 9200 N N . GLN D 1 82 ? 10.750 -18.007 -53.044 1.00 51.84 98 GLN D N 1
ATOM 9201 C CA . GLN D 1 82 ? 9.649 -17.030 -53.269 1.00 55.70 98 GLN D CA 1
ATOM 9202 C C . GLN D 1 82 ? 10.226 -15.671 -53.680 1.00 53.93 98 GLN D C 1
ATOM 9203 O O . GLN D 1 82 ? 9.660 -15.059 -54.595 1.00 62.99 98 GLN D O 1
ATOM 9209 N N . ASN D 1 83 ? 11.320 -15.234 -53.054 1.00 52.56 99 ASN D N 1
ATOM 9210 C CA . ASN D 1 83 ? 11.958 -13.914 -53.315 1.00 51.90 99 ASN D CA 1
ATOM 9211 C C . ASN D 1 83 ? 12.841 -13.978 -54.574 1.00 52.48 99 ASN D C 1
ATOM 9212 O O . ASN D 1 83 ? 13.617 -13.024 -54.787 1.00 60.76 99 ASN D O 1
ATOM 9217 N N . GLY D 1 84 ? 12.783 -15.071 -55.341 1.00 49.94 100 GLY D N 1
ATOM 9218 C CA . GLY D 1 84 ? 13.539 -15.252 -56.597 1.00 51.86 100 GLY D CA 1
ATOM 9219 C C . GLY D 1 84 ? 15.034 -15.502 -56.396 1.00 54.84 100 GLY D C 1
ATOM 9220 O O . GLY D 1 84 ? 15.757 -15.519 -57.413 1.00 58.30 100 GLY D O 1
ATOM 9221 N N . HIS D 1 85 ? 15.514 -15.678 -55.157 1.00 54.14 101 HIS D N 1
ATOM 9222 C CA . HIS D 1 85 ? 16.955 -15.917 -54.858 1.00 55.97 101 HIS D CA 1
ATOM 9223 C C . HIS D 1 85 ? 17.394 -17.283 -55.400 1.00 52.38 101 HIS D C 1
ATOM 9224 O O . HIS D 1 85 ? 18.594 -17.412 -55.724 1.00 54.33 101 HIS D O 1
ATOM 9231 N N . VAL D 1 86 ? 16.474 -18.252 -55.515 1.00 50.01 102 VAL D N 1
ATOM 9232 C CA . VAL D 1 86 ? 16.793 -19.644 -55.974 1.00 49.43 102 VAL D CA 1
ATOM 9233 C C . VAL D 1 86 ? 17.242 -19.626 -57.447 1.00 51.34 102 VAL D C 1
ATOM 9234 O O . VAL D 1 86 ? 17.947 -20.577 -57.875 1.00 52.60 102 VAL D O 1
ATOM 9238 N N . ARG D 1 87 ? 16.865 -18.594 -58.205 1.00 56.50 103 ARG D N 1
ATOM 9239 C CA . ARG D 1 87 ? 17.262 -18.436 -59.636 1.00 56.97 103 ARG D CA 1
ATOM 9240 C C . ARG D 1 87 ? 18.787 -18.363 -59.747 1.00 51.52 103 ARG D C 1
ATOM 9241 O O . ARG D 1 87 ? 19.319 -18.817 -60.765 1.00 55.27 103 ARG D O 1
ATOM 9249 N N . ASP D 1 88 ? 19.451 -17.792 -58.744 1.00 49.62 104 ASP D N 1
ATOM 9250 C CA . ASP D 1 88 ? 20.933 -17.737 -58.678 1.00 48.50 104 ASP D CA 1
ATOM 9251 C C . ASP D 1 88 ? 21.432 -19.068 -58.093 1.00 48.90 104 ASP D C 1
ATOM 9252 O O . ASP D 1 88 ? 21.225 -19.335 -56.890 1.00 43.67 104 ASP D O 1
ATOM 9257 N N . GLU D 1 89 ? 22.096 -19.865 -58.924 1.00 47.66 105 GLU D N 1
ATOM 9258 C CA . GLU D 1 89 ? 22.412 -21.285 -58.633 1.00 50.09 105 GLU D CA 1
ATOM 9259 C C . GLU D 1 89 ? 23.469 -21.387 -57.522 1.00 47.23 105 GLU D C 1
ATOM 9260 O O . GLU D 1 89 ? 23.666 -22.511 -57.013 1.00 49.05 105 GLU D O 1
ATOM 9266 N N . ARG D 1 90 ? 24.067 -20.268 -57.101 1.00 46.84 106 ARG D N 1
ATOM 9267 C CA . ARG D 1 90 ? 24.991 -20.239 -55.936 1.00 49.54 106 ARG D CA 1
ATOM 9268 C C . ARG D 1 90 ? 24.209 -20.530 -54.642 1.00 45.80 106 ARG D C 1
ATOM 9269 O O . ARG D 1 90 ? 24.855 -20.916 -53.657 1.00 44.35 106 ARG D O 1
ATOM 9277 N N . ASN D 1 91 ? 22.879 -20.384 -54.644 1.00 43.72 107 ASN D N 1
ATOM 9278 C CA . ASN D 1 91 ? 22.040 -20.573 -53.427 1.00 43.47 107 ASN D CA 1
ATOM 9279 C C . ASN D 1 91 ? 21.619 -22.045 -53.294 1.00 42.52 107 ASN D C 1
ATOM 9280 O O . ASN D 1 91 ? 21.009 -22.400 -52.272 1.00 44.41 107 ASN D O 1
ATOM 9285 N N . MET D 1 92 ? 21.953 -22.898 -54.256 1.00 45.24 108 MET D N 1
ATOM 9286 C CA . MET D 1 92 ? 21.480 -24.310 -54.241 1.00 45.85 108 MET D CA 1
ATOM 9287 C C . MET D 1 92 ? 22.129 -25.077 -53.079 1.00 41.08 108 MET D C 1
ATOM 9288 O O . MET D 1 92 ? 21.417 -25.908 -52.486 1.00 40.00 108 MET D O 1
ATOM 9293 N N . LEU D 1 93 ? 23.400 -24.823 -52.753 1.00 38.33 109 LEU D N 1
ATOM 9294 C CA . LEU D 1 93 ? 24.096 -25.567 -51.663 1.00 37.72 109 LEU D CA 1
ATOM 9295 C C . LEU D 1 93 ? 23.315 -25.345 -50.371 1.00 36.04 109 LEU D C 1
ATOM 9296 O O . LEU D 1 93 ? 23.090 -26.325 -49.647 1.00 34.25 109 LEU D O 1
ATOM 9301 N N . LYS D 1 94 ? 22.943 -24.093 -50.110 1.00 35.73 110 LYS D N 1
ATOM 9302 C CA . LYS D 1 94 ? 22.245 -23.663 -48.878 1.00 37.82 110 LYS D CA 1
ATOM 9303 C C . LYS D 1 94 ? 20.840 -24.287 -48.854 1.00 37.22 110 LYS D C 1
ATOM 9304 O O . LYS D 1 94 ? 20.413 -24.734 -47.777 1.00 35.15 110 LYS D O 1
ATOM 9310 N N . VAL D 1 95 ? 20.140 -24.307 -49.988 1.00 38.66 111 VAL D N 1
ATOM 9311 C CA . VAL D 1 95 ? 18.773 -24.900 -50.087 1.00 38.24 111 VAL D CA 1
ATOM 9312 C C . VAL D 1 95 ? 18.862 -26.393 -49.753 1.00 36.14 111 VAL D C 1
ATOM 9313 O O . VAL D 1 95 ? 18.035 -26.886 -48.965 1.00 34.63 111 VAL D O 1
ATOM 9317 N N . VAL D 1 96 ? 19.832 -27.092 -50.333 1.00 35.39 112 VAL D N 1
ATOM 9318 C CA . VAL D 1 96 ? 19.917 -28.571 -50.201 1.00 36.58 112 VAL D CA 1
ATOM 9319 C C . VAL D 1 96 ? 20.455 -28.917 -48.809 1.00 36.50 112 VAL D C 1
ATOM 9320 O O . VAL D 1 96 ? 20.000 -29.930 -48.279 1.00 34.21 112 VAL D O 1
ATOM 9324 N N . SER D 1 97 ? 21.374 -28.120 -48.250 1.00 31.58 113 SER D N 1
ATOM 9325 C CA . SER D 1 97 ? 21.874 -28.296 -46.863 1.00 34.25 113 SER D CA 1
ATOM 9326 C C . SER D 1 97 ? 20.720 -28.159 -45.861 1.00 31.91 113 SER D C 1
ATOM 9327 O O . SER D 1 97 ? 20.684 -28.931 -44.907 1.00 32.31 113 SER D O 1
ATOM 9330 N N . ARG D 1 98 ? 19.819 -27.205 -46.048 1.00 31.74 114 ARG D N 1
ATOM 9331 C CA . ARG D 1 98 ? 18.729 -26.975 -45.069 1.00 31.86 114 ARG D CA 1
ATOM 9332 C C . ARG D 1 98 ? 17.677 -28.080 -45.205 1.00 33.26 114 ARG D C 1
ATOM 9333 O O . ARG D 1 98 ? 17.160 -28.515 -44.161 1.00 36.14 114 ARG D O 1
ATOM 9341 N N . MET D 1 99 ? 17.393 -28.541 -46.422 1.00 32.11 115 MET D N 1
ATOM 9342 C CA . MET D 1 99 ? 16.386 -29.602 -46.661 1.00 34.55 115 MET D CA 1
ATOM 9343 C C . MET D 1 99 ? 16.945 -30.934 -46.151 1.00 35.10 115 MET D C 1
ATOM 9344 O O . MET D 1 99 ? 16.209 -31.670 -45.466 1.00 36.61 115 MET D O 1
ATOM 9349 N N . HIS D 1 100 ? 18.224 -31.204 -46.390 1.00 33.99 116 HIS D N 1
ATOM 9350 C CA . HIS D 1 100 ? 18.933 -32.358 -45.789 1.00 32.77 116 HIS D CA 1
ATOM 9351 C C . HIS D 1 100 ? 18.886 -32.295 -44.255 1.00 35.03 116 HIS D C 1
ATOM 9352 O O . HIS D 1 100 ? 18.611 -33.330 -43.625 1.00 34.79 116 HIS D O 1
ATOM 9359 N N . ARG D 1 101 ? 19.190 -31.141 -43.670 1.00 32.37 117 ARG D N 1
ATOM 9360 C CA . ARG D 1 101 ? 19.103 -30.926 -42.204 1.00 33.51 117 ARG D CA 1
ATOM 9361 C C . ARG D 1 101 ? 17.674 -31.246 -41.702 1.00 34.70 117 ARG D C 1
ATOM 9362 O O . ARG D 1 101 ? 17.554 -31.836 -40.627 1.00 31.41 117 ARG D O 1
ATOM 9370 N N . VAL D 1 102 ? 16.621 -30.869 -42.432 1.00 34.70 118 VAL D N 1
ATOM 9371 C CA . VAL D 1 102 ? 15.227 -31.251 -42.041 1.00 35.60 118 VAL D CA 1
ATOM 9372 C C . VAL D 1 102 ? 15.125 -32.786 -41.978 1.00 34.76 118 VAL D C 1
ATOM 9373 O O . VAL D 1 102 ? 14.614 -33.306 -40.981 1.00 35.97 118 VAL D O 1
ATOM 9377 N N . SER D 1 103 ? 15.624 -33.496 -42.985 1.00 34.65 119 SER D N 1
ATOM 9378 C CA . SER D 1 103 ? 15.589 -34.975 -43.012 1.00 35.85 119 SER D CA 1
ATOM 9379 C C . SER D 1 103 ? 16.383 -35.536 -41.820 1.00 34.31 119 SER D C 1
ATOM 9380 O O . SER D 1 103 ? 15.901 -36.483 -41.215 1.00 31.75 119 SER D O 1
ATOM 9383 N N . VAL D 1 104 ? 17.517 -34.939 -41.430 1.00 32.89 120 VAL D N 1
ATOM 9384 C CA . VAL D 1 104 ? 18.351 -35.443 -40.299 1.00 30.80 120 VAL D CA 1
ATOM 9385 C C . VAL D 1 104 ? 17.594 -35.274 -38.969 1.00 30.51 120 VAL D C 1
ATOM 9386 O O . VAL D 1 104 ? 17.641 -36.217 -38.148 1.00 31.49 120 VAL D O 1
ATOM 9390 N N . ILE D 1 105 ? 16.950 -34.125 -38.756 1.00 30.53 121 ILE D N 1
ATOM 9391 C CA . ILE D 1 105 ? 16.075 -33.863 -37.570 1.00 31.45 121 ILE D CA 1
ATOM 9392 C C . ILE D 1 105 ? 14.921 -34.883 -37.581 1.00 30.26 121 ILE D C 1
ATOM 9393 O O . ILE D 1 105 ? 14.721 -35.539 -36.557 1.00 30.23 121 ILE D O 1
ATOM 9398 N N . LEU D 1 106 ? 14.221 -35.046 -38.702 1.00 29.56 122 LEU D N 1
ATOM 9399 C CA . LEU D 1 106 ? 13.074 -35.991 -38.805 1.00 32.64 122 LEU D CA 1
ATOM 9400 C C . LEU D 1 106 ? 13.541 -37.405 -38.440 1.00 33.27 122 LEU D C 1
ATOM 9401 O O . LEU D 1 106 ? 12.817 -38.097 -37.702 1.00 37.20 122 LEU D O 1
ATOM 9406 N N . LYS D 1 107 ? 14.730 -37.807 -38.878 1.00 33.41 123 LYS D N 1
ATOM 9407 C CA . LYS D 1 107 ? 15.336 -39.114 -38.514 1.00 35.49 123 LYS D CA 1
ATOM 9408 C C . LYS D 1 107 ? 15.447 -39.221 -36.990 1.00 36.40 123 LYS D C 1
ATOM 9409 O O . LYS D 1 107 ? 15.051 -40.271 -36.447 1.00 33.70 123 LYS D O 1
ATOM 9415 N N . LEU D 1 108 ? 15.938 -38.182 -36.309 1.00 35.41 124 LEU D N 1
ATOM 9416 C CA . LEU D 1 108 ? 16.031 -38.212 -34.827 1.00 36.26 124 LEU D CA 1
ATOM 9417 C C . LEU D 1 108 ? 14.627 -38.325 -34.231 1.00 35.20 124 LEU D C 1
ATOM 9418 O O . LEU D 1 108 ? 14.489 -39.050 -33.264 1.00 33.89 124 LEU D O 1
ATOM 9423 N N . LEU D 1 109 ? 13.657 -37.577 -34.758 1.00 33.02 125 LEU D N 1
ATOM 9424 C CA . LEU D 1 109 ? 12.265 -37.568 -34.242 1.00 34.58 125 LEU D CA 1
ATOM 9425 C C . LEU D 1 109 ? 11.631 -38.960 -34.379 1.00 34.84 125 LEU D C 1
ATOM 9426 O O . LEU D 1 109 ? 10.854 -39.328 -33.492 1.00 34.71 125 LEU D O 1
ATOM 9431 N N . VAL D 1 110 ? 11.927 -39.685 -35.453 1.00 36.64 126 VAL D N 1
ATOM 9432 C CA . VAL D 1 110 ? 11.486 -41.099 -35.640 1.00 36.42 126 VAL D CA 1
ATOM 9433 C C . VAL D 1 110 ? 12.124 -41.944 -34.531 1.00 37.34 126 VAL D C 1
ATOM 9434 O O . VAL D 1 110 ? 11.391 -42.698 -33.899 1.00 38.91 126 VAL D O 1
ATOM 9438 N N . GLN D 1 111 ? 13.421 -41.778 -34.267 1.00 36.14 127 GLN D N 1
ATOM 9439 C CA . GLN D 1 111 ? 14.180 -42.579 -33.262 1.00 39.34 127 GLN D CA 1
ATOM 9440 C C . GLN D 1 111 ? 13.693 -42.233 -31.851 1.00 35.71 127 GLN D C 1
ATOM 9441 O O . GLN D 1 111 ? 13.732 -43.114 -30.983 1.00 34.27 127 GLN D O 1
ATOM 9447 N N . GLN D 1 112 ? 13.239 -40.998 -31.647 1.00 33.02 128 GLN D N 1
ATOM 9448 C CA . GLN D 1 112 ? 12.844 -40.446 -30.324 1.00 33.93 128 GLN D CA 1
ATOM 9449 C C . GLN D 1 112 ? 11.652 -41.224 -29.733 1.00 34.46 128 GLN D C 1
ATOM 9450 O O . GLN D 1 112 ? 11.510 -41.259 -28.499 1.00 35.06 128 GLN D O 1
ATOM 9456 N N . PHE D 1 113 ? 10.816 -41.869 -30.546 1.00 36.60 129 PHE D N 1
ATOM 9457 C CA . PHE D 1 113 ? 9.707 -42.710 -30.006 1.00 36.85 129 PHE D CA 1
ATOM 9458 C C . PHE D 1 113 ? 10.251 -43.819 -29.098 1.00 37.42 129 PHE D C 1
ATOM 9459 O O . PHE D 1 113 ? 9.552 -44.211 -28.158 1.00 37.72 129 PHE D O 1
ATOM 9467 N N . SER D 1 114 ? 11.466 -44.303 -29.362 1.00 36.57 130 SER D N 1
ATOM 9468 C CA . SER D 1 114 ? 12.142 -45.339 -28.543 1.00 37.74 130 SER D CA 1
ATOM 9469 C C . SER D 1 114 ? 12.104 -44.950 -27.057 1.00 37.51 130 SER D C 1
ATOM 9470 O O . SER D 1 114 ? 11.995 -45.856 -26.196 1.00 37.53 130 SER D O 1
ATOM 9473 N N . ILE D 1 115 ? 12.224 -43.659 -26.746 1.00 34.73 131 ILE D N 1
ATOM 9474 C CA . ILE D 1 115 ? 12.277 -43.183 -25.334 1.00 37.04 131 ILE D CA 1
ATOM 9475 C C . ILE D 1 115 ? 10.893 -43.342 -24.693 1.00 36.00 131 ILE D C 1
ATOM 9476 O O . ILE D 1 115 ? 10.805 -43.886 -23.576 1.00 33.79 131 ILE D O 1
ATOM 9481 N N . LEU D 1 116 ? 9.847 -42.897 -25.381 1.00 35.48 132 LEU D N 1
ATOM 9482 C CA . LEU D 1 116 ? 8.482 -42.945 -24.814 1.00 40.79 132 LEU D CA 1
ATOM 9483 C C . LEU D 1 116 ? 8.015 -44.407 -24.758 1.00 41.73 132 LEU D C 1
ATOM 9484 O O . LEU D 1 116 ? 7.156 -44.717 -23.928 1.00 44.21 132 LEU D O 1
ATOM 9489 N N . GLU D 1 117 ? 8.625 -45.295 -25.538 1.00 41.84 133 GLU D N 1
ATOM 9490 C CA . GLU D 1 117 ? 8.285 -46.740 -25.502 1.00 42.77 133 GLU D CA 1
ATOM 9491 C C . GLU D 1 117 ? 8.817 -47.403 -24.221 1.00 42.53 133 GLU D C 1
ATOM 9492 O O . GLU D 1 117 ? 8.387 -48.556 -23.949 1.00 36.30 133 GLU D O 1
ATOM 9498 N N . THR D 1 118 ? 9.680 -46.736 -23.436 1.00 38.09 134 THR D N 1
ATOM 9499 C CA . THR D 1 118 ? 10.138 -47.254 -22.108 1.00 36.10 134 THR D CA 1
ATOM 9500 C C . THR D 1 118 ? 9.045 -47.050 -21.055 1.00 35.28 134 THR D C 1
ATOM 9501 O O . THR D 1 118 ? 9.243 -47.490 -19.916 1.00 37.51 134 THR D O 1
ATOM 9505 N N . MET D 1 119 ? 7.962 -46.359 -21.407 1.00 34.68 135 MET D N 1
ATOM 9506 C CA . MET D 1 119 ? 6.750 -46.213 -20.563 1.00 37.26 135 MET D CA 1
ATOM 9507 C C . MET D 1 119 ? 5.779 -47.348 -20.914 1.00 38.46 135 MET D C 1
ATOM 9508 O O . MET D 1 119 ? 5.400 -47.455 -22.093 1.00 35.87 135 MET D O 1
ATOM 9513 N N . THR D 1 120 ? 5.417 -48.184 -19.941 1.00 41.02 136 THR D N 1
ATOM 9514 C CA . THR D 1 120 ? 4.423 -49.276 -20.131 1.00 39.86 136 THR D CA 1
ATOM 9515 C C . THR D 1 120 ? 3.036 -48.651 -20.306 1.00 37.23 136 THR D C 1
ATOM 9516 O O . THR D 1 120 ? 2.813 -47.538 -19.797 1.00 40.36 136 THR D O 1
ATOM 9520 N N . ALA D 1 121 ? 2.133 -49.354 -20.988 1.00 38.54 137 ALA D N 1
ATOM 9521 C CA . ALA D 1 121 ? 0.689 -49.023 -21.104 1.00 38.19 137 ALA D CA 1
ATOM 9522 C C . ALA D 1 121 ? 0.035 -48.922 -19.713 1.00 34.52 137 ALA D C 1
ATOM 9523 O O . ALA D 1 121 ? -0.787 -48.001 -19.505 1.00 38.67 137 ALA D O 1
ATOM 9525 N N . LEU D 1 122 ? 0.412 -49.807 -18.791 1.00 38.20 138 LEU D N 1
ATOM 9526 C CA . LEU D 1 122 ? -0.087 -49.853 -17.379 1.00 40.21 138 LEU D CA 1
ATOM 9527 C C . LEU D 1 122 ? 0.279 -48.546 -16.656 1.00 41.01 138 LEU D C 1
ATOM 9528 O O . LEU D 1 122 ? -0.620 -47.908 -16.065 1.00 40.37 138 LEU D O 1
ATOM 9533 N N . ASP D 1 123 ? 1.544 -48.123 -16.727 1.00 39.10 139 ASP D N 1
ATOM 9534 C CA . ASP D 1 123 ? 2.014 -46.856 -16.101 1.00 39.22 139 ASP D CA 1
ATOM 9535 C C . ASP D 1 123 ? 1.362 -45.660 -16.810 1.00 37.07 139 ASP D C 1
ATOM 9536 O O . ASP D 1 123 ? 0.932 -44.704 -16.128 1.00 37.01 139 ASP D O 1
ATOM 9541 N N . PHE D 1 124 ? 1.242 -45.696 -18.134 1.00 38.00 140 PHE D N 1
ATOM 9542 C CA . PHE D 1 124 ? 0.572 -44.606 -18.888 1.00 39.53 140 PHE D CA 1
ATOM 9543 C C . PHE D 1 124 ? -0.890 -44.502 -18.431 1.00 38.97 140 PHE D C 1
ATOM 9544 O O . PHE D 1 124 ? -1.429 -43.388 -18.273 1.00 36.71 140 PHE D O 1
ATOM 9552 N N . ASN D 1 125 ? -1.531 -45.648 -18.215 1.00 42.49 141 ASN D N 1
ATOM 9553 C CA . ASN D 1 125 ? -2.945 -45.724 -17.744 1.00 42.66 141 ASN D CA 1
ATOM 9554 C C . ASN D 1 125 ? -3.112 -44.998 -16.397 1.00 45.30 141 ASN D C 1
ATOM 9555 O O . ASN D 1 125 ? -4.232 -44.539 -16.120 1.00 45.50 141 ASN D O 1
ATOM 9560 N N . ASP D 1 126 ? -2.064 -44.865 -15.577 1.00 43.05 142 ASP D N 1
ATOM 9561 C CA . ASP D 1 126 ? -2.204 -44.246 -14.230 1.00 44.50 142 ASP D CA 1
ATOM 9562 C C . ASP D 1 126 ? -2.287 -42.722 -14.315 1.00 43.61 142 ASP D C 1
ATOM 9563 O O . ASP D 1 126 ? -2.658 -42.122 -13.291 1.00 49.42 142 ASP D O 1
ATOM 9568 N N . PHE D 1 127 ? -1.993 -42.088 -15.454 1.00 43.84 143 PHE D N 1
ATOM 9569 C CA . PHE D 1 127 ? -2.109 -40.607 -15.541 1.00 39.08 143 PHE D CA 1
ATOM 9570 C C . PHE D 1 127 ? -2.891 -40.136 -16.770 1.00 38.89 143 PHE D C 1
ATOM 9571 O O . PHE D 1 127 ? -3.174 -38.937 -16.821 1.00 41.11 143 PHE D O 1
ATOM 9579 N N . ARG D 1 128 ? -3.293 -40.999 -17.699 1.00 43.82 144 ARG D N 1
ATOM 9580 C CA . ARG D 1 128 ? -3.893 -40.509 -18.968 1.00 50.33 144 ARG D CA 1
ATOM 9581 C C . ARG D 1 128 ? -5.228 -39.790 -18.722 1.00 51.80 144 ARG D C 1
ATOM 9582 O O . ARG D 1 128 ? -5.565 -38.906 -19.541 1.00 54.85 144 ARG D O 1
ATOM 9590 N N . GLU D 1 129 ? -5.945 -40.115 -17.640 1.00 52.61 145 GLU D N 1
ATOM 9591 C CA . GLU D 1 129 ? -7.270 -39.508 -17.308 1.00 52.99 145 GLU D CA 1
ATOM 9592 C C . GLU D 1 129 ? -7.093 -37.994 -17.105 1.00 47.61 145 GLU D C 1
ATOM 9593 O O . GLU D 1 129 ? -7.988 -37.233 -17.491 1.00 50.90 145 GLU D O 1
ATOM 9599 N N . TYR D 1 130 ? -5.957 -37.579 -16.541 1.00 47.11 146 TYR D N 1
ATOM 9600 C CA . TYR D 1 130 ? -5.624 -36.171 -16.203 1.00 49.33 146 TYR D CA 1
ATOM 9601 C C . TYR D 1 130 ? -5.288 -35.340 -17.452 1.00 52.64 146 TYR D C 1
ATOM 9602 O O . TYR D 1 130 ? -5.146 -34.121 -17.288 1.00 55.54 146 TYR D O 1
ATOM 9611 N N . LEU D 1 131 ? -5.114 -35.967 -18.623 1.00 51.16 147 LEU D N 1
ATOM 9612 C CA . LEU D 1 131 ? -4.768 -35.281 -19.900 1.00 51.24 147 LEU D CA 1
ATOM 9613 C C . LEU D 1 131 ? -6.035 -34.868 -20.642 1.00 50.86 147 LEU D C 1
ATOM 9614 O O . LEU D 1 131 ? -5.961 -33.901 -21.415 1.00 51.36 147 LEU D O 1
ATOM 9619 N N . SER D 1 132 ? -7.115 -35.641 -20.501 1.00 52.99 148 SER D N 1
ATOM 9620 C CA . SER D 1 132 ? -8.371 -35.453 -21.274 1.00 55.56 148 SER D CA 1
ATOM 9621 C C . SER D 1 132 ? -8.857 -34.014 -21.113 1.00 52.99 148 SER D C 1
ATOM 9622 O O . SER D 1 132 ? -8.794 -33.478 -20.011 1.00 52.27 148 SER D O 1
ATOM 9625 N N . PRO D 1 133 ? -9.328 -33.322 -22.183 1.00 55.34 149 PRO D N 1
ATOM 9626 C CA . PRO D 1 133 ? -9.424 -33.866 -23.538 1.00 52.90 149 PRO D CA 1
ATOM 9627 C C . PRO D 1 133 ? -8.336 -33.411 -24.530 1.00 54.27 149 PRO D C 1
ATOM 9628 O O . PRO D 1 133 ? -8.593 -33.439 -25.730 1.00 55.82 149 PRO D O 1
ATOM 9632 N N . ALA D 1 134 ? -7.169 -32.993 -24.027 1.00 52.37 150 ALA D N 1
ATOM 9633 C CA . ALA D 1 134 ? -6.005 -32.542 -24.836 1.00 52.41 150 ALA D CA 1
ATOM 9634 C C . ALA D 1 134 ? -5.519 -33.687 -25.737 1.00 53.31 150 ALA D C 1
ATOM 9635 O O . ALA D 1 134 ? -5.637 -34.854 -25.316 1.00 51.32 150 ALA D O 1
ATOM 9637 N N . SER D 1 135 ? -5.009 -33.382 -26.937 1.00 51.68 151 SER D N 1
ATOM 9638 C CA . SER D 1 135 ? -4.329 -34.379 -27.814 1.00 53.30 151 SER D CA 1
ATOM 9639 C C . SER D 1 135 ? -3.306 -33.710 -28.732 1.00 51.59 151 SER D C 1
ATOM 9640 O O . SER D 1 135 ? -3.372 -32.471 -28.914 1.00 49.76 151 SER D O 1
ATOM 9643 N N . GLY D 1 136 ? -2.449 -34.540 -29.335 1.00 49.06 152 GLY D N 1
ATOM 9644 C CA . GLY D 1 136 ? -1.497 -34.139 -30.386 1.00 50.70 152 GLY D CA 1
ATOM 9645 C C . GLY D 1 136 ? -2.205 -33.476 -31.553 1.00 51.70 152 GLY D C 1
ATOM 9646 O O . GLY D 1 136 ? -1.551 -32.726 -32.308 1.00 46.66 152 GLY D O 1
ATOM 9647 N N . PHE D 1 137 ? -3.516 -33.698 -31.677 1.00 50.81 153 PHE D N 1
ATOM 9648 C CA . PHE D 1 137 ? -4.377 -33.040 -32.694 1.00 51.14 153 PHE D CA 1
ATOM 9649 C C . PHE D 1 137 ? -4.281 -31.511 -32.564 1.00 48.17 153 PHE D C 1
ATOM 9650 O O . PHE D 1 137 ? -4.530 -30.804 -33.554 1.00 53.10 153 PHE D O 1
ATOM 9658 N N . GLN D 1 138 ? -3.939 -31.017 -31.373 1.00 45.22 154 GLN D N 1
ATOM 9659 C CA . GLN D 1 138 ? -3.886 -29.568 -31.051 1.00 45.44 154 GLN D CA 1
ATOM 9660 C C . GLN D 1 138 ? -2.460 -29.006 -31.215 1.00 45.25 154 GLN D C 1
ATOM 9661 O O . GLN D 1 138 ? -2.244 -27.854 -30.784 1.00 50.16 154 GLN D O 1
ATOM 9667 N N . SER D 1 139 ? -1.501 -29.763 -31.767 1.00 44.44 155 SER D N 1
ATOM 9668 C CA . SER D 1 139 ? -0.138 -29.231 -32.049 1.00 42.67 155 SER D CA 1
ATOM 9669 C C . SER D 1 139 ? -0.242 -28.260 -33.224 1.00 41.72 155 SER D C 1
ATOM 9670 O O . SER D 1 139 ? -0.390 -28.729 -34.362 1.00 44.10 155 SER D O 1
ATOM 9673 N N . LEU D 1 140 ? -0.240 -26.959 -32.933 1.00 40.86 156 LEU D N 1
ATOM 9674 C CA . LEU D 1 140 ? -0.155 -25.878 -33.944 1.00 43.65 156 LEU D CA 1
ATOM 9675 C C . LEU D 1 140 ? 1.009 -26.172 -34.905 1.00 42.95 156 LEU D C 1
ATOM 9676 O O . LEU D 1 140 ? 0.790 -26.183 -36.123 1.00 41.87 156 LEU D O 1
ATOM 9681 N N . GLN D 1 141 ? 2.204 -26.427 -34.367 1.00 40.76 157 GLN D N 1
ATOM 9682 C CA . GLN D 1 141 ? 3.443 -26.550 -35.181 1.00 37.98 157 GLN D CA 1
ATOM 9683 C C . GLN D 1 141 ? 3.343 -27.732 -36.151 1.00 38.13 157 GLN D C 1
ATOM 9684 O O . GLN D 1 141 ? 3.730 -27.543 -37.337 1.00 38.43 157 GLN D O 1
ATOM 9690 N N . PHE D 1 142 ? 2.846 -28.896 -35.702 1.00 37.06 158 PHE D N 1
ATOM 9691 C CA . PHE D 1 142 ? 2.683 -30.095 -36.568 1.00 37.06 158 PHE D CA 1
ATOM 9692 C C . PHE D 1 142 ? 1.820 -29.750 -37.787 1.00 39.20 158 PHE D C 1
ATOM 9693 O O . PHE D 1 142 ? 2.122 -30.222 -38.891 1.00 36.91 158 PHE D O 1
ATOM 9701 N N . ARG D 1 143 ? 0.747 -28.986 -37.583 1.00 40.37 159 ARG D N 1
ATOM 9702 C CA . ARG D 1 143 ? -0.189 -28.594 -38.668 1.00 41.31 159 ARG D CA 1
ATOM 9703 C C . ARG D 1 143 ? 0.513 -27.579 -39.576 1.00 37.65 159 ARG D C 1
ATOM 9704 O O . ARG D 1 143 ? 0.401 -27.724 -40.789 1.00 40.09 159 ARG D O 1
ATOM 9712 N N . LEU D 1 144 ? 1.182 -26.578 -39.005 1.00 38.06 160 LEU D N 1
ATOM 9713 C CA . LEU D 1 144 ? 1.981 -25.604 -39.800 1.00 44.00 160 LEU D CA 1
ATOM 9714 C C . LEU D 1 144 ? 2.950 -26.373 -40.716 1.00 41.32 160 LEU D C 1
ATOM 9715 O O . LEU D 1 144 ? 2.985 -26.086 -41.929 1.00 42.92 160 LEU D O 1
ATOM 9720 N N . LEU D 1 145 ? 3.695 -27.327 -40.156 1.00 38.52 161 LEU D N 1
ATOM 9721 C CA . LEU D 1 145 ? 4.668 -28.172 -40.901 1.00 39.84 161 LEU D CA 1
ATOM 9722 C C . LEU D 1 145 ? 3.970 -28.899 -42.060 1.00 40.24 161 LEU D C 1
ATOM 9723 O O . LEU D 1 145 ? 4.479 -28.844 -43.201 1.00 40.32 161 LEU D O 1
ATOM 9728 N N . GLU D 1 146 ? 2.878 -29.603 -41.776 1.00 39.56 162 GLU D N 1
ATOM 9729 C CA . GLU D 1 146 ? 2.075 -30.307 -42.806 1.00 39.00 162 GLU D CA 1
ATOM 9730 C C . GLU D 1 146 ? 1.684 -29.327 -43.914 1.00 40.42 162 GLU D C 1
ATOM 9731 O O . GLU D 1 146 ? 1.881 -29.671 -45.094 1.00 42.02 162 GLU D O 1
ATOM 9737 N N . ASN D 1 147 ? 1.164 -28.151 -43.546 1.00 41.19 163 ASN D N 1
ATOM 9738 C CA . ASN D 1 147 ? 0.616 -27.168 -44.515 1.00 41.73 163 ASN D CA 1
ATOM 9739 C C . ASN D 1 147 ? 1.766 -26.586 -45.333 1.00 44.07 163 ASN D C 1
ATOM 9740 O O . ASN D 1 147 ? 1.635 -26.494 -46.570 1.00 40.77 163 ASN D O 1
ATOM 9745 N N . LYS D 1 148 ? 2.857 -26.210 -44.666 1.00 41.42 164 LYS D N 1
ATOM 9746 C CA . LYS D 1 148 ? 3.975 -25.502 -45.330 1.00 40.54 164 LYS D CA 1
ATOM 9747 C C . LYS D 1 148 ? 4.687 -26.457 -46.306 1.00 41.75 164 LYS D C 1
ATOM 9748 O O . LYS D 1 148 ? 5.205 -25.953 -47.317 1.00 42.20 164 LYS D O 1
ATOM 9754 N N . ILE D 1 149 ? 4.741 -27.765 -46.023 1.00 39.81 165 ILE D N 1
ATOM 9755 C CA . ILE D 1 149 ? 5.298 -28.768 -46.976 1.00 40.55 165 ILE D CA 1
ATOM 9756 C C . ILE D 1 149 ? 4.318 -28.865 -48.155 1.00 44.36 165 ILE D C 1
ATOM 9757 O O . ILE D 1 149 ? 4.775 -28.852 -49.323 1.00 39.52 165 ILE D O 1
ATOM 9762 N N . GLY D 1 150 ? 3.018 -28.945 -47.856 1.00 42.08 166 GLY D N 1
ATOM 9763 C CA . GLY D 1 150 ? 1.946 -28.795 -48.862 1.00 45.95 166 GLY D CA 1
ATOM 9764 C C . GLY D 1 150 ? 0.864 -29.857 -48.772 1.00 46.80 166 GLY D C 1
ATOM 9765 O O . GLY D 1 150 ? 0.297 -30.184 -49.817 1.00 48.68 166 GLY D O 1
ATOM 9766 N N . VAL D 1 151 ? 0.564 -30.382 -47.582 1.00 48.21 167 VAL D N 1
ATOM 9767 C CA . VAL D 1 151 ? -0.637 -31.247 -47.367 1.00 50.92 167 VAL D CA 1
ATOM 9768 C C . VAL D 1 151 ? -1.884 -30.392 -47.644 1.00 51.97 167 VAL D C 1
ATOM 9769 O O . VAL D 1 151 ? -2.005 -29.303 -47.035 1.00 50.25 167 VAL D O 1
ATOM 9773 N N . LEU D 1 152 ? -2.758 -30.835 -48.552 1.00 54.26 168 LEU D N 1
ATOM 9774 C CA . LEU D 1 152 ? -3.973 -30.059 -48.933 1.00 58.92 168 LEU D CA 1
ATOM 9775 C C . LEU D 1 152 ? -5.134 -30.403 -47.994 1.00 55.16 168 LEU D C 1
ATOM 9776 O O . LEU D 1 152 ? -5.367 -31.593 -47.736 1.00 52.87 168 LEU D O 1
ATOM 9781 N N . GLN D 1 153 ? -5.798 -29.369 -47.473 1.00 60.02 169 GLN D N 1
ATOM 9782 C CA . GLN D 1 153 ? -7.061 -29.462 -46.693 1.00 62.86 169 GLN D CA 1
ATOM 9783 C C . GLN D 1 153 ? -8.003 -30.463 -47.388 1.00 63.18 169 GLN D C 1
ATOM 9784 O O . GLN D 1 153 ? -8.447 -31.412 -46.708 1.00 59.79 169 GLN D O 1
ATOM 9790 N N . ASN D 1 154 ? -8.240 -30.283 -48.697 1.00 67.99 170 ASN D N 1
ATOM 9791 C CA . ASN D 1 154 ? -9.052 -31.167 -49.588 1.00 71.45 170 ASN D CA 1
ATOM 9792 C C . ASN D 1 154 ? -8.818 -32.654 -49.309 1.00 70.55 170 ASN D C 1
ATOM 9793 O O . ASN D 1 154 ? -9.791 -33.424 -49.381 1.00 71.32 170 ASN D O 1
ATOM 9798 N N . MET D 1 155 ? -7.557 -33.045 -49.094 1.00 68.61 171 MET D N 1
ATOM 9799 C CA . MET D 1 155 ? -7.080 -34.450 -49.203 1.00 60.42 171 MET D CA 1
ATOM 9800 C C . MET D 1 155 ? -6.912 -35.091 -47.818 1.00 53.99 171 MET D C 1
ATOM 9801 O O . MET D 1 155 ? -6.688 -36.319 -47.772 1.00 57.22 171 MET D O 1
ATOM 9806 N N . ARG D 1 156 ? -7.033 -34.325 -46.728 1.00 53.96 172 ARG D N 1
ATOM 9807 C CA . ARG D 1 156 ? -6.865 -34.869 -45.346 1.00 56.71 172 ARG D CA 1
ATOM 9808 C C . ARG D 1 156 ? -8.024 -35.824 -45.030 1.00 58.79 172 ARG D C 1
ATOM 9809 O O . ARG D 1 156 ? -9.166 -35.489 -45.368 1.00 57.38 172 ARG D O 1
ATOM 9817 N N . VAL D 1 157 ? -7.741 -36.962 -44.396 1.00 59.93 173 VAL D N 1
ATOM 9818 C CA . VAL D 1 157 ? -8.795 -37.810 -43.765 1.00 62.76 173 VAL D CA 1
ATOM 9819 C C . VAL D 1 157 ? -9.484 -36.938 -42.713 1.00 66.90 173 VAL D C 1
ATOM 9820 O O . VAL D 1 157 ? -8.803 -36.316 -41.894 1.00 65.05 173 VAL D O 1
ATOM 9824 N N . PRO D 1 158 ? -10.832 -36.796 -42.723 1.00 64.51 174 PRO D N 1
ATOM 9825 C CA . PRO D 1 158 ? -11.518 -36.046 -41.675 1.00 65.25 174 PRO D CA 1
ATOM 9826 C C . PRO D 1 158 ? -11.533 -36.923 -40.419 1.00 60.80 174 PRO D C 1
ATOM 9827 O O . PRO D 1 158 ? -11.643 -38.124 -40.560 1.00 60.15 174 PRO D O 1
ATOM 9831 N N . TYR D 1 159 ? -11.369 -36.319 -39.243 1.00 61.66 175 TYR D N 1
ATOM 9832 C CA . TYR D 1 159 ? -11.514 -37.019 -37.940 1.00 64.60 175 TYR D CA 1
ATOM 9833 C C . TYR D 1 159 ? -12.833 -36.570 -37.316 1.00 57.58 175 TYR D C 1
ATOM 9834 O O . TYR D 1 159 ? -13.072 -35.348 -37.237 1.00 55.59 175 TYR D O 1
ATOM 9843 N N . ASN D 1 160 ? -13.680 -37.520 -36.934 1.00 56.74 176 ASN D N 1
ATOM 9844 C CA . ASN D 1 160 ? -14.965 -37.196 -36.267 1.00 60.96 176 ASN D CA 1
ATOM 9845 C C . ASN D 1 160 ? -15.762 -36.264 -37.187 1.00 54.67 176 ASN D C 1
ATOM 9846 O O . ASN D 1 160 ? -16.366 -35.291 -36.679 1.00 59.63 176 ASN D O 1
ATOM 9851 N N . ARG D 1 161 ? -15.690 -36.513 -38.497 1.00 48.17 177 ARG D N 1
ATOM 9852 C CA . ARG D 1 161 ? -16.474 -35.812 -39.549 1.00 53.21 177 ARG D CA 1
ATOM 9853 C C . ARG D 1 161 ? -16.179 -34.309 -39.549 1.00 61.05 177 ARG D C 1
ATOM 9854 O O . ARG D 1 161 ? -17.090 -33.544 -39.930 1.00 70.25 177 ARG D O 1
ATOM 9862 N N . ARG D 1 162 ? -14.976 -33.881 -39.160 1.00 64.07 178 ARG D N 1
ATOM 9863 C CA . ARG D 1 162 ? -14.692 -32.425 -39.019 1.00 66.87 178 ARG D CA 1
ATOM 9864 C C . ARG D 1 162 ? -13.294 -32.049 -39.527 1.00 63.73 178 ARG D C 1
ATOM 9865 O O . ARG D 1 162 ? -12.412 -32.906 -39.590 1.00 63.28 178 ARG D O 1
ATOM 9873 N N . HIS D 1 163 ? -13.169 -30.782 -39.909 1.00 66.30 179 HIS D N 1
ATOM 9874 C CA . HIS D 1 163 ? -11.947 -30.082 -40.386 1.00 65.50 179 HIS D CA 1
ATOM 9875 C C . HIS D 1 163 ? -10.922 -30.035 -39.243 1.00 56.59 179 HIS D C 1
ATOM 9876 O O . HIS D 1 163 ? -11.319 -29.699 -38.114 1.00 56.17 179 HIS D O 1
ATOM 9883 N N . TYR D 1 164 ? -9.653 -30.351 -39.517 1.00 51.09 180 TYR D N 1
ATOM 9884 C CA . TYR D 1 164 ? -8.555 -30.375 -38.510 1.00 50.76 180 TYR D CA 1
ATOM 9885 C C . TYR D 1 164 ? -8.454 -29.022 -37.789 1.00 48.25 180 TYR D C 1
ATOM 9886 O O . TYR D 1 164 ? -8.021 -28.988 -36.612 1.00 47.40 180 TYR D O 1
ATOM 9895 N N . ARG D 1 165 ? -8.809 -27.931 -38.475 1.00 52.24 181 ARG D N 1
ATOM 9896 C CA . ARG D 1 165 ? -8.597 -26.534 -37.989 1.00 60.34 181 ARG D CA 1
ATOM 9897 C C . ARG D 1 165 ? -9.633 -26.123 -36.924 1.00 55.23 181 ARG D C 1
ATOM 9898 O O . ARG D 1 165 ? -9.389 -25.111 -36.258 1.00 54.93 181 ARG D O 1
ATOM 9906 N N . ASP D 1 166 ? -10.714 -26.885 -36.735 1.00 57.68 182 ASP D N 1
ATOM 9907 C CA . ASP D 1 166 ? -11.732 -26.638 -35.671 1.00 67.75 182 ASP D CA 1
ATOM 9908 C C . ASP D 1 166 ? -11.036 -26.618 -34.306 1.00 69.83 182 ASP D C 1
ATOM 9909 O O . ASP D 1 166 ? -11.315 -25.705 -33.511 1.00 77.07 182 ASP D O 1
ATOM 9914 N N . ASN D 1 167 ? -10.142 -27.586 -34.076 1.00 73.38 183 ASN D N 1
ATOM 9915 C CA . ASN D 1 167 ? -9.357 -27.773 -32.823 1.00 72.33 183 ASN D CA 1
ATOM 9916 C C . ASN D 1 167 ? -8.557 -26.511 -32.457 1.00 71.86 183 ASN D C 1
ATOM 9917 O O . ASN D 1 167 ? -7.853 -26.554 -31.414 1.00 71.42 183 ASN D O 1
ATOM 9922 N N . PHE D 1 168 ? -8.622 -25.445 -33.270 1.00 62.57 184 PHE D N 1
ATOM 9923 C CA . PHE D 1 168 ? -7.841 -24.194 -33.066 1.00 62.15 184 PHE D CA 1
ATOM 9924 C C . PHE D 1 168 ? -8.752 -22.970 -33.176 1.00 62.83 184 PHE D C 1
ATOM 9925 O O . PHE D 1 168 ? -9.688 -22.979 -33.994 1.00 60.32 184 PHE D O 1
ATOM 9933 N N . LYS D 1 169 ? -8.440 -21.935 -32.395 1.00 62.20 185 LYS D N 1
ATOM 9934 C CA . LYS D 1 169 ? -9.256 -20.699 -32.293 1.00 64.40 185 LYS D CA 1
ATOM 9935 C C . LYS D 1 169 ? -8.318 -19.488 -32.290 1.00 62.22 185 LYS D C 1
ATOM 9936 O O . LYS D 1 169 ? -7.106 -19.696 -32.115 1.00 58.25 185 LYS D O 1
ATOM 9942 N N . GLY D 1 170 ? -8.867 -18.284 -32.512 1.00 59.23 186 GLY D N 1
ATOM 9943 C CA . GLY D 1 170 ? -8.140 -17.000 -32.436 1.00 58.33 186 GLY D CA 1
ATOM 9944 C C . GLY D 1 170 ? -6.947 -16.950 -33.380 1.00 59.08 186 GLY D C 1
ATOM 9945 O O . GLY D 1 170 ? -7.088 -17.420 -34.524 1.00 58.06 186 GLY D O 1
ATOM 9946 N N . GLU D 1 171 ? -5.820 -16.403 -32.904 1.00 61.51 187 GLU D N 1
ATOM 9947 C CA . GLU D 1 171 ? -4.543 -16.226 -33.656 1.00 65.86 187 GLU D CA 1
ATOM 9948 C C . GLU D 1 171 ? -4.071 -17.557 -34.262 1.00 64.30 187 GLU D C 1
ATOM 9949 O O . GLU D 1 171 ? -3.661 -17.553 -35.443 1.00 64.17 187 GLU D O 1
ATOM 9955 N N . GLU D 1 172 ? -4.092 -18.640 -33.481 1.00 58.81 188 GLU D N 1
ATOM 9956 C CA . GLU D 1 172 ? -3.619 -19.981 -33.928 1.00 58.21 188 GLU D CA 1
ATOM 9957 C C . GLU D 1 172 ? -4.434 -20.414 -35.149 1.00 58.50 188 GLU D C 1
ATOM 9958 O O . GLU D 1 172 ? -3.828 -20.948 -36.099 1.00 56.05 188 GLU D O 1
ATOM 9964 N N . ASN D 1 173 ? -5.748 -20.173 -35.131 1.00 57.67 189 ASN D N 1
ATOM 9965 C CA . ASN D 1 173 ? -6.649 -20.531 -36.259 1.00 59.70 189 ASN D CA 1
ATOM 9966 C C . ASN D 1 173 ? -6.244 -19.720 -37.494 1.00 61.17 189 ASN D C 1
ATOM 9967 O O . ASN D 1 173 ? -6.229 -20.304 -38.584 1.00 57.79 189 ASN D O 1
ATOM 9972 N N . GLU D 1 174 ? -5.911 -18.439 -37.320 1.00 63.61 190 GLU D N 1
ATOM 9973 C CA . GLU D 1 174 ? -5.570 -17.523 -38.442 1.00 69.12 190 GLU D CA 1
ATOM 9974 C C . GLU D 1 174 ? -4.203 -17.913 -39.004 1.00 63.05 190 GLU D C 1
ATOM 9975 O O . GLU D 1 174 ? -4.075 -18.006 -40.234 1.00 63.84 190 GLU D O 1
ATOM 9981 N N . LEU D 1 175 ? -3.232 -18.144 -38.122 1.00 60.65 191 LEU D N 1
ATOM 9982 C CA . LEU D 1 175 ? -1.857 -18.569 -38.494 1.00 58.03 191 LEU D CA 1
ATOM 9983 C C . LEU D 1 175 ? -1.944 -19.813 -39.387 1.00 54.84 191 LEU D C 1
ATOM 9984 O O . LEU D 1 175 ? -1.173 -19.883 -40.358 1.00 55.70 191 LEU D O 1
ATOM 9989 N N . LEU D 1 176 ? -2.888 -20.719 -39.108 1.00 50.16 192 LEU D N 1
ATOM 9990 C CA . LEU D 1 176 ? -3.078 -21.973 -39.884 1.00 51.16 192 LEU D CA 1
ATOM 9991 C C . LEU D 1 176 ? -3.720 -21.679 -41.241 1.00 49.97 192 LEU D C 1
ATOM 9992 O O . LEU D 1 176 ? -3.327 -22.342 -42.220 1.00 47.69 192 LEU D O 1
ATOM 9997 N N . LEU D 1 177 ? -4.657 -20.733 -41.316 1.00 57.54 193 LEU D N 1
ATOM 9998 C CA . LEU D 1 177 ? -5.248 -20.301 -42.615 1.00 60.11 193 LEU D CA 1
ATOM 9999 C C . LEU D 1 177 ? -4.120 -19.798 -43.511 1.00 53.91 193 LEU D C 1
ATOM 10000 O O . LEU D 1 177 ? -3.996 -20.300 -44.640 1.00 56.25 193 LEU D O 1
ATOM 10005 N N . LYS D 1 178 ? -3.359 -18.826 -43.007 1.00 57.47 194 LYS D N 1
ATOM 10006 C CA . LYS D 1 178 ? -2.158 -18.258 -43.677 1.00 61.65 194 LYS D CA 1
ATOM 10007 C C . LYS D 1 178 ? -1.283 -19.407 -44.198 1.00 59.12 194 LYS D C 1
ATOM 10008 O O . LYS D 1 178 ? -0.955 -19.389 -45.392 1.00 62.94 194 LYS D O 1
ATOM 10014 N N . SER D 1 179 ? -0.979 -20.399 -43.356 1.00 56.35 195 SER D N 1
ATOM 10015 C CA . SER D 1 179 ? -0.128 -21.563 -43.721 1.00 51.88 195 SER D CA 1
ATOM 10016 C C . SER D 1 179 ? -0.755 -22.328 -44.899 1.00 51.95 195 SER D C 1
ATOM 10017 O O . SER D 1 179 ? 0.008 -22.801 -45.758 1.00 51.02 195 SER D O 1
ATOM 10020 N N . GLU D 1 180 ? -2.088 -22.416 -44.979 1.00 55.24 196 GLU D N 1
ATOM 10021 C CA . GLU D 1 180 ? -2.785 -23.156 -46.074 1.00 57.48 196 GLU D CA 1
ATOM 10022 C C . GLU D 1 180 ? -2.786 -22.335 -47.366 1.00 56.71 196 GLU D C 1
ATOM 10023 O O . GLU D 1 180 ? -2.731 -22.962 -48.449 1.00 56.81 196 GLU D O 1
ATOM 10029 N N . GLN D 1 181 ? -2.868 -21.005 -47.248 1.00 54.96 197 GLN D N 1
ATOM 10030 C CA . GLN D 1 181 ? -3.089 -20.060 -48.378 1.00 55.78 197 GLN D CA 1
ATOM 10031 C C . GLN D 1 181 ? -1.750 -19.608 -48.972 1.00 54.75 197 GLN D C 1
ATOM 10032 O O . GLN D 1 181 ? -1.658 -19.507 -50.218 1.00 57.03 197 GLN D O 1
ATOM 10038 N N . GLU D 1 182 ? -0.753 -19.346 -48.126 1.00 52.34 198 GLU D N 1
ATOM 10039 C CA . GLU D 1 182 ? 0.616 -18.960 -48.567 1.00 52.90 198 GLU D CA 1
ATOM 10040 C C . GLU D 1 182 ? 1.215 -20.082 -49.428 1.00 47.38 198 GLU D C 1
ATOM 10041 O O . GLU D 1 182 ? 0.803 -21.230 -49.273 1.00 48.78 198 GLU D O 1
ATOM 10047 N N . LYS D 1 183 ? 2.150 -19.749 -50.319 1.00 53.84 199 LYS D N 1
ATOM 10048 C CA . LYS D 1 183 ? 2.801 -20.730 -51.235 1.00 52.54 199 LYS D CA 1
ATOM 10049 C C . LYS D 1 183 ? 3.484 -21.824 -50.408 1.00 49.64 199 LYS D C 1
ATOM 10050 O O . LYS D 1 183 ? 4.236 -21.480 -49.471 1.00 48.32 199 LYS D O 1
ATOM 10056 N N . THR D 1 184 ? 3.226 -23.088 -50.747 1.00 48.73 200 THR D N 1
ATOM 10057 C CA . THR D 1 184 ? 3.780 -24.276 -50.051 1.00 49.31 200 THR D CA 1
ATOM 10058 C C . THR D 1 184 ? 5.115 -24.655 -50.697 1.00 49.16 200 THR D C 1
ATOM 10059 O O . THR D 1 184 ? 5.372 -24.224 -51.838 1.00 49.02 200 THR D O 1
ATOM 10063 N N . LEU D 1 185 ? 5.932 -25.441 -50.001 1.00 45.26 201 LEU D N 1
ATOM 10064 C CA . LEU D 1 185 ? 7.171 -25.989 -50.601 1.00 43.50 201 LEU D CA 1
ATOM 10065 C C . LEU D 1 185 ? 6.827 -26.588 -51.972 1.00 41.09 201 LEU D C 1
ATOM 10066 O O . LEU D 1 185 ? 7.528 -26.285 -52.927 1.00 44.02 201 LEU D O 1
ATOM 10071 N N . LEU D 1 186 ? 5.778 -27.410 -52.041 1.00 43.93 202 LEU D N 1
ATOM 10072 C CA . LEU D 1 186 ? 5.302 -28.096 -53.274 1.00 46.21 202 LEU D CA 1
ATOM 10073 C C . LEU D 1 186 ? 5.136 -27.057 -54.391 1.00 45.33 202 LEU D C 1
ATOM 10074 O O . LEU D 1 186 ? 5.732 -27.242 -55.474 1.00 44.40 202 LEU D O 1
ATOM 10079 N N . GLU D 1 187 ? 4.424 -25.965 -54.112 1.00 44.76 203 GLU D N 1
ATOM 10080 C CA . GLU D 1 187 ? 4.111 -24.928 -55.129 1.00 45.75 203 GLU D CA 1
ATOM 10081 C C . GLU D 1 187 ? 5.396 -24.240 -55.588 1.00 44.48 203 GLU D C 1
ATOM 10082 O O . GLU D 1 187 ? 5.508 -23.960 -56.803 1.00 45.28 203 GLU D O 1
ATOM 10088 N N . LEU D 1 188 ? 6.333 -23.992 -54.674 1.00 42.75 204 LEU D N 1
ATOM 10089 C CA . LEU D 1 188 ? 7.569 -23.232 -55.005 1.00 45.71 204 LEU D CA 1
ATOM 10090 C C . LEU D 1 188 ? 8.531 -24.126 -55.800 1.00 45.86 204 LEU D C 1
ATOM 10091 O O . LEU D 1 188 ? 9.084 -23.650 -56.826 1.00 45.85 204 LEU D O 1
ATOM 10096 N N . VAL D 1 189 ? 8.644 -25.394 -55.421 1.00 43.46 205 VAL D N 1
ATOM 10097 C CA . VAL D 1 189 ? 9.456 -26.403 -56.161 1.00 46.42 205 VAL D CA 1
ATOM 10098 C C . VAL D 1 189 ? 8.843 -26.596 -57.558 1.00 47.04 205 VAL D C 1
ATOM 10099 O O . VAL D 1 189 ? 9.600 -26.590 -58.533 1.00 43.91 205 VAL D O 1
ATOM 10103 N N . GLU D 1 190 ? 7.524 -26.777 -57.638 1.00 47.51 206 GLU D N 1
ATOM 10104 C CA . GLU D 1 190 ? 6.765 -26.888 -58.914 1.00 48.74 206 GLU D CA 1
ATOM 10105 C C . GLU D 1 190 ? 7.170 -25.760 -59.879 1.00 48.49 206 GLU D C 1
ATOM 10106 O O . GLU D 1 190 ? 7.562 -26.071 -61.019 1.00 49.89 206 GLU D O 1
ATOM 10112 N N . ALA D 1 191 ? 7.074 -24.502 -59.443 1.00 48.23 207 ALA D N 1
ATOM 10113 C CA . ALA D 1 191 ? 7.354 -23.309 -60.278 1.00 47.59 207 ALA D CA 1
ATOM 10114 C C . ALA D 1 191 ? 8.796 -23.373 -60.794 1.00 49.04 207 ALA D C 1
ATOM 10115 O O . ALA D 1 191 ? 9.027 -23.092 -61.981 1.00 54.98 207 ALA D O 1
ATOM 10117 N N . TRP D 1 192 ? 9.734 -23.717 -59.913 1.00 48.71 208 TRP D N 1
ATOM 10118 C CA . TRP D 1 192 ? 11.183 -23.832 -60.220 1.00 43.76 208 TRP D CA 1
ATOM 10119 C C . TRP D 1 192 ? 11.375 -24.965 -61.241 1.00 41.33 208 TRP D C 1
ATOM 10120 O O . TRP D 1 192 ? 12.097 -24.747 -62.233 1.00 42.13 208 TRP D O 1
ATOM 10131 N N . LEU D 1 193 ? 10.701 -26.104 -61.043 1.00 37.78 209 LEU D N 1
ATOM 10132 C CA . LEU D 1 193 ? 10.772 -27.276 -61.959 1.00 41.91 209 LEU D CA 1
ATOM 10133 C C . LEU D 1 193 ? 10.289 -26.894 -63.368 1.00 43.83 209 LEU D C 1
ATOM 10134 O O . LEU D 1 193 ? 10.807 -27.469 -64.342 1.00 44.16 209 LEU D O 1
ATOM 10139 N N . GLU D 1 194 ? 9.350 -25.954 -63.464 1.00 47.90 210 GLU D N 1
ATOM 10140 C CA . GLU D 1 194 ? 8.739 -25.497 -64.743 1.00 52.65 210 GLU D CA 1
ATOM 10141 C C . GLU D 1 194 ? 9.781 -24.745 -65.581 1.00 52.23 210 GLU D C 1
ATOM 10142 O O . GLU D 1 194 ? 9.720 -24.866 -66.807 1.00 55.42 210 GLU D O 1
ATOM 10148 N N . ARG D 1 195 ? 10.738 -24.059 -64.951 1.00 54.24 211 ARG D N 1
ATOM 10149 C CA . ARG D 1 195 ? 11.817 -23.322 -65.662 1.00 49.19 211 ARG D CA 1
ATOM 10150 C C . ARG D 1 195 ? 13.073 -24.189 -65.806 1.00 48.56 211 ARG D C 1
ATOM 10151 O O . ARG D 1 195 ? 14.147 -23.630 -66.069 1.00 52.47 211 ARG D O 1
ATOM 10159 N N . THR D 1 196 ? 12.985 -25.503 -65.629 1.00 46.01 212 THR D N 1
ATOM 10160 C CA . THR D 1 196 ? 14.181 -26.374 -65.779 1.00 45.49 212 THR D CA 1
ATOM 10161 C C . THR D 1 196 ? 14.706 -26.191 -67.200 1.00 48.78 212 THR D C 1
ATOM 10162 O O . THR D 1 196 ? 13.952 -26.382 -68.150 1.00 46.82 212 THR D O 1
ATOM 10166 N N . PRO D 1 197 ? 15.993 -25.812 -67.392 1.00 51.82 213 PRO D N 1
ATOM 10167 C CA . PRO D 1 197 ? 16.566 -25.697 -68.731 1.00 50.77 213 PRO D CA 1
ATOM 10168 C C . PRO D 1 197 ? 16.500 -27.036 -69.475 1.00 51.84 213 PRO D C 1
ATOM 10169 O O . PRO D 1 197 ? 16.704 -28.062 -68.847 1.00 53.03 213 PRO D O 1
ATOM 10173 N N . GLY D 1 198 ? 16.199 -26.986 -70.777 1.00 49.97 214 GLY D N 1
ATOM 10174 C CA . GLY D 1 198 ? 16.160 -28.163 -71.666 1.00 48.92 214 GLY D CA 1
ATOM 10175 C C . GLY D 1 198 ? 14.751 -28.506 -72.126 1.00 48.28 214 GLY D C 1
ATOM 10176 O O . GLY D 1 198 ? 14.618 -29.293 -73.073 1.00 47.56 214 GLY D O 1
ATOM 10177 N N . LEU D 1 199 ? 13.725 -27.977 -71.461 1.00 50.74 215 LEU D N 1
ATOM 10178 C CA . LEU D 1 199 ? 12.311 -28.307 -71.782 1.00 56.44 215 LEU D CA 1
ATOM 10179 C C . LEU D 1 199 ? 11.846 -27.513 -73.003 1.00 58.79 215 LEU D C 1
ATOM 10180 O O . LEU D 1 199 ? 10.797 -27.882 -73.545 1.00 60.63 215 LEU D O 1
ATOM 10185 N N . GLU D 1 200 ? 12.590 -26.475 -73.403 1.00 60.31 216 GLU D N 1
ATOM 10186 C CA . GLU D 1 200 ? 12.159 -25.503 -74.443 1.00 66.25 216 GLU D CA 1
ATOM 10187 C C . GLU D 1 200 ? 11.905 -26.244 -75.753 1.00 65.38 216 GLU D C 1
ATOM 10188 O O . GLU D 1 200 ? 12.840 -26.766 -76.362 1.00 58.01 216 GLU D O 1
ATOM 10194 N N . PRO D 1 201 ? 10.632 -26.287 -76.223 1.00 69.15 217 PRO D N 1
ATOM 10195 C CA . PRO D 1 201 ? 10.293 -26.903 -77.505 1.00 70.11 217 PRO D CA 1
ATOM 10196 C C . PRO D 1 201 ? 11.264 -26.482 -78.613 1.00 72.20 217 PRO D C 1
ATOM 10197 O O . PRO D 1 201 ? 11.712 -27.351 -79.323 1.00 71.67 217 PRO D O 1
ATOM 10201 N N . HIS D 1 202 ? 11.595 -25.186 -78.684 1.00 79.61 218 HIS D N 1
ATOM 10202 C CA . HIS D 1 202 ? 12.474 -24.583 -79.728 1.00 82.32 218 HIS D CA 1
ATOM 10203 C C . HIS D 1 202 ? 13.944 -24.628 -79.290 1.00 79.16 218 HIS D C 1
ATOM 10204 O O . HIS D 1 202 ? 14.752 -23.922 -79.921 1.00 86.03 218 HIS D O 1
ATOM 10211 N N . GLY D 1 203 ? 14.279 -25.449 -78.283 1.00 78.48 219 GLY D N 1
ATOM 10212 C CA . GLY D 1 203 ? 15.640 -25.594 -77.718 1.00 69.83 219 GLY D CA 1
ATOM 10213 C C . GLY D 1 203 ? 16.113 -27.039 -77.764 1.00 65.08 219 GLY D C 1
ATOM 10214 O O . GLY D 1 203 ? 16.048 -27.634 -78.851 1.00 62.75 219 GLY D O 1
ATOM 10215 N N . PHE D 1 204 ? 16.565 -27.599 -76.634 1.00 60.38 220 PHE D N 1
ATOM 10216 C CA . PHE D 1 204 ? 16.944 -29.038 -76.521 1.00 56.02 220 PHE D CA 1
ATOM 10217 C C . PHE D 1 204 ? 15.703 -29.915 -76.754 1.00 50.93 220 PHE D C 1
ATOM 10218 O O . PHE D 1 204 ? 15.869 -31.027 -77.248 1.00 56.50 220 PHE D O 1
ATOM 10226 N N . ASN D 1 205 ? 14.508 -29.418 -76.427 1.00 54.50 221 ASN D N 1
ATOM 10227 C CA . ASN D 1 205 ? 13.207 -30.104 -76.672 1.00 57.78 221 ASN D CA 1
ATOM 10228 C C . ASN D 1 205 ? 13.250 -31.517 -76.075 1.00 56.00 221 ASN D C 1
ATOM 10229 O O . ASN D 1 205 ? 13.016 -32.509 -76.812 1.00 57.07 221 ASN D O 1
ATOM 10234 N N . PHE D 1 206 ? 13.511 -31.610 -74.771 1.00 51.59 222 PHE D N 1
ATOM 10235 C CA . PHE D 1 206 ? 13.621 -32.896 -74.037 1.00 49.24 222 PHE D CA 1
ATOM 10236 C C . PHE D 1 206 ? 12.413 -33.796 -74.341 1.00 42.00 222 PHE D C 1
ATOM 10237 O O . PHE D 1 206 ? 12.624 -34.956 -74.692 1.00 45.77 222 PHE D O 1
ATOM 10245 N N . TRP D 1 207 ? 11.196 -33.273 -74.204 1.00 45.12 223 TRP D N 1
ATOM 10246 C CA . TRP D 1 207 ? 9.930 -34.060 -74.232 1.00 50.52 223 TRP D CA 1
ATOM 10247 C C . TRP D 1 207 ? 9.708 -34.652 -75.630 1.00 51.80 223 TRP D C 1
ATOM 10248 O O . TRP D 1 207 ? 9.518 -35.885 -75.742 1.00 53.03 223 TRP D O 1
ATOM 10259 N N . GLY D 1 208 ? 9.732 -33.805 -76.655 1.00 54.15 224 GLY D N 1
ATOM 10260 C CA . GLY D 1 208 ? 9.666 -34.245 -78.060 1.00 52.32 224 GLY D CA 1
ATOM 10261 C C . GLY D 1 208 ? 10.662 -35.360 -78.315 1.00 48.50 224 GLY D C 1
ATOM 10262 O O . GLY D 1 208 ? 10.242 -36.442 -78.750 1.00 48.58 224 GLY D O 1
ATOM 10263 N N . LYS D 1 209 ? 11.936 -35.122 -78.002 1.00 47.88 225 LYS D N 1
ATOM 10264 C CA . LYS D 1 209 ? 13.029 -36.109 -78.209 1.00 48.44 225 LYS D CA 1
ATOM 10265 C C . LYS D 1 209 ? 12.767 -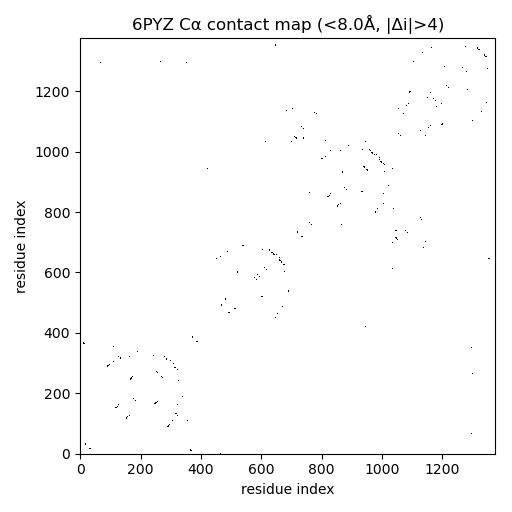37.379 -77.394 1.00 50.13 225 LYS D C 1
ATOM 10266 O O . LYS D 1 209 ? 13.047 -38.476 -77.928 1.00 50.86 225 LYS D O 1
ATOM 10272 N N . LEU D 1 210 ? 12.288 -37.245 -76.147 1.00 51.50 226 LEU D N 1
ATOM 10273 C CA . LEU D 1 210 ? 12.072 -38.407 -75.235 1.00 50.23 226 LEU D CA 1
ATOM 10274 C C . LEU D 1 210 ? 10.982 -39.319 -75.816 1.00 47.94 226 LEU D C 1
ATOM 10275 O O . LEU D 1 210 ? 11.189 -40.552 -75.841 1.00 50.17 226 LEU D O 1
ATOM 10280 N N . GLU D 1 211 ? 9.867 -38.751 -76.286 1.00 50.38 227 GLU D N 1
ATOM 10281 C CA . GLU D 1 211 ? 8.759 -39.552 -76.890 1.00 53.40 227 GLU D CA 1
ATOM 10282 C C . GLU D 1 211 ? 9.273 -40.329 -78.113 1.00 54.94 227 GLU D C 1
ATOM 10283 O O . GLU D 1 211 ? 8.996 -41.554 -78.216 1.00 55.91 227 GLU D O 1
ATOM 10289 N N . LYS D 1 212 ? 10.023 -39.659 -78.990 1.00 55.86 228 LYS D N 1
ATOM 10290 C CA . LYS D 1 212 ? 10.634 -40.288 -80.191 1.00 54.03 228 LYS D CA 1
ATOM 10291 C C . LYS D 1 212 ? 11.502 -41.468 -79.742 1.00 52.48 228 LYS D C 1
ATOM 10292 O O . LYS D 1 212 ? 11.307 -42.575 -80.284 1.00 49.58 228 LYS D O 1
ATOM 10298 N N . ASN D 1 213 ? 12.417 -41.271 -78.779 1.00 50.93 229 ASN D N 1
ATOM 10299 C CA . ASN D 1 213 ? 13.372 -42.346 -78.384 1.00 46.40 229 ASN D CA 1
ATOM 10300 C C . ASN D 1 213 ? 12.606 -43.518 -77.758 1.00 43.95 229 ASN D C 1
ATOM 10301 O O . ASN D 1 213 ? 13.023 -44.687 -77.973 1.00 44.60 229 ASN D O 1
ATOM 10306 N N . ILE D 1 214 ? 11.548 -43.228 -76.997 1.00 45.07 230 ILE D N 1
ATOM 10307 C CA . ILE D 1 214 ? 10.719 -44.266 -76.310 1.00 48.62 230 ILE D CA 1
ATOM 10308 C C . ILE D 1 214 ? 9.953 -45.070 -77.377 1.00 50.55 230 ILE D C 1
ATOM 10309 O O . ILE D 1 214 ? 10.009 -46.322 -77.320 1.00 54.45 230 ILE D O 1
ATOM 10314 N N . THR D 1 215 ? 9.306 -44.404 -78.338 1.00 52.56 231 THR D N 1
ATOM 10315 C CA . THR D 1 215 ? 8.649 -45.069 -79.507 1.00 53.58 231 THR D CA 1
ATOM 10316 C C . THR D 1 215 ? 9.652 -46.021 -80.189 1.00 52.55 231 THR D C 1
ATOM 10317 O O . THR D 1 215 ? 9.329 -47.213 -80.345 1.00 56.25 231 THR D O 1
ATOM 10321 N N . ARG D 1 216 ? 10.849 -45.548 -80.535 1.00 51.29 232 ARG D N 1
ATOM 10322 C CA . ARG D 1 216 ? 11.906 -46.387 -81.171 1.00 49.47 232 ARG D CA 1
ATOM 10323 C C . ARG D 1 216 ? 12.294 -47.545 -80.251 1.00 54.04 232 ARG D C 1
ATOM 10324 O O . ARG D 1 216 ? 12.385 -48.697 -80.744 1.00 51.39 232 ARG D O 1
ATOM 10332 N N . GLY D 1 217 ? 12.586 -47.246 -78.976 1.00 52.43 233 GLY D N 1
ATOM 10333 C CA . GLY D 1 217 ? 13.023 -48.270 -78.008 1.00 49.97 233 GLY D CA 1
ATOM 10334 C C . GLY D 1 217 ? 12.017 -49.405 -77.946 1.00 47.50 233 GLY D C 1
ATOM 10335 O O . GLY D 1 217 ? 12.427 -50.578 -77.980 1.00 44.83 233 GLY D O 1
ATOM 10336 N N . LEU D 1 218 ? 10.735 -49.048 -77.907 1.00 46.20 234 LEU D N 1
ATOM 10337 C CA . LEU D 1 218 ? 9.613 -50.013 -77.808 1.00 50.95 234 LEU D CA 1
ATOM 10338 C C . LEU D 1 218 ? 9.552 -50.870 -79.085 1.00 54.02 234 LEU D C 1
ATOM 10339 O O . LEU D 1 218 ? 9.506 -52.105 -78.963 1.00 55.04 234 LEU D O 1
ATOM 10344 N N . GLU D 1 219 ? 9.603 -50.246 -80.262 1.00 59.73 235 GLU D N 1
ATOM 10345 C CA . GLU D 1 219 ? 9.591 -50.956 -81.572 1.00 58.68 235 GLU D CA 1
ATOM 10346 C C . GLU D 1 219 ? 10.768 -51.934 -81.630 1.00 57.48 235 GLU D C 1
ATOM 10347 O O . GLU D 1 219 ? 10.530 -53.109 -81.955 1.00 60.52 235 GLU D O 1
ATOM 10353 N N . GLU D 1 220 ? 11.981 -51.487 -81.298 1.00 54.44 236 GLU D N 1
ATOM 10354 C CA . GLU D 1 220 ? 13.190 -52.358 -81.338 1.00 56.89 236 GLU D CA 1
ATOM 10355 C C . GLU D 1 220 ? 13.024 -53.515 -80.347 1.00 60.60 236 GLU D C 1
ATOM 10356 O O . GLU D 1 220 ? 13.478 -54.637 -80.658 1.00 60.32 236 GLU D O 1
ATOM 10362 N N . GLU D 1 221 ? 12.401 -53.243 -79.200 1.00 64.41 237 GLU D N 1
ATOM 10363 C CA . GLU D 1 221 ? 12.122 -54.250 -78.144 1.00 66.72 237 GLU D CA 1
ATOM 10364 C C . GLU D 1 221 ? 11.131 -55.275 -78.703 1.00 65.41 237 GLU D C 1
ATOM 10365 O O . GLU D 1 221 ? 11.400 -56.489 -78.574 1.00 62.84 237 GLU D O 1
ATOM 10371 N N . PHE D 1 222 ? 10.051 -54.801 -79.332 1.00 65.70 238 PHE D N 1
ATOM 10372 C CA . PHE D 1 222 ? 8.985 -55.660 -79.910 1.00 73.42 238 PHE D CA 1
ATOM 10373 C C . PHE D 1 222 ? 9.585 -56.636 -80.930 1.00 75.19 238 PHE D C 1
ATOM 10374 O O . PHE D 1 222 ? 9.172 -57.811 -80.914 1.00 77.30 238 PHE D O 1
ATOM 10382 N N . ILE D 1 223 ? 10.538 -56.179 -81.756 1.00 72.23 239 ILE D N 1
ATOM 10383 C CA . ILE D 1 223 ? 11.199 -57.011 -82.810 1.00 68.10 239 ILE D CA 1
ATOM 10384 C C . ILE D 1 223 ? 12.098 -58.062 -82.153 1.00 70.51 239 ILE D C 1
ATOM 10385 O O . ILE D 1 223 ? 12.107 -59.201 -82.650 1.00 76.64 239 ILE D O 1
ATOM 10390 N N . ARG D 1 224 ? 12.845 -57.703 -81.105 1.00 73.62 240 ARG D N 1
ATOM 10391 C CA . ARG D 1 224 ? 13.740 -58.655 -80.388 1.00 77.39 240 ARG D CA 1
ATOM 10392 C C . ARG D 1 224 ? 12.904 -59.813 -79.828 1.00 83.15 240 ARG D C 1
ATOM 10393 O O . ARG D 1 224 ? 13.392 -60.963 -79.871 1.00 81.41 240 ARG D O 1
ATOM 10401 N N . ILE D 1 225 ? 11.695 -59.512 -79.335 1.00 87.78 241 ILE D N 1
ATOM 10402 C CA . ILE D 1 225 ? 10.777 -60.494 -78.678 1.00 91.87 241 ILE D CA 1
ATOM 10403 C C . ILE D 1 225 ? 10.079 -61.331 -79.758 1.00 95.26 241 ILE D C 1
ATOM 10404 O O . ILE D 1 225 ? 10.154 -62.577 -79.672 1.00 97.89 241 ILE D O 1
ATOM 10409 N N . GLN D 1 226 ? 9.432 -60.671 -80.729 1.00 93.69 242 GLN D N 1
ATOM 10410 C CA . GLN D 1 226 ? 8.673 -61.321 -81.839 1.00 97.94 242 GLN D CA 1
ATOM 10411 C C . GLN D 1 226 ? 9.563 -62.366 -82.539 1.00 98.55 242 GLN D C 1
ATOM 10412 O O . GLN D 1 226 ? 9.006 -63.208 -83.273 1.00 103.97 242 GLN D O 1
ATOM 10418 N N . ALA D 1 227 ? 10.883 -62.320 -82.315 1.00 95.19 243 ALA D N 1
ATOM 10419 C CA . ALA D 1 227 ? 11.869 -63.341 -82.749 1.00 93.34 243 ALA D CA 1
ATOM 10420 C C . ALA D 1 227 ? 11.491 -64.712 -82.178 1.00 89.05 243 ALA D C 1
ATOM 10421 O O . ALA D 1 227 ? 11.488 -64.831 -80.939 1.00 91.64 243 ALA D O 1
ATOM 10423 N N . SER D 1 231 ? 6.964 -70.082 -77.901 1.00 102.09 247 SER D N 1
ATOM 10424 C CA . SER D 1 231 ? 7.586 -70.340 -76.573 1.00 107.96 247 SER D CA 1
ATOM 10425 C C . SER D 1 231 ? 6.709 -69.748 -75.454 1.00 112.67 247 SER D C 1
ATOM 10426 O O . SER D 1 231 ? 5.858 -68.883 -75.759 1.00 113.76 247 SER D O 1
ATOM 10429 N N . GLU D 1 232 ? 6.889 -70.218 -74.214 1.00 113.60 248 GLU D N 1
ATOM 10430 C CA . GLU D 1 232 ? 6.118 -69.764 -73.022 1.00 116.11 248 GLU D CA 1
ATOM 10431 C C . GLU D 1 232 ? 6.730 -68.460 -72.504 1.00 116.83 248 GLU D C 1
ATOM 10432 O O . GLU D 1 232 ? 5.964 -67.530 -72.197 1.00 111.24 248 GLU D O 1
ATOM 10438 N N . GLU D 1 233 ? 8.064 -68.414 -72.420 1.00 116.72 249 GLU D N 1
ATOM 10439 C CA . GLU D 1 233 ? 8.871 -67.204 -72.094 1.00 116.47 249 GLU D CA 1
ATOM 10440 C C . GLU D 1 233 ? 8.449 -66.029 -72.992 1.00 113.20 249 GLU D C 1
ATOM 10441 O O . GLU D 1 233 ? 8.499 -64.878 -72.515 1.00 108.82 249 GLU D O 1
ATOM 10447 N N . LYS D 1 234 ? 8.043 -66.315 -74.235 1.00 117.24 250 LYS D N 1
ATOM 10448 C CA . LYS D 1 234 ? 7.706 -65.304 -75.279 1.00 117.02 250 LYS D CA 1
ATOM 10449 C C . LYS D 1 234 ? 6.353 -64.641 -74.972 1.00 117.23 250 LYS D C 1
ATOM 10450 O O . LYS D 1 234 ? 6.306 -63.392 -74.981 1.00 116.21 250 LYS D O 1
ATOM 10456 N N . GLU D 1 235 ? 5.305 -65.434 -74.710 1.00 116.43 251 GLU D N 1
ATOM 10457 C CA . GLU D 1 235 ? 3.901 -64.950 -74.554 1.00 113.41 251 GLU D CA 1
ATOM 10458 C C . GLU D 1 235 ? 3.752 -64.121 -73.268 1.00 108.44 251 GLU D C 1
ATOM 10459 O O . GLU D 1 235 ? 2.829 -63.285 -73.222 1.00 109.46 251 GLU D O 1
ATOM 10465 N N . GLU D 1 236 ? 4.624 -64.331 -72.274 1.00 107.94 252 GLU D N 1
ATOM 10466 C CA . GLU D 1 236 ? 4.657 -63.544 -71.007 1.00 112.36 252 GLU D CA 1
ATOM 10467 C C . GLU D 1 236 ? 5.246 -62.158 -71.297 1.00 111.51 252 GLU D C 1
ATOM 10468 O O . GLU D 1 236 ? 4.615 -61.144 -70.921 1.00 106.43 252 GLU D O 1
ATOM 10474 N N . GLN D 1 237 ? 6.415 -62.135 -71.946 1.00 105.90 253 GLN D N 1
ATOM 10475 C CA . GLN D 1 237 ? 7.169 -60.903 -72.306 1.00 95.96 253 GLN D CA 1
ATOM 10476 C C . GLN D 1 237 ? 6.335 -60.009 -73.231 1.00 92.25 253 GLN D C 1
ATOM 10477 O O . GLN D 1 237 ? 6.547 -58.788 -73.182 1.00 90.49 253 GLN D O 1
ATOM 10483 N N . VAL D 1 238 ? 5.438 -60.583 -74.041 1.00 88.42 254 VAL D N 1
ATOM 10484 C CA . VAL D 1 238 ? 4.510 -59.814 -74.928 1.00 91.67 254 VAL D CA 1
ATOM 10485 C C . VAL D 1 238 ? 3.469 -59.092 -74.059 1.00 91.68 254 VAL D C 1
ATOM 10486 O O . VAL D 1 238 ? 3.163 -57.919 -74.367 1.00 88.42 254 VAL D O 1
ATOM 10490 N N . ALA D 1 239 ? 2.936 -59.766 -73.032 1.00 90.96 255 ALA D N 1
ATOM 10491 C CA . ALA D 1 239 ? 1.989 -59.182 -72.047 1.00 88.90 255 ALA D CA 1
ATOM 10492 C C . ALA D 1 239 ? 2.707 -58.093 -71.239 1.00 82.71 255 ALA D C 1
ATOM 10493 O O . ALA D 1 239 ? 2.188 -56.958 -71.181 1.00 81.12 255 ALA D O 1
ATOM 10495 N N . GLU D 1 240 ? 3.862 -58.434 -70.654 1.00 79.53 256 GLU D N 1
ATOM 10496 C CA . GLU D 1 240 ? 4.746 -57.494 -69.905 1.00 80.71 256 GLU D CA 1
ATOM 10497 C C . GLU D 1 240 ? 5.121 -56.301 -70.798 1.00 78.19 256 GLU D C 1
ATOM 10498 O O . GLU D 1 240 ? 4.953 -55.145 -70.339 1.00 69.83 256 GLU D O 1
ATOM 10504 N N . PHE D 1 241 ? 5.632 -56.567 -72.009 1.00 73.80 257 PHE D N 1
ATOM 10505 C CA . PHE D 1 241 ? 5.998 -55.527 -73.010 1.00 70.09 257 PHE D CA 1
ATOM 10506 C C . PHE D 1 241 ? 4.811 -54.579 -73.201 1.00 70.42 257 PHE D C 1
ATOM 10507 O O . PHE D 1 241 ? 5.023 -53.346 -73.168 1.00 69.80 257 PHE D O 1
ATOM 10515 N N . GLN D 1 242 ? 3.610 -55.142 -73.392 1.00 73.37 258 GLN D N 1
ATOM 10516 C CA . GLN D 1 242 ? 2.359 -54.375 -73.656 1.00 76.16 258 GLN D CA 1
ATOM 10517 C C . GLN D 1 242 ? 1.964 -53.573 -72.411 1.00 74.25 258 GLN D C 1
ATOM 10518 O O . GLN D 1 242 ? 1.414 -52.461 -72.592 1.00 72.63 258 GLN D O 1
ATOM 10524 N N . LYS D 1 243 ? 2.227 -54.106 -71.210 1.00 80.17 259 LYS D N 1
ATOM 10525 C CA . LYS D 1 243 ? 2.088 -53.357 -69.927 1.00 82.84 259 LYS D CA 1
ATOM 10526 C C . LYS D 1 243 ? 3.039 -52.153 -69.966 1.00 71.91 259 LYS D C 1
ATOM 10527 O O . LYS D 1 243 ? 2.549 -51.012 -69.879 1.00 66.72 259 LYS D O 1
ATOM 10533 N N . GLN D 1 244 ? 4.343 -52.413 -70.106 1.00 69.26 260 GLN D N 1
ATOM 10534 C CA . GLN D 1 244 ? 5.404 -51.369 -70.070 1.00 70.98 260 GLN D CA 1
ATOM 10535 C C . GLN D 1 244 ? 5.148 -50.373 -71.214 1.00 68.33 260 GLN D C 1
ATOM 10536 O O . GLN D 1 244 ? 5.315 -49.150 -70.983 1.00 63.55 260 GLN D O 1
ATOM 10542 N N . LYS D 1 245 ? 4.711 -50.858 -72.385 1.00 65.76 261 LYS D N 1
ATOM 10543 C CA . LYS D 1 245 ? 4.289 -49.977 -73.505 1.00 64.25 261 LYS D CA 1
ATOM 10544 C C . LYS D 1 245 ? 3.178 -49.062 -72.991 1.00 58.78 261 LYS D C 1
ATOM 10545 O O . LYS D 1 245 ? 3.380 -47.837 -73.004 1.00 56.99 261 LYS D O 1
ATOM 10551 N N . GLU D 1 246 ? 2.068 -49.640 -72.522 1.00 57.90 262 GLU D N 1
ATOM 10552 C CA . GLU D 1 246 ? 0.873 -48.881 -72.058 1.00 60.88 262 GLU D CA 1
ATOM 10553 C C . GLU D 1 246 ? 1.327 -47.776 -71.102 1.00 56.31 262 GLU D C 1
ATOM 10554 O O . GLU D 1 246 ? 0.904 -46.618 -71.274 1.00 58.76 262 GLU D O 1
ATOM 10560 N N . VAL D 1 247 ? 2.163 -48.137 -70.129 1.00 56.04 263 VAL D N 1
ATOM 10561 C CA . VAL D 1 247 ? 2.601 -47.230 -69.031 1.00 56.52 263 VAL D CA 1
ATOM 10562 C C . VAL D 1 247 ? 3.485 -46.119 -69.607 1.00 50.24 263 VAL D C 1
ATOM 10563 O O . VAL D 1 247 ? 3.210 -44.943 -69.329 1.00 47.90 263 VAL D O 1
ATOM 10567 N N . LEU D 1 248 ? 4.533 -46.470 -70.356 1.00 52.54 264 LEU D N 1
ATOM 10568 C CA . LEU D 1 248 ? 5.485 -45.453 -70.878 1.00 52.06 264 LEU D CA 1
ATOM 10569 C C . LEU D 1 248 ? 4.719 -44.434 -71.730 1.00 55.12 264 LEU D C 1
ATOM 10570 O O . LEU D 1 248 ? 4.949 -43.227 -71.549 1.00 57.96 264 LEU D O 1
ATOM 10575 N N . LEU D 1 249 ? 3.813 -44.879 -72.603 1.00 57.29 265 LEU D N 1
ATOM 10576 C CA . LEU D 1 249 ? 3.142 -43.955 -73.555 1.00 60.15 265 LEU D CA 1
ATOM 10577 C C . LEU D 1 249 ? 2.138 -43.062 -72.814 1.00 58.43 265 LEU D C 1
ATOM 10578 O O . LEU D 1 249 ? 1.974 -41.921 -73.255 1.00 59.70 265 LEU D O 1
ATOM 10583 N N . SER D 1 250 ? 1.560 -43.512 -71.692 1.00 57.03 266 SER D N 1
ATOM 10584 C CA . SER D 1 250 ? 0.592 -42.718 -70.878 1.00 59.56 266 SER D CA 1
ATOM 10585 C C . SER D 1 250 ? 1.267 -41.463 -70.318 1.00 54.20 266 SER D C 1
ATOM 10586 O O . SER D 1 250 ? 0.563 -40.489 -70.027 1.00 58.79 266 SER D O 1
ATOM 10589 N N . LEU D 1 251 ? 2.589 -41.503 -70.172 1.00 56.36 267 LEU D N 1
ATOM 10590 C CA . LEU D 1 251 ? 3.434 -40.367 -69.721 1.00 56.30 267 LEU D CA 1
ATOM 10591 C C . LEU D 1 251 ? 3.196 -39.142 -70.612 1.00 55.23 267 LEU D C 1
ATOM 10592 O O . LEU D 1 251 ? 3.270 -38.018 -70.085 1.00 54.98 267 LEU D O 1
ATOM 10597 N N . PHE D 1 252 ? 2.927 -39.346 -71.909 1.00 60.34 268 PHE D N 1
ATOM 10598 C CA . PHE D 1 252 ? 2.813 -38.257 -72.923 1.00 57.61 268 PHE D CA 1
ATOM 10599 C C . PHE D 1 252 ? 1.360 -37.771 -73.045 1.00 60.04 268 PHE D C 1
ATOM 10600 O O . PHE D 1 252 ? 1.141 -36.736 -73.696 1.00 61.61 268 PHE D O 1
ATOM 10608 N N . ASP D 1 253 ? 0.430 -38.434 -72.351 1.00 57.05 269 ASP D N 1
ATOM 10609 C CA . ASP D 1 253 ? -1.017 -38.093 -72.291 1.00 54.41 269 ASP D CA 1
ATOM 10610 C C . ASP D 1 253 ? -1.258 -36.947 -71.299 1.00 55.44 269 ASP D C 1
ATOM 10611 O O . ASP D 1 253 ? -1.621 -37.234 -70.134 1.00 57.01 269 ASP D O 1
ATOM 10616 N N . GLU D 1 254 ? -1.121 -35.693 -71.740 1.00 55.35 270 GLU D N 1
ATOM 10617 C CA . GLU D 1 254 ? -1.269 -34.496 -70.862 1.00 58.86 270 GLU D CA 1
ATOM 10618 C C . GLU D 1 254 ? -2.692 -34.391 -70.280 1.00 66.45 270 GLU D C 1
ATOM 10619 O O . GLU D 1 254 ? -2.839 -33.706 -69.243 1.00 69.12 270 GLU D O 1
ATOM 10625 N N . LYS D 1 255 ? -3.704 -35.011 -70.901 1.00 69.42 271 LYS D N 1
ATOM 10626 C CA . LYS D 1 255 ? -5.119 -34.941 -70.431 1.00 66.02 271 LYS D CA 1
ATOM 10627 C C . LYS D 1 255 ? -5.321 -35.905 -69.262 1.00 60.12 271 LYS D C 1
ATOM 10628 O O . LYS D 1 255 ? -5.971 -35.508 -68.281 1.00 64.46 271 LYS D O 1
ATOM 10634 N N . ARG D 1 256 ? -4.815 -37.134 -69.383 1.00 57.92 272 ARG D N 1
ATOM 10635 C CA . ARG D 1 256 ? -4.769 -38.108 -68.263 1.00 63.14 272 ARG D CA 1
ATOM 10636 C C . ARG D 1 256 ? -4.132 -37.399 -67.057 1.00 60.96 272 ARG D C 1
ATOM 10637 O O . ARG D 1 256 ? -4.758 -37.378 -65.980 1.00 58.71 272 ARG D O 1
ATOM 10645 N N . HIS D 1 257 ? -2.974 -36.764 -67.253 1.00 58.77 273 HIS D N 1
ATOM 10646 C CA . HIS D 1 257 ? -2.229 -36.064 -66.172 1.00 60.49 273 HIS D CA 1
ATOM 10647 C C . HIS D 1 257 ? -3.120 -34.992 -65.523 1.00 58.45 273 HIS D C 1
ATOM 10648 O O . HIS D 1 257 ? -3.291 -35.064 -64.294 1.00 53.36 273 HIS D O 1
ATOM 10655 N N . GLU D 1 258 ? -3.676 -34.054 -66.303 1.00 63.31 274 GLU D N 1
ATOM 10656 C CA . GLU D 1 258 ? -4.571 -32.962 -65.803 1.00 68.22 274 GLU D CA 1
ATOM 10657 C C . GLU D 1 258 ? -5.738 -33.540 -64.986 1.00 67.20 274 GLU D C 1
ATOM 10658 O O . GLU D 1 258 ? -6.150 -32.899 -63.988 1.00 60.56 274 GLU D O 1
ATOM 10664 N N . HIS D 1 259 ? -6.275 -34.678 -65.435 1.00 64.57 275 HIS D N 1
ATOM 10665 C CA . HIS D 1 259 ? -7.409 -35.402 -64.804 1.00 68.87 275 HIS D CA 1
ATOM 10666 C C . HIS D 1 259 ? -6.976 -35.920 -63.429 1.00 68.56 275 HIS D C 1
ATOM 10667 O O . HIS D 1 259 ? -7.750 -35.760 -62.461 1.00 65.90 275 HIS D O 1
ATOM 10674 N N . LEU D 1 260 ? -5.783 -36.518 -63.344 1.00 66.77 276 LEU D N 1
ATOM 10675 C CA . LEU D 1 260 ? -5.250 -37.075 -62.073 1.00 61.47 276 LEU D CA 1
ATOM 10676 C C . LEU D 1 260 ? -4.909 -35.926 -61.117 1.00 59.01 276 LEU D C 1
ATOM 10677 O O . LEU D 1 260 ? -5.155 -36.104 -59.902 1.00 59.82 276 LEU D O 1
ATOM 10682 N N . LEU D 1 261 ? -4.448 -34.779 -61.633 1.00 57.92 277 LEU D N 1
ATOM 10683 C CA . LEU D 1 261 ? -4.260 -33.533 -60.832 1.00 63.70 277 LEU D CA 1
ATOM 10684 C C . LEU D 1 261 ? -5.539 -33.238 -60.040 1.00 69.37 277 LEU D C 1
ATOM 10685 O O . LEU D 1 261 ? -5.478 -33.225 -58.790 1.00 68.34 277 LEU D O 1
ATOM 10690 N N . SER D 1 262 ? -6.645 -33.005 -60.753 1.00 69.94 278 SER D N 1
ATOM 10691 C CA . SER D 1 262 ? -7.962 -32.603 -60.187 1.00 73.46 278 SER D CA 1
ATOM 10692 C C . SER D 1 262 ? -8.425 -33.608 -59.121 1.00 72.57 278 SER D C 1
ATOM 10693 O O . SER D 1 262 ? -9.027 -33.160 -58.132 1.00 75.29 278 SER D O 1
ATOM 10696 N N . LYS D 1 263 ? -8.130 -34.902 -59.305 1.00 74.97 279 LYS D N 1
ATOM 10697 C CA . LYS D 1 263 ? -8.408 -35.987 -58.316 1.00 78.16 279 LYS D CA 1
ATOM 10698 C C . LYS D 1 263 ? -7.293 -36.098 -57.258 1.00 81.19 279 LYS D C 1
ATOM 10699 O O . LYS D 1 263 ? -7.333 -37.074 -56.475 1.00 80.71 279 LYS D O 1
ATOM 10705 N N . GLY D 1 264 ? -6.327 -35.169 -57.242 1.00 77.29 280 GLY D N 1
ATOM 10706 C CA . GLY D 1 264 ? -5.251 -35.076 -56.231 1.00 70.86 280 GLY D CA 1
ATOM 10707 C C . GLY D 1 264 ? -4.352 -36.302 -56.182 1.00 70.07 280 GLY D C 1
ATOM 10708 O O . GLY D 1 264 ? -3.590 -36.423 -55.205 1.00 74.36 280 GLY D O 1
ATOM 10709 N N . GLU D 1 265 ? -4.404 -37.169 -57.198 1.00 68.71 281 GLU D N 1
ATOM 10710 C CA . GLU D 1 265 ? -3.617 -38.435 -57.271 1.00 66.03 281 GLU D CA 1
ATOM 10711 C C . GLU D 1 265 ? -2.230 -38.113 -57.839 1.00 60.12 281 GLU D C 1
ATOM 10712 O O . GLU D 1 265 ? -1.315 -38.953 -57.697 1.00 59.94 281 GLU D O 1
ATOM 10718 N N . ARG D 1 266 ? -2.109 -36.947 -58.478 1.00 50.45 282 ARG D N 1
ATOM 10719 C CA . ARG D 1 266 ? -0.828 -36.291 -58.842 1.00 50.49 282 ARG D CA 1
ATOM 10720 C C . ARG D 1 266 ? -0.920 -34.853 -58.327 1.00 51.13 282 ARG D C 1
ATOM 10721 O O . ARG D 1 266 ? -2.051 -34.381 -58.075 1.00 53.90 282 ARG D O 1
ATOM 10729 N N . ARG D 1 267 ? 0.221 -34.203 -58.101 1.00 52.47 283 ARG D N 1
ATOM 10730 C CA . ARG D 1 267 ? 0.279 -32.888 -57.408 1.00 48.61 283 ARG D CA 1
ATOM 10731 C C . ARG D 1 267 ? 0.994 -31.862 -58.280 1.00 50.05 283 ARG D C 1
ATOM 10732 O O . ARG D 1 267 ? 0.600 -30.683 -58.230 1.00 54.70 283 ARG D O 1
ATOM 10740 N N . LEU D 1 268 ? 2.038 -32.271 -59.001 1.00 47.71 284 LEU D N 1
ATOM 10741 C CA . LEU D 1 268 ? 2.830 -31.343 -59.851 1.00 51.84 284 LEU D CA 1
ATOM 10742 C C . LEU D 1 268 ? 2.121 -31.159 -61.204 1.00 50.97 284 LEU D C 1
ATOM 10743 O O . LEU D 1 268 ? 1.575 -32.159 -61.715 1.00 56.30 284 LEU D O 1
ATOM 10748 N N . SER D 1 269 ? 2.153 -29.940 -61.758 1.00 50.41 285 SER D N 1
ATOM 10749 C CA . SER D 1 269 ? 1.815 -29.635 -63.178 1.00 51.42 285 SER D CA 1
ATOM 10750 C C . SER D 1 269 ? 2.605 -30.563 -64.100 1.00 51.62 285 SER D C 1
ATOM 10751 O O . SER D 1 269 ? 3.686 -31.028 -63.684 1.00 51.21 285 SER D O 1
ATOM 10754 N N . TYR D 1 270 ? 2.101 -30.779 -65.317 1.00 50.87 286 TYR D N 1
ATOM 10755 C CA . TYR D 1 270 ? 2.709 -31.654 -66.359 1.00 48.20 286 TYR D CA 1
ATOM 10756 C C . TYR D 1 270 ? 4.119 -31.151 -66.690 1.00 46.89 286 TYR D C 1
ATOM 10757 O O . TYR D 1 270 ? 5.022 -31.983 -66.936 1.00 47.16 286 TYR D O 1
ATOM 10766 N N . ARG D 1 271 ? 4.288 -29.829 -66.714 1.00 45.03 287 ARG D N 1
ATOM 10767 C CA . ARG D 1 271 ? 5.565 -29.166 -67.066 1.00 48.47 287 ARG D CA 1
ATOM 10768 C C . ARG D 1 271 ? 6.586 -29.386 -65.938 1.00 48.92 287 ARG D C 1
ATOM 10769 O O . ARG D 1 271 ? 7.764 -29.682 -66.250 1.00 42.95 287 ARG D O 1
ATOM 10777 N N . ALA D 1 272 ? 6.168 -29.235 -64.674 1.00 48.15 288 ALA D N 1
ATOM 10778 C CA . ALA D 1 272 ? 7.044 -29.447 -63.495 1.00 44.68 288 ALA D CA 1
ATOM 10779 C C . ALA D 1 272 ? 7.563 -30.886 -63.533 1.00 44.83 288 ALA D C 1
ATOM 10780 O O . ALA D 1 272 ? 8.786 -31.117 -63.342 1.00 45.21 288 ALA D O 1
ATOM 10782 N N . LEU D 1 273 ? 6.664 -31.817 -63.850 1.00 44.73 289 LEU D N 1
ATOM 10783 C CA . LEU D 1 273 ? 6.972 -33.259 -64.018 1.00 46.41 289 LEU D CA 1
ATOM 10784 C C . LEU D 1 273 ? 8.078 -33.458 -65.065 1.00 49.36 289 LEU D C 1
ATOM 10785 O O . LEU D 1 273 ? 9.006 -34.276 -64.806 1.00 46.37 289 LEU D O 1
ATOM 10790 N N . GLN D 1 274 ? 7.970 -32.782 -66.215 1.00 45.05 290 GLN D N 1
ATOM 10791 C CA . GLN D 1 274 ? 8.991 -32.847 -67.298 1.00 50.75 290 GLN D CA 1
ATOM 10792 C C . GLN D 1 274 ? 10.342 -32.370 -66.730 1.00 46.84 290 GLN D C 1
ATOM 10793 O O . GLN D 1 274 ? 11.348 -33.053 -66.946 1.00 44.96 290 GLN D O 1
ATOM 10799 N N . GLY D 1 275 ? 10.348 -31.238 -66.026 1.00 45.93 291 GLY D N 1
ATOM 10800 C CA . GLY D 1 275 ? 11.536 -30.677 -65.349 1.00 49.20 291 GLY D CA 1
ATOM 10801 C C . GLY D 1 275 ? 12.182 -31.674 -64.395 1.00 44.97 291 GLY D C 1
ATOM 10802 O O . GLY D 1 275 ? 13.425 -31.844 -64.457 1.00 43.67 291 GLY D O 1
ATOM 10803 N N . ALA D 1 276 ? 11.378 -32.353 -63.576 1.00 41.31 292 ALA D N 1
ATOM 10804 C CA . ALA D 1 276 ? 11.863 -33.371 -62.611 1.00 43.52 292 ALA D CA 1
ATOM 10805 C C . ALA D 1 276 ? 12.527 -34.518 -63.372 1.00 44.60 292 ALA D C 1
ATOM 10806 O O . ALA D 1 276 ? 13.632 -34.933 -62.961 1.00 44.86 292 ALA D O 1
ATOM 10808 N N . LEU D 1 277 ? 11.880 -35.017 -64.433 1.00 43.90 293 LEU D N 1
ATOM 10809 C CA . LEU D 1 277 ? 12.398 -36.152 -65.255 1.00 43.97 293 LEU D CA 1
ATOM 10810 C C . LEU D 1 277 ? 13.700 -35.733 -65.955 1.00 41.00 293 LEU D C 1
ATOM 10811 O O . LEU D 1 277 ? 14.619 -36.579 -66.084 1.00 43.47 293 LEU D O 1
ATOM 10816 N N . MET D 1 278 ? 13.787 -34.471 -66.372 1.00 40.05 294 MET D N 1
ATOM 10817 C CA . MET D 1 278 ? 14.995 -33.875 -67.010 1.00 42.56 294 MET D CA 1
ATOM 10818 C C . MET D 1 278 ? 16.162 -33.944 -66.008 1.00 42.26 294 MET D C 1
ATOM 10819 O O . MET D 1 278 ? 17.254 -34.362 -66.401 1.00 38.74 294 MET D O 1
ATOM 10824 N N . ILE D 1 279 ? 15.905 -33.593 -64.745 1.00 42.40 295 ILE D N 1
ATOM 10825 C CA . ILE D 1 279 ? 16.910 -33.604 -63.644 1.00 39.66 295 ILE D CA 1
ATOM 10826 C C . ILE D 1 279 ? 17.316 -35.054 -63.347 1.00 39.91 295 ILE D C 1
ATOM 10827 O O . ILE D 1 279 ? 18.539 -35.306 -63.289 1.00 39.90 295 ILE D O 1
ATOM 10832 N N . TYR D 1 280 ? 16.366 -35.986 -63.226 1.00 38.31 296 TYR D N 1
ATOM 10833 C CA . TYR D 1 280 ? 16.664 -37.429 -62.994 1.00 38.98 296 TYR D CA 1
ATOM 10834 C C . TYR D 1 280 ? 17.618 -37.946 -64.071 1.00 36.58 296 TYR D C 1
ATOM 10835 O O . TYR D 1 280 ? 18.653 -38.545 -63.759 1.00 39.23 296 TYR D O 1
ATOM 10844 N N . PHE D 1 281 ? 17.250 -37.762 -65.333 1.00 37.84 297 PHE D N 1
ATOM 10845 C CA . PHE D 1 281 ? 17.964 -38.387 -66.473 1.00 36.05 297 PHE D CA 1
ATOM 10846 C C . PHE D 1 281 ? 19.327 -37.727 -66.654 1.00 34.59 297 PHE D C 1
ATOM 10847 O O . PHE D 1 281 ? 20.276 -38.456 -66.972 1.00 36.36 297 PHE D O 1
ATOM 10855 N N . TYR D 1 282 ? 19.435 -36.415 -66.437 1.00 33.80 298 TYR D N 1
ATOM 10856 C CA . TYR D 1 282 ? 20.683 -35.657 -66.729 1.00 37.55 298 TYR D CA 1
ATOM 10857 C C . TYR D 1 282 ? 21.391 -35.210 -65.441 1.00 38.56 298 TYR D C 1
ATOM 10858 O O . TYR D 1 282 ? 22.203 -34.257 -65.488 1.00 41.42 298 TYR D O 1
ATOM 10867 N N . ARG D 1 283 ? 21.132 -35.914 -64.339 1.00 39.66 299 ARG D N 1
ATOM 10868 C CA . ARG D 1 283 ? 21.572 -35.536 -62.967 1.00 37.93 299 ARG D CA 1
ATOM 10869 C C . ARG D 1 283 ? 23.094 -35.341 -62.919 1.00 36.50 299 ARG D C 1
ATOM 10870 O O . ARG D 1 283 ? 23.534 -34.507 -62.142 1.00 40.98 299 ARG D O 1
ATOM 10878 N N . GLU D 1 284 ? 23.866 -36.110 -63.683 1.00 35.34 300 GLU D N 1
ATOM 10879 C CA . GLU D 1 284 ? 25.349 -36.002 -63.683 1.00 39.70 300 GLU D CA 1
ATOM 10880 C C . GLU D 1 284 ? 25.795 -34.705 -64.365 1.00 41.04 300 GLU D C 1
ATOM 10881 O O . GLU D 1 284 ? 26.908 -34.263 -64.055 1.00 42.18 300 GLU D O 1
ATOM 10887 N N . GLU D 1 285 ? 24.982 -34.100 -65.240 1.00 41.54 301 GLU D N 1
ATOM 10888 C CA . GLU D 1 285 ? 25.320 -32.769 -65.810 1.00 42.29 301 GLU D CA 1
ATOM 10889 C C . GLU D 1 285 ? 25.519 -31.820 -64.630 1.00 41.50 301 GLU D C 1
ATOM 10890 O O . GLU D 1 285 ? 24.668 -31.755 -63.750 1.00 40.19 301 GLU D O 1
ATOM 10896 N N . PRO D 1 286 ? 26.657 -31.091 -64.552 1.00 42.36 302 PRO D N 1
ATOM 10897 C CA . PRO D 1 286 ? 26.969 -30.235 -63.408 1.00 42.69 302 PRO D CA 1
ATOM 10898 C C . PRO D 1 286 ? 25.857 -29.327 -62.880 1.00 40.29 302 PRO D C 1
ATOM 10899 O O . PRO D 1 286 ? 25.732 -29.221 -61.675 1.00 39.73 302 PRO D O 1
ATOM 10903 N N . ARG D 1 287 ? 25.100 -28.686 -63.764 1.00 39.71 303 ARG D N 1
ATOM 10904 C CA . ARG D 1 287 ? 24.024 -27.747 -63.348 1.00 42.79 303 ARG D CA 1
ATOM 10905 C C . ARG D 1 287 ? 22.851 -28.529 -62.741 1.00 39.12 303 ARG D C 1
ATOM 10906 O O . ARG D 1 287 ? 22.003 -27.885 -62.102 1.00 38.85 303 ARG D O 1
ATOM 10914 N N . PHE D 1 288 ? 22.791 -29.849 -62.944 1.00 38.78 304 PHE D N 1
ATOM 10915 C CA . PHE D 1 288 ? 21.681 -30.706 -62.437 1.00 37.83 304 PHE D CA 1
ATOM 10916 C C . PHE D 1 288 ? 22.109 -31.534 -61.221 1.00 37.04 304 PHE D C 1
ATOM 10917 O O . PHE D 1 288 ? 21.212 -32.145 -60.636 1.00 33.85 304 PHE D O 1
ATOM 10925 N N . GLN D 1 289 ? 23.394 -31.532 -60.833 1.00 35.66 305 GLN D N 1
ATOM 10926 C CA . GLN D 1 289 ? 23.903 -32.383 -59.722 1.00 35.16 305 GLN D CA 1
ATOM 10927 C C . GLN D 1 289 ? 23.181 -32.014 -58.415 1.00 35.33 305 GLN D C 1
ATOM 10928 O O . GLN D 1 289 ? 22.570 -32.888 -57.793 1.00 33.68 305 GLN D O 1
ATOM 10934 N N . VAL D 1 290 ? 23.215 -30.749 -58.026 1.00 36.18 306 VAL D N 1
ATOM 10935 C CA . VAL D 1 290 ? 22.648 -30.308 -56.724 1.00 36.63 306 VAL D CA 1
ATOM 10936 C C . VAL D 1 290 ? 21.122 -30.289 -56.834 1.00 36.70 306 VAL D C 1
ATOM 10937 O O . VAL D 1 290 ? 20.443 -30.728 -55.920 1.00 34.72 306 VAL D O 1
ATOM 10941 N N . PRO D 1 291 ? 20.502 -29.817 -57.935 1.00 38.72 307 PRO D N 1
ATOM 10942 C CA . PRO D 1 291 ? 19.063 -30.042 -58.129 1.00 37.12 307 PRO D CA 1
ATOM 10943 C C . PRO D 1 291 ? 18.590 -31.490 -57.952 1.00 33.32 307 PRO D C 1
ATOM 10944 O O . PRO D 1 291 ? 17.551 -31.677 -57.363 1.00 35.20 307 PRO D O 1
ATOM 10948 N N . PHE D 1 292 ? 19.352 -32.486 -58.412 1.00 29.64 308 PHE D N 1
ATOM 10949 C CA . PHE D 1 292 ? 18.985 -33.905 -58.193 1.00 31.75 308 PHE D CA 1
ATOM 10950 C C . PHE D 1 292 ? 19.053 -34.244 -56.683 1.00 35.49 308 PHE D C 1
ATOM 10951 O O . PHE D 1 292 ? 18.174 -35.010 -56.204 1.00 30.46 308 PHE D O 1
ATOM 10959 N N . GLN D 1 293 ? 20.047 -33.729 -55.949 1.00 31.48 309 GLN D N 1
ATOM 10960 C CA . GLN D 1 293 ? 20.147 -33.924 -54.474 1.00 33.31 309 GLN D CA 1
ATOM 10961 C C . GLN D 1 293 ? 18.912 -33.321 -53.799 1.00 32.00 309 GLN D C 1
ATOM 10962 O O . GLN D 1 293 ? 18.371 -33.980 -52.910 1.00 39.61 309 GLN D O 1
ATOM 10968 N N . LEU D 1 294 ? 18.468 -32.134 -54.218 1.00 33.71 310 LEU D N 1
ATOM 10969 C CA . LEU D 1 294 ? 17.231 -31.505 -53.689 1.00 36.05 310 LEU D CA 1
ATOM 10970 C C . LEU D 1 294 ? 16.024 -32.447 -53.879 1.00 37.09 310 LEU D C 1
ATOM 10971 O O . LEU D 1 294 ? 15.283 -32.661 -52.900 1.00 35.18 310 LEU D O 1
ATOM 10976 N N . LEU D 1 295 ? 15.817 -32.995 -55.078 1.00 35.85 311 LEU D N 1
ATOM 10977 C CA . LEU D 1 295 ? 14.626 -33.842 -55.364 1.00 37.55 311 LEU D CA 1
ATOM 10978 C C . LEU D 1 295 ? 14.706 -35.084 -54.474 1.00 39.12 311 LEU D C 1
ATOM 10979 O O . LEU D 1 295 ? 13.667 -35.510 -53.955 1.00 39.81 311 LEU D O 1
ATOM 10984 N N . THR D 1 296 ? 15.905 -35.647 -54.311 1.00 36.49 312 THR D N 1
ATOM 10985 C CA . THR D 1 296 ? 16.160 -36.779 -53.394 1.00 36.76 312 THR D CA 1
ATOM 10986 C C . THR D 1 296 ? 15.774 -36.367 -51.961 1.00 34.64 312 THR D C 1
ATOM 10987 O O . THR D 1 296 ? 15.079 -37.149 -51.313 1.00 33.61 312 THR D O 1
ATOM 10991 N N . SER D 1 297 ? 16.199 -35.197 -51.477 1.00 34.51 313 SER D N 1
ATOM 10992 C CA . SER D 1 297 ? 15.887 -34.736 -50.096 1.00 38.22 313 SER D CA 1
ATOM 10993 C C . SER D 1 297 ? 14.373 -34.552 -49.930 1.00 37.25 313 SER D C 1
ATOM 10994 O O . SER D 1 297 ? 13.884 -34.740 -48.809 1.00 37.25 313 SER D O 1
ATOM 10997 N N . LEU D 1 298 ? 13.672 -34.103 -50.969 1.00 36.88 314 LEU D N 1
ATOM 10998 C CA . LEU D 1 298 ? 12.200 -33.897 -50.892 1.00 36.27 314 LEU D CA 1
ATOM 10999 C C . LEU D 1 298 ? 11.547 -35.269 -50.688 1.00 34.63 314 LEU D C 1
ATOM 11000 O O . LEU D 1 298 ? 10.746 -35.399 -49.761 1.00 36.17 314 LEU D O 1
ATOM 11005 N N . MET D 1 299 ? 11.956 -36.290 -51.439 1.00 33.88 315 MET D N 1
ATOM 11006 C CA . MET D 1 299 ? 11.421 -37.654 -51.228 1.00 35.58 315 MET D CA 1
ATOM 11007 C C . MET D 1 299 ? 11.785 -38.123 -49.814 1.00 37.72 315 MET D C 1
ATOM 11008 O O . MET D 1 299 ? 10.919 -38.736 -49.162 1.00 33.69 315 MET D O 1
ATOM 11013 N N . ASP D 1 300 ? 13.009 -37.833 -49.358 1.00 35.04 316 ASP D N 1
ATOM 11014 C CA . ASP D 1 300 ? 13.519 -38.179 -48.005 1.00 35.25 316 ASP D CA 1
ATOM 11015 C C . ASP D 1 300 ? 12.571 -37.636 -46.928 1.00 31.09 316 ASP D C 1
ATOM 11016 O O . ASP D 1 300 ? 12.227 -38.376 -46.022 1.00 34.90 316 ASP D O 1
ATOM 11021 N N . ILE D 1 301 ? 12.162 -36.382 -47.045 1.00 31.53 317 ILE D N 1
ATOM 11022 C CA . ILE D 1 301 ? 11.273 -35.706 -46.063 1.00 35.70 317 ILE D CA 1
ATOM 11023 C C . ILE D 1 301 ? 9.895 -36.390 -46.070 1.00 38.78 317 ILE D C 1
ATOM 11024 O O . ILE D 1 301 ? 9.353 -36.649 -44.977 1.00 35.71 317 ILE D O 1
ATOM 11029 N N . ASP D 1 302 ? 9.348 -36.667 -47.253 1.00 36.83 318 ASP D N 1
ATOM 11030 C CA . ASP D 1 302 ? 8.056 -37.389 -47.410 1.00 39.99 318 ASP D CA 1
ATOM 11031 C C . ASP D 1 302 ? 8.146 -38.742 -46.705 1.00 39.65 318 ASP D C 1
ATOM 11032 O O . ASP D 1 302 ? 7.246 -39.080 -45.897 1.00 38.77 318 ASP D O 1
ATOM 11037 N N . SER D 1 303 ? 9.199 -39.499 -46.996 1.00 38.03 319 SER D N 1
ATOM 11038 C CA . SER D 1 303 ? 9.396 -40.862 -46.454 1.00 38.42 319 SER D CA 1
ATOM 11039 C C . SER D 1 303 ? 9.538 -40.782 -44.920 1.00 38.91 319 SER D C 1
ATOM 11040 O O . SER D 1 303 ? 8.981 -41.644 -44.208 1.00 33.01 319 SER D O 1
ATOM 11043 N N . LEU D 1 304 ? 10.234 -39.763 -44.410 1.00 35.20 320 LEU D N 1
ATOM 11044 C CA . LEU D 1 304 ? 10.498 -39.634 -42.950 1.00 35.21 320 LEU D CA 1
ATOM 11045 C C . LEU D 1 304 ? 9.252 -39.113 -42.221 1.00 34.01 320 LEU D C 1
ATOM 11046 O O . LEU D 1 304 ? 9.039 -39.528 -41.085 1.00 36.48 320 LEU D O 1
ATOM 11051 N N . MET D 1 305 ? 8.454 -38.256 -42.840 1.00 33.49 321 MET D N 1
ATOM 11052 C CA . MET D 1 305 ? 7.158 -37.826 -42.256 1.00 36.35 321 MET D CA 1
ATOM 11053 C C . MET D 1 305 ? 6.261 -39.062 -42.079 1.00 35.63 321 MET D C 1
ATOM 11054 O O . MET D 1 305 ? 5.661 -39.218 -41.002 1.00 37.18 321 MET D O 1
ATOM 11059 N N . THR D 1 306 ? 6.211 -39.940 -43.074 1.00 36.49 322 THR D N 1
ATOM 11060 C CA . THR D 1 306 ? 5.349 -41.150 -43.039 1.00 39.19 322 THR D CA 1
ATOM 11061 C C . THR D 1 306 ? 5.895 -42.132 -42.003 1.00 41.39 322 THR D C 1
ATOM 11062 O O . THR D 1 306 ? 5.066 -42.776 -41.344 1.00 38.99 322 THR D O 1
ATOM 11066 N N . LYS D 1 307 ? 7.223 -42.258 -41.877 1.00 38.49 323 LYS D N 1
ATOM 11067 C CA . LYS D 1 307 ? 7.834 -43.142 -40.852 1.00 39.01 323 LYS D CA 1
ATOM 11068 C C . LYS D 1 307 ? 7.490 -42.572 -39.470 1.00 38.71 323 LYS D C 1
ATOM 11069 O O . LYS D 1 307 ? 7.228 -43.376 -38.558 1.00 37.19 323 LYS D O 1
ATOM 11075 N N . TRP D 1 308 ? 7.504 -41.242 -39.320 1.00 36.14 324 TRP D N 1
ATOM 11076 C CA . TRP D 1 308 ? 7.063 -40.575 -38.075 1.00 36.88 324 TRP D CA 1
ATOM 11077 C C . TRP D 1 308 ? 5.620 -41.028 -37.784 1.00 39.65 324 TRP D C 1
ATOM 11078 O O . TRP D 1 308 ? 5.359 -41.468 -36.648 1.00 38.20 324 TRP D O 1
ATOM 11089 N N . ARG D 1 309 ? 4.728 -40.934 -38.774 1.00 39.84 325 ARG D N 1
ATOM 11090 C CA . ARG D 1 309 ? 3.283 -41.263 -38.602 1.00 40.15 325 ARG D CA 1
ATOM 11091 C C . ARG D 1 309 ? 3.144 -42.739 -38.221 1.00 43.47 325 ARG D C 1
ATOM 11092 O O . ARG D 1 309 ? 2.309 -43.018 -37.338 1.00 45.95 325 ARG D O 1
ATOM 11100 N N . TYR D 1 310 ? 3.949 -43.628 -38.824 1.00 40.56 326 TYR D N 1
ATOM 11101 C CA . TYR D 1 310 ? 3.900 -45.090 -38.566 1.00 40.94 326 TYR D CA 1
ATOM 11102 C C . TYR D 1 310 ? 4.447 -45.413 -37.168 1.00 43.57 326 TYR D C 1
ATOM 11103 O O . TYR D 1 310 ? 3.829 -46.256 -36.498 1.00 41.17 326 TYR D O 1
ATOM 11112 N N . ASN D 1 311 ? 5.582 -44.838 -36.750 1.00 37.37 327 ASN D N 1
ATOM 11113 C CA . ASN D 1 311 ? 6.167 -45.170 -35.423 1.00 40.95 327 ASN D CA 1
ATOM 11114 C C . ASN D 1 311 ? 5.193 -44.717 -34.327 1.00 42.48 327 ASN D C 1
ATOM 11115 O O . ASN D 1 311 ? 5.079 -45.438 -33.326 1.00 47.69 327 ASN D O 1
ATOM 11120 N N . HIS D 1 312 ? 4.526 -43.582 -34.531 1.00 39.14 328 HIS D N 1
ATOM 11121 C CA . HIS D 1 312 ? 3.469 -43.026 -33.654 1.00 43.70 328 HIS D CA 1
ATOM 11122 C C . HIS D 1 312 ? 2.376 -44.096 -33.487 1.00 48.61 328 HIS D C 1
ATOM 11123 O O . HIS D 1 312 ? 2.078 -44.460 -32.332 1.00 47.36 328 HIS D O 1
ATOM 11130 N N . VAL D 1 313 ? 1.852 -44.594 -34.614 1.00 45.22 329 VAL D N 1
ATOM 11131 C CA . VAL D 1 313 ? 0.838 -45.688 -34.728 1.00 44.40 329 VAL D CA 1
ATOM 11132 C C . VAL D 1 313 ? 1.299 -46.914 -33.931 1.00 45.08 329 VAL D C 1
ATOM 11133 O O . VAL D 1 313 ? 0.502 -47.401 -33.138 1.00 45.81 329 VAL D O 1
ATOM 11137 N N . CYS D 1 314 ? 2.521 -47.420 -34.156 1.00 44.46 330 CYS D N 1
ATOM 11138 C CA . CYS D 1 314 ? 3.017 -48.675 -33.536 1.00 48.22 330 CYS D CA 1
ATOM 11139 C C . CYS D 1 314 ? 2.992 -48.521 -32.010 1.00 53.38 330 CYS D C 1
ATOM 11140 O O . CYS D 1 314 ? 2.673 -49.515 -31.312 1.00 52.94 330 CYS D O 1
ATOM 11143 N N . MET D 1 315 ? 3.295 -47.315 -31.521 1.00 53.60 331 MET D N 1
ATOM 11144 C CA . MET D 1 315 ? 3.397 -47.012 -30.071 1.00 55.40 331 MET D CA 1
ATOM 11145 C C . MET D 1 315 ? 1.995 -46.904 -29.470 1.00 51.33 331 MET D C 1
ATOM 11146 O O . MET D 1 315 ? 1.758 -47.555 -28.428 1.00 46.00 331 MET D O 1
ATOM 11151 N N . VAL D 1 316 ? 1.155 -46.057 -30.071 1.00 47.41 332 VAL D N 1
ATOM 11152 C CA . VAL D 1 316 ? -0.272 -45.854 -29.685 1.00 51.89 332 VAL D CA 1
ATOM 11153 C C . VAL D 1 316 ? -0.978 -47.220 -29.600 1.00 54.02 332 VAL D C 1
ATOM 11154 O O . VAL D 1 316 ? -1.717 -47.445 -28.619 1.00 52.79 332 VAL D O 1
ATOM 11158 N N . HIS D 1 317 ? -0.747 -48.117 -30.558 1.00 51.19 333 HIS D N 1
ATOM 11159 C CA . HIS D 1 317 ? -1.301 -49.492 -30.499 1.00 53.62 333 HIS D CA 1
ATOM 11160 C C . HIS D 1 317 ? -1.001 -50.071 -29.117 1.00 52.75 333 HIS D C 1
ATOM 11161 O O . HIS D 1 317 ? -1.952 -50.572 -28.490 1.00 48.23 333 HIS D O 1
ATOM 11168 N N . ARG D 1 318 ? 0.264 -50.042 -28.680 1.00 47.24 334 ARG D N 1
ATOM 11169 C CA . ARG D 1 318 ? 0.665 -50.722 -27.420 1.00 51.96 334 ARG D CA 1
ATOM 11170 C C . ARG D 1 318 ? 0.126 -49.951 -26.208 1.00 44.56 334 ARG D C 1
ATOM 11171 O O . ARG D 1 318 ? -0.124 -50.624 -25.210 1.00 46.36 334 ARG D O 1
ATOM 11179 N N . MET D 1 319 ? -0.055 -48.625 -26.299 1.00 41.27 335 MET D N 1
ATOM 11180 C CA . MET D 1 319 ? -0.503 -47.762 -25.166 1.00 44.74 335 MET D CA 1
ATOM 11181 C C . MET D 1 319 ? -2.013 -47.902 -24.925 1.00 46.63 335 MET D C 1
ATOM 11182 O O . MET D 1 319 ? -2.422 -47.941 -23.739 1.00 45.07 335 MET D O 1
ATOM 11187 N N . LEU D 1 320 ? -2.813 -47.901 -25.993 1.00 44.20 336 LEU D N 1
ATOM 11188 C CA . LEU D 1 320 ? -4.291 -47.759 -25.900 1.00 46.67 336 LEU D CA 1
ATOM 11189 C C . LEU D 1 320 ? -5.007 -49.019 -26.403 1.00 48.07 336 LEU D C 1
ATOM 11190 O O . LEU D 1 320 ? -6.189 -49.172 -26.070 1.00 49.49 336 LEU D O 1
ATOM 11195 N N . GLY D 1 321 ? -4.332 -49.884 -27.163 1.00 51.49 337 GLY D N 1
ATOM 11196 C CA . GLY D 1 321 ? -4.952 -51.060 -27.807 1.00 51.97 337 GLY D CA 1
ATOM 11197 C C . GLY D 1 321 ? -5.788 -50.660 -29.015 1.00 53.78 337 GLY D C 1
ATOM 11198 O O . GLY D 1 321 ? -5.895 -49.455 -29.295 1.00 46.01 337 GLY D O 1
ATOM 11199 N N . SER D 1 322 ? -6.378 -51.631 -29.713 1.00 65.95 338 SER D N 1
ATOM 11200 C CA . SER D 1 322 ? -7.142 -51.399 -30.971 1.00 73.80 338 SER D CA 1
ATOM 11201 C C . SER D 1 322 ? -8.390 -50.556 -30.676 1.00 76.37 338 SER D C 1
ATOM 11202 O O . SER D 1 322 ? -8.637 -49.620 -31.456 1.00 81.77 338 SER D O 1
ATOM 11205 N N . SER D 1 330 ? -12.484 -44.475 -33.728 1.00 91.64 346 SER D N 1
ATOM 11206 C CA . SER D 1 330 ? -11.264 -44.742 -32.918 1.00 87.97 346 SER D CA 1
ATOM 11207 C C . SER D 1 330 ? -10.082 -43.922 -33.458 1.00 80.93 346 SER D C 1
ATOM 11208 O O . SER D 1 330 ? -9.968 -43.791 -34.691 1.00 71.80 346 SER D O 1
ATOM 11211 N N . GLY D 1 331 ? -9.241 -43.404 -32.558 1.00 81.37 347 GLY D N 1
ATOM 11212 C CA . GLY D 1 331 ? -7.980 -42.708 -32.885 1.00 76.84 347 GLY D CA 1
ATOM 11213 C C . GLY D 1 331 ? -7.040 -43.597 -33.684 1.00 75.66 347 GLY D C 1
ATOM 11214 O O . GLY D 1 331 ? -6.642 -43.172 -34.792 1.00 68.85 347 GLY D O 1
ATOM 11215 N N . TYR D 1 332 ? -6.729 -44.793 -33.160 1.00 72.69 348 TYR D N 1
ATOM 11216 C CA . TYR D 1 332 ? -5.790 -45.792 -33.748 1.00 75.86 348 TYR D CA 1
ATOM 11217 C C . TYR D 1 332 ? -6.098 -46.033 -35.232 1.00 79.24 348 TYR D C 1
ATOM 11218 O O . TYR D 1 332 ? -5.148 -46.292 -35.986 1.00 84.61 348 TYR D O 1
ATOM 11227 N N . HIS D 1 333 ? -7.366 -45.945 -35.649 1.00 76.03 349 HIS D N 1
ATOM 11228 C CA . HIS D 1 333 ? -7.787 -46.196 -37.055 1.00 74.24 349 HIS D CA 1
ATOM 11229 C C . HIS D 1 333 ? -7.617 -44.943 -37.928 1.00 68.32 349 HIS D C 1
ATOM 11230 O O . HIS D 1 333 ? -7.219 -45.112 -39.098 1.00 67.92 349 HIS D O 1
ATOM 11237 N N . TYR D 1 334 ? -7.905 -43.739 -37.415 1.00 63.02 350 TYR D N 1
ATOM 11238 C CA . TYR D 1 334 ? -7.677 -42.467 -38.165 1.00 61.94 350 TYR D CA 1
ATOM 11239 C C . TYR D 1 334 ? -6.170 -42.313 -38.437 1.00 56.64 350 TYR D C 1
ATOM 11240 O O . TYR D 1 334 ? -5.813 -41.889 -39.552 1.00 55.70 350 TYR D O 1
ATOM 11249 N N . LEU D 1 335 ? -5.339 -42.657 -37.446 1.00 51.30 351 LEU D N 1
ATOM 11250 C CA . LEU D 1 335 ? -3.851 -42.562 -37.488 1.00 53.17 351 LEU D CA 1
ATOM 11251 C C . LEU D 1 335 ? -3.302 -43.539 -38.534 1.00 56.67 351 LEU D C 1
ATOM 11252 O O . LEU D 1 335 ? -2.631 -43.051 -39.465 1.00 54.43 351 LEU D O 1
ATOM 11257 N N . ARG D 1 336 ? -3.602 -44.844 -38.412 1.00 56.69 352 ARG D N 1
ATOM 11258 C CA . ARG D 1 336 ? -3.246 -45.873 -39.435 1.00 53.55 352 ARG D CA 1
ATOM 11259 C C . ARG D 1 336 ? -3.604 -45.340 -40.828 1.00 52.92 352 ARG D C 1
ATOM 11260 O O . ARG D 1 336 ? -2.869 -45.637 -41.781 1.00 52.53 352 ARG D O 1
ATOM 11268 N N . SER D 1 337 ? -4.643 -44.512 -40.917 1.00 52.13 353 SER D N 1
ATOM 11269 C CA . SER D 1 337 ? -5.169 -43.939 -42.183 1.00 52.90 353 SER D CA 1
ATOM 11270 C C . SER D 1 337 ? -4.320 -42.757 -42.694 1.00 53.88 353 SER D C 1
ATOM 11271 O O . SER D 1 337 ? -4.355 -42.504 -43.916 1.00 55.75 353 SER D O 1
ATOM 11274 N N . THR D 1 338 ? -3.584 -42.040 -41.833 1.00 51.82 354 THR D N 1
ATOM 11275 C CA . THR D 1 338 ? -2.685 -40.924 -42.262 1.00 50.02 354 THR D CA 1
ATOM 11276 C C . THR D 1 338 ? -1.402 -41.498 -42.872 1.00 46.88 354 THR D C 1
ATOM 11277 O O . THR D 1 338 ? -0.655 -40.714 -43.494 1.00 45.21 354 THR D O 1
ATOM 11281 N N . VAL D 1 339 ? -1.166 -42.798 -42.672 1.00 46.65 355 VAL D N 1
ATOM 11282 C CA . VAL D 1 339 ? 0.005 -43.561 -43.205 1.00 50.39 355 VAL D CA 1
ATOM 11283 C C . VAL D 1 339 ? -0.355 -44.038 -44.610 1.00 51.25 355 VAL D C 1
ATOM 11284 O O . VAL D 1 339 ? -0.508 -45.244 -44.802 1.00 57.30 355 VAL D O 1
ATOM 11288 N N . SER D 1 340 ? -0.532 -43.106 -45.536 1.00 49.47 356 SER D N 1
ATOM 11289 C CA . SER D 1 340 ? -0.994 -43.382 -46.914 1.00 50.18 356 SER D CA 1
ATOM 11290 C C . SER D 1 340 ? -0.477 -42.288 -47.845 1.00 52.43 356 SER D C 1
ATOM 11291 O O . SER D 1 340 ? 0.017 -41.257 -47.339 1.00 50.43 356 SER D O 1
ATOM 11294 N N . ASP D 1 341 ? -0.641 -42.479 -49.153 1.00 52.00 357 ASP D N 1
ATOM 11295 C CA . ASP D 1 341 ? -0.068 -41.576 -50.178 1.00 51.79 357 ASP D CA 1
ATOM 11296 C C . ASP D 1 341 ? -0.844 -40.255 -50.217 1.00 52.78 357 ASP D C 1
ATOM 11297 O O . ASP D 1 341 ? -0.337 -39.315 -50.847 1.00 54.18 357 ASP D O 1
ATOM 11302 N N . ARG D 1 342 ? -1.960 -40.141 -49.495 1.00 52.49 358 ARG D N 1
ATOM 11303 C CA . ARG D 1 342 ? -2.734 -38.869 -49.392 1.00 56.40 358 ARG D CA 1
ATOM 11304 C C . ARG D 1 342 ? -1.850 -37.780 -48.772 1.00 53.37 358 ARG D C 1
ATOM 11305 O O . ARG D 1 342 ? -2.051 -36.589 -49.106 1.00 56.02 358 ARG D O 1
ATOM 11313 N N . TYR D 1 343 ? -0.922 -38.181 -47.895 1.00 50.98 359 TYR D N 1
ATOM 11314 C CA . TYR D 1 343 ? -0.077 -37.272 -47.075 1.00 52.91 359 TYR D CA 1
ATOM 11315 C C . TYR D 1 343 ? 1.354 -37.202 -47.628 1.00 49.74 359 TYR D C 1
ATOM 11316 O O . TYR D 1 343 ? 2.192 -36.500 -47.029 1.00 48.18 359 TYR D O 1
ATOM 11325 N N . LYS D 1 344 ? 1.596 -37.885 -48.746 1.00 47.30 360 LYS D N 1
ATOM 11326 C CA . LYS D 1 344 ? 2.888 -37.895 -49.477 1.00 49.81 360 LYS D CA 1
ATOM 11327 C C . LYS D 1 344 ? 2.834 -36.760 -50.507 1.00 43.62 360 LYS D C 1
ATOM 11328 O O . LYS D 1 344 ? 2.313 -36.974 -51.613 1.00 43.34 360 LYS D O 1
ATOM 11334 N N . VAL D 1 345 ? 3.317 -35.579 -50.126 1.00 40.27 361 VAL D N 1
ATOM 11335 C CA . VAL D 1 345 ? 3.201 -34.320 -50.924 1.00 41.47 361 VAL D CA 1
ATOM 11336 C C . VAL D 1 345 ? 3.949 -34.459 -52.264 1.00 45.83 361 VAL D C 1
ATOM 11337 O O . VAL D 1 345 ? 3.447 -33.954 -53.286 1.00 42.73 361 VAL D O 1
ATOM 11341 N N . PHE D 1 346 ? 5.128 -35.088 -52.249 1.00 40.61 362 PHE D N 1
ATOM 11342 C CA . PHE D 1 346 ? 6.012 -35.270 -53.426 1.00 41.25 362 PHE D CA 1
ATOM 11343 C C . PHE D 1 346 ? 5.828 -36.685 -53.966 1.00 42.63 362 PHE D C 1
ATOM 11344 O O . PHE D 1 346 ? 6.797 -37.245 -54.507 1.00 39.90 362 PHE D O 1
ATOM 11352 N N . VAL D 1 347 ? 4.603 -37.221 -53.887 1.00 39.24 363 VAL D N 1
ATOM 11353 C CA . VAL D 1 347 ? 4.288 -38.588 -54.392 1.00 41.27 363 VAL D CA 1
ATOM 11354 C C . VAL D 1 347 ? 4.727 -38.686 -55.865 1.00 41.19 363 VAL D C 1
ATOM 11355 O O . VAL D 1 347 ? 5.135 -39.799 -56.272 1.00 42.17 363 VAL D O 1
ATOM 11359 N N . ASP D 1 348 ? 4.651 -37.592 -56.632 1.00 37.19 364 ASP D N 1
ATOM 11360 C CA . ASP D 1 348 ? 4.998 -37.604 -58.083 1.00 41.38 364 ASP D CA 1
ATOM 11361 C C . ASP D 1 348 ? 6.484 -37.950 -58.261 1.00 44.60 364 ASP D C 1
ATOM 11362 O O . ASP D 1 348 ? 6.809 -38.604 -59.260 1.00 43.61 364 ASP D O 1
ATOM 11367 N N . LEU D 1 349 ? 7.358 -37.545 -57.333 1.00 43.23 365 LEU D N 1
ATOM 11368 C CA . LEU D 1 349 ? 8.823 -37.777 -57.468 1.00 42.54 365 LEU D CA 1
ATOM 11369 C C . LEU D 1 349 ? 9.107 -39.277 -57.333 1.00 41.86 365 LEU D C 1
ATOM 11370 O O . LEU D 1 349 ? 9.932 -39.814 -58.127 1.00 40.12 365 LEU D O 1
ATOM 11375 N N . PHE D 1 350 ? 8.421 -39.948 -56.406 1.00 39.81 366 PHE D N 1
ATOM 11376 C CA . PHE D 1 350 ? 8.496 -41.425 -56.239 1.00 42.61 366 PHE D CA 1
ATOM 11377 C C . PHE D 1 350 ? 8.009 -42.111 -57.522 1.00 43.03 366 PHE D C 1
ATOM 11378 O O . PHE D 1 350 ? 8.723 -42.964 -58.070 1.00 40.19 366 PHE D O 1
ATOM 11386 N N . ASN D 1 351 ? 6.831 -41.715 -58.004 1.00 45.65 367 ASN D N 1
ATOM 11387 C CA . ASN D 1 351 ? 6.091 -42.439 -59.071 1.00 47.59 367 ASN D CA 1
ATOM 11388 C C . ASN D 1 351 ? 6.794 -42.267 -60.424 1.00 45.78 367 ASN D C 1
ATOM 11389 O O . ASN D 1 351 ? 6.567 -43.116 -61.291 1.00 52.19 367 ASN D O 1
ATOM 11394 N N . LEU D 1 352 ? 7.666 -41.270 -60.579 1.00 43.74 368 LEU D N 1
ATOM 11395 C CA . LEU D 1 352 ? 8.539 -41.131 -61.779 1.00 44.27 368 LEU D CA 1
ATOM 11396 C C . LEU D 1 352 ? 9.367 -42.407 -62.006 1.00 46.32 368 LEU D C 1
ATOM 11397 O O . LEU D 1 352 ? 9.691 -42.699 -63.180 1.00 45.34 368 LEU D O 1
ATOM 11402 N N . SER D 1 353 ? 9.709 -43.139 -60.942 1.00 42.11 369 SER D N 1
ATOM 11403 C CA . SER D 1 353 ? 10.438 -44.430 -61.018 1.00 43.37 369 SER D CA 1
ATOM 11404 C C . SER D 1 353 ? 9.664 -45.418 -61.899 1.00 43.54 369 SER D C 1
ATOM 11405 O O . SER D 1 353 ? 10.304 -46.276 -62.531 1.00 40.08 369 SER D O 1
ATOM 11408 N N . THR D 1 354 ? 8.342 -45.265 -61.990 1.00 40.72 370 THR D N 1
ATOM 11409 C CA . THR D 1 354 ? 7.485 -46.031 -62.936 1.00 47.38 370 THR D CA 1
ATOM 11410 C C . THR D 1 354 ? 7.980 -45.858 -64.390 1.00 47.78 370 THR D C 1
ATOM 11411 O O . THR D 1 354 ? 7.913 -46.843 -65.148 1.00 44.78 370 THR D O 1
ATOM 11415 N N . TYR D 1 355 ? 8.503 -44.682 -64.758 1.00 50.03 371 TYR D N 1
ATOM 11416 C CA . TYR D 1 355 ? 8.809 -44.294 -66.165 1.00 51.16 371 TYR D CA 1
ATOM 11417 C C . TYR D 1 355 ? 10.305 -44.323 -66.488 1.00 53.05 371 TYR D C 1
ATOM 11418 O O . TYR D 1 355 ? 10.677 -43.697 -67.486 1.00 62.99 371 TYR D O 1
ATOM 11427 N N . LEU D 1 356 ? 11.130 -45.025 -65.712 1.00 51.16 372 LEU D N 1
ATOM 11428 C CA . LEU D 1 356 ? 12.573 -45.161 -66.042 1.00 49.53 372 LEU D CA 1
ATOM 11429 C C . LEU D 1 356 ? 12.718 -46.077 -67.259 1.00 49.14 372 LEU D C 1
ATOM 11430 O O . LEU D 1 356 ? 11.937 -47.037 -67.403 1.00 48.59 372 LEU D O 1
ATOM 11435 N N . ILE D 1 357 ? 13.685 -45.765 -68.110 1.00 47.01 373 ILE D N 1
ATOM 11436 C CA . ILE D 1 357 ? 13.895 -46.441 -69.421 1.00 48.15 373 ILE D CA 1
ATOM 11437 C C . ILE D 1 357 ? 15.364 -46.822 -69.499 1.00 48.15 373 ILE D C 1
ATOM 11438 O O . ILE D 1 357 ? 16.170 -46.331 -68.715 1.00 48.70 373 ILE D O 1
ATOM 11443 N N . PRO D 1 358 ? 15.763 -47.761 -70.379 1.00 51.89 374 PRO D N 1
ATOM 11444 C CA . PRO D 1 358 ? 17.185 -48.043 -70.560 1.00 48.62 374 PRO D CA 1
ATOM 11445 C C . PRO D 1 358 ? 17.975 -46.752 -70.828 1.00 48.24 374 PRO D C 1
ATOM 11446 O O . PRO D 1 358 ? 17.482 -45.871 -71.501 1.00 41.65 374 PRO D O 1
ATOM 11450 N N . ARG D 1 359 ? 19.169 -46.654 -70.246 1.00 52.54 375 ARG D N 1
ATOM 11451 C CA . ARG D 1 359 ? 20.077 -45.487 -70.407 1.00 58.28 375 ARG D CA 1
ATOM 11452 C C . ARG D 1 359 ? 20.152 -45.090 -71.884 1.00 54.35 375 ARG D C 1
ATOM 11453 O O . ARG D 1 359 ? 19.987 -43.900 -72.187 1.00 49.61 375 ARG D O 1
ATOM 11461 N N . HIS D 1 360 ? 20.372 -46.058 -72.773 1.00 56.53 376 HIS D N 1
ATOM 11462 C CA . HIS D 1 360 ? 20.680 -45.783 -74.204 1.00 58.69 376 HIS D CA 1
ATOM 11463 C C . HIS D 1 360 ? 19.449 -45.202 -74.929 1.00 54.60 376 HIS D C 1
ATOM 11464 O O . HIS D 1 360 ? 19.641 -44.687 -76.039 1.00 58.11 376 HIS D O 1
ATOM 11471 N N . TRP D 1 361 ? 18.249 -45.205 -74.330 1.00 47.36 377 TRP D N 1
ATOM 11472 C CA . TRP D 1 361 ? 17.062 -44.515 -74.914 1.00 44.67 377 TRP D CA 1
ATOM 11473 C C . TRP D 1 361 ? 17.042 -43.044 -74.511 1.00 44.46 377 TRP D C 1
ATOM 11474 O O . TRP D 1 361 ? 16.181 -42.316 -75.012 1.00 44.58 377 TRP D O 1
ATOM 11485 N N . ILE D 1 362 ? 17.864 -42.626 -73.555 1.00 47.99 378 ILE D N 1
ATOM 11486 C CA . ILE D 1 362 ? 17.776 -41.229 -73.045 1.00 49.36 378 ILE D CA 1
ATOM 11487 C C . ILE D 1 362 ? 18.325 -40.328 -74.150 1.00 44.91 378 ILE D C 1
ATOM 11488 O O . ILE D 1 362 ? 19.396 -40.600 -74.668 1.00 44.47 378 ILE D O 1
ATOM 11493 N N . PRO D 1 363 ? 17.611 -39.260 -74.574 1.00 44.67 379 PRO D N 1
ATOM 11494 C CA . PRO D 1 363 ? 18.143 -38.332 -75.572 1.00 48.22 379 PRO D CA 1
ATOM 11495 C C . PRO D 1 363 ? 19.583 -37.893 -75.277 1.00 52.06 379 PRO D C 1
ATOM 11496 O O . PRO D 1 363 ? 19.860 -37.458 -74.166 1.00 48.85 379 PRO D O 1
ATOM 11500 N N . LYS D 1 364 ? 20.464 -38.049 -76.266 1.00 56.14 380 LYS D N 1
ATOM 11501 C CA . LYS D 1 364 ? 21.884 -37.614 -76.187 1.00 62.48 380 LYS D CA 1
ATOM 11502 C C . LYS D 1 364 ? 21.928 -36.096 -76.022 1.00 59.77 380 LYS D C 1
ATOM 11503 O O . LYS D 1 364 ? 21.030 -35.421 -76.531 1.00 62.24 380 LYS D O 1
ATOM 11509 N N . MET D 1 365 ? 22.936 -35.598 -75.312 1.00 69.55 381 MET D N 1
ATOM 11510 C CA . MET D 1 365 ? 23.263 -34.154 -75.224 1.00 81.17 381 MET D CA 1
ATOM 11511 C C . MET D 1 365 ? 24.451 -33.852 -76.145 1.00 93.51 381 MET D C 1
ATOM 11512 O O . MET D 1 365 ? 25.527 -34.452 -75.945 1.00 93.66 381 MET D O 1
ATOM 11517 N N . ASN D 1 366 ? 24.235 -32.977 -77.133 1.00 104.38 382 ASN D N 1
ATOM 11518 C CA . ASN D 1 366 ? 25.271 -32.499 -78.091 1.00 111.08 382 ASN D CA 1
ATOM 11519 C C . ASN D 1 366 ? 26.193 -31.517 -77.366 1.00 116.53 382 ASN D C 1
ATOM 11520 O O . ASN D 1 366 ? 25.855 -31.038 -76.286 1.00 115.30 382 ASN D O 1
ATOM 11525 N N . PRO D 1 367 ? 27.391 -31.202 -77.918 1.00 122.51 383 PRO D N 1
ATOM 11526 C CA . PRO D 1 367 ? 28.302 -30.227 -77.301 1.00 123.82 383 PRO D CA 1
ATOM 11527 C C . PRO D 1 367 ? 27.830 -28.770 -77.114 1.00 124.15 383 PRO D C 1
ATOM 11528 O O . PRO D 1 367 ? 28.607 -28.005 -76.566 1.00 118.90 383 PRO D O 1
ATOM 11532 N N . THR D 1 368 ? 26.612 -28.410 -77.545 1.00 125.18 384 THR D N 1
ATOM 11533 C CA . THR D 1 368 ? 26.051 -27.027 -77.433 1.00 128.46 384 THR D CA 1
ATOM 11534 C C . THR D 1 368 ? 25.125 -26.916 -76.210 1.00 128.91 384 THR D C 1
ATOM 11535 O O . THR D 1 368 ? 25.039 -25.800 -75.646 1.00 120.73 384 THR D O 1
ATOM 11539 N N . ILE D 1 369 ? 24.434 -28.005 -75.843 1.00 128.58 385 ILE D N 1
ATOM 11540 C CA . ILE D 1 369 ? 23.528 -28.077 -74.652 1.00 120.26 385 ILE D CA 1
ATOM 11541 C C . ILE D 1 369 ? 24.354 -28.495 -73.425 1.00 114.60 385 ILE D C 1
ATOM 11542 O O . ILE D 1 369 ? 24.055 -27.986 -72.324 1.00 112.65 385 ILE D O 1
ATOM 11547 N N . HIS D 1 370 ? 25.349 -29.378 -73.604 1.00 102.49 386 HIS D N 1
ATOM 11548 C CA . HIS D 1 370 ? 26.378 -29.704 -72.577 1.00 101.39 386 HIS D CA 1
ATOM 11549 C C . HIS D 1 370 ? 26.948 -28.386 -72.028 1.00 101.00 386 HIS D C 1
ATOM 11550 O O . HIS D 1 370 ? 26.909 -28.208 -70.800 1.00 98.03 386 HIS D O 1
ATOM 11557 N N . LYS D 1 371 ? 27.400 -27.488 -72.919 1.00 100.01 387 LYS D N 1
ATOM 11558 C CA . LYS D 1 371 ? 27.983 -26.147 -72.605 1.00 101.74 387 LYS D CA 1
ATOM 11559 C C . LYS D 1 371 ? 27.081 -25.363 -71.633 1.00 99.78 387 LYS D C 1
ATOM 11560 O O . LYS D 1 371 ? 27.626 -24.831 -70.639 1.00 94.63 387 LYS D O 1
ATOM 11566 N N . PHE D 1 372 ? 25.772 -25.262 -71.914 1.00 96.88 388 PHE D N 1
ATOM 11567 C CA . PHE D 1 372 ? 24.782 -24.544 -71.060 1.00 101.04 388 PHE D CA 1
ATOM 11568 C C . PHE D 1 372 ? 24.806 -25.120 -69.634 1.00 99.17 388 PHE D C 1
ATOM 11569 O O . PHE D 1 372 ? 24.671 -24.328 -68.681 1.00 93.12 388 PHE D O 1
ATOM 11577 N N . LEU D 1 373 ? 24.990 -26.442 -69.501 1.00 97.94 389 LEU D N 1
ATOM 11578 C CA . LEU D 1 373 ? 24.858 -27.206 -68.223 1.00 97.09 389 LEU D CA 1
ATOM 11579 C C . LEU D 1 373 ? 26.221 -27.513 -67.575 1.00 102.63 389 LEU D C 1
ATOM 11580 O O . LEU D 1 373 ? 26.212 -28.232 -66.544 1.00 93.23 389 LEU D O 1
ATOM 11585 N N . GLU D 1 374 ? 27.328 -27.004 -68.138 1.00 103.71 390 GLU D N 1
ATOM 11586 C CA . GLU D 1 374 ? 28.728 -27.363 -67.758 1.00 106.69 390 GLU D CA 1
ATOM 11587 C C . GLU D 1 374 ? 29.513 -26.092 -67.415 1.00 111.29 390 GLU D C 1
ATOM 11588 O O . GLU D 1 374 ? 30.626 -26.164 -66.881 1.00 115.63 390 GLU D O 1
#

Nearest PDB structures (foldseek):
  8vug-assembly1_D  TM=9.998E-01  e=2.018E-38  Homo sapiens
  9b17-assembly1_D  TM=1.000E+00  e=3.433E-38  Homo sapiens
  9at2-assembly1_A  TM=9.988E-01  e=5.608E-38  Homo sapiens
  8vzv-assembly1_AAA  TM=9.907E-01  e=3.881E-38  Homo sapiens
  7lu7-assembly1_AAA  TM=9.906E-01  e=2.998E-37  Homo sapiens

Solvent-accessible surface area: 55677 Å² total

Secondary structure (DSSP, 8-state):
---HHHHTTHHHHTT----HHHHTT---TTHHHHHHHHHHHHHHHHHHHHHHHHHHHHHHTSGGGSGGGHHHHHHHHHHHHHHHHHHHHHHHHHTTS-HHHHTTTGGGTTT--GGG-HHHHHHHHHHT--GGGS-HHHHHHSSTT--HHHHHHHHHHHHSPPHHHHHHHHHHT-TT--TTTT-HHHHHHHHHHHHHHHHHHHHHTS-S-HHHHHHHHHHHHHHHHHHHTT-HHHHHHHHHTTS--S-HHHHHHHHHHHHTTTSHHHHHHHHHHHHHHHHHHHHHHHHHHHHHHHHHHHTTPPPTTSS-SHHHHHTTSSGGG-TTHHHHHGGGG---GGGSPPPPHHHHHHT--/-PPPHHHHTTHHHHTT----HHHHTT---TTHHHHHHHHHHHHHHHHHHHHHHHHHHHHHHTSGGGSGGGHHHHHHHHHHHHHHHHHHHHHHHHHTTS-HHHHTTTGGGGTT--GGG-HHHHHHHHHHT--STTS----GGG--THHHHHHHHHHHSPPHHHHHHHHHHT-TT--TTTT-HHHHHHHHHHHHHHHHHHHHHTSPS-HHHHHHHHHHHHHHHHHHHTT-HHHHHHHHHTTS--S-HHHHHHHHHHHHTTTSHHHHHHHHHHHHHHHHHHHHHHHHHHHHHHHHHHHTTPPPTTSS-SHHHHHHTSSGGG-TTHHHHHGGGG---GGGSPPP-TTHHHH-/---HHHHTTHHHHTT----HHHHTT---TTHHHHHHHHHHHHHHHHHHHHHHHHHHHHHHTSGGGSGGGHHHHHHHHHHHHHHHHHHHHHHHHHTTS-HHHHHTTGGGGTT--GGG-HHHHHHHHHHT--GGGSPP--GGGG--HHHHHHHHHHHHSPPHHHHHHHHHHT-TT--TTTT-HHHHHHHHHHHHHHT---HHHHHHHHHHTT-HHHHHHHHHHTS--S-HHHHHHHHHHHHTTTSHHHHHHHHHHHHHHHHHHHHHHHHHHHHHHHHHHHTTSPPTTSS-SHHHHHHHSSGGG-TTHHHHHGGGG---GGGS----HHHHHHT--/---HHHHTTHHHHTS----HHHHTT---TTHHHHHHHHHHHHHHHHHHHHHHHHHHHHHHTTGGGSGGGHHHHHHHHHHHHHHHHHHHHHHHHHTTS-HHHHHTTGGGGTT--GGG-HHHHHHHHHHT--GGGSPPBTTB-GGGG--HHHHHHHHHHHHSPPHHHHHHHHHHT-TT--TTTT-HHHHHHHHHHHHHHHHHHHHH--HHHHHHHHHHHHHHHHHHHTT-HHHHHHHHHTTS--S-HHHHHHHHHHHHTTTSHHHHHHHHHHHHHHHHHHHHHHHHHHHHHHHHHHH---HHHHHHHHSSGGG-TTHHHHHGGGG---GGGSPPPPHHHHHHT-

Foldseek 3Di:
DDDPCVVVVVVPVVVPQDQLCVVVPRDQVLSSVVVVLVSVVLVLLVLLLVLLVVLLCCLVVVVVVPVVCLVVNLVSLLVSLVSLVVLLVSLVSNLVDFLVSCVSRQVSCFLDDCLLVLSVLLNLLQQPQDLVLADPVNSVPSLPSDDDVSNVSSVCSNPPQHVLRSLLVVLLVQPLCDCVPVVQLVLLLVLLVVVLVVQCVVLVPDDPDPVSVVSVVVSVVLNVLQNVLNVQVVVVVCCVVVVDPHHNSSLSSLVCLVLPCVLQLSVSVVSSLVSLQSSLVSVLSSLVSLLVSQCSNAPQHAHSNGGSGSVSSVVCSDCSSRSSSSSVCCVSNDDPNVSRDDDDPVVSVVSHD/DDDDPCVVVVVVPVVVPFDQLCVVVPRDQVCSRVVVVLVSVVLVLLVLLCVLLVVLLVCLVVCVVVVVVCLCVNLVSLLVSLVSLVVNLVSLVSSLVDALVSCVSRQVSCFLDDPLLVLSVLLNLLQQPQAPVLADPPHLVSDDDVSSVSNVCSNPPQHVLNSLLVVLLPQPLCDCVHVVQVVLLLVLLVVVLVVQVCVLVVDDDDPVSVVSVVVSVVLNCLQNVLVVQVVVVVCCVVLVDPHHNSSLVSLVVLVLCCVLVSSVSVVSNLVSLQSSLVSVLSSLVSLLVSQCSNAPQPAHSNGHSGSVSSVVCNDCSSSSSNSSVCVVSNDDPNVSRDDDDPVNSVVD/DDDPCVVVVCVPVVVPQDQLCVVVPRDQPCSSVVVVLVSVVLVLLVLLLVLLVVLLVCLVVCVVVVVVCLVVNLVSLVVSLVSLVVNLVSLVSNLVDALVSCVSRQVSCFLDDPLLVLSVLLNLLQQPQAPVLQDVLPSLVSDDDPSSVSNVCSNVPQHVLRSLLVVLLPAPQCDCVHVVQVVLLLVLLVVVLVVYVVSVVLNVQQNVLVVQVNQVVCCVVPVDPHHNSSLSSLVCLVLCVVLQLSVSVVSNLVSSQSSLVSVLSSLVSVLVSQCRNQPQPCHSNGGSGNVSSVVCNDCSSRNSVSSVCCVSNDDDNVSRPDQDPVNSVVSHD/DDDPCVVVVCVPVVVPQDQLCVVVPHDQVCSSVVVVLVSLVLVLLVLLCVLLVVLLCCLVVVVVVPVVCLVVNLVSLLVSLVSLVVLLVSLVSNLVQALVSCVSRVVSCPPDDPLLSLSVLLSLLQQPQAQVLADDDPNDRSLVSDDDPSSVSNVCSNPPQHVLNSLLVVLLPQPCCPCVHVVQPVLLLVLLVVQLVVLCVVLVVPPVNVVVVVVSVVLVVQQNVLNVQVVVVVCCVVVVDPHHNSSLSSLVCLVLCCVLQQSVSVVSNLVSLQSSLVSVLSSLVSVLVSCCRNPNDVVSVSSVVCSDCSSRNSVSSVCCVSNDDPSVSRDDDDPVVSVVRD